Protein 3HA4 (pdb70)

InterPro domains:
  IPR040571 Mitochondrial membrane-anchored protein [PF18529] (44-195)

Structure (mmCIF, N/CA/C/O backbone):
data_3HA4
#
_entry.id   3HA4
#
_cell.length_a   92.524
_cell.length_b   100.389
_cell.length_c   140.651
_cell.angle_alpha   90.00
_cell.angle_beta   90.00
_cell.angle_gamma   90.00
#
_symmetry.space_group_name_H-M   'P 21 21 21'
#
loop_
_entity.id
_entity.type
_entity.pdbx_description
1 polymer MIX1
2 non-polymer 'CARBONATE ION'
3 water water
#
loop_
_atom_site.group_PDB
_atom_site.id
_atom_site.type_symbol
_atom_site.label_atom_id
_atom_site.label_alt_id
_atom_site.label_comp_id
_atom_site.label_asym_id
_atom_site.label_entity_id
_atom_site.label_seq_id
_atom_site.pdbx_PDB_ins_code
_atom_site.Cartn_x
_atom_site.Cartn_y
_atom_site.Cartn_z
_atom_site.occupancy
_atom_site.B_iso_or_equiv
_atom_site.auth_seq_id
_atom_site.auth_comp_id
_atom_site.auth_asym_id
_atom_site.auth_atom_id
_atom_site.pdbx_PDB_model_num
ATOM 1 N N . GLU A 1 17 ? 77.266 -21.154 14.737 1.00 94.23 58 GLU A N 1
ATOM 2 C CA . GLU A 1 17 ? 76.599 -21.833 13.650 1.00 94.23 58 GLU A CA 1
ATOM 3 C C . GLU A 1 17 ? 75.768 -20.843 12.899 1.00 94.23 58 GLU A C 1
ATOM 4 O O . GLU A 1 17 ? 76.164 -20.289 11.868 1.00 94.23 58 GLU A O 1
ATOM 10 N N . GLU A 1 18 ? 74.569 -20.676 13.436 1.00 118.85 59 GLU A N 1
ATOM 11 C CA . GLU A 1 18 ? 73.623 -19.642 13.100 1.00 96.87 59 GLU A CA 1
ATOM 12 C C . GLU A 1 18 ? 73.175 -19.242 14.464 1.00 102.66 59 GLU A C 1
ATOM 13 O O . GLU A 1 18 ? 72.447 -18.305 14.658 1.00 85.33 59 GLU A O 1
ATOM 19 N N . LEU A 1 19 ? 73.624 -20.018 15.416 1.00 99.91 60 LEU A N 1
ATOM 20 C CA . LEU A 1 19 ? 73.546 -19.687 16.791 1.00 101.80 60 LEU A CA 1
ATOM 21 C C . LEU A 1 19 ? 74.534 -18.549 16.997 1.00 108.16 60 LEU A C 1
ATOM 22 O O . LEU A 1 19 ? 74.571 -17.964 18.049 1.00 96.49 60 LEU A O 1
ATOM 27 N N . GLU A 1 20 ? 75.336 -18.235 15.986 1.00 106.08 61 GLU A N 1
ATOM 28 C CA . GLU A 1 20 ? 76.168 -17.045 16.065 1.00 89.52 61 GLU A CA 1
ATOM 29 C C . GLU A 1 20 ? 75.378 -15.839 15.703 1.00 60.38 61 GLU A C 1
ATOM 30 O O . GLU A 1 20 ? 75.299 -14.939 16.476 1.00 53.99 61 GLU A O 1
ATOM 36 N N . ALA A 1 21 ? 74.802 -15.832 14.513 1.00 62.03 62 ALA A N 1
ATOM 37 C CA . ALA A 1 21 ? 74.079 -14.689 14.054 1.00 61.98 62 ALA A CA 1
ATOM 38 C C . ALA A 1 21 ? 73.060 -14.279 15.062 1.00 55.91 62 ALA A C 1
ATOM 39 O O . ALA A 1 21 ? 72.673 -13.164 15.110 1.00 58.71 62 ALA A O 1
ATOM 41 N N . GLN A 1 22 ? 72.629 -15.206 15.879 1.00 46.02 63 GLN A N 1
ATOM 42 C CA . GLN A 1 22 ? 71.583 -14.939 16.829 1.00 50.37 63 GLN A CA 1
ATOM 43 C C . GLN A 1 22 ? 72.090 -14.294 18.068 1.00 46.56 63 GLN A C 1
ATOM 44 O O . GLN A 1 22 ? 71.400 -13.546 18.683 1.00 40.35 63 GLN A O 1
ATOM 50 N N A ARG A 1 23 ? 73.307 -14.622 18.440 0.50 56.13 64 ARG A N 1
ATOM 51 N N B ARG A 1 23 ? 73.309 -14.630 18.409 0.50 56.13 64 ARG A N 1
ATOM 52 C CA A ARG A 1 23 ? 73.934 -14.041 19.591 0.50 62.59 64 ARG A CA 1
ATOM 53 C CA B ARG A 1 23 ? 73.932 -14.065 19.553 0.50 62.61 64 ARG A CA 1
ATOM 54 C C A ARG A 1 23 ? 74.313 -12.635 19.252 0.50 42.35 64 ARG A C 1
ATOM 55 C C B ARG A 1 23 ? 74.269 -12.647 19.234 0.50 42.33 64 ARG A C 1
ATOM 56 O O A ARG A 1 23 ? 74.261 -11.788 20.081 0.50 43.31 64 ARG A O 1
ATOM 57 O O B ARG A 1 23 ? 74.131 -11.813 20.055 0.50 43.20 64 ARG A O 1
ATOM 72 N N . GLN A 1 24 ? 74.673 -12.387 18.010 1.00 55.78 65 GLN A N 1
ATOM 73 C CA . GLN A 1 24 ? 74.994 -11.038 17.600 1.00 53.72 65 GLN A CA 1
ATOM 74 C C . GLN A 1 24 ? 73.849 -10.085 17.579 1.00 44.98 65 GLN A C 1
ATOM 75 O O . GLN A 1 24 ? 73.983 -9.009 18.046 1.00 41.41 65 GLN A O 1
ATOM 81 N N . ARG A 1 25 ? 72.721 -10.488 17.030 1.00 31.19 66 ARG A N 1
ATOM 82 C CA . ARG A 1 25 ? 71.564 -9.633 16.938 1.00 31.54 66 ARG A CA 1
ATOM 83 C C . ARG A 1 25 ? 70.920 -9.458 18.272 1.00 31.85 66 ARG A C 1
ATOM 84 O O . ARG A 1 25 ? 70.295 -8.490 18.573 1.00 29.97 66 ARG A O 1
ATOM 92 N N . HIS A 1 26 ? 71.087 -10.435 19.092 1.00 28.33 67 HIS A N 1
ATOM 93 C CA . HIS A 1 26 ? 70.516 -10.364 20.369 1.00 31.49 67 HIS A CA 1
ATOM 94 C C . HIS A 1 26 ? 71.309 -9.396 21.218 1.00 31.91 67 HIS A C 1
ATOM 95 O O . HIS A 1 26 ? 70.784 -8.702 22.033 1.00 31.34 67 HIS A O 1
ATOM 102 N N . ASN A 1 27 ? 72.594 -9.326 20.997 1.00 32.71 68 ASN A N 1
ATOM 103 C CA . ASN A 1 27 ? 73.414 -8.407 21.728 1.00 32.84 68 ASN A CA 1
ATOM 104 C C . ASN A 1 27 ? 73.319 -6.998 21.217 1.00 32.63 68 ASN A C 1
ATOM 105 O O . ASN A 1 27 ? 73.735 -6.115 21.880 1.00 38.03 68 ASN A O 1
ATOM 110 N N . ASP A 1 28 ? 72.737 -6.796 20.052 1.00 29.64 69 ASP A N 1
ATOM 111 C CA . ASP A 1 28 ? 72.614 -5.487 19.429 1.00 28.22 69 ASP A CA 1
ATOM 112 C C . ASP A 1 28 ? 71.914 -4.520 20.381 1.00 38.58 69 ASP A C 1
ATOM 113 O O . ASP A 1 28 ? 70.798 -4.767 20.829 1.00 35.26 69 ASP A O 1
ATOM 118 N N . PRO A 1 29 ? 72.566 -3.417 20.660 1.00 39.86 70 PRO A N 1
ATOM 119 C CA . PRO A 1 29 ? 72.081 -2.393 21.552 1.00 37.82 70 PRO A CA 1
ATOM 120 C C . PRO A 1 29 ? 70.838 -1.742 21.022 1.00 38.55 70 PRO A C 1
ATOM 121 O O . PRO A 1 29 ? 70.086 -1.191 21.750 1.00 29.56 70 PRO A O 1
ATOM 125 N N . ARG A 1 30 ? 70.673 -1.793 19.725 1.00 39.26 71 ARG A N 1
ATOM 126 C CA . ARG A 1 30 ? 69.556 -1.201 19.046 1.00 42.03 71 ARG A CA 1
ATOM 127 C C . ARG A 1 30 ? 68.359 -2.077 18.950 1.00 34.86 71 ARG A C 1
ATOM 128 O O . ARG A 1 30 ? 67.389 -1.673 18.418 1.00 34.81 71 ARG A O 1
ATOM 136 N N . ARG A 1 31 ? 68.427 -3.273 19.481 1.00 24.04 72 ARG A N 1
ATOM 137 C CA . ARG A 1 31 ? 67.318 -4.175 19.349 1.00 25.45 72 ARG A CA 1
ATOM 138 C C . ARG A 1 31 ? 66.131 -3.811 20.226 1.00 23.77 72 ARG A C 1
ATOM 139 O O . ARG A 1 31 ? 66.261 -3.704 21.410 1.00 24.62 72 ARG A O 1
ATOM 147 N N . PRO A 1 32 ? 64.961 -3.656 19.625 1.00 24.17 73 PRO A N 1
ATOM 148 C CA . PRO A 1 32 ? 63.749 -3.365 20.394 1.00 23.51 73 PRO A CA 1
ATOM 149 C C . PRO A 1 32 ? 63.423 -4.591 21.212 1.00 24.72 73 PRO A C 1
ATOM 150 O O . PRO A 1 32 ? 63.451 -5.695 20.677 1.00 26.54 73 PRO A O 1
ATOM 154 N N . PRO A 1 33 ? 63.138 -4.421 22.502 1.00 24.25 74 PRO A N 1
ATOM 155 C CA . PRO A 1 33 ? 62.710 -5.643 23.189 1.00 24.16 74 PRO A CA 1
ATOM 156 C C . PRO A 1 33 ? 61.395 -6.134 22.576 1.00 24.08 74 PRO A C 1
ATOM 157 O O . PRO A 1 33 ? 60.560 -5.319 22.173 1.00 23.50 74 PRO A O 1
ATOM 161 N N . TRP A 1 34 ? 61.223 -7.451 22.513 1.00 26.44 75 TRP A N 1
ATOM 162 C CA . TRP A 1 34 ? 60.044 -8.061 21.902 1.00 25.86 75 TRP A CA 1
ATOM 163 C C . TRP A 1 34 ? 58.699 -7.597 22.514 1.00 24.53 75 TRP A C 1
ATOM 164 O O . TRP A 1 34 ? 57.742 -7.339 21.782 1.00 25.63 75 TRP A O 1
ATOM 175 N N . PRO A 1 35 ? 58.610 -7.455 23.809 1.00 25.86 76 PRO A N 1
ATOM 176 C CA . PRO A 1 35 ? 57.339 -7.079 24.353 1.00 26.61 76 PRO A CA 1
ATOM 177 C C . PRO A 1 35 ? 56.922 -5.688 24.041 1.00 25.29 76 PRO A C 1
ATOM 178 O O . PRO A 1 35 ? 55.779 -5.478 23.922 1.00 28.39 76 PRO A O 1
ATOM 182 N N . LEU A 1 36 ? 57.827 -4.753 23.886 1.00 40.21 77 LEU A N 1
ATOM 183 C CA . LEU A 1 36 ? 57.437 -3.418 23.498 1.00 31.84 77 LEU A CA 1
ATOM 184 C C . LEU A 1 36 ? 57.083 -3.337 22.023 1.00 32.72 77 LEU A C 1
ATOM 185 O O . LEU A 1 36 ? 56.243 -2.587 21.630 1.00 28.86 77 LEU A O 1
ATOM 190 N N . LEU A 1 37 ? 57.751 -4.154 21.234 1.00 25.28 78 LEU A N 1
ATOM 191 C CA . LEU A 1 37 ? 57.496 -4.329 19.829 1.00 25.22 78 LEU A CA 1
ATOM 192 C C . LEU A 1 37 ? 56.155 -4.955 19.575 1.00 26.09 78 LEU A C 1
ATOM 193 O O . LEU A 1 37 ? 55.438 -4.553 18.712 1.00 29.44 78 LEU A O 1
ATOM 198 N N . HIS A 1 38 ? 55.811 -5.944 20.360 1.00 26.24 79 HIS A N 1
ATOM 199 C CA . HIS A 1 38 ? 54.518 -6.532 20.274 1.00 27.10 79 HIS A CA 1
ATOM 200 C C . HIS A 1 38 ? 53.466 -5.524 20.662 1.00 26.66 79 HIS A C 1
ATOM 201 O O . HIS A 1 38 ? 52.464 -5.417 20.043 1.00 25.55 79 HIS A O 1
ATOM 208 N N . GLN A 1 39 ? 53.728 -4.773 21.696 1.00 26.10 80 GLN A N 1
ATOM 209 C CA . GLN A 1 39 ? 52.845 -3.706 22.148 1.00 26.47 80 GLN A CA 1
ATOM 210 C C . GLN A 1 39 ? 52.652 -2.595 21.098 1.00 30.31 80 GLN A C 1
ATOM 211 O O . GLN A 1 39 ? 51.552 -2.058 20.941 1.00 27.65 80 GLN A O 1
ATOM 217 N N . ARG A 1 40 ? 53.681 -2.297 20.342 1.00 27.53 81 ARG A N 1
ATOM 218 C CA . ARG A 1 40 ? 53.602 -1.293 19.324 1.00 29.19 81 ARG A CA 1
ATOM 219 C C . ARG A 1 40 ? 52.803 -1.747 18.141 1.00 31.04 81 ARG A C 1
ATOM 220 O O . ARG A 1 40 ? 52.113 -1.000 17.515 1.00 35.50 81 ARG A O 1
ATOM 228 N N . VAL A 1 41 ? 52.909 -3.013 17.850 1.00 33.00 82 VAL A N 1
ATOM 229 C CA . VAL A 1 41 ? 52.235 -3.600 16.724 1.00 26.04 82 VAL A CA 1
ATOM 230 C C . VAL A 1 41 ? 50.764 -3.774 17.005 1.00 33.02 82 VAL A C 1
ATOM 231 O O . VAL A 1 41 ? 49.953 -3.707 16.133 1.00 26.67 82 VAL A O 1
ATOM 235 N N . VAL A 1 42 ? 50.439 -3.970 18.260 1.00 31.34 83 VAL A N 1
ATOM 236 C CA . VAL A 1 42 ? 49.081 -4.170 18.666 1.00 31.03 83 VAL A CA 1
ATOM 237 C C . VAL A 1 42 ? 48.244 -2.910 18.691 1.00 29.77 83 VAL A C 1
ATOM 238 O O . VAL A 1 42 ? 47.056 -2.986 18.663 1.00 38.78 83 VAL A O 1
ATOM 242 N N . LEU A 1 43 ? 48.896 -1.779 18.735 1.00 37.86 84 LEU A N 1
ATOM 243 C CA . LEU A 1 43 ? 48.279 -0.490 18.723 1.00 40.21 84 LEU A CA 1
ATOM 244 C C . LEU A 1 43 ? 47.766 -0.191 17.348 1.00 46.70 84 LEU A C 1
ATOM 245 O O . LEU A 1 43 ? 46.901 0.602 17.176 1.00 47.08 84 LEU A O 1
ATOM 250 N N . LEU A 1 44 ? 48.318 -0.840 16.355 1.00 41.90 85 LEU A N 1
ATOM 251 C CA . LEU A 1 44 ? 48.012 -0.502 14.999 1.00 48.72 85 LEU A CA 1
ATOM 252 C C . LEU A 1 44 ? 46.597 -0.786 14.588 1.00 48.67 85 LEU A C 1
ATOM 253 O O . LEU A 1 44 ? 46.011 -0.008 13.907 1.00 55.76 85 LEU A O 1
ATOM 258 N N . ARG A 1 45 ? 46.054 -1.912 14.981 1.00 52.58 86 ARG A N 1
ATOM 259 C CA . ARG A 1 45 ? 44.731 -2.276 14.546 1.00 57.92 86 ARG A CA 1
ATOM 260 C C . ARG A 1 45 ? 43.659 -1.393 15.108 1.00 62.71 86 ARG A C 1
ATOM 261 O O . ARG A 1 45 ? 42.549 -1.403 14.651 1.00 60.99 86 ARG A O 1
ATOM 269 N N . GLU A 1 46 ? 43.995 -0.625 16.116 1.00 65.71 87 GLU A N 1
ATOM 270 C CA . GLU A 1 46 ? 43.042 0.269 16.710 1.00 64.23 87 GLU A CA 1
ATOM 271 C C . GLU A 1 46 ? 43.268 1.681 16.253 1.00 81.62 87 GLU A C 1
ATOM 272 O O . GLU A 1 46 ? 42.647 2.594 16.745 1.00 71.70 87 GLU A O 1
ATOM 278 N N . GLY A 1 47 ? 44.171 1.849 15.305 1.00 60.14 88 GLY A N 1
ATOM 279 C CA . GLY A 1 47 ? 44.522 3.139 14.777 1.00 76.64 88 GLY A CA 1
ATOM 280 C C . GLY A 1 47 ? 45.112 4.052 15.811 1.00 62.67 88 GLY A C 1
ATOM 281 O O . GLY A 1 47 ? 44.819 5.215 15.825 1.00 88.25 88 GLY A O 1
ATOM 282 N N . LYS A 1 48 ? 45.951 3.536 16.676 1.00 54.81 89 LYS A N 1
ATOM 283 C CA . LYS A 1 48 ? 46.517 4.338 17.731 1.00 57.73 89 LYS A CA 1
ATOM 284 C C . LYS A 1 48 ? 48.026 4.236 17.752 1.00 71.64 89 LYS A C 1
ATOM 285 O O . LYS A 1 48 ? 48.682 4.742 18.653 1.00 51.23 89 LYS A O 1
ATOM 291 N N . GLY A 1 49 ? 48.568 3.587 16.739 1.00 42.92 90 GLY A N 1
ATOM 292 C CA . GLY A 1 49 ? 49.970 3.314 16.707 1.00 26.92 90 GLY A CA 1
ATOM 293 C C . GLY A 1 49 ? 50.714 4.194 15.778 1.00 27.83 90 GLY A C 1
ATOM 294 O O . GLY A 1 49 ? 50.295 5.255 15.476 1.00 34.44 90 GLY A O 1
ATOM 295 N N . ALA A 1 50 ? 51.862 3.724 15.354 1.00 27.15 91 ALA A N 1
ATOM 296 C CA . ALA A 1 50 ? 52.653 4.399 14.372 1.00 26.66 91 ALA A CA 1
ATOM 297 C C . ALA A 1 50 ? 52.712 3.587 13.105 1.00 26.46 91 ALA A C 1
ATOM 298 O O . ALA A 1 50 ? 53.595 2.838 12.903 1.00 26.71 91 ALA A O 1
ATOM 300 N N . PRO A 1 51 ? 51.732 3.768 12.251 1.00 41.90 92 PRO A N 1
ATOM 301 C CA . PRO A 1 51 ? 51.621 3.031 11.019 1.00 44.31 92 PRO A CA 1
ATOM 302 C C . PRO A 1 51 ? 52.683 3.388 10.020 1.00 40.40 92 PRO A C 1
ATOM 303 O O . PRO A 1 51 ? 53.024 2.626 9.176 1.00 30.91 92 PRO A O 1
ATOM 307 N N . GLU A 1 52 ? 53.188 4.583 10.127 1.00 33.03 93 GLU A N 1
ATOM 308 C CA . GLU A 1 52 ? 54.350 4.987 9.344 1.00 33.19 93 GLU A CA 1
ATOM 309 C C . GLU A 1 52 ? 55.584 4.133 9.667 1.00 36.66 93 GLU A C 1
ATOM 310 O O . GLU A 1 52 ? 56.578 4.162 8.945 1.00 38.15 93 GLU A O 1
ATOM 316 N N . ASP A 1 53 ? 55.518 3.381 10.758 1.00 29.73 94 ASP A N 1
ATOM 317 C CA . ASP A 1 53 ? 56.652 2.584 11.208 1.00 26.68 94 ASP A CA 1
ATOM 318 C C . ASP A 1 53 ? 56.463 1.070 11.016 1.00 42.61 94 ASP A C 1
ATOM 319 O O . ASP A 1 53 ? 57.278 0.293 11.504 1.00 33.58 94 ASP A O 1
ATOM 324 N N . ILE A 1 54 ? 55.425 0.675 10.310 1.00 35.19 95 ILE A N 1
ATOM 325 C CA . ILE A 1 54 ? 55.097 -0.708 10.075 1.00 35.14 95 ILE A CA 1
ATOM 326 C C . ILE A 1 54 ? 56.199 -1.496 9.402 1.00 36.44 95 ILE A C 1
ATOM 327 O O . ILE A 1 54 ? 56.598 -2.510 9.870 1.00 25.31 95 ILE A O 1
ATOM 332 N N . ALA A 1 55 ? 56.686 -0.996 8.297 1.00 27.17 96 ALA A N 1
ATOM 333 C CA . ALA A 1 55 ? 57.777 -1.600 7.549 1.00 27.46 96 ALA A CA 1
ATOM 334 C C . ALA A 1 55 ? 58.975 -1.836 8.458 1.00 27.90 96 ALA A C 1
ATOM 335 O O . ALA A 1 55 ? 59.560 -2.914 8.468 1.00 34.58 96 ALA A O 1
ATOM 337 N N . LEU A 1 56 ? 59.328 -0.810 9.222 1.00 32.07 97 LEU A N 1
ATOM 338 C CA . LEU A 1 56 ? 60.476 -0.864 10.121 1.00 37.60 97 LEU A CA 1
ATOM 339 C C . LEU A 1 56 ? 60.215 -1.858 11.248 1.00 37.25 97 LEU A C 1
ATOM 340 O O . LEU A 1 56 ? 61.094 -2.642 11.627 1.00 30.92 97 LEU A O 1
ATOM 345 N N . MET A 1 57 ? 58.994 -1.825 11.774 1.00 25.99 98 MET A N 1
ATOM 346 C CA . MET A 1 57 ? 58.613 -2.728 12.836 1.00 25.18 98 MET A CA 1
ATOM 347 C C . MET A 1 57 ? 58.609 -4.172 12.327 1.00 29.83 98 MET A C 1
ATOM 348 O O . MET A 1 57 ? 59.032 -5.069 13.043 1.00 25.10 98 MET A O 1
ATOM 353 N N . TRP A 1 58 ? 58.155 -4.376 11.089 1.00 24.95 99 TRP A N 1
ATOM 354 C CA . TRP A 1 58 ? 58.144 -5.689 10.468 1.00 26.16 99 TRP A CA 1
ATOM 355 C C . TRP A 1 58 ? 59.574 -6.160 10.253 1.00 26.70 99 TRP A C 1
ATOM 356 O O . TRP A 1 58 ? 59.929 -7.300 10.577 1.00 29.03 99 TRP A O 1
ATOM 367 N N . GLU A 1 59 ? 60.386 -5.259 9.713 1.00 25.27 100 GLU A N 1
ATOM 368 C CA . GLU A 1 59 ? 61.813 -5.490 9.500 1.00 25.66 100 GLU A CA 1
ATOM 369 C C . GLU A 1 59 ? 62.526 -5.833 10.792 1.00 25.68 100 GLU A C 1
ATOM 370 O O . GLU A 1 59 ? 63.386 -6.706 10.825 1.00 29.04 100 GLU A O 1
ATOM 376 N N . GLN A 1 60 ? 62.152 -5.156 11.871 1.00 26.26 101 GLN A N 1
ATOM 377 C CA . GLN A 1 60 ? 62.709 -5.499 13.171 1.00 26.14 101 GLN A CA 1
ATOM 378 C C . GLN A 1 60 ? 62.341 -6.909 13.603 1.00 25.82 101 GLN A C 1
ATOM 379 O O . GLN A 1 60 ? 63.155 -7.585 14.238 1.00 25.28 101 GLN A O 1
ATOM 385 N N . THR A 1 61 ? 61.132 -7.372 13.272 1.00 27.19 102 THR A N 1
ATOM 386 C CA . THR A 1 61 ? 60.749 -8.690 13.748 1.00 29.15 102 THR A CA 1
ATOM 387 C C . THR A 1 61 ? 61.391 -9.807 12.917 1.00 25.16 102 THR A C 1
ATOM 388 O O . THR A 1 61 ? 61.843 -10.790 13.476 1.00 25.09 102 THR A O 1
ATOM 392 N N . LYS A 1 62 ? 61.469 -9.636 11.601 1.00 25.32 103 LYS A N 1
ATOM 393 C CA . LYS A 1 62 ? 62.164 -10.612 10.766 1.00 25.50 103 LYS A CA 1
ATOM 394 C C . LYS A 1 62 ? 63.612 -10.751 11.207 1.00 25.35 103 LYS A C 1
ATOM 395 O O . LYS A 1 62 ? 64.188 -11.838 11.182 1.00 29.92 103 LYS A O 1
ATOM 401 N N . HIS A 1 63 ? 64.200 -9.628 11.598 1.00 26.04 104 HIS A N 1
ATOM 402 C CA . HIS A 1 63 ? 65.628 -9.573 11.870 1.00 26.06 104 HIS A CA 1
ATOM 403 C C . HIS A 1 63 ? 65.966 -10.082 13.271 1.00 26.30 104 HIS A C 1
ATOM 404 O O . HIS A 1 63 ? 66.855 -10.932 13.446 1.00 26.66 104 HIS A O 1
ATOM 411 N N . TYR A 1 64 ? 65.253 -9.554 14.261 1.00 26.18 105 TYR A N 1
ATOM 412 C CA . TYR A 1 64 ? 65.509 -9.880 15.660 1.00 25.99 105 TYR A CA 1
ATOM 413 C C . TYR A 1 64 ? 64.729 -11.095 16.163 1.00 29.38 105 TYR A C 1
ATOM 414 O O . TYR A 1 64 ? 65.164 -11.772 17.098 1.00 26.03 105 TYR A O 1
ATOM 423 N N . TYR A 1 65 ? 63.580 -11.367 15.545 1.00 26.35 106 TYR A N 1
ATOM 424 C CA . TYR A 1 65 ? 62.704 -12.434 16.015 1.00 25.33 106 TYR A CA 1
ATOM 425 C C . TYR A 1 65 ? 62.096 -13.265 14.870 1.00 24.82 106 TYR A C 1
ATOM 426 O O . TYR A 1 65 ? 60.883 -13.404 14.779 1.00 25.30 106 TYR A O 1
ATOM 435 N N . PRO A 1 66 ? 62.952 -13.843 14.016 1.00 25.63 107 PRO A N 1
ATOM 436 C CA . PRO A 1 66 ? 62.498 -14.602 12.839 1.00 25.71 107 PRO A CA 1
ATOM 437 C C . PRO A 1 66 ? 61.732 -15.872 13.221 1.00 26.83 107 PRO A C 1
ATOM 438 O O . PRO A 1 66 ? 61.083 -16.469 12.356 1.00 25.86 107 PRO A O 1
ATOM 442 N N . ALA A 1 67 ? 61.827 -16.281 14.482 1.00 25.12 108 ALA A N 1
ATOM 443 C CA . ALA A 1 67 ? 61.136 -17.479 14.959 1.00 25.22 108 ALA A CA 1
ATOM 444 C C . ALA A 1 67 ? 59.797 -17.201 15.622 1.00 25.18 108 ALA A C 1
ATOM 445 O O . ALA A 1 67 ? 59.076 -18.140 15.954 1.00 40.51 108 ALA A O 1
ATOM 447 N N . ASP A 1 68 ? 59.457 -15.929 15.812 1.00 38.91 109 ASP A N 1
ATOM 448 C CA . ASP A 1 68 ? 58.196 -15.571 16.464 1.00 28.59 109 ASP A CA 1
ATOM 449 C C . ASP A 1 68 ? 56.976 -15.701 15.544 1.00 25.50 109 ASP A C 1
ATOM 450 O O . ASP A 1 68 ? 57.047 -15.396 14.344 1.00 24.26 109 ASP A O 1
ATOM 455 N N . TRP A 1 69 ? 55.852 -16.127 16.116 1.00 25.40 110 TRP A N 1
ATOM 456 C CA . TRP A 1 69 ? 54.601 -16.260 15.347 1.00 24.59 110 TRP A CA 1
ATOM 457 C C . TRP A 1 69 ? 53.573 -15.222 15.797 1.00 25.04 110 TRP A C 1
ATOM 458 O O . TRP A 1 69 ? 52.675 -14.860 15.038 1.00 25.01 110 TRP A O 1
ATOM 469 N N . LEU A 1 70 ? 53.707 -14.756 17.036 1.00 25.47 111 LEU A N 1
ATOM 470 C CA . LEU A 1 70 ? 52.719 -13.865 17.636 1.00 25.89 111 LEU A CA 1
ATOM 471 C C . LEU A 1 70 ? 52.610 -12.542 16.887 1.00 25.00 111 LEU A C 1
ATOM 472 O O . LEU A 1 70 ? 51.520 -12.101 16.517 1.00 26.08 111 LEU A O 1
ATOM 477 N N . ILE A 1 71 ? 53.748 -11.908 16.652 1.00 32.09 112 ILE A N 1
ATOM 478 C CA . ILE A 1 71 ? 53.738 -10.646 15.944 1.00 29.34 112 ILE A CA 1
ATOM 479 C C . ILE A 1 71 ? 53.241 -10.818 14.504 1.00 24.31 112 ILE A C 1
ATOM 480 O O . ILE A 1 71 ? 52.401 -10.043 14.047 1.00 24.51 112 ILE A O 1
ATOM 485 N N . PRO A 1 72 ? 53.736 -11.848 13.790 1.00 29.65 113 PRO A N 1
ATOM 486 C CA . PRO A 1 72 ? 53.201 -12.121 12.444 1.00 30.66 113 PRO A CA 1
ATOM 487 C C . PRO A 1 72 ? 51.695 -12.380 12.429 1.00 28.80 113 PRO A C 1
ATOM 488 O O . PRO A 1 72 ? 51.010 -11.969 11.491 1.00 28.26 113 PRO A O 1
ATOM 492 N N . LEU A 1 73 ? 51.190 -13.050 13.458 1.00 24.59 114 LEU A N 1
ATOM 493 C CA . LEU A 1 73 ? 49.757 -13.236 13.608 1.00 25.26 114 LEU A CA 1
ATOM 494 C C . LEU A 1 73 ? 49.049 -11.873 13.699 1.00 31.23 114 LEU A C 1
ATOM 495 O O . LEU A 1 73 ? 48.060 -11.619 13.011 1.00 25.49 114 LEU A O 1
ATOM 500 N N . GLU A 1 74 ? 49.577 -10.990 14.539 1.00 28.26 115 GLU A N 1
ATOM 501 C CA . GLU A 1 74 ? 49.006 -9.655 14.716 1.00 25.25 115 GLU A CA 1
ATOM 502 C C . GLU A 1 74 ? 49.079 -8.824 13.424 1.00 25.58 115 GLU A C 1
ATOM 503 O O . GLU A 1 74 ? 48.098 -8.189 13.022 1.00 27.87 115 GLU A O 1
ATOM 509 N N . LEU A 1 75 ? 50.236 -8.843 12.769 1.00 25.13 116 LEU A N 1
ATOM 510 C CA . LEU A 1 75 ? 50.382 -8.216 11.463 1.00 25.05 116 LEU A CA 1
ATOM 511 C C . LEU A 1 75 ? 49.397 -8.765 10.423 1.00 25.86 116 LEU A C 1
ATOM 512 O O . LEU A 1 75 ? 48.885 -8.013 9.585 1.00 25.71 116 LEU A O 1
ATOM 517 N N . THR A 1 76 ? 49.135 -10.073 10.469 1.00 25.42 117 THR A N 1
ATOM 518 C CA . THR A 1 76 ? 48.160 -10.667 9.565 1.00 25.33 117 THR A CA 1
ATOM 519 C C . THR A 1 76 ? 46.796 -10.004 9.742 1.00 26.43 117 THR A C 1
ATOM 520 O O . THR A 1 76 ? 46.133 -9.679 8.760 1.00 26.33 117 THR A O 1
ATOM 524 N N . GLN A 1 77 ? 46.380 -9.806 10.993 1.00 26.26 118 GLN A N 1
ATOM 525 C CA . GLN A 1 77 ? 45.143 -9.059 11.265 1.00 27.06 118 GLN A CA 1
ATOM 526 C C . GLN A 1 77 ? 45.221 -7.627 10.717 1.00 39.55 118 GLN A C 1
ATOM 527 O O . GLN A 1 77 ? 44.236 -7.116 10.184 1.00 35.99 118 GLN A O 1
ATOM 533 N N . VAL A 1 78 ? 46.382 -6.980 10.848 1.00 25.84 119 VAL A N 1
ATOM 534 C CA . VAL A 1 78 ? 46.572 -5.671 10.214 1.00 26.22 119 VAL A CA 1
ATOM 535 C C . VAL A 1 78 ? 46.371 -5.753 8.695 1.00 26.71 119 VAL A C 1
ATOM 536 O O . VAL A 1 78 ? 45.615 -4.975 8.130 1.00 27.69 119 VAL A O 1
ATOM 540 N N . LEU A 1 79 ? 47.021 -6.709 8.037 1.00 27.78 120 LEU A N 1
ATOM 541 C CA . LEU A 1 79 ? 46.830 -6.888 6.594 1.00 33.81 120 LEU A CA 1
ATOM 542 C C . LEU A 1 79 ? 45.392 -7.302 6.232 1.00 44.61 120 LEU A C 1
ATOM 543 O O . LEU A 1 79 ? 44.826 -6.826 5.249 1.00 42.99 120 LEU A O 1
ATOM 548 N N . LYS A 1 80 ? 44.808 -8.188 7.029 1.00 35.83 121 LYS A N 1
ATOM 549 C CA . LYS A 1 80 ? 43.417 -8.610 6.856 1.00 38.13 121 LYS A CA 1
ATOM 550 C C . LYS A 1 80 ? 42.410 -7.452 6.901 1.00 54.16 121 LYS A C 1
ATOM 551 O O . LYS A 1 80 ? 41.652 -7.221 5.956 1.00 52.03 121 LYS A O 1
ATOM 557 N N . TYR A 1 81 ? 42.410 -6.722 8.006 1.00 41.12 122 TYR A N 1
ATOM 558 C CA . TYR A 1 81 ? 41.326 -5.785 8.280 1.00 66.14 122 TYR A CA 1
ATOM 559 C C . TYR A 1 81 ? 41.573 -4.329 7.897 1.00 67.96 122 TYR A C 1
ATOM 560 O O . TYR A 1 81 ? 40.644 -3.531 7.905 1.00 72.97 122 TYR A O 1
ATOM 569 N N . SER A 1 82 ? 42.808 -3.977 7.561 1.00 32.92 123 SER A N 1
ATOM 570 C CA . SER A 1 82 ? 43.069 -2.621 7.102 1.00 42.76 123 SER A CA 1
ATOM 571 C C . SER A 1 82 ? 42.601 -2.517 5.660 1.00 50.21 123 SER A C 1
ATOM 572 O O . SER A 1 82 ? 42.479 -3.525 4.966 1.00 52.57 123 SER A O 1
ATOM 575 N N . SER A 1 83 ? 42.340 -1.292 5.222 1.00 32.23 124 SER A N 1
ATOM 576 C CA . SER A 1 83 ? 41.867 -1.027 3.875 1.00 40.89 124 SER A CA 1
ATOM 577 C C . SER A 1 83 ? 43.054 -0.939 2.931 1.00 44.59 124 SER A C 1
ATOM 578 O O . SER A 1 83 ? 44.172 -0.621 3.353 1.00 34.65 124 SER A O 1
ATOM 581 N N . GLY A 1 84 ? 42.808 -1.193 1.651 1.00 39.73 125 GLY A N 1
ATOM 582 C CA . GLY A 1 84 ? 43.843 -1.051 0.639 1.00 32.77 125 GLY A CA 1
ATOM 583 C C . GLY A 1 84 ? 44.561 0.288 0.661 1.00 38.08 125 GLY A C 1
ATOM 584 O O . GLY A 1 84 ? 45.791 0.347 0.584 1.00 43.96 125 GLY A O 1
ATOM 585 N N . LYS A 1 85 ? 43.800 1.373 0.762 1.00 42.10 126 LYS A N 1
ATOM 586 C CA . LYS A 1 85 ? 44.398 2.712 0.749 1.00 52.85 126 LYS A CA 1
ATOM 587 C C . LYS A 1 85 ? 45.319 2.937 1.940 1.00 32.60 126 LYS A C 1
ATOM 588 O O . LYS A 1 85 ? 46.425 3.452 1.796 1.00 31.70 126 LYS A O 1
ATOM 594 N N . TYR A 1 86 ? 44.829 2.558 3.115 1.00 36.48 127 TYR A N 1
ATOM 595 C CA . TYR A 1 86 ? 45.580 2.677 4.351 1.00 41.70 127 TYR A CA 1
ATOM 596 C C . TYR A 1 86 ? 46.908 1.954 4.216 1.00 34.11 127 TYR A C 1
ATOM 597 O O . TYR A 1 86 ? 47.960 2.543 4.466 1.00 29.77 127 TYR A O 1
ATOM 606 N N . LEU A 1 87 ? 46.856 0.689 3.792 1.00 45.79 128 LEU A N 1
ATOM 607 C CA . LEU A 1 87 ? 48.070 -0.113 3.620 1.00 39.86 128 LEU A CA 1
ATOM 608 C C . LEU A 1 87 ? 49.028 0.504 2.607 1.00 36.31 128 LEU A C 1
ATOM 609 O O . LEU A 1 87 ? 50.224 0.642 2.878 1.00 41.07 128 LEU A O 1
ATOM 614 N N . GLN A 1 88 ? 48.507 0.884 1.444 1.00 42.92 129 GLN A N 1
ATOM 615 C CA . GLN A 1 88 ? 49.328 1.552 0.430 1.00 51.79 129 GLN A CA 1
ATOM 616 C C . GLN A 1 88 ? 49.905 2.908 0.875 1.00 39.70 129 GLN A C 1
ATOM 617 O O . GLN A 1 88 ? 50.949 3.328 0.379 1.00 37.64 129 GLN A O 1
ATOM 623 N N . THR A 1 89 ? 49.295 3.580 1.828 1.00 36.55 130 THR A N 1
ATOM 624 C CA . THR A 1 89 ? 49.834 4.808 2.376 1.00 44.53 130 THR A CA 1
ATOM 625 C C . THR A 1 89 ? 51.117 4.583 3.149 1.00 38.95 130 THR A C 1
ATOM 626 O O . THR A 1 89 ? 52.046 5.326 3.047 1.00 33.18 130 THR A O 1
ATOM 630 N N . TYR A 1 90 ? 51.133 3.538 3.946 1.00 34.43 131 TYR A N 1
ATOM 631 C CA . TYR A 1 90 ? 52.174 3.302 4.902 1.00 29.94 131 TYR A CA 1
ATOM 632 C C . TYR A 1 90 ? 53.156 2.222 4.539 1.00 29.41 131 TYR A C 1
ATOM 633 O O . TYR A 1 90 ? 54.201 2.157 5.101 1.00 40.40 131 TYR A O 1
ATOM 642 N N . VAL A 1 91 ? 52.818 1.364 3.601 1.00 33.72 132 VAL A N 1
ATOM 643 C CA . VAL A 1 91 ? 53.716 0.316 3.158 1.00 29.01 132 VAL A CA 1
ATOM 644 C C . VAL A 1 91 ? 53.994 0.406 1.669 1.00 30.00 132 VAL A C 1
ATOM 645 O O . VAL A 1 91 ? 53.111 0.390 0.870 1.00 30.03 132 VAL A O 1
ATOM 649 N N . ALA A 1 92 ? 55.259 0.479 1.325 1.00 29.47 133 ALA A N 1
ATOM 650 C CA . ALA A 1 92 ? 55.702 0.553 -0.042 1.00 41.10 133 ALA A CA 1
ATOM 651 C C . ALA A 1 92 ? 55.158 -0.545 -0.940 1.00 56.09 133 ALA A C 1
ATOM 652 O O . ALA A 1 92 ? 54.582 -0.268 -1.971 1.00 53.18 133 ALA A O 1
ATOM 654 N N . ASP A 1 93 ? 55.367 -1.793 -0.551 1.00 54.78 134 ASP A N 1
ATOM 655 C CA . ASP A 1 93 ? 54.751 -2.939 -1.187 1.00 52.06 134 ASP A CA 1
ATOM 656 C C . ASP A 1 93 ? 54.104 -3.728 -0.098 1.00 60.11 134 ASP A C 1
ATOM 657 O O . ASP A 1 93 ? 54.752 -4.223 0.773 1.00 41.59 134 ASP A O 1
ATOM 662 N N . PRO A 1 94 ? 52.801 -3.815 -0.160 1.00 43.75 135 PRO A N 1
ATOM 663 C CA . PRO A 1 94 ? 52.030 -4.526 0.819 1.00 33.77 135 PRO A CA 1
ATOM 664 C C . PRO A 1 94 ? 51.967 -5.966 0.493 1.00 33.63 135 PRO A C 1
ATOM 665 O O . PRO A 1 94 ? 51.999 -6.731 1.395 1.00 36.91 135 PRO A O 1
ATOM 669 N N . ASP A 1 95 ? 51.878 -6.332 -0.767 1.00 43.30 136 ASP A N 1
ATOM 670 C CA . ASP A 1 95 ? 51.800 -7.723 -1.110 1.00 39.18 136 ASP A CA 1
ATOM 671 C C . ASP A 1 95 ? 53.114 -8.376 -0.903 1.00 33.01 136 ASP A C 1
ATOM 672 O O . ASP A 1 95 ? 53.193 -9.530 -0.691 1.00 35.03 136 ASP A O 1
ATOM 677 N N . GLU A 1 96 ? 54.180 -7.635 -0.893 1.00 33.14 137 GLU A N 1
ATOM 678 C CA . GLU A 1 96 ? 55.447 -8.236 -0.580 1.00 41.29 137 GLU A CA 1
ATOM 679 C C . GLU A 1 96 ? 55.611 -8.491 0.890 1.00 36.26 137 GLU A C 1
ATOM 680 O O . GLU A 1 96 ? 56.217 -9.436 1.270 1.00 41.20 137 GLU A O 1
ATOM 686 N N . MET A 1 97 ? 55.052 -7.630 1.710 1.00 33.53 138 MET A N 1
ATOM 687 C CA . MET A 1 97 ? 55.049 -7.797 3.142 1.00 40.15 138 MET A CA 1
ATOM 688 C C . MET A 1 97 ? 54.239 -8.994 3.547 1.00 30.62 138 MET A C 1
ATOM 689 O O . MET A 1 97 ? 54.590 -9.682 4.427 1.00 27.64 138 MET A O 1
ATOM 694 N N . ARG A 1 98 ? 53.139 -9.196 2.868 1.00 26.42 139 ARG A N 1
ATOM 695 C CA . ARG A 1 98 ? 52.254 -10.299 3.030 1.00 26.55 139 ARG A CA 1
ATOM 696 C C . ARG A 1 98 ? 52.972 -11.602 2.843 1.00 37.67 139 ARG A C 1
ATOM 697 O O . ARG A 1 98 ? 52.809 -12.533 3.588 1.00 26.02 139 ARG A O 1
ATOM 705 N N . LYS A 1 99 ? 53.792 -11.635 1.818 1.00 41.35 140 LYS A N 1
ATOM 706 C CA . LYS A 1 99 ? 54.555 -12.782 1.453 1.00 34.31 140 LYS A CA 1
ATOM 707 C C . LYS A 1 99 ? 55.627 -13.090 2.428 1.00 32.08 140 LYS A C 1
ATOM 708 O O . LYS A 1 99 ? 55.959 -14.213 2.602 1.00 33.50 140 LYS A O 1
ATOM 714 N N . GLU A 1 100 ? 56.169 -12.069 3.062 1.00 32.04 141 GLU A N 1
ATOM 715 C CA . GLU A 1 100 ? 57.191 -12.257 4.081 1.00 29.47 141 GLU A CA 1
ATOM 716 C C . GLU A 1 100 ? 56.608 -12.725 5.400 1.00 25.63 141 GLU A C 1
ATOM 717 O O . GLU A 1 100 ? 57.163 -13.609 6.041 1.00 25.24 141 GLU A O 1
ATOM 723 N N . VAL A 1 101 ? 55.490 -12.134 5.805 1.00 28.52 142 VAL A N 1
ATOM 724 C CA . VAL A 1 101 ? 54.801 -12.585 7.010 1.00 26.48 142 VAL A CA 1
ATOM 725 C C . VAL A 1 101 ? 54.382 -14.045 6.839 1.00 29.57 142 VAL A C 1
ATOM 726 O O . VAL A 1 101 ? 54.560 -14.868 7.747 1.00 25.13 142 VAL A O 1
ATOM 730 N N . LEU A 1 102 ? 53.844 -14.358 5.663 1.00 24.76 143 LEU A N 1
ATOM 731 C CA . LEU A 1 102 ? 53.492 -15.727 5.317 1.00 24.45 143 LEU A CA 1
ATOM 732 C C . LEU A 1 102 ? 54.727 -16.635 5.464 1.00 25.24 143 LEU A C 1
ATOM 733 O O . LEU A 1 102 ? 54.706 -17.614 6.210 1.00 24.95 143 LEU A O 1
ATOM 738 N N . MET A 1 103 ? 55.814 -16.275 4.788 1.00 25.57 144 MET A N 1
ATOM 739 C CA . MET A 1 103 ? 57.065 -17.017 4.900 1.00 25.83 144 MET A CA 1
ATOM 740 C C . MET A 1 103 ? 57.536 -17.262 6.347 1.00 32.57 144 MET A C 1
ATOM 741 O O . MET A 1 103 ? 57.938 -18.382 6.696 1.00 29.66 144 MET A O 1
ATOM 746 N N . GLN A 1 104 ? 57.497 -16.234 7.194 1.00 29.42 145 GLN A N 1
ATOM 747 C CA . GLN A 1 104 ? 57.944 -16.442 8.573 1.00 35.14 145 GLN A CA 1
ATOM 748 C C . GLN A 1 104 ? 57.033 -17.394 9.362 1.00 25.38 145 GLN A C 1
ATOM 749 O O . GLN A 1 104 ? 57.519 -18.224 10.130 1.00 24.23 145 GLN A O 1
ATOM 755 N N . LEU A 1 105 ? 55.720 -17.260 9.172 1.00 27.90 146 LEU A N 1
ATOM 756 C CA . LEU A 1 105 ? 54.760 -18.149 9.825 1.00 27.20 146 LEU A CA 1
ATOM 757 C C . LEU A 1 105 ? 54.991 -19.578 9.357 1.00 27.58 146 LEU A C 1
ATOM 758 O O . LEU A 1 105 ? 54.948 -20.506 10.156 1.00 34.98 146 LEU A O 1
ATOM 763 N N . LEU A 1 106 ? 55.269 -19.741 8.067 1.00 24.93 147 LEU A N 1
ATOM 764 C CA . LEU A 1 106 ? 55.533 -21.062 7.512 1.00 25.20 147 LEU A CA 1
ATOM 765 C C . LEU A 1 106 ? 56.810 -21.667 8.092 1.00 26.07 147 LEU A C 1
ATOM 766 O O . LEU A 1 106 ? 56.850 -22.876 8.361 1.00 27.78 147 LEU A O 1
ATOM 771 N N . ASN A 1 107 ? 57.842 -20.838 8.290 1.00 25.36 148 ASN A N 1
ATOM 772 C CA . ASN A 1 107 ? 59.088 -21.298 8.916 1.00 25.77 148 ASN A CA 1
ATOM 773 C C . ASN A 1 107 ? 58.820 -21.799 10.324 1.00 25.94 148 ASN A C 1
ATOM 774 O O . ASN A 1 107 ? 59.383 -22.802 10.741 1.00 30.83 148 ASN A O 1
ATOM 779 N N . VAL A 1 108 ? 57.964 -21.105 11.064 1.00 24.80 149 VAL A N 1
ATOM 780 C CA . VAL A 1 108 ? 57.660 -21.523 12.434 1.00 25.46 149 VAL A CA 1
ATOM 781 C C . VAL A 1 108 ? 56.867 -22.832 12.453 1.00 30.09 149 VAL A C 1
ATOM 782 O O . VAL A 1 108 ? 57.140 -23.733 13.242 1.00 39.28 149 VAL A O 1
ATOM 786 N N . LYS A 1 109 ? 55.885 -22.920 11.567 1.00 29.44 150 LYS A N 1
ATOM 787 C CA . LYS A 1 109 ? 55.000 -24.066 11.495 1.00 37.28 150 LYS A CA 1
ATOM 788 C C . LYS A 1 109 ? 55.770 -25.347 11.163 1.00 38.31 150 LYS A C 1
ATOM 789 O O . LYS A 1 109 ? 55.467 -26.410 11.689 1.00 28.94 150 LYS A O 1
ATOM 795 N N . TYR A 1 110 ? 56.771 -25.234 10.299 1.00 28.05 151 TYR A N 1
ATOM 796 C CA . TYR A 1 110 ? 57.516 -26.404 9.856 1.00 28.96 151 TYR A CA 1
ATOM 797 C C . TYR A 1 110 ? 58.848 -26.525 10.576 1.00 29.42 151 TYR A C 1
ATOM 798 O O . TYR A 1 110 ? 59.709 -27.313 10.190 1.00 34.99 151 TYR A O 1
ATOM 807 N N . GLY A 1 111 ? 59.046 -25.758 11.616 1.00 29.74 152 GLY A N 1
ATOM 808 C CA . GLY A 1 111 ? 60.223 -25.886 12.426 1.00 36.54 152 GLY A CA 1
ATOM 809 C C . GLY A 1 111 ? 61.521 -25.541 11.765 1.00 33.22 152 GLY A C 1
ATOM 810 O O . GLY A 1 111 ? 62.539 -25.986 12.171 1.00 43.17 152 GLY A O 1
ATOM 811 N N . ARG A 1 112 ? 61.461 -24.730 10.743 1.00 37.86 153 ARG A N 1
ATOM 812 C CA . ARG A 1 112 ? 62.615 -24.220 10.055 1.00 42.47 153 ARG A CA 1
ATOM 813 C C . ARG A 1 112 ? 63.361 -23.239 10.922 1.00 42.11 153 ARG A C 1
ATOM 814 O O . ARG A 1 112 ? 64.484 -22.884 10.692 1.00 38.74 153 ARG A O 1
ATOM 822 N N . VAL A 1 113 ? 62.694 -22.800 11.948 1.00 34.94 154 VAL A N 1
ATOM 823 C CA . VAL A 1 113 ? 63.213 -21.818 12.817 1.00 40.29 154 VAL A CA 1
ATOM 824 C C . VAL A 1 113 ? 62.655 -22.185 14.168 1.00 53.88 154 VAL A C 1
ATOM 825 O O . VAL A 1 113 ? 61.633 -22.797 14.244 1.00 56.95 154 VAL A O 1
ATOM 829 N N . SER A 1 114 ? 63.320 -21.859 15.248 1.00 39.07 155 SER A N 1
ATOM 830 C CA . SER A 1 114 ? 62.793 -22.275 16.522 1.00 54.14 155 SER A CA 1
ATOM 831 C C . SER A 1 114 ? 63.023 -21.325 17.670 1.00 44.88 155 SER A C 1
ATOM 832 O O . SER A 1 114 ? 63.786 -20.402 17.577 1.00 62.75 155 SER A O 1
ATOM 835 N N . ASP A 1 115 ? 62.344 -21.591 18.765 1.00 60.34 156 ASP A N 1
ATOM 836 C CA . ASP A 1 115 ? 62.342 -20.721 19.895 1.00 60.68 156 ASP A CA 1
ATOM 837 C C . ASP A 1 115 ? 61.463 -19.522 19.774 1.00 61.40 156 ASP A C 1
ATOM 838 O O . ASP A 1 115 ? 61.880 -18.435 20.082 1.00 64.50 156 ASP A O 1
ATOM 843 N N . PRO A 1 116 ? 60.245 -19.723 19.307 1.00 81.75 157 PRO A N 1
ATOM 844 C CA . PRO A 1 116 ? 59.326 -18.617 19.082 1.00 75.32 157 PRO A CA 1
ATOM 845 C C . PRO A 1 116 ? 58.960 -17.880 20.330 1.00 80.12 157 PRO A C 1
ATOM 846 O O . PRO A 1 116 ? 58.692 -18.453 21.351 1.00 75.25 157 PRO A O 1
ATOM 850 N N . ASN A 1 117 ? 58.947 -16.572 20.198 1.00 62.85 158 ASN A N 1
ATOM 851 C CA . ASN A 1 117 ? 58.713 -15.654 21.283 1.00 64.15 158 ASN A CA 1
ATOM 852 C C . ASN A 1 117 ? 57.354 -15.801 21.872 1.00 72.56 158 ASN A C 1
ATOM 853 O O . ASN A 1 117 ? 57.174 -15.597 23.038 1.00 77.76 158 ASN A O 1
ATOM 858 N N . GLY A 1 118 ? 56.388 -16.126 21.039 1.00 70.15 159 GLY A N 1
ATOM 859 C CA . GLY A 1 118 ? 55.012 -16.220 21.463 1.00 70.55 159 GLY A CA 1
ATOM 860 C C . GLY A 1 118 ? 54.816 -17.416 22.352 1.00 83.41 159 GLY A C 1
ATOM 861 O O . GLY A 1 118 ? 53.752 -17.651 22.884 1.00 86.02 159 GLY A O 1
ATOM 862 N N . GLY A 1 119 ? 55.848 -18.227 22.445 1.00 97.00 160 GLY A N 1
ATOM 863 C CA . GLY A 1 119 ? 55.750 -19.477 23.131 1.00 95.69 160 GLY A CA 1
ATOM 864 C C . GLY A 1 119 ? 55.743 -20.663 22.215 1.00 90.20 160 GLY A C 1
ATOM 865 O O . GLY A 1 119 ? 55.809 -20.558 21.021 1.00 66.44 160 GLY A O 1
ATOM 866 N N . ARG A 1 120 ? 55.651 -21.823 22.842 1.00 125.56 161 ARG A N 1
ATOM 867 C CA . ARG A 1 120 ? 55.860 -23.082 22.179 1.00 131.65 161 ARG A CA 1
ATOM 868 C C . ARG A 1 120 ? 54.743 -23.414 21.256 1.00 123.16 161 ARG A C 1
ATOM 869 O O . ARG A 1 120 ? 53.590 -23.267 21.607 1.00 105.22 161 ARG A O 1
ATOM 877 N N . VAL A 1 121 ? 55.122 -23.882 20.078 1.00 86.53 162 VAL A N 1
ATOM 878 C CA . VAL A 1 121 ? 54.196 -24.347 19.098 1.00 56.97 162 VAL A CA 1
ATOM 879 C C . VAL A 1 121 ? 53.726 -25.722 19.490 1.00 73.08 162 VAL A C 1
ATOM 880 O O . VAL A 1 121 ? 53.980 -26.713 18.861 1.00 68.29 162 VAL A O 1
ATOM 884 N N . ASN A 1 122 ? 53.008 -25.733 20.577 1.00 48.87 163 ASN A N 1
ATOM 885 C CA . ASN A 1 122 ? 52.223 -26.847 20.900 1.00 59.37 163 ASN A CA 1
ATOM 886 C C . ASN A 1 122 ? 51.348 -26.900 19.702 1.00 59.72 163 ASN A C 1
ATOM 887 O O . ASN A 1 122 ? 51.668 -26.357 18.689 1.00 58.98 163 ASN A O 1
ATOM 892 N N . LYS A 1 123 ? 50.237 -27.574 19.809 1.00 61.33 164 LYS A N 1
ATOM 893 C CA . LYS A 1 123 ? 49.538 -28.024 18.647 1.00 62.57 164 LYS A CA 1
ATOM 894 C C . LYS A 1 123 ? 48.423 -27.095 18.285 1.00 53.84 164 LYS A C 1
ATOM 895 O O . LYS A 1 123 ? 48.039 -26.994 17.169 1.00 51.83 164 LYS A O 1
ATOM 901 N N . ASP A 1 124 ? 47.924 -26.405 19.273 1.00 36.85 165 ASP A N 1
ATOM 902 C CA . ASP A 1 124 ? 46.935 -25.392 19.092 1.00 55.88 165 ASP A CA 1
ATOM 903 C C . ASP A 1 124 ? 47.535 -24.219 18.397 1.00 37.52 165 ASP A C 1
ATOM 904 O O . ASP A 1 124 ? 46.897 -23.574 17.636 1.00 39.86 165 ASP A O 1
ATOM 909 N N . VAL A 1 125 ? 48.778 -23.934 18.714 1.00 54.70 166 VAL A N 1
ATOM 910 C CA . VAL A 1 125 ? 49.466 -22.818 18.160 1.00 42.83 166 VAL A CA 1
ATOM 911 C C . VAL A 1 125 ? 49.738 -23.077 16.721 1.00 46.64 166 VAL A C 1
ATOM 912 O O . VAL A 1 125 ? 49.715 -22.179 15.946 1.00 44.96 166 VAL A O 1
ATOM 916 N N . GLU A 1 126 ? 49.978 -24.319 16.357 1.00 45.20 167 GLU A N 1
ATOM 917 C CA . GLU A 1 126 ? 50.279 -24.616 14.993 1.00 33.22 167 GLU A CA 1
ATOM 918 C C . GLU A 1 126 ? 49.063 -24.532 14.173 1.00 50.07 167 GLU A C 1
ATOM 919 O O . GLU A 1 126 ? 49.145 -24.421 12.995 1.00 61.00 167 GLU A O 1
ATOM 925 N N . GLU A 1 127 ? 47.916 -24.609 14.807 1.00 29.68 168 GLU A N 1
ATOM 926 C CA . GLU A 1 127 ? 46.658 -24.527 14.116 1.00 37.85 168 GLU A CA 1
ATOM 927 C C . GLU A 1 127 ? 46.249 -23.103 13.868 1.00 32.39 168 GLU A C 1
ATOM 928 O O . GLU A 1 127 ? 45.736 -22.798 12.854 1.00 41.57 168 GLU A O 1
ATOM 934 N N . ILE A 1 128 ? 46.462 -22.237 14.831 1.00 41.86 169 ILE A N 1
ATOM 935 C CA . ILE A 1 128 ? 46.199 -20.829 14.701 1.00 39.80 169 ILE A CA 1
ATOM 936 C C . ILE A 1 128 ? 47.075 -20.181 13.643 1.00 42.14 169 ILE A C 1
ATOM 937 O O . ILE A 1 128 ? 46.668 -19.252 13.009 1.00 27.10 169 ILE A O 1
ATOM 942 N N . ILE A 1 129 ? 48.262 -20.727 13.467 1.00 27.65 170 ILE A N 1
ATOM 943 C CA . ILE A 1 129 ? 49.204 -20.362 12.459 1.00 26.97 170 ILE A CA 1
ATOM 944 C C . ILE A 1 129 ? 48.784 -20.859 11.113 1.00 27.84 170 ILE A C 1
ATOM 945 O O . ILE A 1 129 ? 49.000 -20.226 10.137 1.00 27.90 170 ILE A O 1
ATOM 950 N N . SER A 1 130 ? 48.164 -22.007 11.058 1.00 28.67 171 SER A N 1
ATOM 951 C CA . SER A 1 130 ? 47.648 -22.496 9.822 1.00 29.04 171 SER A CA 1
ATOM 952 C C . SER A 1 130 ? 46.492 -21.668 9.335 1.00 29.15 171 SER A C 1
ATOM 953 O O . SER A 1 130 ? 46.322 -21.479 8.179 1.00 29.02 171 SER A O 1
ATOM 956 N N . MET A 1 131 ? 45.700 -21.179 10.257 1.00 29.30 172 MET A N 1
ATOM 957 C CA . MET A 1 131 ? 44.607 -20.321 9.964 1.00 30.95 172 MET A CA 1
ATOM 958 C C . MET A 1 131 ? 45.100 -18.998 9.470 1.00 28.01 172 MET A C 1
ATOM 959 O O . MET A 1 131 ? 44.581 -18.492 8.549 1.00 32.42 172 MET A O 1
ATOM 964 N N . ALA A 1 132 ? 46.135 -18.462 10.078 1.00 27.66 173 ALA A N 1
ATOM 965 C CA . ALA A 1 132 ? 46.711 -17.210 9.604 1.00 33.41 173 ALA A CA 1
ATOM 966 C C . ALA A 1 132 ? 47.361 -17.408 8.237 1.00 27.12 173 ALA A C 1
ATOM 967 O O . ALA A 1 132 ? 47.292 -16.530 7.370 1.00 26.96 173 ALA A O 1
ATOM 969 N N . VAL A 1 133 ? 47.990 -18.566 8.055 1.00 27.41 174 VAL A N 1
ATOM 970 C CA . VAL A 1 133 ? 48.618 -18.906 6.789 1.00 27.62 174 VAL A CA 1
ATOM 971 C C . VAL A 1 133 ? 47.593 -18.898 5.654 1.00 38.48 174 VAL A C 1
ATOM 972 O O . VAL A 1 133 ? 47.827 -18.292 4.602 1.00 30.33 174 VAL A O 1
ATOM 976 N N . ASP A 1 134 ? 46.455 -19.554 5.886 1.00 29.07 175 ASP A N 1
ATOM 977 C CA . ASP A 1 134 ? 45.322 -19.533 4.951 1.00 34.64 175 ASP A CA 1
ATOM 978 C C . ASP A 1 134 ? 44.919 -18.109 4.634 1.00 29.55 175 ASP A C 1
ATOM 979 O O . ASP A 1 134 ? 44.748 -17.746 3.466 1.00 36.62 175 ASP A O 1
ATOM 984 N N . ASP A 1 135 ? 44.726 -17.318 5.686 1.00 31.39 176 ASP A N 1
ATOM 985 C CA . ASP A 1 135 ? 44.333 -15.930 5.521 1.00 32.76 176 ASP A CA 1
ATOM 986 C C . ASP A 1 135 ? 45.301 -15.240 4.572 1.00 30.88 176 ASP A C 1
ATOM 987 O O . ASP A 1 135 ? 44.888 -14.608 3.597 1.00 31.84 176 ASP A O 1
ATOM 992 N N . LEU A 1 136 ? 46.594 -15.396 4.838 1.00 27.84 177 LEU A N 1
ATOM 993 C CA . LEU A 1 136 ? 47.597 -14.764 3.999 1.00 29.79 177 LEU A CA 1
ATOM 994 C C . LEU A 1 136 ? 47.501 -15.299 2.584 1.00 30.16 177 LEU A C 1
ATOM 995 O O . LEU A 1 136 ? 47.378 -14.531 1.634 1.00 30.69 177 LEU A O 1
ATOM 1000 N N . GLU A 1 137 ? 47.554 -16.595 2.433 1.00 29.68 178 GLU A N 1
ATOM 1001 C CA . GLU A 1 137 ? 47.412 -17.204 1.137 1.00 43.89 178 GLU A CA 1
ATOM 1002 C C . GLU A 1 137 ? 46.188 -16.708 0.361 1.00 41.05 178 GLU A C 1
ATOM 1003 O O . GLU A 1 137 ? 46.251 -16.515 -0.820 1.00 45.87 178 GLU A O 1
ATOM 1009 N N . ASN A 1 138 ? 45.090 -16.477 1.059 1.00 29.85 179 ASN A N 1
ATOM 1010 C CA . ASN A 1 138 ? 43.849 -16.047 0.411 1.00 38.71 179 ASN A CA 1
ATOM 1011 C C . ASN A 1 138 ? 43.810 -14.558 0.064 1.00 40.03 179 ASN A C 1
ATOM 1012 O O . ASN A 1 138 ? 42.867 -14.068 -0.555 1.00 54.49 179 ASN A O 1
ATOM 1017 N N . MET A 1 139 ? 44.868 -13.860 0.439 1.00 51.97 180 MET A N 1
ATOM 1018 C CA . MET A 1 139 ? 44.906 -12.416 0.377 1.00 55.16 180 MET A CA 1
ATOM 1019 C C . MET A 1 139 ? 45.688 -11.973 -0.850 1.00 51.73 180 MET A C 1
ATOM 1020 O O . MET A 1 139 ? 46.727 -12.557 -1.175 1.00 38.70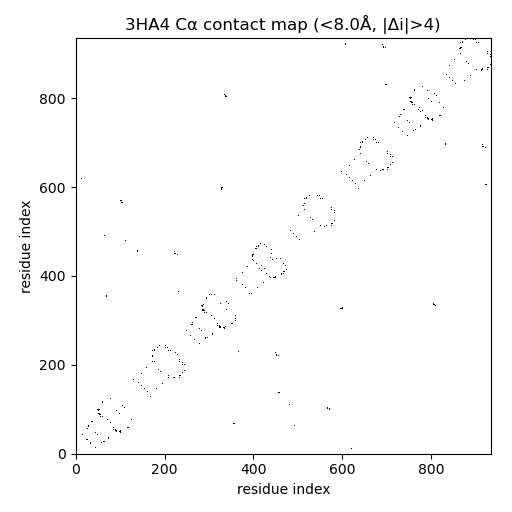 180 MET A O 1
ATOM 1025 N N . ASP A 1 140 ? 45.172 -10.959 -1.542 1.00 43.74 181 ASP A N 1
ATOM 1026 C CA . ASP A 1 140 ? 45.946 -10.222 -2.546 1.00 64.53 181 ASP A CA 1
ATOM 1027 C C . ASP A 1 140 ? 45.821 -8.717 -2.282 1.00 62.69 181 ASP A C 1
ATOM 1028 O O . ASP A 1 140 ? 44.721 -8.158 -2.274 1.00 64.74 181 ASP A O 1
ATOM 1033 N N . LEU A 1 141 ? 46.965 -8.081 -2.050 1.00 56.79 182 LEU A N 1
ATOM 1034 C CA . LEU A 1 141 ? 47.016 -6.703 -1.592 1.00 48.04 182 LEU A CA 1
ATOM 1035 C C . LEU A 1 141 ? 47.618 -5.790 -2.655 1.00 68.49 182 LEU A C 1
ATOM 1036 O O . LEU A 1 141 ? 47.976 -4.641 -2.378 1.00 54.14 182 LEU A O 1
ATOM 1041 N N . ASN A 1 142 ? 47.745 -6.308 -3.872 1.00 68.99 183 ASN A N 1
ATOM 1042 C CA . ASN A 1 142 ? 48.123 -5.467 -4.995 1.00 77.53 183 ASN A CA 1
ATOM 1043 C C . ASN A 1 142 ? 46.954 -4.546 -5.333 1.00 96.85 183 ASN A C 1
ATOM 1044 O O . ASN A 1 142 ? 45.790 -4.924 -5.170 1.00 87.85 183 ASN A O 1
ATOM 1049 N N . PRO A 1 143 ? 47.261 -3.324 -5.789 1.00 76.24 184 PRO A N 1
ATOM 1050 C CA . PRO A 1 143 ? 46.237 -2.309 -6.063 1.00 87.64 184 PRO A CA 1
ATOM 1051 C C . PRO A 1 143 ? 45.026 -2.878 -6.807 1.00 99.28 184 PRO A C 1
ATOM 1052 O O . PRO A 1 143 ? 45.081 -3.046 -8.027 1.00 102.01 184 PRO A O 1
ATOM 1056 N N . GLN B 1 24 ? 92.575 21.038 43.768 1.00 88.99 65 GLN B N 1
ATOM 1057 C CA . GLN B 1 24 ? 91.293 20.660 43.198 1.00 88.54 65 GLN B CA 1
ATOM 1058 C C . GLN B 1 24 ? 90.210 21.667 43.554 1.00 90.99 65 GLN B C 1
ATOM 1059 O O . GLN B 1 24 ? 89.482 22.125 42.697 1.00 88.44 65 GLN B O 1
ATOM 1065 N N . ARG B 1 25 ? 90.102 22.024 44.824 1.00 127.10 66 ARG B N 1
ATOM 1066 C CA . ARG B 1 25 ? 89.172 23.077 45.202 1.00 121.54 66 ARG B CA 1
ATOM 1067 C C . ARG B 1 25 ? 89.846 24.413 44.899 1.00 116.84 66 ARG B C 1
ATOM 1068 O O . ARG B 1 25 ? 89.203 25.427 44.692 1.00 107.47 66 ARG B O 1
ATOM 1076 N N . HIS B 1 26 ? 91.165 24.369 44.852 1.00 123.83 67 HIS B N 1
ATOM 1077 C CA . HIS B 1 26 ? 91.994 25.538 44.719 1.00 109.55 67 HIS B CA 1
ATOM 1078 C C . HIS B 1 26 ? 92.177 25.942 43.300 1.00 101.48 67 HIS B C 1
ATOM 1079 O O . HIS B 1 26 ? 92.829 26.909 43.031 1.00 100.37 67 HIS B O 1
ATOM 1086 N N . ASN B 1 27 ? 91.599 25.190 42.383 1.00 122.90 68 ASN B N 1
ATOM 1087 C CA . ASN B 1 27 ? 91.749 25.463 40.958 1.00 97.23 68 ASN B CA 1
ATOM 1088 C C . ASN B 1 27 ? 90.420 25.903 40.374 1.00 105.60 68 ASN B C 1
ATOM 1089 O O . ASN B 1 27 ? 90.329 26.360 39.256 1.00 83.88 68 ASN B O 1
ATOM 1094 N N . ASP B 1 28 ? 89.395 25.774 41.187 1.00 93.49 69 ASP B N 1
ATOM 1095 C CA . ASP B 1 28 ? 88.085 26.268 40.892 1.00 93.95 69 ASP B CA 1
ATOM 1096 C C . ASP B 1 28 ? 88.189 27.714 40.450 1.00 87.48 69 ASP B C 1
ATOM 1097 O O . ASP B 1 28 ? 88.829 28.497 41.131 1.00 87.00 69 ASP B O 1
ATOM 1102 N N . PRO B 1 29 ? 87.603 28.069 39.300 1.00 120.54 70 PRO B N 1
ATOM 1103 C CA . PRO B 1 29 ? 87.601 29.455 38.812 1.00 108.54 70 PRO B CA 1
ATOM 1104 C C . PRO B 1 29 ? 86.686 30.347 39.635 1.00 81.75 70 PRO B C 1
ATOM 1105 O O . PRO B 1 29 ? 86.768 31.572 39.565 1.00 80.55 70 PRO B O 1
ATOM 1109 N N . ARG B 1 30 ? 85.813 29.724 40.411 1.00 113.24 71 ARG B N 1
ATOM 1110 C CA . ARG B 1 30 ? 84.829 30.465 41.179 1.00 114.52 71 ARG B CA 1
ATOM 1111 C C . ARG B 1 30 ? 85.181 30.574 42.662 1.00 113.54 71 ARG B C 1
ATOM 1112 O O . ARG B 1 30 ? 84.364 31.017 43.474 1.00 94.64 71 ARG B O 1
ATOM 1120 N N . ARG B 1 31 ? 86.399 30.163 43.004 1.00 68.69 72 ARG B N 1
ATOM 1121 C CA . ARG B 1 31 ? 86.939 30.361 44.341 1.00 61.96 72 ARG B CA 1
ATOM 1122 C C . ARG B 1 31 ? 87.416 31.802 44.474 1.00 54.58 72 ARG B C 1
ATOM 1123 O O . ARG B 1 31 ? 88.296 32.229 43.718 1.00 56.77 72 ARG B O 1
ATOM 1131 N N . PRO B 1 32 ? 86.850 32.553 45.439 1.00 49.57 73 PRO B N 1
ATOM 1132 C CA . PRO B 1 32 ? 87.207 33.959 45.649 1.00 42.63 73 PRO B CA 1
ATOM 1133 C C . PRO B 1 32 ? 88.554 34.015 46.337 1.00 43.51 73 PRO B C 1
ATOM 1134 O O . PRO B 1 32 ? 88.718 33.345 47.359 1.00 41.85 73 PRO B O 1
ATOM 1138 N N . PRO B 1 33 ? 89.507 34.787 45.791 1.00 34.35 74 PRO B N 1
ATOM 1139 C CA . PRO B 1 33 ? 90.840 34.810 46.411 1.00 33.43 74 PRO B CA 1
ATOM 1140 C C . PRO B 1 33 ? 90.712 35.267 47.859 1.00 32.89 74 PRO B C 1
ATOM 1141 O O . PRO B 1 33 ? 89.922 36.180 48.173 1.00 32.52 74 PRO B O 1
ATOM 1145 N N . TRP B 1 34 ? 91.463 34.604 48.733 1.00 35.33 75 TRP B N 1
ATOM 1146 C CA . TRP B 1 34 ? 91.342 34.795 50.177 1.00 35.19 75 TRP B CA 1
ATOM 1147 C C . TRP B 1 34 ? 91.410 36.263 50.638 1.00 34.79 75 TRP B C 1
ATOM 1148 O O . TRP B 1 34 ? 90.654 36.665 51.517 1.00 33.37 75 TRP B O 1
ATOM 1159 N N . PRO B 1 35 ? 92.315 37.066 50.051 1.00 33.56 76 PRO B N 1
ATOM 1160 C CA . PRO B 1 35 ? 92.403 38.468 50.480 1.00 33.31 76 PRO B CA 1
ATOM 1161 C C . PRO B 1 35 ? 91.109 39.215 50.205 1.00 32.00 76 PRO B C 1
ATOM 1162 O O . PRO B 1 35 ? 90.655 40.017 51.021 1.00 31.05 76 PRO B O 1
ATOM 1166 N N . LEU B 1 36 ? 90.519 38.939 49.052 1.00 36.76 77 LEU B N 1
ATOM 1167 C CA . LEU B 1 36 ? 89.254 39.547 48.674 1.00 34.74 77 LEU B CA 1
ATOM 1168 C C . LEU B 1 36 ? 88.111 39.058 49.570 1.00 36.27 77 LEU B C 1
ATOM 1169 O O . LEU B 1 36 ? 87.234 39.835 49.950 1.00 31.34 77 LEU B O 1
ATOM 1174 N N . LEU B 1 37 ? 88.124 37.771 49.912 1.00 32.21 78 LEU B N 1
ATOM 1175 C CA . LEU B 1 37 ? 87.103 37.223 50.794 1.00 33.39 78 LEU B CA 1
ATOM 1176 C C . LEU B 1 37 ? 87.275 37.793 52.205 1.00 33.26 78 LEU B C 1
ATOM 1177 O O . LEU B 1 37 ? 86.306 38.117 52.889 1.00 30.51 78 LEU B O 1
ATOM 1182 N N . HIS B 1 38 ? 88.524 37.921 52.630 1.00 30.74 79 HIS B N 1
ATOM 1183 C CA . HIS B 1 38 ? 88.813 38.486 53.935 1.00 31.55 79 HIS B CA 1
ATOM 1184 C C . HIS B 1 38 ? 88.330 39.922 53.994 1.00 30.23 79 HIS B C 1
ATOM 1185 O O . HIS B 1 38 ? 87.801 40.366 55.012 1.00 30.29 79 HIS B O 1
ATOM 1192 N N . GLN B 1 39 ? 88.528 40.640 52.892 1.00 34.56 80 GLN B N 1
ATOM 1193 C CA . GLN B 1 39 ? 88.172 42.046 52.813 1.00 39.94 80 GLN B CA 1
ATOM 1194 C C . GLN B 1 39 ? 86.669 42.202 52.979 1.00 37.56 80 GLN B C 1
ATOM 1195 O O . GLN B 1 39 ? 86.198 43.085 53.706 1.00 29.12 80 GLN B O 1
ATOM 1201 N N . ARG B 1 40 ? 85.926 41.336 52.295 1.00 41.33 81 ARG B N 1
ATOM 1202 C CA . ARG B 1 40 ? 84.473 41.369 52.346 1.00 44.15 81 ARG B CA 1
ATOM 1203 C C . ARG B 1 40 ? 84.002 41.128 53.770 1.00 34.14 81 ARG B C 1
ATOM 1204 O O . ARG B 1 40 ? 83.097 41.805 54.259 1.00 43.38 81 ARG B O 1
ATOM 1212 N N . VAL B 1 41 ? 84.631 40.165 54.433 1.00 32.16 82 VAL B N 1
ATOM 1213 C CA . VAL B 1 41 ? 84.241 39.790 55.784 1.00 35.68 82 VAL B CA 1
ATOM 1214 C C . VAL B 1 41 ? 84.469 40.951 56.741 1.00 29.67 82 VAL B C 1
ATOM 1215 O O . VAL B 1 41 ? 83.669 41.172 57.651 1.00 29.54 82 VAL B O 1
ATOM 1219 N N . VAL B 1 42 ? 85.531 41.686 56.505 1.00 35.18 83 VAL B N 1
ATOM 1220 C CA . VAL B 1 42 ? 85.915 42.783 57.347 1.00 38.43 83 VAL B CA 1
ATOM 1221 C C . VAL B 1 42 ? 84.918 43.905 57.272 1.00 32.48 83 VAL B C 1
ATOM 1222 O O . VAL B 1 42 ? 84.859 44.753 58.122 1.00 28.21 83 VAL B O 1
ATOM 1226 N N . LEU B 1 43 ? 84.125 43.888 56.233 1.00 34.80 84 LEU B N 1
ATOM 1227 C CA . LEU B 1 43 ? 83.188 44.930 55.980 1.00 33.36 84 LEU B CA 1
ATOM 1228 C C . LEU B 1 43 ? 81.979 44.783 56.831 1.00 34.10 84 LEU B C 1
ATOM 1229 O O . LEU B 1 43 ? 81.419 45.735 57.226 1.00 45.67 84 LEU B O 1
ATOM 1234 N N . LEU B 1 44 ? 81.624 43.557 57.121 1.00 28.53 85 LEU B N 1
ATOM 1235 C CA . LEU B 1 44 ? 80.439 43.178 57.854 1.00 30.64 85 LEU B CA 1
ATOM 1236 C C . LEU B 1 44 ? 80.168 43.819 59.198 1.00 43.67 85 LEU B C 1
ATOM 1237 O O . LEU B 1 44 ? 79.060 44.131 59.496 1.00 41.31 85 LEU B O 1
ATOM 1242 N N . ARG B 1 45 ? 81.166 43.957 60.040 1.00 49.19 86 ARG B N 1
ATOM 1243 C CA . ARG B 1 45 ? 80.992 44.601 61.327 1.00 41.91 86 ARG B CA 1
ATOM 1244 C C . ARG B 1 45 ? 80.658 46.057 61.220 1.00 47.76 86 ARG B C 1
ATOM 1245 O O . ARG B 1 45 ? 80.065 46.609 62.106 1.00 49.17 86 ARG B O 1
ATOM 1253 N N . GLU B 1 46 ? 81.060 46.684 60.138 1.00 35.04 87 GLU B N 1
ATOM 1254 C CA . GLU B 1 46 ? 80.679 48.039 59.871 1.00 47.07 87 GLU B CA 1
ATOM 1255 C C . GLU B 1 46 ? 79.309 47.985 59.278 1.00 43.87 87 GLU B C 1
ATOM 1256 O O . GLU B 1 46 ? 78.709 48.969 58.954 1.00 52.52 87 GLU B O 1
ATOM 1262 N N . GLY B 1 47 ? 78.810 46.788 59.136 1.00 54.72 88 GLY B N 1
ATOM 1263 C CA . GLY B 1 47 ? 77.506 46.610 58.604 1.00 63.54 88 GLY B CA 1
ATOM 1264 C C . GLY B 1 47 ? 77.541 47.232 57.268 1.00 81.36 88 GLY B C 1
ATOM 1265 O O . GLY B 1 47 ? 76.661 47.963 56.901 1.00 84.47 88 GLY B O 1
ATOM 1266 N N . LYS B 1 48 ? 78.603 47.013 56.539 1.00 57.20 89 LYS B N 1
ATOM 1267 C CA . LYS B 1 48 ? 78.621 47.646 55.269 1.00 55.26 89 LYS B CA 1
ATOM 1268 C C . LYS B 1 48 ? 79.306 47.008 54.130 1.00 58.61 89 LYS B C 1
ATOM 1269 O O . LYS B 1 48 ? 80.113 47.648 53.529 1.00 77.24 89 LYS B O 1
ATOM 1275 N N . GLY B 1 49 ? 78.964 45.803 53.752 1.00 63.36 90 GLY B N 1
ATOM 1276 C CA . GLY B 1 49 ? 79.338 45.362 52.431 1.00 60.41 90 GLY B CA 1
ATOM 1277 C C . GLY B 1 49 ? 78.229 44.746 51.601 1.00 64.48 90 GLY B C 1
ATOM 1278 O O . GLY B 1 49 ? 77.616 45.388 50.782 1.00 74.96 90 GLY B O 1
ATOM 1279 N N . ALA B 1 50 ? 78.042 43.452 51.805 1.00 82.31 91 ALA B N 1
ATOM 1280 C CA . ALA B 1 50 ? 76.985 42.646 51.265 1.00 67.16 91 ALA B CA 1
ATOM 1281 C C . ALA B 1 50 ? 76.613 41.758 52.394 1.00 63.72 91 ALA B C 1
ATOM 1282 O O . ALA B 1 50 ? 76.891 40.603 52.378 1.00 61.65 91 ALA B O 1
ATOM 1284 N N . PRO B 1 51 ? 75.954 42.319 53.373 1.00 74.28 92 PRO B N 1
ATOM 1285 C CA . PRO B 1 51 ? 75.727 41.676 54.646 1.00 64.93 92 PRO B CA 1
ATOM 1286 C C . PRO B 1 51 ? 74.901 40.462 54.464 1.00 70.35 92 PRO B C 1
ATOM 1287 O O . PRO B 1 51 ? 74.861 39.615 55.300 1.00 66.98 92 PRO B O 1
ATOM 1291 N N . GLU B 1 52 ? 74.190 40.435 53.365 1.00 63.90 93 GLU B N 1
ATOM 1292 C CA . GLU B 1 52 ? 73.235 39.412 53.048 1.00 72.14 93 GLU B CA 1
ATOM 1293 C C . GLU B 1 52 ? 73.973 38.204 52.599 1.00 65.09 93 GLU B C 1
ATOM 1294 O O . GLU B 1 52 ? 73.410 37.162 52.395 1.00 60.46 93 GLU B O 1
ATOM 1300 N N . ASP B 1 53 ? 75.267 38.354 52.440 1.00 50.27 94 ASP B N 1
ATOM 1301 C CA . ASP B 1 53 ? 76.047 37.237 51.931 1.00 59.37 94 ASP B CA 1
ATOM 1302 C C . ASP B 1 53 ? 76.838 36.528 53.019 1.00 40.93 94 ASP B C 1
ATOM 1303 O O . ASP B 1 53 ? 77.670 35.668 52.716 1.00 45.50 94 ASP B O 1
ATOM 1308 N N . ILE B 1 54 ? 76.582 36.891 54.276 1.00 46.89 95 ILE B N 1
ATOM 1309 C CA . ILE B 1 54 ? 77.237 36.244 55.411 1.00 44.03 95 ILE B CA 1
ATOM 1310 C C . ILE B 1 54 ? 77.345 34.744 55.181 1.00 46.61 95 ILE B C 1
ATOM 1311 O O . ILE B 1 54 ? 78.440 34.180 55.237 1.00 63.29 95 ILE B O 1
ATOM 1316 N N . ALA B 1 55 ? 76.208 34.109 54.903 1.00 40.64 96 ALA B N 1
ATOM 1317 C CA . ALA B 1 55 ? 76.151 32.660 54.707 1.00 40.89 96 ALA B CA 1
ATOM 1318 C C . ALA B 1 55 ? 77.056 32.174 53.579 1.00 41.23 96 ALA B C 1
ATOM 1319 O O . ALA B 1 55 ? 77.799 31.200 53.748 1.00 52.90 96 ALA B O 1
ATOM 1321 N N . LEU B 1 56 ? 76.997 32.849 52.432 1.00 33.30 97 LEU B N 1
ATOM 1322 C CA . LEU B 1 56 ? 77.873 32.509 51.306 1.00 38.99 97 LEU B CA 1
ATOM 1323 C C . LEU B 1 56 ? 79.360 32.650 51.671 1.00 53.11 97 LEU B C 1
ATOM 1324 O O . LEU B 1 56 ? 80.166 31.742 51.414 1.00 39.29 97 LEU B O 1
ATOM 1329 N N . MET B 1 57 ? 79.712 33.790 52.268 1.00 54.61 98 MET B N 1
ATOM 1330 C CA . MET B 1 57 ? 81.098 34.082 52.618 1.00 51.00 98 MET B CA 1
ATOM 1331 C C . MET B 1 57 ? 81.642 33.001 53.530 1.00 47.65 98 MET B C 1
ATOM 1332 O O . MET B 1 57 ? 82.736 32.490 53.309 1.00 45.83 98 MET B O 1
ATOM 1337 N N . TRP B 1 58 ? 80.857 32.631 54.518 1.00 28.09 99 TRP B N 1
ATOM 1338 C CA . TRP B 1 58 ? 81.195 31.562 55.412 1.00 39.58 99 TRP B CA 1
ATOM 1339 C C . TRP B 1 58 ? 81.304 30.224 54.726 1.00 42.35 99 TRP B C 1
ATOM 1340 O O . TRP B 1 58 ? 82.175 29.471 55.017 1.00 54.21 99 TRP B O 1
ATOM 1351 N N . GLU B 1 59 ? 80.415 29.926 53.805 1.00 39.30 100 GLU B N 1
ATOM 1352 C CA . GLU B 1 59 ? 80.499 28.683 53.083 1.00 45.28 100 GLU B CA 1
ATOM 1353 C C . GLU B 1 59 ? 81.734 28.618 52.266 1.00 53.58 100 GLU B C 1
ATOM 1354 O O . GLU B 1 59 ? 82.357 27.604 52.192 1.00 45.18 100 GLU B O 1
ATOM 1360 N N . GLN B 1 60 ? 82.075 29.722 51.640 1.00 42.20 101 GLN B N 1
ATOM 1361 C CA . GLN B 1 60 ? 83.252 29.802 50.815 1.00 40.76 101 GLN B CA 1
ATOM 1362 C C . GLN B 1 60 ? 84.504 29.554 51.606 1.00 48.80 101 GLN B C 1
ATOM 1363 O O . GLN B 1 60 ? 85.422 28.982 51.104 1.00 39.29 101 GLN B O 1
ATOM 1369 N N . THR B 1 61 ? 84.553 30.068 52.820 1.00 44.43 102 THR B N 1
ATOM 1370 C CA . THR B 1 61 ? 85.652 29.841 53.733 1.00 43.43 102 THR B CA 1
ATOM 1371 C C . THR B 1 61 ? 85.773 28.438 54.275 1.00 33.57 102 THR B C 1
ATOM 1372 O O . THR B 1 61 ? 86.846 27.975 54.474 1.00 32.86 102 THR B O 1
ATOM 1376 N N . LYS B 1 62 ? 84.669 27.770 54.536 1.00 36.19 103 LYS B N 1
ATOM 1377 C CA . LYS B 1 62 ? 84.759 26.373 54.946 1.00 36.71 103 LYS B CA 1
ATOM 1378 C C . LYS B 1 62 ? 85.230 25.579 53.741 1.00 38.35 103 LYS B C 1
ATOM 1379 O O . LYS B 1 62 ? 86.163 24.785 53.828 1.00 42.86 103 LYS B O 1
ATOM 1385 N N . HIS B 1 63 ? 84.600 25.833 52.601 1.00 37.85 104 HIS B N 1
ATOM 1386 C CA . HIS B 1 63 ? 84.907 25.078 51.402 1.00 52.44 104 HIS B CA 1
ATOM 1387 C C . HIS B 1 63 ? 86.318 25.351 50.892 1.00 42.85 104 HIS B C 1
ATOM 1388 O O . HIS B 1 63 ? 87.100 24.425 50.669 1.00 43.52 104 HIS B O 1
ATOM 1395 N N . TYR B 1 64 ? 86.650 26.623 50.712 1.00 43.55 105 TYR B N 1
ATOM 1396 C CA . TYR B 1 64 ? 87.899 26.967 50.044 1.00 51.16 105 TYR B CA 1
ATOM 1397 C C . TYR B 1 64 ? 89.073 27.188 50.984 1.00 42.35 105 TYR B C 1
ATOM 1398 O O . TYR B 1 64 ? 90.217 27.088 50.561 1.00 33.03 105 TYR B O 1
ATOM 1407 N N . TYR B 1 65 ? 88.790 27.483 52.247 1.00 42.77 106 TYR B N 1
ATOM 1408 C CA . TYR B 1 65 ? 89.844 27.821 53.198 1.00 54.11 106 TYR B CA 1
ATOM 1409 C C . TYR B 1 65 ? 89.569 27.252 54.586 1.00 36.22 106 TYR B C 1
ATOM 1410 O O . TYR B 1 65 ? 89.425 27.995 55.554 1.00 35.49 106 TYR B O 1
ATOM 1419 N N . PRO B 1 66 ? 89.506 25.925 54.681 1.00 33.75 107 PRO B N 1
ATOM 1420 C CA . PRO B 1 66 ? 89.170 25.217 55.922 1.00 46.14 107 PRO B CA 1
ATOM 1421 C C . PRO B 1 66 ? 90.225 25.420 57.007 1.00 30.27 107 PRO B C 1
ATOM 1422 O O . PRO B 1 66 ? 89.923 25.284 58.191 1.00 29.24 107 PRO B O 1
ATOM 1426 N N . ALA B 1 67 ? 91.451 25.734 56.605 1.00 28.79 108 ALA B N 1
ATOM 1427 C CA . ALA B 1 67 ? 92.552 25.859 57.560 1.00 32.36 108 ALA B CA 1
ATOM 1428 C C . ALA B 1 67 ? 92.719 27.270 58.106 1.00 33.40 108 ALA B C 1
ATOM 1429 O O . ALA B 1 67 ? 93.496 27.489 59.036 1.00 29.36 108 ALA B O 1
ATOM 1431 N N . ASP B 1 68 ? 92.017 28.240 57.586 1.00 31.96 109 ASP B N 1
ATOM 1432 C CA . ASP B 1 68 ? 92.180 29.585 58.057 1.00 30.32 109 ASP B CA 1
ATOM 1433 C C . ASP B 1 68 ? 91.647 29.836 59.440 1.00 33.38 109 ASP B C 1
ATOM 1434 O O . ASP B 1 68 ? 90.630 29.324 59.787 1.00 36.27 109 ASP B O 1
ATOM 1439 N N . TRP B 1 69 ? 92.332 30.656 60.218 1.00 26.29 110 TRP B N 1
ATOM 1440 C CA . TRP B 1 69 ? 91.814 31.107 61.488 1.00 26.01 110 TRP B CA 1
ATOM 1441 C C . TRP B 1 69 ? 91.370 32.544 61.512 1.00 25.13 110 TRP B C 1
ATOM 1442 O O . TRP B 1 69 ? 90.670 32.932 62.369 1.00 25.06 110 TRP B O 1
ATOM 1453 N N . LEU B 1 70 ? 91.860 33.339 60.592 1.00 34.85 111 LEU B N 1
ATOM 1454 C CA . LEU B 1 70 ? 91.575 34.755 60.500 1.00 25.77 111 LEU B CA 1
ATOM 1455 C C . LEU B 1 70 ? 90.179 35.175 60.128 1.00 28.60 111 LEU B C 1
ATOM 1456 O O . LEU B 1 70 ? 89.644 36.056 60.707 1.00 24.47 111 LEU B O 1
ATOM 1461 N N . ILE B 1 71 ? 89.604 34.555 59.125 1.00 30.30 112 ILE B N 1
ATOM 1462 C CA . ILE B 1 71 ? 88.226 34.822 58.811 1.00 32.90 112 ILE B CA 1
ATOM 1463 C C . ILE B 1 71 ? 87.286 34.300 59.875 1.00 34.94 112 ILE B C 1
ATOM 1464 O O . ILE B 1 71 ? 86.393 34.982 60.257 1.00 33.32 112 ILE B O 1
ATOM 1469 N N . PRO B 1 72 ? 87.523 33.076 60.336 1.00 26.28 113 PRO B N 1
ATOM 1470 C CA . PRO B 1 72 ? 86.705 32.482 61.397 1.00 26.55 113 PRO B CA 1
ATOM 1471 C C . PRO B 1 72 ? 86.723 33.352 62.648 1.00 26.12 113 PRO B C 1
ATOM 1472 O O . PRO B 1 72 ? 85.688 33.536 63.289 1.00 26.47 113 PRO B O 1
ATOM 1476 N N . LEU B 1 73 ? 87.895 33.881 62.985 1.00 31.36 114 LEU B N 1
ATOM 1477 C CA . LEU B 1 73 ? 88.036 34.758 64.140 1.00 28.49 114 LEU B CA 1
ATOM 1478 C C . LEU B 1 73 ? 87.268 36.054 63.915 1.00 29.41 114 LEU B C 1
ATOM 1479 O O . LEU B 1 73 ? 86.546 36.522 64.796 1.00 32.55 114 LEU B O 1
ATOM 1484 N N . GLU B 1 74 ? 87.426 36.628 62.726 1.00 30.75 115 GLU B N 1
ATOM 1485 C CA . GLU B 1 74 ? 86.717 37.850 62.367 1.00 34.90 115 GLU B CA 1
ATOM 1486 C C . GLU B 1 74 ? 85.212 37.619 62.422 1.00 41.08 115 GLU B C 1
ATOM 1487 O O . GLU B 1 74 ? 84.451 38.507 62.806 1.00 33.09 115 GLU B O 1
ATOM 1493 N N . LEU B 1 75 ? 84.792 36.418 62.039 1.00 34.14 116 LEU B N 1
ATOM 1494 C CA . LEU B 1 75 ? 83.382 36.052 62.076 1.00 33.91 116 LEU B CA 1
ATOM 1495 C C . LEU B 1 75 ? 82.887 35.998 63.517 1.00 33.90 116 LEU B C 1
ATOM 1496 O O . LEU B 1 75 ? 81.766 36.410 63.815 1.00 36.27 116 LEU B O 1
ATOM 1501 N N . THR B 1 76 ? 83.733 35.490 64.407 1.00 26.52 117 THR B N 1
ATOM 1502 C CA . THR B 1 76 ? 83.397 35.412 65.822 1.00 26.51 117 THR B CA 1
ATOM 1503 C C . THR B 1 76 ? 82.947 36.775 66.333 1.00 28.88 117 THR B C 1
ATOM 1504 O O . THR B 1 76 ? 81.960 36.882 67.061 1.00 30.14 117 THR B O 1
ATOM 1508 N N . GLN B 1 77 ? 83.677 37.815 65.944 1.00 29.95 118 GLN B N 1
ATOM 1509 C CA . GLN B 1 77 ? 83.330 39.189 66.332 1.00 24.97 118 GLN B CA 1
ATOM 1510 C C . GLN B 1 77 ? 81.957 39.572 65.783 1.00 34.36 118 GLN B C 1
ATOM 1511 O O . GLN B 1 77 ? 81.132 40.163 66.489 1.00 26.90 118 GLN B O 1
ATOM 1517 N N . VAL B 1 78 ? 81.717 39.235 64.519 1.00 25.58 119 VAL B N 1
ATOM 1518 C CA . VAL B 1 78 ? 80.414 39.485 63.925 1.00 34.46 119 VAL B CA 1
ATOM 1519 C C . VAL B 1 78 ? 79.277 38.875 64.755 1.00 32.59 119 VAL B C 1
ATOM 1520 O O . VAL B 1 78 ? 78.339 39.575 65.112 1.00 40.36 119 VAL B O 1
ATOM 1524 N N . LEU B 1 79 ? 79.372 37.586 65.077 1.00 26.62 120 LEU B N 1
ATOM 1525 C CA . LEU B 1 79 ? 78.349 36.911 65.887 1.00 31.95 120 LEU B CA 1
ATOM 1526 C C . LEU B 1 79 ? 78.321 37.478 67.298 1.00 31.95 120 LEU B C 1
ATOM 1527 O O . LEU B 1 79 ? 77.287 37.513 67.957 1.00 44.50 120 LEU B O 1
ATOM 1532 N N . LYS B 1 80 ? 79.481 37.906 67.764 1.00 34.07 121 LYS B N 1
ATOM 1533 C CA . LYS B 1 80 ? 79.624 38.405 69.118 1.00 37.30 121 LYS B CA 1
ATOM 1534 C C . LYS B 1 80 ? 79.016 39.807 69.278 1.00 48.18 121 LYS B C 1
ATOM 1535 O O . LYS B 1 80 ? 78.453 40.132 70.321 1.00 49.81 121 LYS B O 1
ATOM 1541 N N . TYR B 1 81 ? 79.110 40.638 68.247 1.00 43.66 122 TYR B N 1
ATOM 1542 C CA . TYR B 1 81 ? 78.698 42.031 68.412 1.00 56.83 122 TYR B CA 1
ATOM 1543 C C . TYR B 1 81 ? 77.490 42.434 67.575 1.00 55.29 122 TYR B C 1
ATOM 1544 O O . TYR B 1 81 ? 76.913 43.490 67.792 1.00 62.21 122 TYR B O 1
ATOM 1553 N N . SER B 1 82 ? 77.095 41.574 66.642 1.00 66.83 123 SER B N 1
ATOM 1554 C CA . SER B 1 82 ? 75.914 41.829 65.823 1.00 66.12 123 SER B CA 1
ATOM 1555 C C . SER B 1 82 ? 74.624 41.809 66.632 1.00 70.97 123 SER B C 1
ATOM 1556 O O . SER B 1 82 ? 74.589 41.338 67.769 1.00 66.40 123 SER B O 1
ATOM 1559 N N . SER B 1 83 ? 73.566 42.330 66.024 1.00 55.93 124 SER B N 1
ATOM 1560 C CA . SER B 1 83 ? 72.261 42.382 66.657 1.00 63.12 124 SER B CA 1
ATOM 1561 C C . SER B 1 83 ? 71.535 41.077 66.405 1.00 61.33 124 SER B C 1
ATOM 1562 O O . SER B 1 83 ? 71.778 40.407 65.395 1.00 53.32 124 SER B O 1
ATOM 1565 N N . GLY B 1 84 ? 70.638 40.721 67.320 1.00 83.28 125 GLY B N 1
ATOM 1566 C CA . GLY B 1 84 ? 69.820 39.533 67.154 1.00 75.27 125 GLY B CA 1
ATOM 1567 C C . GLY B 1 84 ? 69.042 39.604 65.854 1.00 99.90 125 GLY B C 1
ATOM 1568 O O . GLY B 1 84 ? 68.839 38.585 65.185 1.00 71.75 125 GLY B O 1
ATOM 1569 N N . LYS B 1 85 ? 68.620 40.818 65.500 1.00 72.65 126 LYS B N 1
ATOM 1570 C CA . LYS B 1 85 ? 67.889 41.072 64.262 1.00 83.12 126 LYS B CA 1
ATOM 1571 C C . LYS B 1 85 ? 68.702 40.645 63.047 1.00 87.42 126 LYS B C 1
ATOM 1572 O O . LYS B 1 85 ? 68.315 39.741 62.301 1.00 69.33 126 LYS B O 1
ATOM 1578 N N . TYR B 1 86 ? 69.829 41.321 62.864 1.00 79.33 127 TYR B N 1
ATOM 1579 C CA . TYR B 1 86 ? 70.768 41.048 61.787 1.00 64.87 127 TYR B CA 1
ATOM 1580 C C . TYR B 1 86 ? 70.949 39.552 61.547 1.00 67.05 127 TYR B C 1
ATOM 1581 O O . TYR B 1 86 ? 70.752 39.054 60.434 1.00 58.07 127 TYR B O 1
ATOM 1590 N N . LEU B 1 87 ? 71.320 38.835 62.601 1.00 64.67 128 LEU B N 1
ATOM 1591 C CA . LEU B 1 87 ? 71.660 37.428 62.470 1.00 59.90 128 LEU B CA 1
ATOM 1592 C C . LEU B 1 87 ? 70.461 36.591 62.042 1.00 70.91 128 LEU B C 1
ATOM 1593 O O . LEU B 1 87 ? 70.524 35.865 61.046 1.00 64.69 128 LEU B O 1
ATOM 1598 N N . GLN B 1 88 ? 69.371 36.694 62.796 1.00 79.84 129 GLN B N 1
ATOM 1599 C CA . GLN B 1 88 ? 68.153 35.960 62.472 1.00 90.34 129 GLN B CA 1
ATOM 1600 C C . GLN B 1 88 ? 67.729 36.252 61.034 1.00 83.56 129 GLN B C 1
ATOM 1601 O O . GLN B 1 88 ? 67.284 35.363 60.311 1.00 73.49 129 GLN B O 1
ATOM 1607 N N . THR B 1 89 ? 67.896 37.502 60.620 1.00 76.04 130 THR B N 1
ATOM 1608 C CA . THR B 1 89 ? 67.551 37.924 59.267 1.00 78.16 130 THR B CA 1
ATOM 1609 C C . THR B 1 89 ? 68.362 37.254 58.151 1.00 82.01 130 THR B C 1
ATOM 1610 O O . THR B 1 89 ? 67.789 36.597 57.283 1.00 87.38 130 THR B O 1
ATOM 1614 N N . TYR B 1 90 ? 69.677 37.449 58.169 1.00 83.42 131 TYR B N 1
ATOM 1615 C CA . TYR B 1 90 ? 70.530 36.996 57.080 1.00 70.31 131 TYR B CA 1
ATOM 1616 C C . TYR B 1 90 ? 71.259 35.691 57.201 1.00 60.64 131 TYR B C 1
ATOM 1617 O O . TYR B 1 90 ? 71.948 35.319 56.285 1.00 72.76 131 TYR B O 1
ATOM 1626 N N . VAL B 1 91 ? 71.131 34.995 58.316 1.00 74.77 132 VAL B N 1
ATOM 1627 C CA . VAL B 1 91 ? 71.628 33.628 58.368 1.00 80.69 132 VAL B CA 1
ATOM 1628 C C . VAL B 1 91 ? 70.560 32.691 58.890 1.00 88.43 132 VAL B C 1
ATOM 1629 O O . VAL B 1 91 ? 69.919 32.968 59.876 1.00 76.72 132 VAL B O 1
ATOM 1633 N N . ALA B 1 92 ? 70.344 31.584 58.208 1.00 88.77 133 ALA B N 1
ATOM 1634 C CA . ALA B 1 92 ? 69.224 30.751 58.559 1.00 99.71 133 ALA B CA 1
ATOM 1635 C C . ALA B 1 92 ? 69.306 30.182 59.939 1.00 107.41 133 ALA B C 1
ATOM 1636 O O . ALA B 1 92 ? 68.365 30.299 60.695 1.00 92.47 133 ALA B O 1
ATOM 1638 N N . ASP B 1 93 ? 70.446 29.610 60.292 1.00 90.38 134 ASP B N 1
ATOM 1639 C CA . ASP B 1 93 ? 70.632 29.100 61.629 1.00 60.54 134 ASP B CA 1
ATOM 1640 C C . ASP B 1 93 ? 71.867 29.732 62.166 1.00 62.48 134 ASP B C 1
ATOM 1641 O O . ASP B 1 93 ? 72.948 29.380 61.790 1.00 47.07 134 ASP B O 1
ATOM 1646 N N . PRO B 1 94 ? 71.674 30.672 63.065 1.00 67.99 135 PRO B N 1
ATOM 1647 C CA . PRO B 1 94 ? 72.747 31.360 63.732 1.00 63.89 135 PRO B CA 1
ATOM 1648 C C . PRO B 1 94 ? 73.559 30.508 64.639 1.00 58.96 135 PRO B C 1
ATOM 1649 O O . PRO B 1 94 ? 74.737 30.643 64.606 1.00 57.76 135 PRO B O 1
ATOM 1653 N N . ASP B 1 95 ? 72.942 29.645 65.413 1.00 48.66 136 ASP B N 1
ATOM 1654 C CA . ASP B 1 95 ? 73.662 28.805 66.365 1.00 54.08 136 ASP B CA 1
ATOM 1655 C C . ASP B 1 95 ? 74.484 27.721 65.687 1.00 38.72 136 ASP B C 1
ATOM 1656 O O . ASP B 1 95 ? 75.525 27.315 66.199 1.00 38.15 136 ASP B O 1
ATOM 1661 N N . GLU B 1 96 ? 74.016 27.257 64.537 1.00 40.52 137 GLU B N 1
ATOM 1662 C CA . GLU B 1 96 ? 74.767 26.274 63.773 1.00 57.19 137 GLU B CA 1
ATOM 1663 C C . GLU B 1 96 ? 76.035 26.907 63.198 1.00 46.94 137 GLU B C 1
ATOM 1664 O O . GLU B 1 96 ? 77.112 26.309 63.232 1.00 52.72 137 GLU B O 1
ATOM 1670 N N . MET B 1 97 ? 75.905 28.121 62.675 1.00 53.02 138 MET B N 1
ATOM 1671 C CA . MET B 1 97 ? 77.062 28.847 62.171 1.00 55.81 138 MET B CA 1
ATOM 1672 C C . MET B 1 97 ? 78.113 29.021 63.280 1.00 38.02 138 MET B C 1
ATOM 1673 O O . MET B 1 97 ? 79.282 28.672 63.102 1.00 35.16 138 MET B O 1
ATOM 1678 N N . ARG B 1 98 ? 77.685 29.548 64.424 1.00 37.04 139 ARG B N 1
ATOM 1679 C CA . ARG B 1 98 ? 78.533 29.592 65.608 1.00 27.87 139 ARG B CA 1
ATOM 1680 C C . ARG B 1 98 ? 79.255 28.255 65.817 1.00 50.75 139 ARG B C 1
ATOM 1681 O O . ARG B 1 98 ? 80.468 28.220 66.031 1.00 44.53 139 ARG B O 1
ATOM 1689 N N . LYS B 1 99 ? 78.515 27.153 65.733 1.00 45.69 140 LYS B N 1
ATOM 1690 C CA . LYS B 1 99 ? 79.106 25.837 65.956 1.00 39.83 140 LYS B CA 1
ATOM 1691 C C . LYS B 1 99 ? 80.147 25.485 64.893 1.00 29.20 140 LYS B C 1
ATOM 1692 O O . LYS B 1 99 ? 81.190 24.925 65.208 1.00 28.56 140 LYS B O 1
ATOM 1698 N N . GLU B 1 100 ? 79.866 25.821 63.639 1.00 29.79 141 GLU B N 1
ATOM 1699 C CA . GLU B 1 100 ? 80.811 25.546 62.559 1.00 49.18 141 GLU B CA 1
ATOM 1700 C C . GLU B 1 100 ? 82.092 26.391 62.669 1.00 34.12 141 GLU B C 1
ATOM 1701 O O . GLU B 1 100 ? 83.183 25.893 62.437 1.00 28.27 141 GLU B O 1
ATOM 1707 N N . VAL B 1 101 ? 81.947 27.666 63.019 1.00 34.86 142 VAL B N 1
ATOM 1708 C CA . VAL B 1 101 ? 83.093 28.558 63.173 1.00 32.66 142 VAL B CA 1
ATOM 1709 C C . VAL B 1 101 ? 83.966 28.048 64.319 1.00 34.08 142 VAL B C 1
ATOM 1710 O O . VAL B 1 101 ? 85.206 28.034 64.226 1.00 26.09 142 VAL B O 1
ATOM 1714 N N . LEU B 1 102 ? 83.298 27.603 65.381 1.00 29.31 143 LEU B N 1
ATOM 1715 C CA . LEU B 1 102 ? 83.950 26.963 66.516 1.00 26.74 143 LEU B CA 1
ATOM 1716 C C . LEU B 1 102 ? 84.774 25.760 66.070 1.00 30.87 143 LEU B C 1
ATOM 1717 O O . LEU B 1 102 ? 85.934 25.602 66.468 1.00 36.08 143 LEU B O 1
ATOM 1722 N N . MET B 1 103 ? 84.172 24.925 65.229 1.00 31.88 144 MET B N 1
ATOM 1723 C CA . MET B 1 103 ? 84.811 23.692 64.757 1.00 41.29 144 MET B CA 1
ATOM 1724 C C . MET B 1 103 ? 86.059 23.945 63.902 1.00 39.95 144 MET B C 1
ATOM 1725 O O . MET B 1 103 ? 87.081 23.279 64.080 1.00 38.12 144 MET B O 1
ATOM 1730 N N . GLN B 1 104 ? 85.981 24.898 62.974 1.00 27.55 145 GLN B N 1
ATOM 1731 C CA . GLN B 1 104 ? 87.168 25.280 62.206 1.00 30.37 145 GLN B CA 1
ATOM 1732 C C . GLN B 1 104 ? 88.324 25.805 63.086 1.00 33.83 145 GLN B C 1
ATOM 1733 O O . GLN B 1 104 ? 89.481 25.420 62.900 1.00 31.07 145 GLN B O 1
ATOM 1739 N N . LEU B 1 105 ? 88.014 26.677 64.041 1.00 26.63 146 LEU B N 1
ATOM 1740 C CA . LEU B 1 105 ? 89.045 27.184 64.941 1.00 26.53 146 LEU B CA 1
ATOM 1741 C C . LEU B 1 105 ? 89.691 26.061 65.753 1.00 27.55 146 LEU B C 1
ATOM 1742 O O . LEU B 1 105 ? 90.912 26.052 65.932 1.00 27.36 146 LEU B O 1
ATOM 1747 N N . LEU B 1 106 ? 88.892 25.117 66.241 1.00 28.53 147 LEU B N 1
ATOM 1748 C CA . LEU B 1 106 ? 89.471 23.972 66.946 1.00 29.19 147 LEU B CA 1
ATOM 1749 C C . LEU B 1 106 ? 90.324 23.107 65.999 1.00 27.62 147 LEU B C 1
ATOM 1750 O O . LEU B 1 106 ? 91.408 22.643 66.367 1.00 29.76 147 LEU B O 1
ATOM 1755 N N . ASN B 1 107 ? 89.848 22.910 64.774 1.00 27.88 148 ASN B N 1
ATOM 1756 C CA . ASN B 1 107 ? 90.660 22.245 63.765 1.00 28.76 148 ASN B CA 1
ATOM 1757 C C . ASN B 1 107 ? 92.030 22.889 63.642 1.00 31.38 148 ASN B C 1
ATOM 1758 O O . ASN B 1 107 ? 93.051 22.191 63.609 1.00 31.63 148 ASN B O 1
ATOM 1763 N N . VAL B 1 108 ? 92.047 24.221 63.563 1.00 27.84 149 VAL B N 1
ATOM 1764 C CA . VAL B 1 108 ? 93.295 24.963 63.416 1.00 27.67 149 VAL B CA 1
ATOM 1765 C C . VAL B 1 108 ? 94.165 24.845 64.669 1.00 28.31 149 VAL B C 1
ATOM 1766 O O . VAL B 1 108 ? 95.353 24.546 64.569 1.00 30.60 149 VAL B O 1
ATOM 1770 N N . LYS B 1 109 ? 93.567 25.064 65.840 1.00 28.98 150 LYS B N 1
ATOM 1771 C CA . LYS B 1 109 ? 94.302 25.042 67.105 1.00 30.08 150 LYS B CA 1
ATOM 1772 C C . LYS B 1 109 ? 94.962 23.693 67.408 1.00 45.66 150 LYS B C 1
ATOM 1773 O O . LYS B 1 109 ? 96.109 23.648 67.852 1.00 32.28 150 LYS B O 1
ATOM 1779 N N . TYR B 1 110 ? 94.235 22.601 67.186 1.00 41.01 151 TYR B N 1
ATOM 1780 C CA . TYR B 1 110 ? 94.790 21.268 67.415 1.00 42.42 151 TYR B CA 1
ATOM 1781 C C . TYR B 1 110 ? 95.337 20.646 66.132 1.00 49.19 151 TYR B C 1
ATOM 1782 O O . TYR B 1 110 ? 95.440 19.432 66.011 1.00 56.20 151 TYR B O 1
ATOM 1791 N N . GLY B 1 111 ? 95.685 21.499 65.174 1.00 42.51 152 GLY B N 1
ATOM 1792 C CA . GLY B 1 111 ? 96.432 21.078 64.002 1.00 34.95 152 GLY B CA 1
ATOM 1793 C C . GLY B 1 111 ? 95.836 19.985 63.128 1.00 40.33 152 GLY B C 1
ATOM 1794 O O . GLY B 1 111 ? 96.578 19.213 62.533 1.00 45.49 152 GLY B O 1
ATOM 1795 N N . ARG B 1 112 ? 94.518 19.940 63.031 1.00 50.02 153 ARG B N 1
ATOM 1796 C CA . ARG B 1 112 ? 93.812 18.980 62.218 1.00 48.60 153 ARG B CA 1
ATOM 1797 C C . ARG B 1 112 ? 93.698 19.486 60.825 1.00 45.96 153 ARG B C 1
ATOM 1798 O O . ARG B 1 112 ? 93.249 18.799 59.973 1.00 57.36 153 ARG B O 1
ATOM 1806 N N . VAL B 1 113 ? 94.108 20.712 60.607 1.00 45.29 154 VAL B N 1
ATOM 1807 C CA . VAL B 1 113 ? 94.228 21.284 59.285 1.00 32.07 154 VAL B CA 1
ATOM 1808 C C . VAL B 1 113 ? 95.553 22.028 59.172 1.00 44.02 154 VAL B C 1
ATOM 1809 O O . VAL B 1 113 ? 96.111 22.463 60.137 1.00 41.74 154 VAL B O 1
ATOM 1813 N N . SER B 1 114 ? 96.042 22.184 57.966 1.00 41.80 155 SER B N 1
ATOM 1814 C CA . SER B 1 114 ? 97.379 22.701 57.753 1.00 52.68 155 SER B CA 1
ATOM 1815 C C . SER B 1 114 ? 97.438 23.995 56.966 1.00 45.53 155 SER B C 1
ATOM 1816 O O . SER B 1 114 ? 96.581 24.276 56.181 1.00 61.37 155 SER B O 1
ATOM 1819 N N . ASP B 1 115 ? 98.498 24.754 57.147 1.00 61.36 156 ASP B N 1
ATOM 1820 C CA . ASP B 1 115 ? 98.748 25.950 56.345 1.00 55.68 156 ASP B CA 1
ATOM 1821 C C . ASP B 1 115 ? 97.745 27.079 56.335 1.00 53.14 156 ASP B C 1
ATOM 1822 O O . ASP B 1 115 ? 97.238 27.426 55.297 1.00 49.88 156 ASP B O 1
ATOM 1827 N N . PRO B 1 116 ? 97.470 27.636 57.504 1.00 63.57 157 PRO B N 1
ATOM 1828 C CA . PRO B 1 116 ? 96.405 28.627 57.687 1.00 52.17 157 PRO B CA 1
ATOM 1829 C C . PRO B 1 116 ? 96.694 29.864 56.847 1.00 50.70 157 PRO B C 1
ATOM 1830 O O . PRO B 1 116 ? 97.835 30.341 56.857 1.00 55.10 157 PRO B O 1
ATOM 1834 N N . ASN B 1 117 ? 95.694 30.379 56.135 1.00 41.67 158 ASN B N 1
ATOM 1835 C CA . ASN B 1 117 ? 95.923 31.557 55.296 1.00 48.69 158 ASN B CA 1
ATOM 1836 C C . ASN B 1 117 ? 96.423 32.762 56.086 1.00 43.42 158 ASN B C 1
ATOM 1837 O O . ASN B 1 117 ? 97.279 33.500 55.610 1.00 38.26 158 ASN B O 1
ATOM 1842 N N . GLY B 1 118 ? 95.897 32.933 57.298 1.00 46.91 159 GLY B N 1
ATOM 1843 C CA . G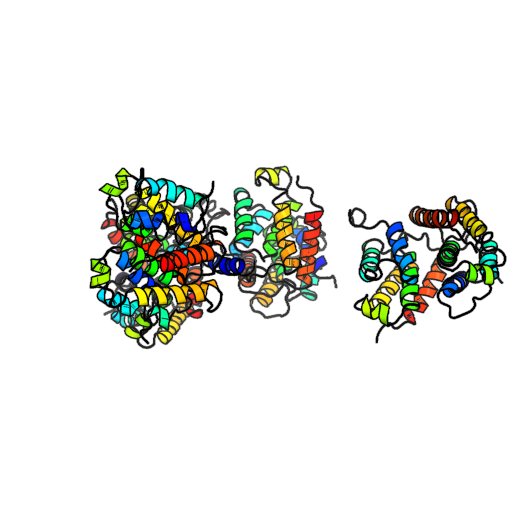LY B 1 118 ? 96.280 34.029 58.174 1.00 26.84 159 GLY B CA 1
ATOM 1844 C C . GLY B 1 118 ? 97.643 33.870 58.830 1.00 43.31 159 GLY B C 1
ATOM 1845 O O . GLY B 1 118 ? 97.976 34.581 59.782 1.00 34.23 159 GLY B O 1
ATOM 1846 N N . GLY B 1 119 ? 98.438 32.931 58.328 1.00 42.60 160 GLY B N 1
ATOM 1847 C CA . GLY B 1 119 ? 99.805 32.781 58.796 1.00 54.94 160 GLY B CA 1
ATOM 1848 C C . GLY B 1 119 ? 99.945 31.769 59.910 1.00 52.20 160 GLY B C 1
ATOM 1849 O O . GLY B 1 119 ? 98.962 31.408 60.569 1.00 36.90 160 GLY B O 1
ATOM 1850 N N . ARG B 1 120 ? 101.164 31.385 60.198 1.00 56.50 161 ARG B N 1
ATOM 1851 C CA . ARG B 1 120 ? 101.426 30.293 61.108 1.00 72.29 161 ARG B CA 1
ATOM 1852 C C . ARG B 1 120 ? 100.876 30.551 62.483 1.00 48.87 161 ARG B C 1
ATOM 1853 O O . ARG B 1 120 ? 100.780 31.658 62.912 1.00 42.15 161 ARG B O 1
ATOM 1861 N N . VAL B 1 121 ? 100.465 29.496 63.149 1.00 45.89 162 VAL B N 1
ATOM 1862 C CA . VAL B 1 121 ? 99.935 29.636 64.461 1.00 45.14 162 VAL B CA 1
ATOM 1863 C C . VAL B 1 121 ? 101.083 29.498 65.414 1.00 48.80 162 VAL B C 1
ATOM 1864 O O . VAL B 1 121 ? 101.583 28.433 65.645 1.00 56.20 162 VAL B O 1
ATOM 1868 N N . ASN B 1 122 ? 101.501 30.609 65.959 1.00 39.54 163 ASN B N 1
ATOM 1869 C CA . ASN B 1 122 ? 102.503 30.617 66.952 1.00 36.48 163 ASN B CA 1
ATOM 1870 C C . ASN B 1 122 ? 101.785 30.571 68.259 1.00 45.90 163 ASN B C 1
ATOM 1871 O O . ASN B 1 122 ? 100.627 30.291 68.309 1.00 44.74 163 ASN B O 1
ATOM 1876 N N . LYS B 1 123 ? 102.494 30.803 69.328 1.00 31.84 164 LYS B N 1
ATOM 1877 C CA . LYS B 1 123 ? 101.893 30.783 70.602 1.00 42.72 164 LYS B CA 1
ATOM 1878 C C . LYS B 1 123 ? 100.830 31.824 70.708 1.00 34.50 164 LYS B C 1
ATOM 1879 O O . LYS B 1 123 ? 99.805 31.553 71.224 1.00 46.75 164 LYS B O 1
ATOM 1885 N N . ASP B 1 124 ? 101.078 33.021 70.230 1.00 27.11 165 ASP B N 1
ATOM 1886 C CA . ASP B 1 124 ? 100.120 34.106 70.291 1.00 28.63 165 ASP B CA 1
ATOM 1887 C C . ASP B 1 124 ? 98.876 33.846 69.487 1.00 26.05 165 ASP B C 1
ATOM 1888 O O . ASP B 1 124 ? 97.848 34.212 69.886 1.00 25.32 165 ASP B O 1
ATOM 1893 N N . VAL B 1 125 ? 99.002 33.263 68.323 1.00 25.80 166 VAL B N 1
ATOM 1894 C CA . VAL B 1 125 ? 97.876 32.916 67.480 1.00 25.30 166 VAL B CA 1
ATOM 1895 C C . VAL B 1 125 ? 97.038 31.839 68.138 1.00 26.19 166 VAL B C 1
ATOM 1896 O O . VAL B 1 125 ? 95.810 31.939 68.170 1.00 25.11 166 VAL B O 1
ATOM 1900 N N . GLU B 1 126 ? 97.696 30.828 68.695 1.00 27.03 167 GLU B N 1
ATOM 1901 C CA . GLU B 1 126 ? 96.964 29.796 69.413 1.00 33.97 167 GLU B CA 1
ATOM 1902 C C . GLU B 1 126 ? 96.173 30.412 70.562 1.00 29.60 167 GLU B C 1
ATOM 1903 O O . GLU B 1 126 ? 95.041 29.997 70.842 1.00 27.49 167 GLU B O 1
ATOM 1909 N N . GLU B 1 127 ? 96.764 31.411 71.212 1.00 27.01 168 GLU B N 1
ATOM 1910 C CA . GLU B 1 127 ? 96.088 32.113 72.308 1.00 27.40 168 GLU B CA 1
ATOM 1911 C C . GLU B 1 127 ? 94.863 32.877 71.821 1.00 26.57 168 GLU B C 1
ATOM 1912 O O . GLU B 1 127 ? 93.810 32.840 72.462 1.00 25.12 168 GLU B O 1
ATOM 1918 N N . ILE B 1 128 ? 94.995 33.565 70.689 1.00 24.69 169 ILE B N 1
ATOM 1919 C CA . ILE B 1 128 ? 93.885 34.364 70.179 1.00 24.19 169 ILE B CA 1
ATOM 1920 C C . ILE B 1 128 ? 92.755 33.464 69.639 1.00 24.07 169 ILE B C 1
ATOM 1921 O O . ILE B 1 128 ? 91.580 33.794 69.762 1.00 23.48 169 ILE B O 1
ATOM 1926 N N . ILE B 1 129 ? 93.117 32.315 69.075 1.00 25.03 170 ILE B N 1
ATOM 1927 C CA . ILE B 1 129 ? 92.138 31.286 68.752 1.00 24.30 170 ILE B CA 1
ATOM 1928 C C . ILE B 1 129 ? 91.434 30.754 70.024 1.00 25.47 170 ILE B C 1
ATOM 1929 O O . ILE B 1 129 ? 90.218 30.595 70.047 1.00 25.45 170 ILE B O 1
ATOM 1934 N N . SER B 1 130 ? 92.188 30.512 71.088 1.00 26.95 171 SER B N 1
ATOM 1935 C CA . SER B 1 130 ? 91.590 30.021 72.329 1.00 28.59 171 SER B CA 1
ATOM 1936 C C . SER B 1 130 ? 90.536 30.974 72.868 1.00 30.94 171 SER B C 1
ATOM 1937 O O . SER B 1 130 ? 89.489 30.543 73.361 1.00 31.63 171 SER B O 1
ATOM 1940 N N . MET B 1 131 ? 90.809 32.272 72.771 1.00 32.04 172 MET B N 1
ATOM 1941 C CA . MET B 1 131 ? 89.870 33.271 73.278 1.00 30.78 172 MET B CA 1
ATOM 1942 C C . MET B 1 131 ? 88.612 33.298 72.432 1.00 26.10 172 MET B C 1
ATOM 1943 O O . MET B 1 131 ? 87.503 33.374 72.953 1.00 32.33 172 MET B O 1
ATOM 1948 N N . ALA B 1 132 ? 88.783 33.212 71.122 1.00 24.37 173 ALA B N 1
ATOM 1949 C CA . ALA B 1 132 ? 87.634 33.189 70.234 1.00 25.97 173 ALA B CA 1
ATOM 1950 C C . ALA B 1 132 ? 86.810 31.945 70.533 1.00 31.35 173 ALA B C 1
ATOM 1951 O O . ALA B 1 132 ? 85.569 32.003 70.585 1.00 29.27 173 ALA B O 1
ATOM 1953 N N . VAL B 1 133 ? 87.516 30.828 70.732 1.00 26.51 174 VAL B N 1
ATOM 1954 C CA . VAL B 1 133 ? 86.883 29.573 71.094 1.00 25.96 174 VAL B CA 1
ATOM 1955 C C . VAL B 1 133 ? 86.029 29.774 72.332 1.00 24.88 174 VAL B C 1
ATOM 1956 O O . VAL B 1 133 ? 84.833 29.518 72.282 1.00 25.37 174 VAL B O 1
ATOM 1960 N N . ASP B 1 134 ? 86.610 30.280 73.420 1.00 26.73 175 ASP B N 1
ATOM 1961 C CA . ASP B 1 134 ? 85.790 30.582 74.597 1.00 28.27 175 ASP B CA 1
ATOM 1962 C C . ASP B 1 134 ? 84.578 31.442 74.245 1.00 46.13 175 ASP B C 1
ATOM 1963 O O . ASP B 1 134 ? 83.459 31.148 74.677 1.00 47.01 175 ASP B O 1
ATOM 1968 N N . ASP B 1 135 ? 84.780 32.515 73.509 1.00 27.11 176 ASP B N 1
ATOM 1969 C CA . ASP B 1 135 ? 83.720 33.434 73.197 1.00 26.18 176 ASP B CA 1
ATOM 1970 C C . ASP B 1 135 ? 82.580 32.728 72.496 1.00 35.92 176 ASP B C 1
ATOM 1971 O O . ASP B 1 135 ? 81.460 33.037 72.724 1.00 37.27 176 ASP B O 1
ATOM 1976 N N . LEU B 1 136 ? 82.886 31.781 71.634 1.00 25.82 177 LEU B N 1
ATOM 1977 C CA . LEU B 1 136 ? 81.893 31.085 70.856 1.00 25.41 177 LEU B CA 1
ATOM 1978 C C . LEU B 1 136 ? 81.223 30.020 71.665 1.00 43.04 177 LEU B C 1
ATOM 1979 O O . LEU B 1 136 ? 80.112 29.647 71.445 1.00 30.30 177 LEU B O 1
ATOM 1984 N N . GLU B 1 137 ? 81.955 29.515 72.610 1.00 38.58 178 GLU B N 1
ATOM 1985 C CA . GLU B 1 137 ? 81.529 28.410 73.388 1.00 49.34 178 GLU B CA 1
ATOM 1986 C C . GLU B 1 137 ? 80.639 28.952 74.484 1.00 41.73 178 GLU B C 1
ATOM 1987 O O . GLU B 1 137 ? 79.761 28.291 74.906 1.00 44.12 178 GLU B O 1
ATOM 1993 N N . ASN B 1 138 ? 80.842 30.205 74.855 1.00 46.01 179 ASN B N 1
ATOM 1994 C CA . ASN B 1 138 ? 79.989 30.915 75.788 1.00 40.01 179 ASN B CA 1
ATOM 1995 C C . ASN B 1 138 ? 78.820 31.598 75.123 1.00 40.47 179 ASN B C 1
ATOM 1996 O O . ASN B 1 138 ? 78.039 32.211 75.754 1.00 45.87 179 ASN B O 1
ATOM 2001 N N . MET B 1 139 ? 78.696 31.417 73.833 1.00 36.16 180 MET B N 1
ATOM 2002 C CA . MET B 1 139 ? 77.688 32.072 73.050 1.00 41.65 180 MET B CA 1
ATOM 2003 C C . MET B 1 139 ? 76.530 31.189 72.724 1.00 51.52 180 MET B C 1
ATOM 2004 O O . MET B 1 139 ? 76.675 30.060 72.379 1.00 51.59 180 MET B O 1
ATOM 2009 N N . ASP B 1 140 ? 75.350 31.743 72.805 1.00 61.91 181 ASP B N 1
ATOM 2010 C CA . ASP B 1 140 ? 74.194 31.064 72.287 1.00 50.52 181 ASP B CA 1
ATOM 2011 C C . ASP B 1 140 ? 73.449 31.992 71.385 1.00 55.26 181 ASP B C 1
ATOM 2012 O O . ASP B 1 140 ? 72.923 32.995 71.802 1.00 54.11 181 ASP B O 1
ATOM 2017 N N . LEU B 1 141 ? 73.399 31.620 70.131 1.00 69.55 182 LEU B N 1
ATOM 2018 C CA . LEU B 1 141 ? 72.777 32.426 69.131 1.00 60.02 182 LEU B CA 1
ATOM 2019 C C . LEU B 1 141 ? 71.402 31.894 68.741 1.00 87.27 182 LEU B C 1
ATOM 2020 O O . LEU B 1 141 ? 70.887 32.182 67.677 1.00 72.57 182 LEU B O 1
ATOM 2025 N N . ASN B 1 142 ? 70.810 31.114 69.626 1.00 77.77 183 ASN B N 1
ATOM 2026 C CA . ASN B 1 142 ? 69.464 30.616 69.445 1.00 78.39 183 ASN B CA 1
ATOM 2027 C C . ASN B 1 142 ? 68.484 31.565 70.065 1.00 81.60 183 ASN B C 1
ATOM 2028 O O . ASN B 1 142 ? 68.839 32.343 70.922 1.00 80.46 183 ASN B O 1
ATOM 2033 N N . PRO B 1 143 ? 67.238 31.491 69.630 1.00 110.80 184 PRO B N 1
ATOM 2034 C CA . PRO B 1 143 ? 66.169 32.302 70.208 1.00 97.52 184 PRO B CA 1
ATOM 2035 C C . PRO B 1 143 ? 65.582 31.695 71.461 1.00 77.75 184 PRO B C 1
ATOM 2036 O O . PRO B 1 143 ? 65.529 32.395 72.456 1.00 101.06 184 PRO B O 1
ATOM 2040 N N . ARG C 1 30 ? 58.370 37.004 4.374 1.00 71.78 71 ARG C N 1
ATOM 2041 C CA . ARG C 1 30 ? 57.311 36.817 3.404 1.00 70.44 71 ARG C CA 1
ATOM 2042 C C . ARG C 1 30 ? 56.365 35.746 3.869 1.00 62.29 71 ARG C C 1
ATOM 2043 O O . ARG C 1 30 ? 55.908 34.915 3.110 1.00 59.73 71 ARG C O 1
ATOM 2051 N N . ARG C 1 31 ? 56.056 35.789 5.141 1.00 45.96 72 ARG C N 1
ATOM 2052 C CA . ARG C 1 31 ? 55.154 34.833 5.675 1.00 47.42 72 ARG C CA 1
ATOM 2053 C C . ARG C 1 31 ? 53.788 35.403 5.743 1.00 48.43 72 ARG C C 1
ATOM 2054 O O . ARG C 1 31 ? 53.590 36.494 6.216 1.00 51.39 72 ARG C O 1
ATOM 2062 N N . PRO C 1 32 ? 52.847 34.627 5.262 1.00 40.16 73 PRO C N 1
ATOM 2063 C CA . PRO C 1 32 ? 51.482 35.045 5.124 1.00 26.68 73 PRO C CA 1
ATOM 2064 C C . PRO C 1 32 ? 50.844 35.084 6.458 1.00 38.61 73 PRO C C 1
ATOM 2065 O O . PRO C 1 32 ? 51.199 34.310 7.262 1.00 37.72 73 PRO C O 1
ATOM 2069 N N . PRO C 1 33 ? 49.898 35.963 6.682 1.00 31.09 74 PRO C N 1
ATOM 2070 C CA . PRO C 1 33 ? 49.148 35.942 7.903 1.00 32.30 74 PRO C CA 1
ATOM 2071 C C . PRO C 1 33 ? 48.266 34.754 7.926 1.00 43.79 74 PRO C C 1
ATOM 2072 O O . PRO C 1 33 ? 47.626 34.454 6.989 1.00 44.74 74 PRO C O 1
ATOM 2076 N N . TRP C 1 34 ? 48.268 34.075 9.031 1.00 26.77 75 TRP C N 1
ATOM 2077 C CA . TRP C 1 34 ? 47.510 32.849 9.203 1.00 28.13 75 TRP C CA 1
ATOM 2078 C C . TRP C 1 34 ? 46.046 33.013 8.807 1.00 31.49 75 TRP C C 1
ATOM 2079 O O . TRP C 1 34 ? 45.527 32.209 8.042 1.00 34.13 75 TRP C O 1
ATOM 2090 N N . PRO C 1 35 ? 45.377 34.057 9.325 1.00 39.12 76 PRO C N 1
ATOM 2091 C CA . PRO C 1 35 ? 43.956 34.242 8.996 1.00 43.60 76 PRO C CA 1
ATOM 2092 C C . PRO C 1 35 ? 43.712 34.408 7.491 1.00 51.56 76 PRO C C 1
ATOM 2093 O O . PRO C 1 35 ? 42.709 33.908 6.977 1.00 46.52 76 PRO C O 1
ATOM 2097 N N . LEU C 1 36 ? 44.614 35.094 6.797 1.00 32.87 77 LEU C N 1
ATOM 2098 C CA . LEU C 1 36 ? 44.542 35.172 5.342 1.00 36.83 77 LEU C CA 1
ATOM 2099 C C . LEU C 1 36 ? 44.774 33.813 4.697 1.00 35.94 77 LEU C C 1
ATOM 2100 O O . LEU C 1 36 ? 44.019 33.406 3.820 1.00 32.58 77 LEU C O 1
ATOM 2105 N N . LEU C 1 37 ? 45.841 33.136 5.117 1.00 28.90 78 LEU C N 1
ATOM 2106 C CA . LEU C 1 37 ? 46.154 31.794 4.642 1.00 28.40 78 LEU C CA 1
ATOM 2107 C C . LEU C 1 37 ? 44.940 30.888 4.799 1.00 38.10 78 LEU C C 1
ATOM 2108 O O . LEU C 1 37 ? 44.571 30.171 3.868 1.00 31.51 78 LEU C O 1
ATOM 2113 N N . HIS C 1 38 ? 44.303 30.947 5.966 1.00 26.22 79 HIS C N 1
ATOM 2114 C CA . HIS C 1 38 ? 43.096 30.167 6.200 1.00 26.61 79 HIS C CA 1
ATOM 2115 C C . HIS C 1 38 ? 41.964 30.531 5.254 1.00 38.80 79 HIS C C 1
ATOM 2116 O O . HIS C 1 38 ? 41.287 29.651 4.720 1.00 47.92 79 HIS C O 1
ATOM 2123 N N . GLN C 1 39 ? 41.739 31.826 5.058 1.00 27.69 80 GLN C N 1
ATOM 2124 C CA A GLN C 1 39 ? 40.706 32.268 4.134 0.50 28.45 80 GLN C CA 1
ATOM 2125 C CA B GLN C 1 39 ? 40.708 32.274 4.127 0.50 28.46 80 GLN C CA 1
ATOM 2126 C C . GLN C 1 39 ? 41.014 31.733 2.735 1.00 29.00 80 GLN C C 1
ATOM 2127 O O . GLN C 1 39 ? 40.114 31.516 1.926 1.00 31.06 80 GLN C O 1
ATOM 2138 N N . ARG C 1 40 ? 42.292 31.497 2.465 1.00 29.19 81 ARG C N 1
ATOM 2139 C CA . ARG C 1 40 ? 42.686 30.999 1.159 1.00 37.65 81 ARG C CA 1
ATOM 2140 C C . ARG C 1 40 ? 42.356 29.534 0.941 1.00 51.91 81 ARG C C 1
ATOM 2141 O O . ARG C 1 40 ? 41.977 29.153 -0.164 1.00 45.47 81 ARG C O 1
ATOM 2149 N N . VAL C 1 41 ? 42.511 28.713 1.979 1.00 33.23 82 VAL C N 1
ATOM 2150 C CA . VAL C 1 41 ? 42.168 27.308 1.848 1.00 30.79 82 VAL C CA 1
ATOM 2151 C C . VAL C 1 41 ? 40.647 27.195 1.707 1.00 36.89 82 VAL C C 1
ATOM 2152 O O . VAL C 1 41 ? 40.148 26.476 0.841 1.00 38.42 82 VAL C O 1
ATOM 2156 N N . VAL C 1 42 ? 39.935 28.015 2.446 1.00 30.18 83 VAL C N 1
ATOM 2157 C CA . VAL C 1 42 ? 38.512 28.105 2.331 1.00 35.44 83 VAL C CA 1
ATOM 2158 C C . VAL C 1 42 ? 38.069 28.535 0.940 1.00 36.82 83 VAL C C 1
ATOM 2159 O O . VAL C 1 42 ? 37.071 28.101 0.469 1.00 50.19 83 VAL C O 1
ATOM 2163 N N . LEU C 1 43 ? 38.798 29.410 0.292 1.00 31.71 84 LEU C N 1
ATOM 2164 C CA . LEU C 1 43 ? 38.443 29.826 -1.038 1.00 42.97 84 LEU C CA 1
ATOM 2165 C C . LEU C 1 43 ? 38.594 28.736 -2.067 1.00 52.85 84 LEU C C 1
ATOM 2166 O O . LEU C 1 43 ? 37.958 28.758 -3.094 1.00 61.50 84 LEU C O 1
ATOM 2171 N N . LEU C 1 44 ? 39.528 27.844 -1.808 1.00 52.94 85 LEU C N 1
ATOM 2172 C CA . LEU C 1 44 ? 39.718 26.655 -2.588 1.00 49.69 85 LEU C CA 1
ATOM 2173 C C . LEU C 1 44 ? 38.508 25.805 -2.429 1.00 58.69 85 LEU C C 1
ATOM 2174 O O . LEU C 1 44 ? 37.978 25.249 -3.356 1.00 47.82 85 LEU C O 1
ATOM 2179 N N . ARG C 1 45 ? 38.087 25.728 -1.189 1.00 57.37 86 ARG C N 1
ATOM 2180 C CA . ARG C 1 45 ? 37.114 24.773 -0.756 1.00 75.69 86 ARG C CA 1
ATOM 2181 C C . ARG C 1 45 ? 35.875 25.065 -1.482 1.00 69.55 86 ARG C C 1
ATOM 2182 O O . ARG C 1 45 ? 35.225 24.194 -1.972 1.00 81.72 86 ARG C O 1
ATOM 2190 N N . GLU C 1 46 ? 35.583 26.348 -1.511 1.00 72.99 87 GLU C N 1
ATOM 2191 C CA . GLU C 1 46 ? 34.464 26.941 -2.177 1.00 60.92 87 GLU C CA 1
ATOM 2192 C C . GLU C 1 46 ? 34.550 26.858 -3.638 1.00 93.40 87 GLU C C 1
ATOM 2193 O O . GLU C 1 46 ? 33.561 26.716 -4.276 1.00 109.57 87 GLU C O 1
ATOM 2199 N N . GLY C 1 47 ? 35.736 26.982 -4.185 1.00 106.49 88 GLY C N 1
ATOM 2200 C CA . GLY C 1 47 ? 35.909 27.083 -5.622 1.00 88.60 88 GLY C CA 1
ATOM 2201 C C . GLY C 1 47 ? 35.889 28.531 -6.041 1.00 95.09 88 GLY C C 1
ATOM 2202 O O . GLY C 1 47 ? 36.028 28.872 -7.200 1.00 87.27 88 GLY C O 1
ATOM 2203 N N . LYS C 1 48 ? 35.694 29.389 -5.057 1.00 112.95 89 LYS C N 1
ATOM 2204 C CA . LYS C 1 48 ? 35.902 30.799 -5.200 1.00 99.85 89 LYS C CA 1
ATOM 2205 C C . LYS C 1 48 ? 37.386 30.970 -5.208 1.00 99.22 89 LYS C C 1
ATOM 2206 O O . LYS C 1 48 ? 38.068 30.190 -4.580 1.00 114.65 89 LYS C O 1
ATOM 2212 N N . GLY C 1 49 ? 37.910 31.960 -5.903 1.00 68.66 90 GLY C N 1
ATOM 2213 C CA . GLY C 1 49 ? 39.340 32.143 -5.927 1.00 66.02 90 GLY C CA 1
ATOM 2214 C C . GLY C 1 49 ? 40.125 31.371 -6.973 1.00 92.98 90 GLY C C 1
ATOM 2215 O O . GLY C 1 49 ? 39.563 30.712 -7.829 1.00 67.91 90 GLY C O 1
ATOM 2216 N N . ALA C 1 50 ? 41.449 31.481 -6.886 1.00 71.45 91 ALA C N 1
ATOM 2217 C CA . ALA C 1 50 ? 42.376 30.894 -7.824 1.00 62.85 91 ALA C CA 1
ATOM 2218 C C . ALA C 1 50 ? 42.704 29.500 -7.392 1.00 69.53 91 ALA C C 1
ATOM 2219 O O . ALA C 1 50 ? 43.085 29.285 -6.269 1.00 55.38 91 ALA C O 1
ATOM 2221 N N . PRO C 1 51 ? 42.543 28.560 -8.314 1.00 66.41 92 PRO C N 1
ATOM 2222 C CA . PRO C 1 51 ? 42.808 27.157 -8.074 1.00 51.21 92 PRO C CA 1
ATOM 2223 C C . PRO C 1 51 ? 44.258 26.885 -7.886 1.00 57.02 92 PRO C C 1
ATOM 2224 O O . PRO C 1 51 ? 44.606 26.043 -7.114 1.00 57.50 92 PRO C O 1
ATOM 2228 N N . GLU C 1 52 ? 45.106 27.647 -8.523 1.00 58.60 93 GLU C N 1
ATOM 2229 C CA . GLU C 1 52 ? 46.522 27.409 -8.451 1.00 59.66 93 GLU C CA 1
ATOM 2230 C C . GLU C 1 52 ? 47.022 27.654 -7.064 1.00 44.98 93 GLU C C 1
ATOM 2231 O O . GLU C 1 52 ? 48.134 27.337 -6.733 1.00 60.66 93 GLU C O 1
ATOM 2237 N N . ASP C 1 53 ? 46.209 28.297 -6.270 1.00 48.35 94 ASP C N 1
ATOM 2238 C CA . ASP C 1 53 ? 46.601 28.645 -4.941 1.00 56.70 94 ASP C CA 1
ATOM 2239 C C . ASP C 1 53 ? 46.643 27.436 -4.027 1.00 59.39 94 ASP C C 1
ATOM 2240 O O . ASP C 1 53 ? 47.097 27.497 -2.917 1.00 39.48 94 ASP C O 1
ATOM 2245 N N . ILE C 1 54 ? 46.154 26.319 -4.499 1.00 63.08 95 ILE C N 1
ATOM 2246 C CA . ILE C 1 54 ? 46.280 25.115 -3.710 1.00 55.99 95 ILE C CA 1
ATOM 2247 C C . ILE C 1 54 ? 47.733 24.743 -3.460 1.00 61.19 95 ILE C C 1
ATOM 2248 O O . ILE C 1 54 ? 48.057 24.270 -2.401 1.00 46.43 95 ILE C O 1
ATOM 2253 N N . ALA C 1 55 ? 48.599 24.895 -4.437 1.00 31.96 96 ALA C N 1
ATOM 2254 C CA . ALA C 1 55 ? 49.993 24.642 -4.173 1.00 47.33 96 ALA C CA 1
ATOM 2255 C C . ALA C 1 55 ? 50.736 25.632 -3.299 1.00 57.22 96 ALA C C 1
ATOM 2256 O O . ALA C 1 55 ? 51.416 25.254 -2.389 1.00 50.59 96 ALA C O 1
ATOM 2258 N N . LEU C 1 56 ? 50.583 26.911 -3.586 1.00 46.73 97 LEU C N 1
ATOM 2259 C CA . LEU C 1 56 ? 51.313 27.948 -2.899 1.00 45.44 97 LEU C CA 1
ATOM 2260 C C . LEU C 1 56 ? 50.868 27.980 -1.491 1.00 46.89 97 LEU C C 1
ATOM 2261 O O . LEU C 1 56 ? 51.607 28.226 -0.589 1.00 38.30 97 LEU C O 1
ATOM 2266 N N . MET C 1 57 ? 49.593 27.778 -1.341 1.00 34.04 98 MET C N 1
ATOM 2267 C CA . MET C 1 57 ? 48.964 27.807 -0.038 1.00 41.08 98 MET C CA 1
ATOM 2268 C C . MET C 1 57 ? 49.452 26.667 0.870 1.00 39.14 98 MET C C 1
ATOM 2269 O O . MET C 1 57 ? 49.727 26.885 2.047 1.00 36.25 98 MET C O 1
ATOM 2274 N N . TRP C 1 58 ? 49.576 25.459 0.331 1.00 40.62 99 TRP C N 1
ATOM 2275 C CA . TRP C 1 58 ? 50.047 24.349 1.149 1.00 37.00 99 TRP C CA 1
ATOM 2276 C C . TRP C 1 58 ? 51.533 24.478 1.460 1.00 38.31 99 TRP C C 1
ATOM 2277 O O . TRP C 1 58 ? 51.986 24.115 2.545 1.00 42.73 99 TRP C O 1
ATOM 2288 N N . GLU C 1 59 ? 52.297 24.962 0.521 1.00 39.73 100 GLU C N 1
ATOM 2289 C CA . GLU C 1 59 ? 53.703 25.160 0.730 1.00 44.41 100 GLU C CA 1
ATOM 2290 C C . GLU C 1 59 ? 54.014 26.190 1.754 1.00 36.98 100 GLU C C 1
ATOM 2291 O O . GLU C 1 59 ? 54.931 26.051 2.472 1.00 49.52 100 GLU C O 1
ATOM 2297 N N . GLN C 1 60 ? 53.276 27.266 1.772 1.00 38.39 101 GLN C N 1
ATOM 2298 C CA . GLN C 1 60 ? 53.433 28.276 2.781 1.00 39.31 101 GLN C CA 1
ATOM 2299 C C . GLN C 1 60 ? 53.083 27.768 4.142 1.00 36.63 101 GLN C C 1
ATOM 2300 O O . GLN C 1 60 ? 53.688 28.168 5.070 1.00 48.43 101 GLN C O 1
ATOM 2306 N N . THR C 1 61 ? 52.064 26.941 4.256 1.00 31.17 102 THR C N 1
ATOM 2307 C CA . THR C 1 61 ? 51.666 26.336 5.508 1.00 39.27 102 THR C CA 1
ATOM 2308 C C . THR C 1 61 ? 52.681 25.413 6.123 1.00 37.53 102 THR C C 1
ATOM 2309 O O . THR C 1 61 ? 52.880 25.419 7.281 1.00 30.88 102 THR C O 1
ATOM 2313 N N . LYS C 1 62 ? 53.299 24.583 5.328 1.00 35.84 103 LYS C N 1
ATOM 2314 C CA . LYS C 1 62 ? 54.259 23.687 5.860 1.00 37.98 103 LYS C CA 1
ATOM 2315 C C . LYS C 1 62 ? 55.418 24.434 6.408 1.00 30.87 103 LYS C C 1
ATOM 2316 O O . LYS C 1 62 ? 55.930 24.112 7.430 1.00 46.61 103 LYS C O 1
ATOM 2322 N N . HIS C 1 63 ? 55.868 25.421 5.677 1.00 38.79 104 HIS C N 1
ATOM 2323 C CA . HIS C 1 63 ? 56.945 26.263 6.098 1.00 38.89 104 HIS C CA 1
ATOM 2324 C C . HIS C 1 63 ? 56.691 27.193 7.277 1.00 43.89 104 HIS C C 1
ATOM 2325 O O . HIS C 1 63 ? 57.491 27.285 8.173 1.00 50.83 104 HIS C O 1
ATOM 2332 N N . TYR C 1 64 ? 55.564 27.868 7.281 1.00 38.88 105 TYR C N 1
ATOM 2333 C CA . TYR C 1 64 ? 55.343 28.883 8.257 1.00 38.01 105 TYR C CA 1
ATOM 2334 C C . TYR C 1 64 ? 54.453 28.439 9.356 1.00 34.80 105 TYR C C 1
ATOM 2335 O O . TYR C 1 64 ? 54.477 29.007 10.401 1.00 42.69 105 TYR C O 1
ATOM 2344 N N . TYR C 1 65 ? 53.654 27.425 9.107 1.00 32.08 106 TYR C N 1
ATOM 2345 C CA . TYR C 1 65 ? 52.692 26.942 10.101 1.00 32.62 106 TYR C CA 1
ATOM 2346 C C . TYR C 1 65 ? 52.677 25.436 10.275 1.00 32.38 106 TYR C C 1
ATOM 2347 O O . TYR C 1 65 ? 51.618 24.830 10.178 1.00 33.25 106 TYR C O 1
ATOM 2356 N N . PRO C 1 66 ? 53.846 24.844 10.583 1.00 30.30 107 PRO C N 1
ATOM 2357 C CA . PRO C 1 66 ? 54.087 23.390 10.621 1.00 30.18 107 PRO C CA 1
ATOM 2358 C C . PRO C 1 66 ? 53.361 22.702 11.767 1.00 30.09 107 PRO C C 1
ATOM 2359 O O . PRO C 1 66 ? 53.212 21.478 11.746 1.00 30.24 107 PRO C O 1
ATOM 2363 N N . ALA C 1 67 ? 52.938 23.475 12.763 1.00 29.93 108 ALA C N 1
ATOM 2364 C CA . ALA C 1 67 ? 52.239 22.923 13.923 1.00 30.52 108 ALA C CA 1
ATOM 2365 C C . ALA C 1 67 ? 50.751 23.251 13.919 1.00 30.11 108 ALA C C 1
ATOM 2366 O O . ALA C 1 67 ? 50.050 22.980 14.895 1.00 33.13 108 ALA C O 1
ATOM 2368 N N . ASP C 1 68 ? 50.267 23.840 12.830 1.00 35.29 109 ASP C N 1
ATOM 2369 C CA . ASP C 1 68 ? 48.852 24.173 12.740 1.00 34.59 109 ASP C CA 1
ATOM 2370 C C . ASP C 1 68 ? 48.064 22.961 12.281 1.00 29.78 109 ASP C C 1
ATOM 2371 O O . ASP C 1 68 ? 48.526 22.203 11.437 1.00 29.73 109 ASP C O 1
ATOM 2376 N N . TRP C 1 69 ? 46.870 22.797 12.836 1.00 29.58 110 TRP C N 1
ATOM 2377 C CA . TRP C 1 69 ? 45.980 21.713 12.449 1.00 28.80 110 TRP C CA 1
ATOM 2378 C C . TRP C 1 69 ? 44.769 22.212 11.649 1.00 29.63 110 TRP C C 1
ATOM 2379 O O . TRP C 1 69 ? 44.199 21.462 10.854 1.00 33.70 110 TRP C O 1
ATOM 2390 N N . LEU C 1 70 ? 44.381 23.470 11.859 1.00 29.17 111 LEU C N 1
ATOM 2391 C CA . LEU C 1 70 ? 43.164 24.004 11.246 1.00 29.47 111 LEU C CA 1
ATOM 2392 C C . LEU C 1 70 ? 43.242 24.020 9.715 1.00 29.40 111 LEU C C 1
ATOM 2393 O O . LEU C 1 70 ? 42.358 23.516 9.022 1.00 33.68 111 LEU C O 1
ATOM 2398 N N . ILE C 1 71 ? 44.313 24.599 9.189 1.00 31.11 112 ILE C N 1
ATOM 2399 C CA . ILE C 1 71 ? 44.522 24.618 7.753 1.00 30.00 112 ILE C CA 1
ATOM 2400 C C . ILE C 1 71 ? 44.615 23.192 7.163 1.00 28.88 112 ILE C C 1
ATOM 2401 O O . ILE C 1 71 ? 43.904 22.865 6.211 1.00 29.32 112 ILE C O 1
ATOM 2406 N N . PRO C 1 72 ? 45.359 22.307 7.776 1.00 35.22 113 PRO C N 1
ATOM 2407 C CA . PRO C 1 72 ? 45.436 20.954 7.273 1.00 28.48 113 PRO C CA 1
ATOM 2408 C C . PRO C 1 72 ? 44.090 20.297 7.253 1.00 31.23 113 PRO C C 1
ATOM 2409 O O . PRO C 1 72 ? 43.792 19.549 6.392 1.00 27.93 113 PRO C O 1
ATOM 2413 N N . LEU C 1 73 ? 43.288 20.572 8.243 1.00 32.89 114 LEU C N 1
ATOM 2414 C CA . LEU C 1 73 ? 41.950 20.072 8.318 1.00 50.90 114 LEU C CA 1
ATOM 2415 C C . LEU C 1 73 ? 41.091 20.548 7.189 1.00 36.79 114 LEU C C 1
ATOM 2416 O O . LEU C 1 73 ? 40.301 19.812 6.712 1.00 41.35 114 LEU C O 1
ATOM 2421 N N A GLU C 1 74 ? 41.236 21.796 6.804 0.50 28.83 115 GLU C N 1
ATOM 2422 N N B GLU C 1 74 ? 41.336 21.796 6.804 0.50 28.82 115 GLU C N 1
ATOM 2423 C CA A GLU C 1 74 ? 40.444 22.353 5.745 0.50 29.09 115 GLU C CA 1
ATOM 2424 C CA B GLU C 1 74 ? 40.544 22.353 5.745 0.50 29.06 115 GLU C CA 1
ATOM 2425 C C A GLU C 1 74 ? 40.856 21.772 4.414 0.50 28.73 115 GLU C C 1
ATOM 2426 C C B GLU C 1 74 ? 40.956 21.772 4.414 0.50 28.71 115 GLU C C 1
ATOM 2427 O O A GLU C 1 74 ? 40.046 21.490 3.603 0.50 28.91 115 GLU C O 1
ATOM 2428 O O B GLU C 1 74 ? 40.146 21.490 3.603 0.50 28.90 115 GLU C O 1
ATOM 2439 N N . LEU C 1 75 ? 42.142 21.607 4.222 1.00 32.39 116 LEU C N 1
ATOM 2440 C CA . LEU C 1 75 ? 42.729 21.061 3.057 1.00 35.41 116 LEU C CA 1
ATOM 2441 C C . LEU C 1 75 ? 42.320 19.650 2.898 1.00 38.26 116 LEU C C 1
ATOM 2442 O O . LEU C 1 75 ? 42.229 19.176 1.818 1.00 35.19 116 LEU C O 1
ATOM 2447 N N . THR C 1 76 ? 42.130 18.962 3.995 1.00 28.12 117 THR C N 1
ATOM 2448 C CA . THR C 1 76 ? 41.668 17.604 3.967 1.00 32.48 117 THR C CA 1
ATOM 2449 C C . THR C 1 76 ? 40.299 17.543 3.332 1.00 31.91 117 THR C C 1
ATOM 2450 O O . THR C 1 76 ? 40.005 16.633 2.621 1.00 38.04 117 THR C O 1
ATOM 2454 N N . GLN C 1 77 ? 39.463 18.519 3.611 1.00 28.29 118 GLN C N 1
ATOM 2455 C CA . GLN C 1 77 ? 38.149 18.613 2.989 1.00 32.36 118 GLN C CA 1
ATOM 2456 C C . GLN C 1 77 ? 38.265 18.938 1.502 1.00 38.13 118 GLN C C 1
ATOM 2457 O O . GLN C 1 77 ? 37.507 18.427 0.676 1.00 37.77 118 GLN C O 1
ATOM 2463 N N . VAL C 1 78 ? 39.217 19.795 1.160 1.00 28.78 119 VAL C N 1
ATOM 2464 C CA . VAL C 1 78 ? 39.423 20.117 -0.233 1.00 29.00 119 VAL C CA 1
ATOM 2465 C C . VAL C 1 78 ? 39.792 18.837 -0.972 1.00 34.77 119 VAL C C 1
ATOM 2466 O O . VAL C 1 78 ? 39.145 18.466 -1.947 1.00 36.33 119 VAL C O 1
ATOM 2470 N N . LEU C 1 79 ? 40.832 18.163 -0.495 1.00 35.32 120 LEU C N 1
ATOM 2471 C CA . LEU C 1 79 ? 41.280 16.925 -1.123 1.00 38.59 120 LEU C CA 1
ATOM 2472 C C . LEU C 1 79 ? 40.152 15.905 -1.191 1.00 45.61 120 LEU C C 1
ATOM 2473 O O . LEU C 1 79 ? 39.879 15.343 -2.250 1.00 48.63 120 LEU C O 1
ATOM 2478 N N . LYS C 1 80 ? 39.482 15.700 -0.060 1.00 33.54 121 LYS C N 1
ATOM 2479 C CA . LYS C 1 80 ? 38.402 14.722 0.051 1.00 37.51 121 LYS C CA 1
ATOM 2480 C C . LYS C 1 80 ? 37.306 14.843 -1.005 1.00 47.96 121 LYS C C 1
ATOM 2481 O O . LYS C 1 80 ? 36.776 13.835 -1.459 1.00 48.59 121 LYS C O 1
ATOM 2487 N N . TYR C 1 81 ? 36.952 16.066 -1.386 1.00 52.31 122 TYR C N 1
ATOM 2488 C CA . TYR C 1 81 ? 35.844 16.264 -2.319 1.00 41.45 122 TYR C CA 1
ATOM 2489 C C . TYR C 1 81 ? 36.272 16.786 -3.691 1.00 58.21 122 TYR C C 1
ATOM 2490 O O . TYR C 1 81 ? 35.448 17.301 -4.443 1.00 46.93 122 TYR C O 1
ATOM 2499 N N . SER C 1 82 ? 37.553 16.642 -4.019 1.00 43.24 123 SER C N 1
ATOM 2500 C CA . SER C 1 82 ? 38.052 17.092 -5.312 1.00 59.18 123 SER C CA 1
ATOM 2501 C C . SER C 1 82 ? 38.236 15.914 -6.249 1.00 81.87 123 SER C C 1
ATOM 2502 O O . SER C 1 82 ? 38.509 14.793 -5.813 1.00 83.19 123 SER C O 1
ATOM 2505 N N . SER C 1 83 ? 38.082 16.177 -7.542 1.00 72.22 124 SER C N 1
ATOM 2506 C CA . SER C 1 83 ? 38.245 15.142 -8.555 1.00 94.77 124 SER C CA 1
ATOM 2507 C C . SER C 1 83 ? 39.699 15.060 -9.013 1.00 93.35 124 SER C C 1
ATOM 2508 O O . SER C 1 83 ? 40.382 16.079 -9.107 1.00 84.56 124 SER C O 1
ATOM 2511 N N . GLY C 1 84 ? 40.174 13.847 -9.283 1.00 109.28 125 GLY C N 1
ATOM 2512 C CA . GLY C 1 84 ? 41.498 13.675 -9.857 1.00 101.17 125 GLY C CA 1
ATOM 2513 C C . GLY C 1 84 ? 41.614 14.604 -11.049 1.00 94.52 125 GLY C C 1
ATOM 2514 O O . GLY C 1 84 ? 42.698 15.078 -11.399 1.00 85.97 125 GLY C O 1
ATOM 2515 N N . LYS C 1 85 ? 40.468 14.865 -11.671 1.00 101.77 126 LYS C N 1
ATOM 2516 C CA . LYS C 1 85 ? 40.383 15.832 -12.750 1.00 103.20 126 LYS C CA 1
ATOM 2517 C C . LYS C 1 85 ? 40.928 17.149 -12.224 1.00 92.68 126 LYS C C 1
ATOM 2518 O O . LYS C 1 85 ? 41.996 17.604 -12.634 1.00 82.92 126 LYS C O 1
ATOM 2524 N N . TYR C 1 86 ? 40.218 17.740 -11.291 1.00 84.79 127 TYR C N 1
ATOM 2525 C CA . TYR C 1 86 ? 40.642 18.987 -10.757 1.00 65.00 127 TYR C CA 1
ATOM 2526 C C . TYR C 1 86 ? 41.971 18.789 -10.090 1.00 71.07 127 TYR C C 1
ATOM 2527 O O . TYR C 1 86 ? 42.865 19.581 -10.210 1.00 56.57 127 TYR C O 1
ATOM 2536 N N . LEU C 1 87 ? 42.115 17.697 -9.386 1.00 75.64 128 LEU C N 1
ATOM 2537 C CA . LEU C 1 87 ? 43.274 17.561 -8.549 1.00 74.49 128 LEU C CA 1
ATOM 2538 C C . LEU C 1 87 ? 44.597 17.521 -9.266 1.00 70.94 128 LEU C C 1
ATOM 2539 O O . LEU C 1 87 ? 45.530 18.129 -8.819 1.00 65.37 128 LEU C O 1
ATOM 2544 N N . GLN C 1 88 ? 44.660 16.839 -10.383 1.00 80.54 129 GLN C N 1
ATOM 2545 C CA . GLN C 1 88 ? 45.916 16.680 -11.076 1.00 87.84 129 GLN C CA 1
ATOM 2546 C C . GLN C 1 88 ? 46.248 17.816 -12.041 1.00 57.95 129 GLN C C 1
ATOM 2547 O O . GLN C 1 88 ? 47.364 17.986 -12.455 1.00 67.62 129 GLN C O 1
ATOM 2553 N N . THR C 1 89 ? 45.266 18.617 -12.371 1.00 83.22 130 THR C N 1
ATOM 2554 C CA . THR C 1 89 ? 45.518 19.818 -13.096 1.00 59.60 130 THR C CA 1
ATOM 2555 C C . THR C 1 89 ? 46.381 20.690 -12.211 1.00 74.85 130 THR C C 1
ATOM 2556 O O . THR C 1 89 ? 47.420 21.146 -12.631 1.00 70.25 130 THR C O 1
ATOM 2560 N N . TYR C 1 90 ? 45.962 20.916 -10.973 1.00 62.94 131 TYR C N 1
ATOM 2561 C CA . TYR C 1 90 ? 46.624 21.936 -10.164 1.00 69.23 131 TYR C CA 1
ATOM 2562 C C . TYR C 1 90 ? 47.650 21.425 -9.142 1.00 64.20 131 TYR C C 1
ATOM 2563 O O . TYR C 1 90 ? 48.493 22.193 -8.684 1.00 71.67 131 TYR C O 1
ATOM 2572 N N . VAL C 1 91 ? 47.595 20.145 -8.786 1.00 61.50 132 VAL C N 1
ATOM 2573 C CA . VAL C 1 91 ? 48.619 19.580 -7.902 1.00 79.03 132 VAL C CA 1
ATOM 2574 C C . VAL C 1 91 ? 49.494 18.573 -8.637 1.00 58.19 132 VAL C C 1
ATOM 2575 O O . VAL C 1 91 ? 48.989 17.579 -9.152 1.00 76.30 132 VAL C O 1
ATOM 2579 N N . ALA C 1 92 ? 50.802 18.817 -8.675 1.00 58.27 133 ALA C N 1
ATOM 2580 C CA . ALA C 1 92 ? 51.704 17.955 -9.446 1.00 69.56 133 ALA C CA 1
ATOM 2581 C C . ALA C 1 92 ? 51.658 16.507 -8.976 1.00 92.25 133 ALA C C 1
ATOM 2582 O O . ALA C 1 92 ? 51.598 15.587 -9.794 1.00 91.67 133 ALA C O 1
ATOM 2584 N N . ASP C 1 93 ? 51.695 16.315 -7.659 1.00 59.21 134 ASP C N 1
ATOM 2585 C CA . ASP C 1 93 ? 51.583 14.984 -7.060 1.00 62.75 134 ASP C CA 1
ATOM 2586 C C . ASP C 1 93 ? 50.533 14.990 -5.951 1.00 45.62 134 ASP C C 1
ATOM 2587 O O . ASP C 1 93 ? 50.855 15.099 -4.765 1.00 33.25 134 ASP C O 1
ATOM 2592 N N . PRO C 1 94 ? 49.263 14.880 -6.341 1.00 44.58 135 PRO C N 1
ATOM 2593 C CA . PRO C 1 94 ? 48.179 14.954 -5.369 1.00 33.37 135 PRO C CA 1
ATOM 2594 C C . PRO C 1 94 ? 48.396 13.987 -4.204 1.00 54.28 135 PRO C C 1
ATOM 2595 O O . PRO C 1 94 ? 48.305 14.384 -3.038 1.00 38.37 135 PRO C O 1
ATOM 2599 N N . ASP C 1 95 ? 48.698 12.732 -4.505 1.00 33.92 136 ASP C N 1
ATOM 2600 C CA . ASP C 1 95 ? 48.779 11.751 -3.434 1.00 47.16 136 ASP C CA 1
ATOM 2601 C C . ASP C 1 95 ? 49.896 12.063 -2.440 1.00 34.79 136 ASP C C 1
ATOM 2602 O O . ASP C 1 95 ? 49.741 11.873 -1.232 1.00 36.44 136 ASP C O 1
ATOM 2607 N N . GLU C 1 96 ? 51.014 12.557 -2.949 1.00 38.11 137 GLU C N 1
ATOM 2608 C CA . GLU C 1 96 ? 52.092 12.998 -2.082 1.00 42.47 137 GLU C CA 1
ATOM 2609 C C . GLU C 1 96 ? 51.653 14.166 -1.185 1.00 48.30 137 GLU C C 1
ATOM 2610 O O . GLU C 1 96 ? 52.053 14.243 -0.017 1.00 40.52 137 GLU C O 1
ATOM 2616 N N . MET C 1 97 ? 50.840 15.074 -1.727 1.00 47.20 138 MET C N 1
ATOM 2617 C CA . MET C 1 97 ? 50.335 16.198 -0.941 1.00 52.56 138 MET C CA 1
ATOM 2618 C C . MET C 1 97 ? 49.473 15.663 0.197 1.00 50.01 138 MET C C 1
ATOM 2619 O O . MET C 1 97 ? 49.652 16.003 1.369 1.00 36.42 138 MET C O 1
ATOM 2624 N N . ARG C 1 98 ? 48.543 14.801 -0.171 1.00 29.70 139 ARG C N 1
ATOM 2625 C CA . ARG C 1 98 ? 47.713 14.114 0.789 1.00 29.30 139 ARG C CA 1
ATOM 2626 C C . ARG C 1 98 ? 48.527 13.510 1.945 1.00 29.01 139 ARG C C 1
ATOM 2627 O O . ARG C 1 98 ? 48.104 13.553 3.103 1.00 31.13 139 ARG C O 1
ATOM 2635 N N . LYS C 1 99 ? 49.684 12.977 1.652 1.00 34.08 140 LYS C N 1
ATOM 2636 C CA . LYS C 1 99 ? 50.464 12.346 2.673 1.00 35.40 140 LYS C CA 1
ATOM 2637 C C . LYS C 1 99 ? 51.212 13.334 3.527 1.00 29.06 140 LYS C C 1
ATOM 2638 O O . LYS C 1 99 ? 51.418 13.090 4.679 1.00 34.95 140 LYS C O 1
ATOM 2644 N N . GLU C 1 100 ? 51.604 14.458 2.957 1.00 35.03 141 GLU C N 1
ATOM 2645 C CA . GLU C 1 100 ? 52.192 15.545 3.727 1.00 34.97 141 GLU C CA 1
ATOM 2646 C C . GLU C 1 100 ? 51.181 16.064 4.751 1.00 36.26 141 GLU C C 1
ATOM 2647 O O . GLU C 1 100 ? 51.527 16.315 5.908 1.00 30.30 141 GLU C O 1
ATOM 2653 N N . VAL C 1 101 ? 49.929 16.215 4.322 1.00 27.40 142 VAL C N 1
ATOM 2654 C CA . VAL C 1 101 ? 48.876 16.690 5.211 1.00 26.52 142 VAL C CA 1
ATOM 2655 C C . VAL C 1 101 ? 48.742 15.742 6.399 1.00 26.59 142 VAL C C 1
ATOM 2656 O O . VAL C 1 101 ? 48.766 16.162 7.556 1.00 26.66 142 VAL C O 1
ATOM 2660 N N . LEU C 1 102 ? 48.626 14.456 6.094 1.00 32.43 143 LEU C N 1
ATOM 2661 C CA . LEU C 1 102 ? 48.588 13.404 7.102 1.00 29.29 143 LEU C CA 1
ATOM 2662 C C . LEU C 1 102 ? 49.740 13.555 8.102 1.00 35.42 143 LEU C C 1
ATOM 2663 O O . LEU C 1 102 ? 49.536 13.604 9.325 1.00 26.19 143 LEU C O 1
ATOM 2668 N N . MET C 1 103 ? 50.949 13.619 7.614 1.00 41.13 144 MET C N 1
ATOM 2669 C CA . MET C 1 103 ? 52.102 13.784 8.458 1.00 39.23 144 MET C CA 1
ATOM 2670 C C . MET C 1 103 ? 52.029 14.971 9.350 1.00 38.15 144 MET C C 1
ATOM 2671 O O . MET C 1 103 ? 52.292 14.871 10.488 1.00 45.12 144 MET C O 1
ATOM 2676 N N . GLN C 1 104 ? 51.683 16.129 8.840 1.00 29.35 145 GLN C N 1
ATOM 2677 C CA . GLN C 1 104 ? 51.646 17.317 9.657 1.00 35.84 145 GLN C CA 1
ATOM 2678 C C . GLN C 1 104 ? 50.655 17.170 10.773 1.00 29.91 145 GLN C C 1
ATOM 2679 O O . GLN C 1 104 ? 50.881 17.630 11.829 1.00 37.71 145 GLN C O 1
ATOM 2685 N N . LEU C 1 105 ? 49.526 16.565 10.492 1.00 33.06 146 LEU C N 1
ATOM 2686 C CA . LEU C 1 105 ? 48.491 16.316 11.453 1.00 43.13 146 LEU C CA 1
ATOM 2687 C C . LEU C 1 105 ? 48.897 15.343 12.499 1.00 39.01 146 LEU C C 1
ATOM 2688 O O . LEU C 1 105 ? 48.531 15.462 13.617 1.00 37.08 146 LEU C O 1
ATOM 2693 N N . LEU C 1 106 ? 49.616 14.325 12.098 1.00 41.94 147 LEU C N 1
ATOM 2694 C CA . LEU C 1 106 ? 50.191 13.393 13.018 1.00 37.68 147 LEU C CA 1
ATOM 2695 C C . LEU C 1 106 ? 51.244 14.039 13.884 1.00 41.41 147 LEU C C 1
ATOM 2696 O O . LEU C 1 106 ? 51.348 13.733 15.026 1.00 42.58 147 LEU C O 1
ATOM 2701 N N . ASN C 1 107 ? 52.041 14.924 13.329 1.00 33.43 148 ASN C N 1
ATOM 2702 C CA . ASN C 1 107 ? 53.034 15.600 14.120 1.00 37.00 148 ASN C CA 1
ATOM 2703 C C . ASN C 1 107 ? 52.363 16.432 15.172 1.00 46.85 148 ASN C C 1
ATOM 2704 O O . ASN C 1 107 ? 52.843 16.551 16.253 1.00 44.56 148 ASN C O 1
ATOM 2709 N N . VAL C 1 108 ? 51.278 17.075 14.800 1.00 36.78 149 VAL C N 1
ATOM 2710 C CA . VAL C 1 108 ? 50.454 17.840 15.699 1.00 31.66 149 VAL C CA 1
ATOM 2711 C C . VAL C 1 108 ? 49.726 17.028 16.757 1.00 29.12 149 VAL C C 1
ATOM 2712 O O . VAL C 1 108 ? 49.682 17.392 17.884 1.00 34.24 149 VAL C O 1
ATOM 2716 N N . LYS C 1 109 ? 49.174 15.903 16.380 1.00 26.37 150 LYS C N 1
ATOM 2717 C CA . LYS C 1 109 ? 48.513 15.041 17.341 1.00 30.05 150 LYS C CA 1
ATOM 2718 C C . LYS C 1 109 ? 49.441 14.609 18.487 1.00 40.49 150 LYS C C 1
ATOM 2719 O O . LYS C 1 109 ? 49.028 14.534 19.647 1.00 41.80 150 LYS C O 1
ATOM 2725 N N . TYR C 1 110 ? 50.698 14.345 18.163 1.00 28.63 151 TYR C N 1
ATOM 2726 C CA . TYR C 1 110 ? 51.593 13.724 19.122 1.00 29.79 151 TYR C CA 1
ATOM 2727 C C . TYR C 1 110 ? 52.686 14.646 19.617 1.00 38.51 151 TYR C C 1
ATOM 2728 O O . TYR C 1 110 ? 53.725 14.182 20.082 1.00 45.62 151 TYR C O 1
ATOM 2737 N N . GLY C 1 111 ? 52.449 15.951 19.528 1.00 33.18 152 GLY C N 1
ATOM 2738 C CA . GLY C 1 111 ? 53.433 16.926 19.959 1.00 31.04 152 GLY C CA 1
ATOM 2739 C C . GLY C 1 111 ? 54.814 16.783 19.333 1.00 44.46 152 GLY C C 1
ATOM 2740 O O . GLY C 1 111 ? 55.809 17.176 19.938 1.00 44.21 152 GLY C O 1
ATOM 2741 N N . ARG C 1 112 ? 54.867 16.223 18.129 1.00 31.81 153 ARG C N 1
ATOM 2742 C CA . ARG C 1 112 ? 56.130 16.034 17.427 1.00 45.38 153 ARG C CA 1
ATOM 2743 C C . ARG C 1 112 ? 56.716 17.369 16.978 1.00 51.87 153 ARG C C 1
ATOM 2744 O O . ARG C 1 112 ? 57.919 17.601 17.095 1.00 42.26 153 ARG C O 1
ATOM 2752 N N . VAL C 1 113 ? 55.857 18.243 16.464 1.00 52.51 154 VAL C N 1
ATOM 2753 C CA . VAL C 1 113 ? 56.287 19.556 15.998 1.00 44.03 154 VAL C CA 1
ATOM 2754 C C . VAL C 1 113 ? 56.142 20.605 17.096 1.00 45.90 154 VAL C C 1
ATOM 2755 O O . VAL C 1 113 ? 55.207 20.556 17.895 1.00 56.16 154 VAL C O 1
ATOM 2759 N N . SER C 1 114 ? 57.074 21.552 17.130 1.00 43.23 155 SER C N 1
ATOM 2760 C CA . SER C 1 114 ? 57.053 22.612 18.130 1.00 57.96 155 SER C CA 1
ATOM 2761 C C . SER C 1 114 ? 56.898 23.983 17.479 1.00 73.86 155 SER C C 1
ATOM 2762 O O . SER C 1 114 ? 57.877 24.707 17.294 1.00 66.34 155 SER C O 1
ATOM 2765 N N . ASP C 1 115 ? 55.663 24.333 17.134 1.00 70.94 156 ASP C N 1
ATOM 2766 C CA . ASP C 1 115 ? 55.379 25.617 16.505 1.00 94.69 156 ASP C CA 1
ATOM 2767 C C . ASP C 1 115 ? 54.435 26.453 17.362 1.00 67.77 156 ASP C C 1
ATOM 2768 O O . ASP C 1 115 ? 53.599 25.915 18.088 1.00 84.46 156 ASP C O 1
ATOM 2773 N N . PRO C 1 116 ? 54.574 27.772 17.274 1.00 69.92 157 PRO C N 1
ATOM 2774 C CA . PRO C 1 116 ? 53.731 28.689 18.046 1.00 64.00 157 PRO C CA 1
ATOM 2775 C C . PRO C 1 116 ? 52.656 29.337 17.180 1.00 65.48 157 PRO C C 1
ATOM 2776 O O . PRO C 1 116 ? 51.899 30.179 17.665 1.00 51.05 157 PRO C O 1
ATOM 2780 N N . ASN C 1 117 ? 52.595 28.945 15.912 1.00 57.26 158 ASN C N 1
ATOM 2781 C CA . ASN C 1 117 ? 51.615 29.490 14.993 1.00 55.36 158 ASN C CA 1
ATOM 2782 C C . ASN C 1 117 ? 50.533 28.503 14.624 1.00 42.74 158 ASN C C 1
ATOM 2783 O O . ASN C 1 117 ? 50.825 27.410 14.230 1.00 45.49 158 ASN C O 1
ATOM 2788 N N . GLY C 1 118 ? 49.285 28.901 14.745 1.00 59.56 159 GLY C N 1
ATOM 2789 C CA . GLY C 1 118 ? 48.188 28.018 14.457 1.00 38.01 159 GLY C CA 1
ATOM 2790 C C . GLY C 1 118 ? 47.282 27.844 15.633 1.00 46.93 159 GLY C C 1
ATOM 2791 O O . GLY C 1 118 ? 47.470 28.506 16.604 1.00 72.55 159 GLY C O 1
ATOM 2792 N N . GLY C 1 119 ? 46.326 26.934 15.555 1.00 71.50 160 GLY C N 1
ATOM 2793 C CA . GLY C 1 119 ? 45.188 26.895 16.458 1.00 64.46 160 GLY C CA 1
ATOM 2794 C C . GLY C 1 119 ? 45.222 26.369 17.890 1.00 73.45 160 GLY C C 1
ATOM 2795 O O . GLY C 1 119 ? 44.279 26.581 18.663 1.00 44.96 160 GLY C O 1
ATOM 2796 N N . ARG C 1 120 ? 46.288 25.663 18.223 1.00 38.61 161 ARG C N 1
ATOM 2797 C CA . ARG C 1 120 ? 46.462 25.061 19.535 1.00 41.39 161 ARG C CA 1
ATOM 2798 C C . ARG C 1 120 ? 45.597 23.862 19.762 1.00 26.62 161 ARG C C 1
ATOM 2799 O O . ARG C 1 120 ? 44.475 23.833 19.399 1.00 40.26 161 ARG C O 1
ATOM 2807 N N . VAL C 1 121 ? 46.152 22.849 20.378 1.00 62.18 162 VAL C N 1
ATOM 2808 C CA . VAL C 1 121 ? 45.461 21.587 20.478 1.00 49.96 162 VAL C CA 1
ATOM 2809 C C . VAL C 1 121 ? 45.027 21.304 21.870 1.00 49.87 162 VAL C C 1
ATOM 2810 O O . VAL C 1 121 ? 45.506 21.906 22.782 1.00 63.43 162 VAL C O 1
ATOM 2814 N N . ASN C 1 122 ? 44.084 20.398 21.998 1.00 47.52 163 ASN C N 1
ATOM 2815 C CA . ASN C 1 122 ? 43.622 19.888 23.260 1.00 50.77 163 ASN C CA 1
ATOM 2816 C C . ASN C 1 122 ? 42.999 18.558 22.977 1.00 55.70 163 ASN C C 1
ATOM 2817 O O . ASN C 1 122 ? 43.205 18.001 21.948 1.00 51.99 163 ASN C O 1
ATOM 2822 N N . LYS C 1 123 ? 42.245 18.032 23.900 1.00 40.08 164 LYS C N 1
ATOM 2823 C CA . LYS C 1 123 ? 41.620 16.747 23.694 1.00 51.10 164 LYS C CA 1
ATOM 2824 C C . LYS C 1 123 ? 40.498 16.716 22.664 1.00 55.20 164 LYS C C 1
ATOM 2825 O O . LYS C 1 123 ? 40.291 15.709 22.024 1.00 54.55 164 LYS C O 1
ATOM 2831 N N . ASP C 1 124 ? 39.733 17.801 22.574 1.00 58.00 165 ASP C N 1
ATOM 2832 C CA . ASP C 1 124 ? 38.686 17.956 21.566 1.00 42.85 165 ASP C CA 1
ATOM 2833 C C . ASP C 1 124 ? 39.263 18.111 20.169 1.00 37.08 165 ASP C C 1
ATOM 2834 O O . ASP C 1 124 ? 38.768 17.512 19.212 1.00 36.10 165 ASP C O 1
ATOM 2839 N N . VAL C 1 125 ? 40.306 18.927 20.061 1.00 35.53 166 VAL C N 1
ATOM 2840 C CA . VAL C 1 125 ? 40.963 19.156 18.789 1.00 38.24 166 VAL C CA 1
ATOM 2841 C C . VAL C 1 125 ? 41.601 17.855 18.309 1.00 45.19 166 VAL C C 1
ATOM 2842 O O . VAL C 1 125 ? 41.555 17.531 17.128 1.00 45.16 166 VAL C O 1
ATOM 2846 N N . GLU C 1 126 ? 42.155 17.091 19.244 1.00 35.00 167 GLU C N 1
ATOM 2847 C CA . GLU C 1 126 ? 42.801 15.827 18.912 1.00 44.08 167 GLU C CA 1
ATOM 2848 C C . GLU C 1 126 ? 41.843 14.836 18.261 1.00 34.57 167 GLU C C 1
ATOM 2849 O O . GLU C 1 126 ? 42.210 14.128 17.319 1.00 43.90 167 GLU C O 1
ATOM 2855 N N . GLU C 1 127 ? 40.618 14.781 18.762 1.00 35.34 168 GLU C N 1
ATOM 2856 C CA . GLU C 1 127 ? 39.637 13.865 18.206 1.00 26.52 168 GLU C CA 1
ATOM 2857 C C . GLU C 1 127 ? 39.308 14.193 16.730 1.00 30.11 168 GLU C C 1
ATOM 2858 O O . GLU C 1 127 ? 39.213 13.287 15.892 1.00 31.25 168 GLU C O 1
ATOM 2864 N N . ILE C 1 128 ? 39.154 15.475 16.396 1.00 29.43 169 ILE C N 1
ATOM 2865 C CA . ILE C 1 128 ? 38.855 15.824 15.001 1.00 34.01 169 ILE C CA 1
ATOM 2866 C C . ILE C 1 128 ? 40.088 15.718 14.097 1.00 24.86 169 ILE C C 1
ATOM 2867 O O . ILE C 1 128 ? 39.978 15.466 12.901 1.00 26.91 169 ILE C O 1
ATOM 2872 N N . ILE C 1 129 ? 41.262 15.876 14.686 1.00 26.91 170 ILE C N 1
ATOM 2873 C CA . ILE C 1 129 ? 42.497 15.547 13.989 1.00 30.11 170 ILE C CA 1
ATOM 2874 C C . ILE C 1 129 ? 42.516 14.060 13.604 1.00 34.15 170 ILE C C 1
ATOM 2875 O O . ILE C 1 129 ? 42.831 13.715 12.469 1.00 35.74 170 ILE C O 1
ATOM 2880 N N . SER C 1 130 ? 42.161 13.188 14.545 1.00 30.40 171 SER C N 1
ATOM 2881 C CA . SER C 1 130 ? 42.077 11.751 14.273 1.00 29.62 171 SER C CA 1
ATOM 2882 C C . SER C 1 130 ? 41.124 11.470 13.124 1.00 36.85 171 SER C C 1
ATOM 2883 O O . SER C 1 130 ? 41.475 10.762 12.176 1.00 38.90 171 SER C O 1
ATOM 2886 N N . MET C 1 131 ? 39.920 12.034 13.216 1.00 35.77 172 MET C N 1
ATOM 2887 C CA . MET C 1 131 ? 38.919 11.909 12.164 1.00 39.25 172 MET C CA 1
ATOM 2888 C C . MET C 1 131 ? 39.484 12.268 10.796 1.00 34.32 172 MET C C 1
ATOM 2889 O O . MET C 1 131 ? 39.286 11.543 9.812 1.00 34.54 172 MET C O 1
ATOM 2894 N N . ALA C 1 132 ? 40.178 13.400 10.742 1.00 31.28 173 ALA C N 1
ATOM 2895 C CA . ALA C 1 132 ? 40.791 13.865 9.510 1.00 32.52 173 ALA C CA 1
ATOM 2896 C C . ALA C 1 132 ? 41.888 12.908 9.060 1.00 27.12 173 ALA C C 1
ATOM 2897 O O . ALA C 1 132 ? 42.067 12.671 7.869 1.00 36.41 173 ALA C O 1
ATOM 2899 N N . VAL C 1 133 ? 42.630 12.369 10.020 1.00 30.53 174 VAL C N 1
ATOM 2900 C CA . VAL C 1 133 ? 43.722 11.451 9.710 1.00 32.17 174 VAL C CA 1
ATOM 2901 C C . VAL C 1 133 ? 43.133 10.202 9.065 1.00 48.77 174 VAL C C 1
ATOM 2902 O O . VAL C 1 133 ? 43.655 9.680 8.075 1.00 32.42 174 VAL C O 1
ATOM 2906 N N . ASP C 1 134 ? 42.023 9.742 9.630 1.00 30.10 175 ASP C N 1
ATOM 2907 C CA . ASP C 1 134 ? 41.311 8.600 9.086 1.00 32.64 175 ASP C CA 1
ATOM 2908 C C . ASP C 1 134 ? 40.865 8.877 7.657 1.00 40.10 175 ASP C C 1
ATOM 2909 O O . ASP C 1 134 ? 41.144 8.082 6.756 1.00 44.55 175 ASP C O 1
ATOM 2914 N N . ASP C 1 135 ? 40.175 10.000 7.450 1.00 39.44 176 ASP C N 1
ATOM 2915 C CA . ASP C 1 135 ? 39.795 10.427 6.102 1.00 46.17 176 ASP C CA 1
ATOM 2916 C C . ASP C 1 135 ? 40.968 10.323 5.130 1.00 44.63 176 ASP C C 1
ATOM 2917 O O . ASP C 1 135 ? 40.828 9.831 4.010 1.00 63.92 176 ASP C O 1
ATOM 2922 N N . LEU C 1 136 ? 42.128 10.794 5.563 1.00 27.40 177 LEU C N 1
ATOM 2923 C CA . LEU C 1 136 ? 43.273 10.890 4.677 1.00 28.16 177 LEU C CA 1
ATOM 2924 C C . LEU C 1 136 ? 43.827 9.508 4.357 1.00 39.96 177 LEU C C 1
ATOM 2925 O O . LEU C 1 136 ? 44.010 9.155 3.191 1.00 39.91 177 LEU C O 1
ATOM 2930 N N . GLU C 1 137 ? 44.050 8.714 5.385 1.00 28.78 178 GLU C N 1
ATOM 2931 C CA . GLU C 1 137 ? 44.603 7.385 5.255 1.00 42.81 178 GLU C CA 1
ATOM 2932 C C . GLU C 1 137 ? 43.864 6.569 4.254 1.00 50.54 178 GLU C C 1
ATOM 2933 O O . GLU C 1 137 ? 44.342 5.566 3.810 1.00 51.13 178 GLU C O 1
ATOM 2939 N N . ASN C 1 138 ? 42.683 7.023 3.910 1.00 39.77 179 ASN C N 1
ATOM 2940 C CA . ASN C 1 138 ? 41.773 6.238 3.147 1.00 46.61 179 ASN C CA 1
ATOM 2941 C C . ASN C 1 138 ? 41.298 6.900 1.858 1.00 47.85 179 ASN C C 1
ATOM 2942 O O . ASN C 1 138 ? 40.285 6.546 1.365 1.00 65.10 179 ASN C O 1
ATOM 2947 N N . MET C 1 139 ? 42.041 7.864 1.345 1.00 50.16 180 MET C N 1
ATOM 2948 C CA . MET C 1 139 ? 42.008 8.280 -0.036 1.00 61.08 180 MET C CA 1
ATOM 2949 C C . MET C 1 139 ? 43.320 7.687 -0.485 1.00 66.60 180 MET C C 1
ATOM 2950 O O . MET C 1 139 ? 43.974 7.102 0.313 1.00 66.88 180 MET C O 1
ATOM 2955 N N . ASP C 1 140 ? 43.811 7.866 -1.686 1.00 74.27 181 ASP C N 1
ATOM 2956 C CA . ASP C 1 140 ? 43.111 7.941 -2.920 1.00 79.50 181 ASP C CA 1
ATOM 2957 C C . ASP C 1 140 ? 43.945 8.737 -3.891 1.00 80.29 181 ASP C C 1
ATOM 2958 O O . ASP C 1 140 ? 45.130 8.628 -3.878 1.00 81.21 181 ASP C O 1
ATOM 2963 N N . LEU C 1 141 ? 43.312 9.550 -4.717 1.00 75.92 182 LEU C N 1
ATOM 2964 C CA . LEU C 1 141 ? 43.992 10.553 -5.548 1.00 70.47 182 LEU C CA 1
ATOM 2965 C C . LEU C 1 141 ? 44.971 10.069 -6.624 1.00 74.62 182 LEU C C 1
ATOM 2966 O O . LEU C 1 141 ? 46.121 10.475 -6.654 1.00 73.24 182 LEU C O 1
ATOM 2971 N N . ASN C 1 142 ? 44.497 9.233 -7.539 1.00 88.06 183 ASN C N 1
ATOM 2972 C CA . ASN C 1 142 ? 45.340 8.791 -8.620 1.00 93.13 183 ASN C CA 1
ATOM 2973 C C . ASN C 1 142 ? 46.499 8.054 -8.015 1.00 99.64 183 ASN C C 1
ATOM 2974 O O . ASN C 1 142 ? 47.331 8.657 -7.373 1.00 96.41 183 ASN C O 1
ATOM 2979 N N . ARG D 1 30 ? 103.364 43.060 82.995 1.00 63.01 71 ARG D N 1
ATOM 2980 C CA . ARG D 1 30 ? 103.185 44.365 82.352 1.00 84.20 71 ARG D CA 1
ATOM 2981 C C . ARG D 1 30 ? 102.779 44.277 80.868 1.00 106.28 71 ARG D C 1
ATOM 2982 O O . ARG D 1 30 ? 101.870 44.980 80.426 1.00 88.82 71 ARG D O 1
ATOM 2990 N N . ARG D 1 31 ? 103.457 43.429 80.099 1.00 64.73 72 ARG D N 1
ATOM 2991 C CA . ARG D 1 31 ? 103.055 43.184 78.719 1.00 65.92 72 ARG D CA 1
ATOM 2992 C C . ARG D 1 31 ? 101.601 42.734 78.678 1.00 55.55 72 ARG D C 1
ATOM 2993 O O . ARG D 1 31 ? 101.222 41.781 79.359 1.00 55.72 72 ARG D O 1
ATOM 3001 N N . PRO D 1 32 ? 100.774 43.414 77.879 1.00 45.01 73 PRO D N 1
ATOM 3002 C CA . PRO D 1 32 ? 99.379 42.970 77.822 1.00 46.94 73 PRO D CA 1
ATOM 3003 C C . PRO D 1 32 ? 99.244 41.698 76.983 1.00 51.21 73 PRO D C 1
ATOM 3004 O O . PRO D 1 32 ? 99.897 41.579 75.946 1.00 33.61 73 PRO D O 1
ATOM 3008 N N . PRO D 1 33 ? 98.422 40.740 77.440 1.00 38.91 74 PRO D N 1
ATOM 3009 C CA . PRO D 1 33 ? 98.209 39.544 76.630 1.00 36.85 74 PRO D CA 1
ATOM 3010 C C . PRO D 1 33 ? 97.650 39.951 75.277 1.00 39.67 74 PRO D C 1
ATOM 3011 O O . PRO D 1 33 ? 96.628 40.641 75.205 1.00 32.69 74 PRO D O 1
ATOM 3015 N N . TRP D 1 34 ? 98.202 39.448 74.197 1.00 33.55 75 TRP D N 1
ATOM 3016 C CA . TRP D 1 34 ? 97.897 39.923 72.870 1.00 31.38 75 TRP D CA 1
ATOM 3017 C C . TRP D 1 34 ? 96.434 39.803 72.518 1.00 30.86 75 TRP D C 1
ATOM 3018 O O . TRP D 1 34 ? 95.877 40.638 71.866 1.00 30.57 75 TRP D O 1
ATOM 3029 N N . PRO D 1 35 ? 95.815 38.733 72.934 1.00 44.56 76 PRO D N 1
ATOM 3030 C CA . PRO D 1 35 ? 94.414 38.517 72.657 1.00 40.38 76 PRO D CA 1
ATOM 3031 C C . PRO D 1 35 ? 93.582 39.577 73.311 1.00 38.32 76 PRO D C 1
ATOM 3032 O O . PRO D 1 35 ? 92.613 40.032 72.788 1.00 37.39 76 PRO D O 1
ATOM 3036 N N . LEU D 1 36 ? 93.960 39.911 74.513 1.00 42.46 77 LEU D N 1
ATOM 3037 C CA . LEU D 1 36 ? 93.328 40.959 75.245 1.00 52.85 77 LEU D CA 1
ATOM 3038 C C . LEU D 1 36 ? 93.529 42.352 74.705 1.00 44.61 77 LEU D C 1
ATOM 3039 O O . LEU D 1 36 ? 92.643 43.156 74.768 1.00 38.32 77 LEU D O 1
ATOM 3044 N N . LEU D 1 37 ? 94.723 42.642 74.234 1.00 32.55 78 LEU D N 1
ATOM 3045 C CA . LEU D 1 37 ? 95.002 43.874 73.559 1.00 34.31 78 LEU D CA 1
ATOM 3046 C C . LEU D 1 37 ? 94.216 43.957 72.260 1.00 33.96 78 LEU D C 1
ATOM 3047 O O . LEU D 1 37 ? 93.726 44.977 71.912 1.00 32.70 78 LEU D O 1
ATOM 3052 N N . HIS D 1 38 ? 94.108 42.859 71.549 1.00 29.31 79 HIS D N 1
ATOM 3053 C CA . HIS D 1 38 ? 93.319 42.834 70.353 1.00 28.66 79 HIS D CA 1
ATOM 3054 C C . HIS D 1 38 ? 91.876 43.079 70.659 1.00 31.29 79 HIS D C 1
ATOM 3055 O O . HIS D 1 38 ? 91.227 43.840 70.010 1.00 41.35 79 HIS D O 1
ATOM 3062 N N . GLN D 1 39 ? 91.389 42.456 71.696 1.00 29.52 80 GLN D N 1
ATOM 3063 C CA . GLN D 1 39 ? 90.005 42.639 72.089 1.00 35.11 80 GLN D CA 1
ATOM 3064 C C . GLN D 1 39 ? 89.670 44.085 72.464 1.00 32.45 80 GLN D C 1
ATOM 3065 O O . GLN D 1 39 ? 88.587 44.588 72.124 1.00 46.46 80 GLN D O 1
ATOM 3071 N N . ARG D 1 40 ? 90.594 44.751 73.158 1.00 45.35 81 ARG D N 1
ATOM 3072 C CA . ARG D 1 40 ? 90.393 46.150 73.538 1.00 37.98 81 ARG D CA 1
ATOM 3073 C C . ARG D 1 40 ? 90.292 47.037 72.295 1.00 31.18 81 ARG D C 1
ATOM 3074 O O . ARG D 1 40 ? 89.455 47.944 72.232 1.00 35.49 81 ARG D O 1
ATOM 3082 N N . VAL D 1 41 ? 91.130 46.759 71.302 1.00 28.43 82 VAL D N 1
ATOM 3083 C CA . VAL D 1 41 ? 91.078 47.499 70.053 1.00 27.65 82 VAL D CA 1
ATOM 3084 C C . VAL D 1 41 ? 89.772 47.203 69.331 1.00 27.86 82 VAL D C 1
ATOM 3085 O O . VAL D 1 41 ? 89.129 48.116 68.828 1.00 27.69 82 VAL D O 1
ATOM 3089 N N . VAL D 1 42 ? 89.372 45.933 69.293 1.00 28.34 83 VAL D N 1
ATOM 3090 C CA . VAL D 1 42 ? 88.087 45.564 68.691 1.00 30.11 83 VAL D CA 1
ATOM 3091 C C . VAL D 1 42 ? 86.942 46.298 69.359 1.00 29.22 83 VAL D C 1
ATOM 3092 O O . VAL D 1 42 ? 86.036 46.798 68.691 1.00 40.10 83 VAL D O 1
ATOM 3096 N N . LEU D 1 43 ? 86.982 46.340 70.687 1.00 50.31 84 LEU D N 1
ATOM 3097 C CA . LEU D 1 43 ? 85.959 47.022 71.470 1.00 42.49 84 LEU D CA 1
ATOM 3098 C C . LEU D 1 43 ? 85.786 48.498 71.099 1.00 55.27 84 LEU D C 1
ATOM 3099 O O . LEU D 1 43 ? 84.743 49.085 71.390 1.00 37.48 84 LEU D O 1
ATOM 3104 N N . LEU D 1 44 ? 86.796 49.093 70.458 1.00 39.66 85 LEU D N 1
ATOM 3105 C CA . LEU D 1 44 ? 86.747 50.523 70.137 1.00 35.16 85 LEU D CA 1
ATOM 3106 C C . LEU D 1 44 ? 85.571 50.901 69.244 1.00 49.56 85 LEU D C 1
ATOM 3107 O O . LEU D 1 44 ? 85.026 51.998 69.364 1.00 53.00 85 LEU D O 1
ATOM 3112 N N . ARG D 1 45 ? 85.198 50.021 68.344 1.00 73.65 86 ARG D N 1
ATOM 3113 C CA . ARG D 1 45 ? 84.081 50.239 67.466 1.00 66.47 86 ARG D CA 1
ATOM 3114 C C . ARG D 1 45 ? 82.782 49.722 68.039 1.00 62.57 86 ARG D C 1
ATOM 3115 O O . ARG D 1 45 ? 81.723 50.123 67.622 1.00 65.44 86 ARG D O 1
ATOM 3123 N N . GLU D 1 46 ? 82.883 48.832 69.008 1.00 55.39 87 GLU D N 1
ATOM 3124 C CA . GLU D 1 46 ? 81.736 48.108 69.538 1.00 70.57 87 GLU D CA 1
ATOM 3125 C C . GLU D 1 46 ? 81.361 48.627 70.915 1.00 68.88 87 GLU D C 1
ATOM 3126 O O . GLU D 1 46 ? 80.422 48.130 71.536 1.00 77.75 87 GLU D O 1
ATOM 3132 N N . GLY D 1 47 ? 82.105 49.625 71.387 1.00 74.90 88 GLY D N 1
ATOM 3133 C CA . GLY D 1 47 ? 81.831 50.261 72.664 1.00 58.92 88 GLY D CA 1
ATOM 3134 C C . GLY D 1 47 ? 80.489 50.961 72.633 1.00 86.96 88 GLY D C 1
ATOM 3135 O O . GLY D 1 47 ? 79.740 50.824 71.666 1.00 97.17 88 GLY D O 1
ATOM 3136 N N . LYS D 1 48 ? 80.180 51.713 73.686 1.00 122.12 89 LYS D N 1
ATOM 3137 C CA . LYS D 1 48 ? 78.886 52.395 73.780 1.00 143.53 89 LYS D CA 1
ATOM 3138 C C . LYS D 1 48 ? 79.029 53.917 73.872 1.00 136.50 89 LYS D C 1
ATOM 3139 O O . LYS D 1 48 ? 78.168 54.666 73.395 1.00 107.51 89 LYS D O 1
ATOM 3145 N N . GLY D 1 49 ? 80.120 54.367 74.485 1.00 73.64 90 GLY D N 1
ATOM 3146 C CA . GLY D 1 49 ? 80.387 55.788 74.607 1.00 85.98 90 GLY D CA 1
ATOM 3147 C C . GLY D 1 49 ? 81.819 56.157 74.270 1.00 97.14 90 GLY D C 1
ATOM 3148 O O . GLY D 1 49 ? 82.298 55.902 73.162 1.00 101.55 90 GLY D O 1
ATOM 3149 N N . ALA D 1 50 ? 82.492 56.723 75.260 1.00 82.96 91 ALA D N 1
ATOM 3150 C CA . ALA D 1 50 ? 83.892 57.066 75.173 1.00 81.44 91 ALA D CA 1
ATOM 3151 C C . ALA D 1 50 ? 84.791 55.849 75.228 1.00 77.60 91 ALA D C 1
ATOM 3152 O O . ALA D 1 50 ? 84.580 54.946 76.012 1.00 66.97 91 ALA D O 1
ATOM 3154 N N . PRO D 1 51 ? 85.790 55.857 74.367 1.00 65.60 92 PRO D N 1
ATOM 3155 C CA . PRO D 1 51 ? 86.792 54.831 74.275 1.00 63.59 92 PRO D CA 1
ATOM 3156 C C . PRO D 1 51 ? 87.804 54.901 75.369 1.00 64.19 92 PRO D C 1
ATOM 3157 O O . PRO D 1 51 ? 88.115 55.956 75.841 1.00 64.75 92 PRO D O 1
ATOM 3161 N N . GLU D 1 52 ? 88.364 53.766 75.710 1.00 66.08 93 GLU D N 1
ATOM 3162 C CA . GLU D 1 52 ? 89.454 53.705 76.636 1.00 70.54 93 GLU D CA 1
ATOM 3163 C C . GLU D 1 52 ? 90.673 54.245 75.924 1.00 69.18 93 GLU D C 1
ATOM 3164 O O . GLU D 1 52 ? 90.651 54.437 74.748 1.00 76.60 93 GLU D O 1
ATOM 3170 N N . ASP D 1 53 ? 91.725 54.568 76.623 1.00 65.49 94 ASP D N 1
ATOM 3171 C CA . ASP D 1 53 ? 92.756 55.316 75.974 1.00 65.78 94 ASP D CA 1
ATOM 3172 C C . ASP D 1 53 ? 93.192 54.515 74.776 1.00 66.22 94 ASP D C 1
ATOM 3173 O O . ASP D 1 53 ? 93.731 53.454 74.908 1.00 66.86 94 ASP D O 1
ATOM 3178 N N . ILE D 1 54 ? 92.998 55.089 73.602 1.00 55.27 95 ILE D N 1
ATOM 3179 C CA . ILE D 1 54 ? 93.466 54.569 72.329 1.00 45.65 95 ILE D CA 1
ATOM 3180 C C . ILE D 1 54 ? 94.957 54.616 72.190 1.00 39.98 95 ILE D C 1
ATOM 3181 O O . ILE D 1 54 ? 95.541 53.752 71.639 1.00 39.21 95 ILE D O 1
ATOM 3186 N N . ALA D 1 55 ? 95.549 55.684 72.667 1.00 38.27 96 ALA D N 1
ATOM 3187 C CA . ALA D 1 55 ? 96.959 55.897 72.573 1.00 48.32 96 ALA D CA 1
ATOM 3188 C C . ALA D 1 55 ? 97.702 54.887 73.352 1.00 44.09 96 ALA D C 1
ATOM 3189 O O . ALA D 1 55 ? 98.782 54.512 72.973 1.00 41.67 96 ALA D O 1
ATOM 3191 N N . LEU D 1 56 ? 97.147 54.508 74.490 1.00 49.04 97 LEU D N 1
ATOM 3192 C CA . LEU D 1 56 ? 97.771 53.478 75.308 1.00 44.42 97 LEU D CA 1
ATOM 3193 C C . LEU D 1 56 ? 97.849 52.190 74.503 1.00 35.61 97 LEU D C 1
ATOM 3194 O O . LEU D 1 56 ? 98.910 51.572 74.412 1.00 41.41 97 LEU D O 1
ATOM 3199 N N . MET D 1 57 ? 96.723 51.793 73.913 1.00 23.64 98 MET D N 1
ATOM 3200 C CA . MET D 1 57 ? 96.659 50.524 73.210 1.00 23.01 98 MET D CA 1
ATOM 3201 C C . MET D 1 57 ? 97.683 50.511 72.095 1.00 20.27 98 MET D C 1
ATOM 3202 O O . MET D 1 57 ? 98.396 49.540 71.906 1.00 24.90 98 MET D O 1
ATOM 3207 N N . TRP D 1 58 ? 97.752 51.611 71.364 1.00 25.78 99 TRP D N 1
ATOM 3208 C CA . TRP D 1 58 ? 98.583 51.674 70.188 1.00 24.45 99 TRP D CA 1
ATOM 3209 C C . TRP D 1 58 ? 100.030 51.684 70.630 1.00 29.56 99 TRP D C 1
ATOM 3210 O O . TRP D 1 58 ? 100.882 50.995 70.065 1.00 39.27 99 TRP D O 1
ATOM 3221 N N . GLU D 1 59 ? 100.320 52.474 71.629 1.00 37.37 100 GLU D N 1
ATOM 3222 C CA . GLU D 1 59 ? 101.602 52.536 72.250 1.00 29.42 100 GLU D CA 1
ATOM 3223 C C . GLU D 1 59 ? 102.055 51.165 72.745 1.00 48.82 100 GLU D C 1
ATOM 3224 O O . GLU D 1 59 ? 103.167 50.790 72.547 1.00 39.72 100 GLU D O 1
ATOM 3230 N N . GLN D 1 60 ? 101.166 50.416 73.371 1.00 26.98 101 GLN D N 1
ATOM 3231 C CA . GLN D 1 60 ? 101.449 49.062 73.810 1.00 33.20 101 GLN D CA 1
ATOM 3232 C C . GLN D 1 60 ? 101.693 48.102 72.681 1.00 44.19 101 GLN D C 1
ATOM 3233 O O . GLN D 1 60 ? 102.453 47.203 72.834 1.00 41.73 101 GLN D O 1
ATOM 3239 N N . THR D 1 61 ? 101.046 48.294 71.543 1.00 28.69 102 THR D N 1
ATOM 3240 C CA . THR D 1 61 ? 101.296 47.427 70.429 1.00 39.98 102 THR D CA 1
ATOM 3241 C C . THR D 1 61 ? 102.610 47.743 69.756 1.00 28.30 102 THR D C 1
ATOM 3242 O O . THR D 1 61 ? 103.302 46.883 69.356 1.00 31.64 102 THR D O 1
ATOM 3246 N N . LYS D 1 62 ? 102.971 48.991 69.693 1.00 37.63 103 LYS D N 1
ATOM 3247 C CA . LYS D 1 62 ? 104.250 49.358 69.161 1.00 37.49 103 LYS D CA 1
ATOM 3248 C C . LYS D 1 62 ? 105.397 48.807 69.991 1.00 38.80 103 LYS D C 1
ATOM 3249 O O . LYS D 1 62 ? 106.388 48.449 69.480 1.00 36.43 103 LYS D O 1
ATOM 3255 N N . HIS D 1 63 ? 105.245 48.798 71.291 1.00 30.16 104 HIS D N 1
ATOM 3256 C CA . HIS D 1 63 ? 106.287 48.410 72.192 1.00 38.41 104 HIS D CA 1
ATOM 3257 C C . HIS D 1 63 ? 106.380 46.920 72.239 1.00 40.01 104 HIS D C 1
ATOM 3258 O O . HIS D 1 63 ? 107.361 46.353 71.878 1.00 37.16 104 HIS D O 1
ATOM 3265 N N . TYR D 1 64 ? 105.302 46.306 72.653 1.00 33.07 105 TYR D N 1
ATOM 3266 C CA . TYR D 1 64 ? 105.219 44.895 72.845 1.00 31.36 105 TYR D CA 1
ATOM 3267 C C . TYR D 1 64 ? 104.972 44.066 71.618 1.00 29.24 105 TYR D C 1
ATOM 3268 O O . TYR D 1 64 ? 105.315 42.935 71.613 1.00 37.56 105 TYR D O 1
ATOM 3277 N N . TYR D 1 65 ? 104.366 44.615 70.587 1.00 30.30 106 TYR D N 1
ATOM 3278 C CA . TYR D 1 65 ? 104.086 43.846 69.372 1.00 23.64 106 TYR D CA 1
ATOM 3279 C C . TYR D 1 65 ? 104.519 44.548 68.083 1.00 33.75 106 TYR D C 1
ATOM 3280 O O . TYR D 1 65 ? 103.732 44.666 67.144 1.00 27.05 106 TYR D O 1
ATOM 3289 N N . PRO D 1 66 ? 105.793 44.968 68.018 1.00 49.70 107 PRO D N 1
ATOM 3290 C CA . PRO D 1 66 ? 106.336 45.775 66.918 1.00 33.19 107 PRO D CA 1
ATOM 3291 C C . PRO D 1 66 ? 106.170 45.099 65.568 1.00 21.61 107 PRO D C 1
ATOM 3292 O O . PRO D 1 66 ? 106.206 45.755 64.534 1.00 33.37 107 PRO D O 1
ATOM 3296 N N . ALA D 1 67 ? 106.021 43.783 65.576 1.00 22.14 108 ALA D N 1
ATOM 3297 C CA . ALA D 1 67 ? 105.991 43.045 64.322 1.00 26.71 108 ALA D CA 1
ATOM 3298 C C . ALA D 1 67 ? 104.600 42.537 63.968 1.00 27.82 108 ALA D C 1
ATOM 3299 O O . ALA D 1 67 ? 104.419 41.933 62.914 1.00 26.67 108 ALA D O 1
ATOM 3301 N N . ASP D 1 68 ? 103.624 42.801 64.835 1.00 18.62 109 ASP D N 1
ATOM 3302 C CA . ASP D 1 68 ? 102.254 42.374 64.583 1.00 26.93 109 ASP D CA 1
ATOM 3303 C C . ASP D 1 68 ? 101.642 43.161 63.440 1.00 19.72 109 ASP D C 1
ATOM 3304 O O . ASP D 1 68 ? 101.874 44.364 63.325 1.00 22.13 109 ASP D O 1
ATOM 3309 N N . TRP D 1 69 ? 100.854 42.483 62.609 1.00 18.65 110 TRP D N 1
ATOM 3310 C CA . TRP D 1 69 ? 100.053 43.134 61.567 1.00 20.36 110 TRP D CA 1
ATOM 3311 C C . TRP D 1 69 ? 98.571 43.176 61.937 1.00 27.40 110 TRP D C 1
ATOM 3312 O O . TRP D 1 69 ? 97.826 44.023 61.441 1.00 37.28 110 TRP D O 1
ATOM 3323 N N . LEU D 1 70 ? 98.146 42.264 62.807 1.00 18.79 111 LEU D N 1
ATOM 3324 C CA . LEU D 1 70 ? 96.721 42.111 63.119 1.00 23.81 111 LEU D CA 1
ATOM 3325 C C . LEU D 1 70 ? 96.093 43.289 63.880 1.00 23.37 111 LEU D C 1
ATOM 3326 O O . LEU D 1 70 ? 95.039 43.791 63.507 1.00 19.77 111 LEU D O 1
ATOM 3331 N N . ILE D 1 71 ? 96.724 43.722 64.960 1.00 24.04 112 ILE D N 1
ATOM 3332 C CA . ILE D 1 71 ? 96.181 44.849 65.697 1.00 19.39 112 ILE D CA 1
ATOM 3333 C C . ILE D 1 71 ? 96.197 46.133 64.855 1.00 27.75 112 ILE D C 1
ATOM 3334 O O . ILE D 1 71 ? 95.212 46.880 64.850 1.00 27.96 112 ILE D O 1
ATOM 3339 N N . PRO D 1 72 ? 97.313 46.380 64.139 1.00 19.80 113 PRO D N 1
ATOM 3340 C CA . PRO D 1 72 ? 97.367 47.416 63.102 1.00 20.47 113 PRO D CA 1
ATOM 3341 C C . PRO D 1 72 ? 96.202 47.371 62.105 1.00 23.39 113 PRO D C 1
ATOM 3342 O O . PRO D 1 72 ? 95.585 48.416 61.857 1.00 20.77 113 PRO D O 1
ATOM 3346 N N . LEU D 1 73 ? 95.907 46.206 61.536 1.00 18.75 114 LEU D N 1
ATOM 3347 C CA . LEU D 1 73 ? 94.741 46.098 60.655 1.00 26.35 114 LEU D CA 1
ATOM 3348 C C . LEU D 1 73 ? 93.421 46.547 61.312 1.00 26.56 114 LEU D C 1
ATOM 3349 O O . LEU D 1 73 ? 92.633 47.257 60.674 1.00 31.25 114 LEU D O 1
ATOM 3354 N N . GLU D 1 74 ? 93.195 46.158 62.572 1.00 18.65 115 GLU D N 1
ATOM 3355 C CA . GLU D 1 74 ? 91.974 46.521 63.293 1.00 22.38 115 GLU D CA 1
ATOM 3356 C C . GLU D 1 74 ? 91.931 48.013 63.536 1.00 25.74 115 GLU D C 1
ATOM 3357 O O . GLU D 1 74 ? 90.877 48.640 63.440 1.00 27.04 115 GLU D O 1
ATOM 3363 N N . LEU D 1 75 ? 93.083 48.562 63.904 1.00 21.13 116 LEU D N 1
ATOM 3364 C CA . LEU D 1 75 ? 93.186 49.968 64.213 1.00 22.21 116 LEU D CA 1
ATOM 3365 C C . LEU D 1 75 ? 92.901 50.745 62.940 1.00 31.32 116 LEU D C 1
ATOM 3366 O O . LEU D 1 75 ? 92.344 51.843 62.984 1.00 24.46 116 LEU D O 1
ATOM 3371 N N . THR D 1 76 ? 93.283 50.157 61.806 1.00 26.08 117 THR D N 1
ATOM 3372 C CA . THR D 1 76 ? 93.033 50.773 60.514 1.00 25.98 117 THR D CA 1
ATOM 3373 C C . THR D 1 76 ? 91.525 50.910 60.293 1.00 23.90 117 THR D C 1
ATOM 3374 O O . THR D 1 76 ? 91.067 51.956 59.861 1.00 30.14 117 THR D O 1
ATOM 3378 N N . GLN D 1 77 ? 90.760 49.874 60.635 1.00 19.67 118 GLN D N 1
ATOM 3379 C CA . GLN D 1 77 ? 89.301 49.948 60.549 1.00 28.21 118 GLN D CA 1
ATOM 3380 C C . GLN D 1 77 ? 88.785 51.063 61.443 1.00 38.32 118 GLN D C 1
ATOM 3381 O O . GLN D 1 77 ? 87.921 51.844 61.034 1.00 34.44 118 GLN D O 1
ATOM 3387 N N . VAL D 1 78 ? 89.307 51.131 62.666 1.00 24.63 119 VAL D N 1
ATOM 3388 C CA . VAL D 1 78 ? 88.903 52.175 63.594 1.00 21.29 119 VAL D CA 1
ATOM 3389 C C . VAL D 1 78 ? 89.119 53.546 62.961 1.00 28.04 119 VAL D C 1
ATOM 3390 O O . VAL D 1 78 ? 88.233 54.404 62.992 1.00 23.91 119 VAL D O 1
ATOM 3394 N N . LEU D 1 79 ? 90.293 53.739 62.373 1.00 32.87 120 LEU D N 1
ATOM 3395 C CA . LEU D 1 79 ? 90.633 55.005 61.750 1.00 26.67 120 LEU D CA 1
ATOM 3396 C C . LEU D 1 79 ? 89.771 55.242 60.517 1.00 40.65 120 LEU D C 1
ATOM 3397 O O . LEU D 1 79 ? 89.323 56.355 60.264 1.00 36.57 120 LEU D O 1
ATOM 3402 N N . LYS D 1 80 ? 89.538 54.181 59.756 1.00 25.07 121 LYS D N 1
ATOM 3403 C CA . LYS D 1 80 ? 88.806 54.279 58.509 1.00 24.20 121 LYS D CA 1
ATOM 3404 C C . LYS D 1 80 ? 87.359 54.770 58.706 1.00 35.71 121 LYS D C 1
ATOM 3405 O O . LYS D 1 80 ? 86.838 55.535 57.895 1.00 26.85 121 LYS D O 1
ATOM 3411 N N . TYR D 1 81 ? 86.726 54.340 59.792 1.00 26.13 122 TYR D N 1
ATOM 3412 C CA . TYR D 1 81 ? 85.287 54.515 59.957 1.00 33.09 122 TYR D CA 1
ATOM 3413 C C . TYR D 1 81 ? 84.866 55.432 61.107 1.00 33.86 122 TYR D C 1
ATOM 3414 O O . TYR D 1 81 ? 83.686 55.735 61.257 1.00 50.82 122 TYR D O 1
ATOM 3423 N N . SER D 1 82 ? 85.817 55.886 61.908 1.00 40.73 123 SER D N 1
ATOM 3424 C CA . SER D 1 82 ? 85.512 56.909 62.901 1.00 34.60 123 SER D CA 1
ATOM 3425 C C . SER D 1 82 ? 85.509 58.280 62.227 1.00 35.33 123 SER D C 1
ATOM 3426 O O . SER D 1 82 ? 86.215 58.499 61.241 1.00 40.04 123 SER D O 1
ATOM 3429 N N . SER D 1 83 ? 84.699 59.194 62.746 1.00 30.98 124 SER D N 1
ATOM 3430 C CA . SER D 1 83 ? 84.657 60.551 62.209 1.00 35.56 124 SER D CA 1
ATOM 3431 C C . SER D 1 83 ? 85.914 61.323 62.595 1.00 30.91 124 SER D C 1
ATOM 3432 O O . SER D 1 83 ? 86.572 61.012 63.587 1.00 40.93 124 SER D O 1
ATOM 3435 N N . GLY D 1 84 ? 86.249 62.337 61.813 1.00 41.80 125 GLY D N 1
ATOM 3436 C CA . GLY D 1 84 ? 87.326 63.225 62.196 1.00 38.69 125 GLY D CA 1
ATOM 3437 C C . GLY D 1 84 ? 87.140 63.756 63.608 1.00 43.93 125 GLY D C 1
ATOM 3438 O O . GLY D 1 84 ? 88.064 63.697 64.424 1.00 53.01 125 GLY D O 1
ATOM 3439 N N . LYS D 1 85 ? 85.947 64.274 63.905 1.00 55.25 126 LYS D N 1
ATOM 3440 C CA . LYS D 1 85 ? 85.692 64.862 65.218 1.00 54.35 126 LYS D CA 1
ATOM 3441 C C . LYS D 1 85 ? 85.930 63.865 66.345 1.00 48.51 126 LYS D C 1
ATOM 3442 O O . LYS D 1 85 ? 86.640 64.168 67.311 1.00 38.65 126 LYS D O 1
ATOM 3448 N N . TYR D 1 86 ? 85.332 62.682 66.214 1.00 50.96 127 TYR D N 1
ATOM 3449 C CA . TYR D 1 86 ? 85.513 61.613 67.189 1.00 45.03 127 TYR D CA 1
ATOM 3450 C C . TYR D 1 86 ? 86.996 61.312 67.416 1.00 53.09 127 TYR D C 1
ATOM 3451 O O . TYR D 1 86 ? 87.468 61.302 68.552 1.00 50.88 127 TYR D O 1
ATOM 3460 N N . LEU D 1 87 ? 87.718 61.079 66.323 1.00 39.04 128 LEU D N 1
ATOM 3461 C CA . LEU D 1 87 ? 89.139 60.746 66.358 1.00 34.09 128 LEU D CA 1
ATOM 3462 C C . LEU D 1 87 ? 89.974 61.825 67.032 1.00 43.55 128 LEU D C 1
ATOM 3463 O O . LEU D 1 87 ? 90.850 61.526 67.852 1.00 41.08 128 LEU D O 1
ATOM 3468 N N . GLN D 1 88 ? 89.710 63.076 66.658 1.00 41.21 129 GLN D N 1
ATOM 3469 C CA . GLN D 1 88 ? 90.463 64.225 67.160 1.00 33.61 129 GLN D CA 1
ATOM 3470 C C . GLN D 1 88 ? 90.127 64.486 68.636 1.00 43.53 129 GLN D C 1
ATOM 3471 O O . GLN D 1 88 ? 90.941 65.020 69.383 1.00 37.56 129 GLN D O 1
ATOM 3477 N N . THR D 1 89 ? 88.930 64.085 69.048 1.00 21.79 130 THR D N 1
ATOM 3478 C CA . THR D 1 89 ? 88.524 64.200 70.437 1.00 32.51 130 THR D CA 1
ATOM 3479 C C . THR D 1 89 ? 89.293 63.226 71.336 1.00 30.75 130 THR D C 1
ATOM 3480 O O . THR D 1 89 ? 89.551 63.516 72.493 1.00 43.24 130 THR D O 1
ATOM 3484 N N . TYR D 1 90 ? 89.659 62.071 70.805 1.00 42.44 131 TYR D N 1
ATOM 3485 C CA . TYR D 1 90 ? 90.232 61.026 71.648 1.00 39.26 131 TYR D CA 1
ATOM 3486 C C . TYR D 1 90 ? 91.646 60.635 71.252 1.00 37.38 131 TYR D C 1
ATOM 3487 O O . TYR D 1 90 ? 92.260 59.776 71.883 1.00 38.69 131 TYR D O 1
ATOM 3496 N N . VAL D 1 91 ? 92.157 61.255 70.198 1.00 26.21 132 VAL D N 1
ATOM 3497 C CA . VAL D 1 91 ? 93.556 61.081 69.856 1.00 37.11 132 VAL D CA 1
ATOM 3498 C C . VAL D 1 91 ? 94.199 62.443 69.577 1.00 33.88 132 VAL D C 1
ATOM 3499 O O . VAL D 1 91 ? 93.846 63.125 68.611 1.00 30.56 132 VAL D O 1
ATOM 3503 N N . ALA D 1 92 ? 95.133 62.831 70.440 1.00 40.48 133 ALA D N 1
ATOM 3504 C CA . ALA D 1 92 ? 95.824 64.106 70.306 1.00 30.33 133 ALA D CA 1
ATOM 3505 C C . ALA D 1 92 ? 96.171 64.395 68.850 1.00 24.71 133 ALA D C 1
ATOM 3506 O O . ALA D 1 92 ? 95.826 65.448 68.323 1.00 32.52 133 ALA D O 1
ATOM 3508 N N . ASP D 1 93 ? 96.838 63.452 68.198 1.00 41.88 134 ASP D N 1
ATOM 3509 C CA . ASP D 1 93 ? 97.289 63.655 66.828 1.00 32.24 134 ASP D CA 1
ATOM 3510 C C . ASP D 1 93 ? 96.909 62.454 65.962 1.00 38.89 134 ASP D C 1
ATOM 3511 O O . ASP D 1 93 ? 97.713 61.553 65.718 1.00 29.49 134 ASP D O 1
ATOM 3516 N N . PRO D 1 94 ? 95.666 62.441 65.486 1.00 32.21 135 PRO D N 1
ATOM 3517 C CA . PRO D 1 94 ? 95.188 61.285 64.731 1.00 28.78 135 PRO D CA 1
ATOM 3518 C C . PRO D 1 94 ? 96.071 60.950 63.534 1.00 28.32 135 PRO D C 1
ATOM 3519 O O . PRO D 1 94 ? 96.288 59.779 63.209 1.00 32.65 135 PRO D O 1
ATOM 3523 N N . ASP D 1 95 ? 96.570 61.973 62.865 1.00 36.60 136 ASP D N 1
ATOM 3524 C CA . ASP D 1 95 ? 97.260 61.736 61.615 1.00 36.43 136 ASP D CA 1
ATOM 3525 C C . ASP D 1 95 ? 98.642 61.123 61.842 1.00 33.22 136 ASP D C 1
ATOM 3526 O O . ASP D 1 95 ? 99.136 60.372 61.010 1.00 30.37 136 ASP D O 1
ATOM 3531 N N A GLU D 1 96 ? 99.253 61.447 62.974 0.50 21.81 137 GLU D N 1
ATOM 3532 N N B GLU D 1 96 ? 99.221 61.395 62.966 0.50 21.70 137 GLU D N 1
ATOM 3533 C CA A GLU D 1 96 ? 100.521 60.861 63.344 0.50 23.89 137 GLU D CA 1
ATOM 3534 C CA B GLU D 1 96 ? 100.471 60.843 63.313 0.50 23.64 137 GLU D CA 1
ATOM 3535 C C A GLU D 1 96 ? 100.336 59.373 63.674 0.50 33.75 137 GLU D C 1
ATOM 3536 C C B GLU D 1 96 ? 100.323 59.398 63.693 0.50 33.78 137 GLU D C 1
ATOM 3537 O O A GLU D 1 96 ? 101.146 58.522 63.298 0.50 26.11 137 GLU D O 1
ATOM 3538 O O B GLU D 1 96 ? 101.132 58.607 63.370 0.50 26.30 137 GLU D O 1
ATOM 3549 N N . MET D 1 97 ? 99.262 59.066 64.385 1.00 29.98 138 MET D N 1
ATOM 3550 C CA . MET D 1 97 ? 98.937 57.684 64.679 1.00 33.94 138 MET D CA 1
ATOM 3551 C C . MET D 1 97 ? 98.774 56.906 63.375 1.00 24.35 138 MET D C 1
ATOM 3552 O O . MET D 1 97 ? 99.312 55.813 63.211 1.00 28.23 138 MET D O 1
ATOM 3557 N N . ARG D 1 98 ? 98.041 57.495 62.445 1.00 26.53 139 ARG D N 1
ATOM 3558 C CA . ARG D 1 98 ? 97.815 56.889 61.163 1.00 22.48 139 ARG D CA 1
ATOM 3559 C C . ARG D 1 98 ? 99.150 56.593 60.456 1.00 29.38 139 ARG D C 1
ATOM 3560 O O . ARG D 1 98 ? 99.356 55.514 59.903 1.00 32.28 139 ARG D O 1
ATOM 3568 N N . LYS D 1 99 ? 100.072 57.540 60.495 1.00 25.40 140 LYS D N 1
ATOM 3569 C CA . LYS D 1 99 ? 101.368 57.334 59.863 1.00 26.62 140 LYS D CA 1
ATOM 3570 C C . LYS D 1 99 ? 102.200 56.282 60.584 1.00 30.12 140 LYS D C 1
ATOM 3571 O O . LYS D 1 99 ? 102.932 55.541 59.950 1.00 25.13 140 LYS D O 1
ATOM 3577 N N . GLU D 1 100 ? 102.091 56.223 61.906 1.00 27.71 141 GLU D N 1
ATOM 3578 C CA . GLU D 1 100 ? 102.823 55.240 62.681 1.00 25.19 141 GLU D CA 1
ATOM 3579 C C . GLU D 1 100 ? 102.324 53.822 62.392 1.00 20.75 141 GLU D C 1
ATOM 3580 O O . GLU D 1 100 ? 103.114 52.894 62.238 1.00 20.21 141 GLU D O 1
ATOM 3586 N N . VAL D 1 101 ? 101.005 53.677 62.311 1.00 22.69 142 VAL D N 1
ATOM 3587 C CA . VAL D 1 101 ? 100.383 52.408 62.012 1.00 19.29 142 VAL D CA 1
ATOM 3588 C C . VAL D 1 101 ? 100.816 51.972 60.621 1.00 19.32 142 VAL D C 1
ATOM 3589 O O . VAL D 1 101 ? 101.194 50.820 60.407 1.00 22.12 142 VAL D O 1
ATOM 3593 N N . LEU D 1 102 ? 100.777 52.916 59.686 1.00 23.42 143 LEU D N 1
ATOM 3594 C CA . LEU D 1 102 ? 101.232 52.685 58.321 1.00 24.11 143 LEU D CA 1
ATOM 3595 C C . LEU D 1 102 ? 102.669 52.152 58.291 1.00 25.60 143 LEU D C 1
ATOM 3596 O O . LEU D 1 102 ? 102.976 51.148 57.639 1.00 26.46 143 LEU D O 1
ATOM 3601 N N . MET D 1 103 ? 103.531 52.849 59.015 1.00 24.43 144 MET D N 1
ATOM 3602 C CA . MET D 1 103 ? 104.936 52.517 59.143 1.00 28.47 144 MET D CA 1
ATOM 3603 C C . MET D 1 103 ? 105.146 51.086 59.643 1.00 27.58 144 MET D C 1
ATOM 3604 O O . MET D 1 103 ? 105.982 50.362 59.110 1.00 27.28 144 MET D O 1
ATOM 3609 N N . GLN D 1 104 ? 104.406 50.680 60.671 1.00 22.90 145 GLN D N 1
ATOM 3610 C CA . GLN D 1 104 ? 104.621 49.365 61.237 1.00 21.86 145 GLN D CA 1
ATOM 3611 C C . GLN D 1 104 ? 104.294 48.325 60.181 1.00 21.65 145 GLN D C 1
ATOM 3612 O O . GLN D 1 104 ? 105.060 47.395 59.966 1.00 20.73 145 GLN D O 1
ATOM 3618 N N . LEU D 1 105 ? 103.170 48.524 59.495 1.00 22.51 146 LEU D N 1
ATOM 3619 C CA . LEU D 1 105 ? 102.731 47.655 58.421 1.00 20.46 146 LEU D CA 1
ATOM 3620 C C . LEU D 1 105 ? 103.696 47.566 57.235 1.00 21.51 146 LEU D C 1
ATOM 3621 O O . LEU D 1 105 ? 103.884 46.498 56.653 1.00 26.20 146 LEU D O 1
ATOM 3626 N N . LEU D 1 106 ? 104.286 48.688 56.870 1.00 27.65 147 LEU D N 1
ATOM 3627 C CA . LEU D 1 106 ? 105.320 48.702 55.848 1.00 42.37 147 LEU D CA 1
ATOM 3628 C C . LEU D 1 106 ? 106.488 47.848 56.309 1.00 33.42 147 LEU D C 1
ATOM 3629 O O . LEU D 1 106 ? 107.044 47.068 55.540 1.00 31.55 147 LEU D O 1
ATOM 3634 N N . ASN D 1 107 ? 106.848 48.015 57.578 1.00 26.98 148 ASN D N 1
ATOM 3635 C CA . ASN D 1 107 ? 107.915 47.234 58.198 1.00 31.25 148 ASN D CA 1
ATOM 3636 C C . ASN D 1 107 ? 107.632 45.739 58.239 1.00 38.83 148 ASN D C 1
ATOM 3637 O O . ASN D 1 107 ? 108.525 44.922 57.989 1.00 27.42 148 ASN D O 1
ATOM 3642 N N . VAL D 1 108 ? 106.392 45.389 58.573 1.00 29.52 149 VAL D N 1
ATOM 3643 C CA . VAL D 1 108 ? 106.012 43.992 58.717 1.00 20.37 149 VAL D CA 1
ATOM 3644 C C . VAL D 1 108 ? 105.860 43.319 57.353 1.00 29.21 149 VAL D C 1
ATOM 3645 O O . VAL D 1 108 ? 106.190 42.150 57.194 1.00 36.16 149 VAL D O 1
ATOM 3649 N N . LYS D 1 109 ? 105.404 44.072 56.361 1.00 24.12 150 LYS D N 1
ATOM 3650 C CA . LYS D 1 109 ? 105.290 43.544 55.014 1.00 24.16 150 LYS D CA 1
ATOM 3651 C C . LYS D 1 109 ? 106.638 43.047 54.464 1.00 25.28 150 LYS D C 1
ATOM 3652 O O . LYS D 1 109 ? 106.686 42.133 53.655 1.00 32.58 150 LYS D O 1
ATOM 3658 N N . TYR D 1 110 ? 107.729 43.663 54.894 1.00 21.78 151 TYR D N 1
ATOM 3659 C CA . TYR D 1 110 ? 109.039 43.347 54.333 1.00 23.37 151 TYR D CA 1
ATOM 3660 C C . TYR D 1 110 ? 109.977 42.655 55.321 1.00 31.93 151 TYR D C 1
ATOM 3661 O O . TYR D 1 110 ? 111.184 42.614 55.118 1.00 32.81 151 TYR D O 1
ATOM 3670 N N . GLY D 1 111 ? 109.409 42.108 56.384 1.00 24.05 152 GLY D N 1
ATOM 3671 C CA . GLY D 1 111 ? 110.185 41.373 57.360 1.00 24.84 152 GLY D CA 1
ATOM 3672 C C . GLY D 1 111 ? 111.273 42.183 58.030 1.00 29.04 152 GLY D C 1
ATOM 3673 O O . GLY D 1 111 ? 112.319 41.637 58.401 1.00 34.61 152 GLY D O 1
ATOM 3674 N N . ARG D 1 112 ? 111.037 43.484 58.194 1.00 27.87 153 ARG D N 1
ATOM 3675 C CA . ARG D 1 112 ? 112.035 44.353 58.811 1.00 27.40 153 ARG D CA 1
ATOM 3676 C C . ARG D 1 112 ? 112.183 44.115 60.313 1.00 35.88 153 ARG D C 1
ATOM 3677 O O . ARG D 1 112 ? 113.275 44.267 60.867 1.00 37.16 153 ARG D O 1
ATOM 3685 N N . VAL D 1 113 ? 111.096 43.749 60.979 1.00 30.58 154 VAL D N 1
ATOM 3686 C CA . VAL D 1 113 ? 111.171 43.574 62.421 1.00 32.20 154 VAL D CA 1
ATOM 3687 C C . VAL D 1 113 ? 111.042 42.106 62.816 1.00 46.68 154 VAL D C 1
ATOM 3688 O O . VAL D 1 113 ? 110.000 41.492 62.623 1.00 66.11 154 VAL D O 1
ATOM 3692 N N . SER D 1 114 ? 112.134 41.546 63.330 1.00 34.73 155 SER D N 1
ATOM 3693 C CA . SER D 1 114 ? 112.173 40.141 63.733 1.00 67.98 155 SER D CA 1
ATOM 3694 C C . SER D 1 114 ? 111.796 40.026 65.203 1.00 71.13 155 SER D C 1
ATOM 3695 O O . SER D 1 114 ? 112.607 40.291 66.090 1.00 70.76 155 SER D O 1
ATOM 3698 N N . ASP D 1 115 ? 110.551 39.636 65.445 1.00 45.94 156 ASP D N 1
ATOM 3699 C CA . ASP D 1 115 ? 109.982 39.636 66.782 1.00 60.28 156 ASP D CA 1
ATOM 3700 C C . ASP D 1 115 ? 108.900 38.568 66.803 1.00 45.28 156 ASP D C 1
ATOM 3701 O O . ASP D 1 115 ? 108.118 38.456 65.864 1.00 39.31 156 ASP D O 1
ATOM 3706 N N . PRO D 1 116 ? 108.865 37.766 67.872 1.00 70.13 157 PRO D N 1
ATOM 3707 C CA . PRO D 1 116 ? 108.091 36.518 67.918 1.00 66.74 157 PRO D CA 1
ATOM 3708 C C . PRO D 1 116 ? 106.596 36.736 68.138 1.00 38.23 157 PRO D C 1
ATOM 3709 O O . PRO D 1 116 ? 105.800 35.833 67.876 1.00 51.78 157 PRO D O 1
ATOM 3713 N N . ASN D 1 117 ? 106.227 37.922 68.605 1.00 54.80 158 ASN D N 1
ATOM 3714 C CA . ASN D 1 117 ? 104.849 38.191 69.007 1.00 57.91 158 ASN D CA 1
ATOM 3715 C C . ASN D 1 117 ? 103.913 38.621 67.882 1.00 46.20 158 ASN D C 1
ATOM 3716 O O . ASN D 1 117 ? 104.354 39.058 66.818 1.00 42.35 158 ASN D O 1
ATOM 3721 N N . GLY D 1 118 ? 102.615 38.472 68.125 1.00 44.60 159 GLY D N 1
ATOM 3722 C CA . GLY D 1 118 ? 101.612 38.754 67.112 1.00 53.77 159 GLY D CA 1
ATOM 3723 C C . GLY D 1 118 ? 101.647 37.766 65.954 1.00 41.63 159 GLY D C 1
ATOM 3724 O O . GLY D 1 118 ? 102.441 36.825 65.950 1.00 32.39 159 GLY D O 1
ATOM 3725 N N . GLY D 1 119 ? 100.790 37.985 64.961 1.00 44.03 160 GLY D N 1
ATOM 3726 C CA . GLY D 1 119 ? 100.658 37.047 63.859 1.00 47.29 160 GLY D CA 1
ATOM 3727 C C . GLY D 1 119 ? 101.922 36.931 63.027 1.00 59.07 160 GLY D C 1
ATOM 3728 O O . GLY D 1 119 ? 102.897 37.660 63.234 1.00 44.22 160 GLY D O 1
ATOM 3729 N N . ARG D 1 120 ? 101.912 36.003 62.081 1.00 35.37 161 ARG D N 1
ATOM 3730 C CA . ARG D 1 120 ? 103.026 35.846 61.158 1.00 27.58 161 ARG D CA 1
ATOM 3731 C C . ARG D 1 120 ? 102.520 36.182 59.778 1.00 32.10 161 ARG D C 1
ATOM 3732 O O . ARG D 1 120 ? 101.319 36.377 59.599 1.00 40.82 161 ARG D O 1
ATOM 3740 N N . VAL D 1 121 ? 103.408 36.253 58.793 1.00 44.36 162 VAL D N 1
ATOM 3741 C CA . VAL D 1 121 ? 102.946 36.607 57.459 1.00 34.29 162 VAL D CA 1
ATOM 3742 C C . VAL D 1 121 ? 103.416 35.636 56.397 1.00 42.25 162 VAL D C 1
ATOM 3743 O O . VAL D 1 121 ? 104.451 35.006 56.535 1.00 56.33 162 VAL D O 1
ATOM 3747 N N . ASN D 1 122 ? 102.607 35.523 55.352 1.00 29.51 163 ASN D N 1
ATOM 3748 C CA . ASN D 1 122 ? 102.877 34.731 54.172 1.00 38.91 163 ASN D CA 1
ATOM 3749 C C . ASN D 1 122 ? 102.270 35.546 53.038 1.00 37.75 163 ASN D C 1
ATOM 3750 O O . ASN D 1 122 ? 101.759 36.638 53.280 1.00 40.48 163 ASN D O 1
ATOM 3755 N N . LYS D 1 123 ? 102.280 35.020 51.817 1.00 29.89 164 LYS D N 1
ATOM 3756 C CA . LYS D 1 123 ? 101.715 35.749 50.676 1.00 48.13 164 LYS D CA 1
ATOM 3757 C C . LYS D 1 123 ? 100.317 36.342 50.917 1.00 39.64 164 LYS D C 1
ATOM 3758 O O . LYS D 1 123 ? 100.079 37.516 50.615 1.00 40.13 164 LYS D O 1
ATOM 3764 N N . ASP D 1 124 ? 99.407 35.548 51.471 1.00 41.88 165 ASP D N 1
ATOM 3765 C CA . ASP D 1 124 ? 98.051 36.026 51.754 1.00 36.39 165 ASP D CA 1
ATOM 3766 C C . ASP D 1 124 ? 98.004 37.216 52.719 1.00 36.83 165 ASP D C 1
ATOM 3767 O O . ASP D 1 124 ? 97.396 38.249 52.425 1.00 28.26 165 ASP D O 1
ATOM 3772 N N . VAL D 1 125 ? 98.644 37.062 53.871 1.00 24.77 166 VAL D N 1
ATOM 3773 C CA . VAL D 1 125 ? 98.717 38.136 54.845 1.00 24.76 166 VAL D CA 1
ATOM 3774 C C . VAL D 1 125 ? 99.345 39.383 54.221 1.00 27.27 166 VAL D C 1
ATOM 3775 O O . VAL D 1 125 ? 98.953 40.522 54.514 1.00 29.77 166 VAL D O 1
ATOM 3779 N N . GLU D 1 126 ? 100.297 39.166 53.328 1.00 24.63 167 GLU D N 1
ATOM 3780 C CA . GLU D 1 126 ? 100.977 40.291 52.728 1.00 28.48 167 GLU D CA 1
ATOM 3781 C C . GLU D 1 126 ? 99.999 41.080 51.874 1.00 34.33 167 GLU D C 1
ATOM 3782 O O . GLU D 1 126 ? 100.047 42.317 51.820 1.00 37.14 167 GLU D O 1
ATOM 3788 N N . GLU D 1 127 ? 99.101 40.362 51.219 1.00 37.54 168 GLU D N 1
ATOM 3789 C CA . GLU D 1 127 ? 98.096 40.998 50.382 1.00 33.24 168 GLU D CA 1
ATOM 3790 C C . GLU D 1 127 ? 97.145 41.861 51.231 1.00 34.01 168 GLU D C 1
ATOM 3791 O O . GLU D 1 127 ? 96.838 42.998 50.868 1.00 32.51 168 GLU D O 1
ATOM 3797 N N . ILE D 1 128 ? 96.692 41.345 52.370 1.00 27.67 169 ILE D N 1
ATOM 3798 C CA . ILE D 1 128 ? 95.792 42.148 53.189 1.00 26.50 169 ILE D CA 1
ATOM 3799 C C . ILE D 1 128 ? 96.518 43.288 53.906 1.00 38.04 169 ILE D C 1
ATOM 3800 O O . ILE D 1 128 ? 95.931 44.358 54.142 1.00 26.58 169 ILE D O 1
ATOM 3805 N N . ILE D 1 129 ? 97.798 43.079 54.216 1.00 23.67 170 ILE D N 1
ATOM 3806 C CA . ILE D 1 129 ? 98.610 44.173 54.734 1.00 24.12 170 ILE D CA 1
ATOM 3807 C C . ILE D 1 129 ? 98.673 45.322 53.716 1.00 24.64 170 ILE D C 1
ATOM 3808 O O . ILE D 1 129 ? 98.484 46.485 54.057 1.00 25.51 170 ILE D O 1
ATOM 3813 N N . SER D 1 130 ? 98.937 44.979 52.462 1.00 26.07 171 SER D N 1
ATOM 3814 C CA . SER D 1 130 ? 99.002 45.962 51.395 1.00 25.61 171 SER D CA 1
ATOM 3815 C C . SER D 1 130 ? 97.681 46.722 51.282 1.00 24.61 171 SER D C 1
ATOM 3816 O O . SER D 1 130 ? 97.681 47.939 51.134 1.00 30.21 171 SER D O 1
ATOM 3819 N N . MET D 1 131 ? 96.558 46.008 51.366 1.00 40.72 172 MET D N 1
ATOM 3820 C CA . MET D 1 131 ? 95.248 46.660 51.311 1.00 33.33 172 MET D CA 1
ATOM 3821 C C . MET D 1 131 ? 95.130 47.755 52.375 1.00 29.87 172 MET D C 1
ATOM 3822 O O . MET D 1 131 ? 94.672 48.868 52.098 1.00 40.03 172 MET D O 1
ATOM 3827 N N . ALA D 1 132 ? 95.571 47.441 53.585 1.00 24.58 173 ALA D N 1
ATOM 3828 C CA . ALA D 1 132 ? 95.463 48.386 54.686 1.00 25.03 173 ALA D CA 1
ATOM 3829 C C . ALA D 1 132 ? 96.426 49.540 54.453 1.00 25.51 173 ALA D C 1
ATOM 3830 O O . ALA D 1 132 ? 96.110 50.688 54.745 1.00 27.73 173 ALA D O 1
ATOM 3832 N N . VAL D 1 133 ? 97.589 49.225 53.894 1.00 24.65 174 VAL D N 1
ATOM 3833 C CA . VAL D 1 133 ? 98.582 50.233 53.584 1.00 24.83 174 VAL D CA 1
ATOM 3834 C C . VAL D 1 133 ? 97.986 51.249 52.631 1.00 25.64 174 VAL D C 1
ATOM 3835 O O . VAL D 1 133 ? 98.083 52.470 52.859 1.00 25.85 174 VAL D O 1
ATOM 3839 N N . ASP D 1 134 ? 97.362 50.736 51.573 1.00 25.49 175 ASP D N 1
ATOM 3840 C CA . ASP D 1 134 ? 96.675 51.581 50.602 1.00 40.90 175 ASP D CA 1
ATOM 3841 C C . ASP D 1 134 ? 95.650 52.451 51.325 1.00 48.33 175 ASP D C 1
ATOM 3842 O O . ASP D 1 134 ? 95.665 53.679 51.205 1.00 55.08 175 ASP D O 1
ATOM 3847 N N . ASP D 1 135 ? 94.770 51.806 52.088 1.00 37.90 176 ASP D N 1
ATOM 3848 C CA . ASP D 1 135 ? 93.771 52.517 52.874 1.00 34.98 176 ASP D CA 1
ATOM 3849 C C . ASP D 1 135 ? 94.377 53.674 53.640 1.00 43.98 176 ASP D C 1
ATOM 3850 O O . ASP D 1 135 ? 93.859 54.789 53.610 1.00 51.80 176 ASP D O 1
ATOM 3855 N N . LEU D 1 136 ? 95.462 53.395 54.355 1.00 26.69 177 LEU D N 1
ATOM 3856 C CA . LEU D 1 136 ? 96.048 54.382 55.244 1.00 27.11 177 LEU D CA 1
ATOM 3857 C C . LEU D 1 136 ? 96.710 55.549 54.514 1.00 27.61 177 LEU D C 1
ATOM 3858 O O . LEU D 1 136 ? 96.644 56.683 54.974 1.00 33.21 177 LEU D O 1
ATOM 3863 N N . GLU D 1 137 ? 97.358 55.267 53.387 1.00 27.74 178 GLU D N 1
ATOM 3864 C CA . GLU D 1 137 ? 98.116 56.290 52.678 1.00 33.65 178 GLU D CA 1
ATOM 3865 C C . GLU D 1 137 ? 97.206 57.397 52.156 1.00 48.16 178 GLU D C 1
ATOM 3866 O O . GLU D 1 137 ? 97.616 58.560 52.084 1.00 34.66 178 GLU D O 1
ATOM 3872 N N . ASN D 1 138 ? 95.980 57.022 51.873 1.00 38.11 179 ASN D N 1
ATOM 3873 C CA . ASN D 1 138 ? 95.014 57.869 51.269 1.00 56.96 179 ASN D CA 1
ATOM 3874 C C . ASN D 1 138 ? 93.831 58.060 52.170 1.00 72.99 179 ASN D C 1
A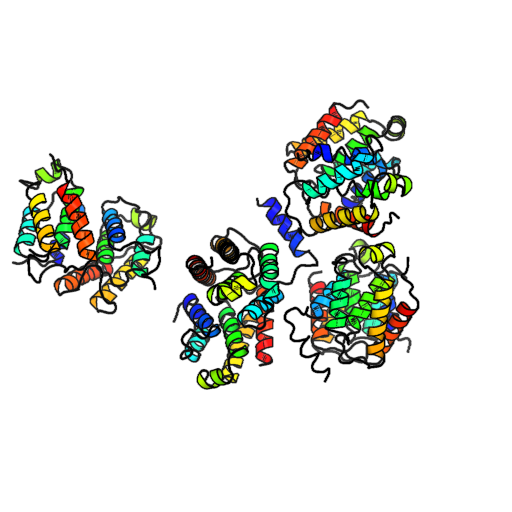TOM 3875 O O . ASN D 1 138 ? 92.717 58.182 51.717 1.00 76.75 179 ASN D O 1
ATOM 3880 N N . MET D 1 139 ? 94.083 58.090 53.463 1.00 59.20 180 MET D N 1
ATOM 3881 C CA . MET D 1 139 ? 93.049 58.312 54.436 1.00 60.39 180 MET D CA 1
ATOM 3882 C C . MET D 1 139 ? 93.023 59.784 54.736 1.00 61.89 180 MET D C 1
ATOM 3883 O O . MET D 1 139 ? 94.008 60.357 55.036 1.00 54.49 180 MET D O 1
ATOM 3888 N N . ASP D 1 140 ? 91.872 60.403 54.682 1.00 54.88 181 ASP D N 1
ATOM 3889 C CA . ASP D 1 140 ? 91.793 61.774 55.095 1.00 59.09 181 ASP D CA 1
ATOM 3890 C C . ASP D 1 140 ? 91.095 61.867 56.415 1.00 51.75 181 ASP D C 1
ATOM 3891 O O . ASP D 1 140 ? 89.929 61.605 56.508 1.00 70.73 181 ASP D O 1
ATOM 3896 N N . LEU D 1 141 ? 91.823 62.239 57.441 1.00 56.21 182 LEU D N 1
ATOM 3897 C CA . LEU D 1 141 ? 91.274 62.273 58.779 1.00 65.05 182 LEU D CA 1
ATOM 3898 C C . LEU D 1 141 ? 90.696 63.614 59.211 1.00 76.09 182 LEU D C 1
ATOM 3899 O O . LEU D 1 141 ? 90.065 63.711 60.244 1.00 77.89 182 LEU D O 1
ATOM 3904 N N . ASN D 1 142 ? 90.894 64.653 58.428 1.00 70.19 183 ASN D N 1
ATOM 3905 C CA . ASN D 1 142 ? 90.463 65.966 58.834 1.00 59.45 183 ASN D CA 1
ATOM 3906 C C . ASN D 1 142 ? 88.972 65.844 59.092 1.00 81.49 183 ASN D C 1
ATOM 3907 O O . ASN D 1 142 ? 88.278 65.184 58.344 1.00 82.88 183 ASN D O 1
ATOM 3909 N N . PRO D 1 143 ? 88.465 66.412 60.176 1.00 98.80 184 PRO D N 1
ATOM 3910 C CA . PRO D 1 143 ? 89.157 67.327 61.081 1.00 89.46 184 PRO D CA 1
ATOM 3911 C C . PRO D 1 143 ? 90.549 66.941 61.548 1.00 115.78 184 PRO D C 1
ATOM 3912 O O . PRO D 1 143 ? 91.203 67.727 62.236 1.00 83.78 184 PRO D O 1
ATOM 3916 N N . PRO E 1 29 ? 33.043 -33.432 22.553 1.00 112.25 70 PRO E N 1
ATOM 3917 C CA . PRO E 1 29 ? 33.032 -32.090 23.146 1.00 116.49 70 PRO E CA 1
ATOM 3918 C C . PRO E 1 29 ? 32.434 -31.013 22.233 1.00 95.40 70 PRO E C 1
ATOM 3919 O O . PRO E 1 29 ? 32.565 -31.065 21.007 1.00 75.60 70 PRO E O 1
ATOM 3923 N N . ARG E 1 30 ? 31.763 -30.047 22.853 1.00 81.06 71 ARG E N 1
ATOM 3924 C CA . ARG E 1 30 ? 31.301 -28.846 22.168 1.00 79.03 71 ARG E CA 1
ATOM 3925 C C . ARG E 1 30 ? 32.313 -27.742 22.448 1.00 64.99 71 ARG E C 1
ATOM 3926 O O . ARG E 1 30 ? 31.960 -26.572 22.586 1.00 68.85 71 ARG E O 1
ATOM 3934 N N . ARG E 1 31 ? 33.574 -28.141 22.559 1.00 90.11 72 ARG E N 1
ATOM 3935 C CA . ARG E 1 31 ? 34.670 -27.216 22.811 1.00 90.16 72 ARG E CA 1
ATOM 3936 C C . ARG E 1 31 ? 35.083 -26.533 21.512 1.00 85.25 72 ARG E C 1
ATOM 3937 O O . ARG E 1 31 ? 35.654 -27.168 20.622 1.00 74.76 72 ARG E O 1
ATOM 3945 N N . PRO E 1 32 ? 34.811 -25.228 21.403 1.00 76.92 73 PRO E N 1
ATOM 3946 C CA . PRO E 1 32 ? 35.135 -24.518 20.161 1.00 73.27 73 PRO E CA 1
ATOM 3947 C C . PRO E 1 32 ? 36.636 -24.579 19.906 1.00 73.35 73 PRO E C 1
ATOM 3948 O O . PRO E 1 32 ? 37.413 -24.302 20.820 1.00 72.37 73 PRO E O 1
ATOM 3952 N N . PRO E 1 33 ? 37.046 -24.947 18.686 1.00 83.53 74 PRO E N 1
ATOM 3953 C CA . PRO E 1 33 ? 38.481 -24.962 18.401 1.00 72.15 74 PRO E CA 1
ATOM 3954 C C . PRO E 1 33 ? 39.088 -23.583 18.670 1.00 74.13 74 PRO E C 1
ATOM 3955 O O . PRO E 1 33 ? 38.507 -22.558 18.295 1.00 49.43 74 PRO E O 1
ATOM 3959 N N . TRP E 1 34 ? 40.241 -23.574 19.308 1.00 59.91 75 TRP E N 1
ATOM 3960 C CA . TRP E 1 34 ? 40.931 -22.381 19.738 1.00 50.72 75 TRP E CA 1
ATOM 3961 C C . TRP E 1 34 ? 41.118 -21.328 18.672 1.00 51.03 75 TRP E C 1
ATOM 3962 O O . TRP E 1 34 ? 40.865 -20.164 18.894 1.00 46.96 75 TRP E O 1
ATOM 3973 N N . PRO E 1 35 ? 41.566 -21.758 17.498 1.00 68.35 76 PRO E N 1
ATOM 3974 C CA . PRO E 1 35 ? 41.757 -20.848 16.365 1.00 56.22 76 PRO E CA 1
ATOM 3975 C C . PRO E 1 35 ? 40.442 -20.186 15.968 1.00 64.10 76 PRO E C 1
ATOM 3976 O O . PRO E 1 35 ? 40.418 -18.995 15.658 1.00 62.56 76 PRO E O 1
ATOM 3980 N N . LEU E 1 36 ? 39.362 -20.960 15.983 1.00 86.24 77 LEU E N 1
ATOM 3981 C CA . LEU E 1 36 ? 38.041 -20.437 15.658 1.00 61.49 77 LEU E CA 1
ATOM 3982 C C . LEU E 1 36 ? 37.564 -19.485 16.749 1.00 60.42 77 LEU E C 1
ATOM 3983 O O . LEU E 1 36 ? 37.033 -18.413 16.462 1.00 51.72 77 LEU E O 1
ATOM 3988 N N . LEU E 1 37 ? 37.760 -19.886 18.000 1.00 48.44 78 LEU E N 1
ATOM 3989 C CA . LEU E 1 37 ? 37.382 -19.055 19.137 1.00 47.45 78 LEU E CA 1
ATOM 3990 C C . LEU E 1 37 ? 38.158 -17.743 19.116 1.00 46.10 78 LEU E C 1
ATOM 3991 O O . LEU E 1 37 ? 37.588 -16.670 19.310 1.00 45.20 78 LEU E O 1
ATOM 3996 N N . HIS E 1 38 ? 39.462 -17.840 18.876 1.00 49.24 79 HIS E N 1
ATOM 3997 C CA . HIS E 1 38 ? 40.313 -16.660 18.793 1.00 47.05 79 HIS E CA 1
ATOM 3998 C C . HIS E 1 38 ? 39.879 -15.777 17.628 1.00 45.93 79 HIS E C 1
ATOM 3999 O O . HIS E 1 38 ? 39.819 -14.553 17.751 1.00 44.47 79 HIS E O 1
ATOM 4006 N N . GLN E 1 39 ? 39.574 -16.408 16.499 1.00 54.69 80 GLN E N 1
ATOM 4007 C CA . GLN E 1 39 ? 39.110 -15.691 15.324 1.00 60.33 80 GLN E CA 1
ATOM 4008 C C . GLN E 1 39 ? 37.798 -14.993 15.609 1.00 64.23 80 GLN E C 1
ATOM 4009 O O . GLN E 1 39 ? 37.578 -13.866 15.166 1.00 46.19 80 GLN E O 1
ATOM 4015 N N . ARG E 1 40 ? 36.918 -15.666 16.343 1.00 59.79 81 ARG E N 1
ATOM 4016 C CA . ARG E 1 40 ? 35.622 -15.078 16.651 1.00 61.24 81 ARG E CA 1
ATOM 4017 C C . ARG E 1 40 ? 35.811 -13.817 17.482 1.00 55.64 81 ARG E C 1
ATOM 4018 O O . ARG E 1 40 ? 35.180 -12.787 17.220 1.00 45.40 81 ARG E O 1
ATOM 4026 N N . VAL E 1 41 ? 36.702 -13.892 18.466 1.00 51.50 82 VAL E N 1
ATOM 4027 C CA . VAL E 1 41 ? 37.006 -12.727 19.294 1.00 45.37 82 VAL E CA 1
ATOM 4028 C C . VAL E 1 41 ? 37.586 -11.575 18.461 1.00 42.35 82 VAL E C 1
ATOM 4029 O O . VAL E 1 41 ? 37.202 -10.411 18.634 1.00 45.65 82 VAL E O 1
ATOM 4033 N N . VAL E 1 42 ? 38.505 -11.870 17.558 1.00 62.56 83 VAL E N 1
ATOM 4034 C CA . VAL E 1 42 ? 39.083 -10.850 16.695 1.00 61.85 83 VAL E CA 1
ATOM 4035 C C . VAL E 1 42 ? 38.034 -10.186 15.826 1.00 55.72 83 VAL E C 1
ATOM 4036 O O . VAL E 1 42 ? 37.972 -8.997 15.725 1.00 44.60 83 VAL E O 1
ATOM 4040 N N . LEU E 1 43 ? 37.204 -11.000 15.212 1.00 69.62 84 LEU E N 1
ATOM 4041 C CA . LEU E 1 43 ? 36.113 -10.566 14.383 1.00 60.64 84 LEU E CA 1
ATOM 4042 C C . LEU E 1 43 ? 35.208 -9.628 15.118 1.00 72.00 84 LEU E C 1
ATOM 4043 O O . LEU E 1 43 ? 34.732 -8.654 14.578 1.00 74.46 84 LEU E O 1
ATOM 4048 N N . LEU E 1 44 ? 34.935 -9.947 16.365 1.00 68.59 85 LEU E N 1
ATOM 4049 C CA . LEU E 1 44 ? 33.994 -9.173 17.134 1.00 101.31 85 LEU E CA 1
ATOM 4050 C C . LEU E 1 44 ? 34.572 -7.828 17.476 1.00 79.37 85 LEU E C 1
ATOM 4051 O O . LEU E 1 44 ? 33.872 -6.844 17.532 1.00 90.10 85 LEU E O 1
ATOM 4056 N N . ARG E 1 45 ? 35.870 -7.788 17.682 1.00 77.88 86 ARG E N 1
ATOM 4057 C CA . ARG E 1 45 ? 36.531 -6.527 17.908 1.00 82.22 86 ARG E CA 1
ATOM 4058 C C . ARG E 1 45 ? 36.632 -5.731 16.616 1.00 82.71 86 ARG E C 1
ATOM 4059 O O . ARG E 1 45 ? 36.600 -4.530 16.616 1.00 67.38 86 ARG E O 1
ATOM 4067 N N . GLU E 1 46 ? 36.734 -6.424 15.504 1.00 80.84 87 GLU E N 1
ATOM 4068 C CA . GLU E 1 46 ? 36.845 -5.762 14.237 1.00 77.53 87 GLU E CA 1
ATOM 4069 C C . GLU E 1 46 ? 35.494 -5.424 13.682 1.00 103.90 87 GLU E C 1
ATOM 4070 O O . GLU E 1 46 ? 35.397 -5.016 12.546 1.00 116.00 87 GLU E O 1
ATOM 4076 N N . GLY E 1 47 ? 34.456 -5.581 14.484 1.00 75.28 88 GLY E N 1
ATOM 4077 C CA . GLY E 1 47 ? 33.117 -5.148 14.119 1.00 67.23 88 GLY E CA 1
ATOM 4078 C C . GLY E 1 47 ? 32.418 -6.095 13.166 1.00 89.72 88 GLY E C 1
ATOM 4079 O O . GLY E 1 47 ? 31.364 -5.782 12.612 1.00 101.76 88 GLY E O 1
ATOM 4080 N N . LYS E 1 48 ? 33.021 -7.259 12.962 1.00 69.52 89 LYS E N 1
ATOM 4081 C CA . LYS E 1 48 ? 32.391 -8.318 12.192 1.00 107.27 89 LYS E CA 1
ATOM 4082 C C . LYS E 1 48 ? 31.599 -9.210 13.150 1.00 107.52 89 LYS E C 1
ATOM 4083 O O . LYS E 1 48 ? 31.606 -8.984 14.361 1.00 102.14 89 LYS E O 1
ATOM 4089 N N . GLY E 1 49 ? 30.911 -10.215 12.618 1.00 75.40 90 GLY E N 1
ATOM 4090 C CA . GLY E 1 49 ? 30.159 -11.136 13.454 1.00 96.28 90 GLY E CA 1
ATOM 4091 C C . GLY E 1 49 ? 29.147 -10.430 14.338 1.00 89.92 90 GLY E C 1
ATOM 4092 O O . GLY E 1 49 ? 28.736 -9.310 14.046 1.00 98.40 90 GLY E O 1
ATOM 4093 N N . ALA E 1 50 ? 28.748 -11.080 15.426 1.00 82.25 91 ALA E N 1
ATOM 4094 C CA . ALA E 1 50 ? 27.715 -10.532 16.305 1.00 89.94 91 ALA E CA 1
ATOM 4095 C C . ALA E 1 50 ? 28.276 -10.084 17.649 1.00 70.87 91 ALA E C 1
ATOM 4096 O O . ALA E 1 50 ? 28.856 -10.884 18.384 1.00 78.06 91 ALA E O 1
ATOM 4098 N N . PRO E 1 51 ? 28.083 -8.799 17.985 1.00 85.44 92 PRO E N 1
ATOM 4099 C CA . PRO E 1 51 ? 28.605 -8.281 19.256 1.00 84.59 92 PRO E CA 1
ATOM 4100 C C . PRO E 1 51 ? 28.178 -9.178 20.418 1.00 96.68 92 PRO E C 1
ATOM 4101 O O . PRO E 1 51 ? 29.019 -9.728 21.130 1.00 77.06 92 PRO E O 1
ATOM 4105 N N . GLU E 1 52 ? 26.868 -9.330 20.576 1.00 87.58 93 GLU E N 1
ATOM 4106 C CA . GLU E 1 52 ? 26.276 -10.108 21.662 1.00 65.92 93 GLU E CA 1
ATOM 4107 C C . GLU E 1 52 ? 27.057 -11.375 22.057 1.00 79.93 93 GLU E C 1
ATOM 4108 O O . GLU E 1 52 ? 27.078 -11.753 23.233 1.00 93.89 93 GLU E O 1
ATOM 4114 N N . ASP E 1 53 ? 27.688 -12.024 21.077 1.00 70.76 94 ASP E N 1
ATOM 4115 C CA . ASP E 1 53 ? 28.410 -13.277 21.304 1.00 88.63 94 ASP E CA 1
ATOM 4116 C C . ASP E 1 53 ? 29.495 -13.123 22.364 1.00 77.41 94 ASP E C 1
ATOM 4117 O O . ASP E 1 53 ? 29.991 -14.106 22.916 1.00 93.33 94 ASP E O 1
ATOM 4122 N N . ILE E 1 54 ? 29.851 -11.873 22.633 1.00 70.86 95 ILE E N 1
ATOM 4123 C CA . ILE E 1 54 ? 30.909 -11.512 23.567 1.00 64.89 95 ILE E CA 1
ATOM 4124 C C . ILE E 1 54 ? 30.894 -12.363 24.857 1.00 67.40 95 ILE E C 1
ATOM 4125 O O . ILE E 1 54 ? 31.883 -13.029 25.195 1.00 48.77 95 ILE E O 1
ATOM 4130 N N . ALA E 1 55 ? 29.764 -12.363 25.556 1.00 45.76 96 ALA E N 1
ATOM 4131 C CA . ALA E 1 55 ? 29.634 -13.113 26.797 1.00 61.55 96 ALA E CA 1
ATOM 4132 C C . ALA E 1 55 ? 29.866 -14.599 26.546 1.00 59.08 96 ALA E C 1
ATOM 4133 O O . ALA E 1 55 ? 30.560 -15.280 27.311 1.00 54.79 96 ALA E O 1
ATOM 4135 N N . LEU E 1 56 ? 29.281 -15.090 25.460 1.00 46.74 97 LEU E N 1
ATOM 4136 C CA . LEU E 1 56 ? 29.378 -16.492 25.087 1.00 59.02 97 LEU E CA 1
ATOM 4137 C C . LEU E 1 56 ? 30.841 -16.863 24.852 1.00 62.85 97 LEU E C 1
ATOM 4138 O O . LEU E 1 56 ? 31.334 -17.877 25.354 1.00 59.70 97 LEU E O 1
ATOM 4143 N N . MET E 1 57 ? 31.531 -16.029 24.081 1.00 65.68 98 MET E N 1
ATOM 4144 C CA . MET E 1 57 ? 32.946 -16.228 23.805 1.00 45.54 98 MET E CA 1
ATOM 4145 C C . MET E 1 57 ? 33.778 -16.286 25.091 1.00 52.47 98 MET E C 1
ATOM 4146 O O . MET E 1 57 ? 34.504 -17.262 25.320 1.00 41.16 98 MET E O 1
ATOM 4151 N N . TRP E 1 58 ? 33.668 -15.256 25.930 1.00 33.52 99 TRP E N 1
ATOM 4152 C CA . TRP E 1 58 ? 34.430 -15.221 27.176 1.00 41.67 99 TRP E CA 1
ATOM 4153 C C . TRP E 1 58 ? 34.100 -16.435 28.029 1.00 55.96 99 TRP E C 1
ATOM 4154 O O . TRP E 1 58 ? 34.985 -17.100 28.571 1.00 52.61 99 TRP E O 1
ATOM 4165 N N . GLU E 1 59 ? 32.819 -16.713 28.151 1.00 47.51 100 GLU E N 1
ATOM 4166 C CA . GLU E 1 59 ? 32.321 -17.880 28.828 1.00 53.17 100 GLU E CA 1
ATOM 4167 C C . GLU E 1 59 ? 33.107 -19.080 28.423 1.00 52.37 100 GLU E C 1
ATOM 4168 O O . GLU E 1 59 ? 33.667 -19.762 29.230 1.00 50.37 100 GLU E O 1
ATOM 4174 N N . GLN E 1 60 ? 33.118 -19.333 27.136 1.00 45.97 101 GLN E N 1
ATOM 4175 C CA . GLN E 1 60 ? 33.786 -20.465 26.565 1.00 40.80 101 GLN E CA 1
ATOM 4176 C C . GLN E 1 60 ? 35.286 -20.498 26.747 1.00 62.81 101 GLN E C 1
ATOM 4177 O O . GLN E 1 60 ? 35.852 -21.549 26.803 1.00 64.43 101 GLN E O 1
ATOM 4183 N N . THR E 1 61 ? 35.951 -19.364 26.833 1.00 50.03 102 THR E N 1
ATOM 4184 C CA . THR E 1 61 ? 37.386 -19.399 27.015 1.00 58.06 102 THR E CA 1
ATOM 4185 C C . THR E 1 61 ? 37.782 -19.696 28.470 1.00 65.65 102 THR E C 1
ATOM 4186 O O . THR E 1 61 ? 38.727 -20.409 28.740 1.00 65.96 102 THR E O 1
ATOM 4190 N N . LYS E 1 62 ? 37.000 -19.176 29.390 1.00 46.58 103 LYS E N 1
ATOM 4191 C CA . LYS E 1 62 ? 37.045 -19.550 30.777 1.00 66.09 103 LYS E CA 1
ATOM 4192 C C . LYS E 1 62 ? 36.839 -21.029 30.985 1.00 75.55 103 LYS E C 1
ATOM 4193 O O . LYS E 1 62 ? 37.592 -21.686 31.671 1.00 82.13 103 LYS E O 1
ATOM 4199 N N . HIS E 1 63 ? 35.786 -21.555 30.411 1.00 39.62 104 HIS E N 1
ATOM 4200 C CA . HIS E 1 63 ? 35.482 -22.967 30.597 1.00 69.00 104 HIS E CA 1
ATOM 4201 C C . HIS E 1 63 ? 36.466 -23.923 29.923 1.00 65.14 104 HIS E C 1
ATOM 4202 O O . HIS E 1 63 ? 36.925 -24.882 30.547 1.00 84.27 104 HIS E O 1
ATOM 4209 N N . TYR E 1 64 ? 36.794 -23.667 28.660 1.00 55.95 105 TYR E N 1
ATOM 4210 C CA . TYR E 1 64 ? 37.610 -24.610 27.901 1.00 52.22 105 TYR E CA 1
ATOM 4211 C C . TYR E 1 64 ? 39.078 -24.194 27.758 1.00 63.37 105 TYR E C 1
ATOM 4212 O O . TYR E 1 64 ? 39.914 -24.979 27.311 1.00 46.12 105 TYR E O 1
ATOM 4221 N N . TYR E 1 65 ? 39.405 -22.964 28.124 1.00 63.30 106 TYR E N 1
ATOM 4222 C CA . TYR E 1 65 ? 40.790 -22.530 27.977 1.00 70.48 106 TYR E CA 1
ATOM 4223 C C . TYR E 1 65 ? 41.279 -21.729 29.172 1.00 56.42 106 TYR E C 1
ATOM 4224 O O . TYR E 1 65 ? 41.839 -20.646 29.009 1.00 58.42 106 TYR E O 1
ATOM 4233 N N . PRO E 1 66 ? 41.092 -22.281 30.378 1.00 62.59 107 PRO E N 1
ATOM 4234 C CA . PRO E 1 66 ? 41.434 -21.605 31.637 1.00 62.64 107 PRO E CA 1
ATOM 4235 C C . PRO E 1 66 ? 42.868 -21.069 31.653 1.00 45.24 107 PRO E C 1
ATOM 4236 O O . PRO E 1 66 ? 43.167 -20.166 32.434 1.00 44.76 107 PRO E O 1
ATOM 4240 N N . ALA E 1 67 ? 43.730 -21.606 30.794 1.00 55.75 108 ALA E N 1
ATOM 4241 C CA . ALA E 1 67 ? 45.158 -21.287 30.832 1.00 69.36 108 ALA E CA 1
ATOM 4242 C C . ALA E 1 67 ? 45.663 -20.439 29.658 1.00 51.14 108 ALA E C 1
ATOM 4243 O O . ALA E 1 67 ? 46.855 -20.137 29.573 1.00 51.95 108 ALA E O 1
ATOM 4245 N N . ASP E 1 68 ? 44.772 -20.059 28.747 1.00 72.66 109 ASP E N 1
ATOM 4246 C CA . ASP E 1 68 ? 45.205 -19.291 27.593 1.00 61.05 109 ASP E CA 1
ATOM 4247 C C . ASP E 1 68 ? 45.328 -17.825 27.951 1.00 62.27 109 ASP E C 1
ATOM 4248 O O . ASP E 1 68 ? 44.535 -17.307 28.731 1.00 66.13 109 ASP E O 1
ATOM 4253 N N . TRP E 1 69 ? 46.328 -17.162 27.380 1.00 62.43 110 TRP E N 1
ATOM 4254 C CA . TRP E 1 69 ? 46.500 -15.725 27.573 1.00 41.59 110 TRP E CA 1
ATOM 4255 C C . TRP E 1 69 ? 46.132 -14.989 26.301 1.00 29.19 110 TRP E C 1
ATOM 4256 O O . TRP E 1 69 ? 45.735 -13.830 26.340 1.00 41.64 110 TRP E O 1
ATOM 4267 N N . LEU E 1 70 ? 46.261 -15.679 25.175 1.00 36.63 111 LEU E N 1
ATOM 4268 C CA . LEU E 1 70 ? 46.071 -15.059 23.876 1.00 33.90 111 LEU E CA 1
ATOM 4269 C C . LEU E 1 70 ? 44.715 -14.388 23.785 1.00 37.29 111 LEU E C 1
ATOM 4270 O O . LEU E 1 70 ? 44.605 -13.209 23.427 1.00 33.82 111 LEU E O 1
ATOM 4275 N N . ILE E 1 71 ? 43.675 -15.154 24.100 1.00 47.97 112 ILE E N 1
ATOM 4276 C CA . ILE E 1 71 ? 42.317 -14.642 24.023 1.00 34.16 112 ILE E CA 1
ATOM 4277 C C . ILE E 1 71 ? 42.085 -13.518 25.039 1.00 37.09 112 ILE E C 1
ATOM 4278 O O . ILE E 1 71 ? 41.562 -12.457 24.683 1.00 39.20 112 ILE E O 1
ATOM 4283 N N . PRO E 1 72 ? 42.488 -13.733 26.302 1.00 30.58 113 PRO E N 1
ATOM 4284 C CA . PRO E 1 72 ? 42.372 -12.646 27.275 1.00 30.86 113 PRO E CA 1
ATOM 4285 C C . PRO E 1 72 ? 43.006 -11.332 26.797 1.00 41.10 113 PRO E C 1
ATOM 4286 O O . PRO E 1 72 ? 42.407 -10.270 26.995 1.00 38.60 113 PRO E O 1
ATOM 4290 N N . LEU E 1 73 ? 44.181 -11.400 26.169 1.00 49.17 114 LEU E N 1
ATOM 4291 C CA . LEU E 1 73 ? 44.819 -10.196 25.614 1.00 46.12 114 LEU E CA 1
ATOM 4292 C C . LEU E 1 73 ? 43.957 -9.512 24.554 1.00 40.13 114 LEU E C 1
ATOM 4293 O O . LEU E 1 73 ? 43.831 -8.286 24.557 1.00 40.74 114 LEU E O 1
ATOM 4298 N N . GLU E 1 74 ? 43.361 -10.283 23.648 1.00 37.25 115 GLU E N 1
ATOM 4299 C CA . GLU E 1 74 ? 42.546 -9.651 22.621 1.00 36.54 115 GLU E CA 1
ATOM 4300 C C . GLU E 1 74 ? 41.340 -8.987 23.250 1.00 43.19 115 GLU E C 1
ATOM 4301 O O . GLU E 1 74 ? 40.918 -7.903 22.824 1.00 38.75 115 GLU E O 1
ATOM 4307 N N . LEU E 1 75 ? 40.796 -9.656 24.264 1.00 40.14 116 LEU E N 1
ATOM 4308 C CA . LEU E 1 75 ? 39.608 -9.209 24.974 1.00 37.11 116 LEU E CA 1
ATOM 4309 C C . LEU E 1 75 ? 39.891 -7.899 25.694 1.00 48.45 116 LEU E C 1
ATOM 4310 O O . LEU E 1 75 ? 39.051 -6.991 25.728 1.00 48.46 116 LEU E O 1
ATOM 4315 N N . THR E 1 76 ? 41.088 -7.804 26.261 1.00 43.66 117 THR E N 1
ATOM 4316 C CA . THR E 1 76 ? 41.504 -6.592 26.952 1.00 43.39 117 THR E CA 1
ATOM 4317 C C . THR E 1 76 ? 41.476 -5.405 26.006 1.00 38.21 117 THR E C 1
ATOM 4318 O O . THR E 1 76 ? 41.112 -4.295 26.397 1.00 47.97 117 THR E O 1
ATOM 4322 N N . GLN E 1 77 ? 41.853 -5.642 24.753 1.00 42.90 118 GLN E N 1
ATOM 4323 C CA . GLN E 1 77 ? 41.798 -4.585 23.748 1.00 42.44 118 GLN E CA 1
ATOM 4324 C C . GLN E 1 77 ? 40.354 -4.168 23.468 1.00 47.57 118 GLN E C 1
ATOM 4325 O O . GLN E 1 77 ? 40.063 -2.982 23.300 1.00 58.36 118 GLN E O 1
ATOM 4331 N N . VAL E 1 78 ? 39.452 -5.145 23.416 1.00 32.51 119 VAL E N 1
ATOM 4332 C CA . VAL E 1 78 ? 38.046 -4.833 23.224 1.00 44.25 119 VAL E CA 1
ATOM 4333 C C . VAL E 1 78 ? 37.598 -3.911 24.347 1.00 53.67 119 VAL E C 1
ATOM 4334 O O . VAL E 1 78 ? 37.068 -2.827 24.104 1.00 44.64 119 VAL E O 1
ATOM 4338 N N . LEU E 1 79 ? 37.830 -4.356 25.576 1.00 31.44 120 LEU E N 1
ATOM 4339 C CA . LEU E 1 79 ? 37.481 -3.587 26.754 1.00 43.61 120 LEU E CA 1
ATOM 4340 C C . LEU E 1 79 ? 38.139 -2.221 26.679 1.00 64.69 120 LEU E C 1
ATOM 4341 O O . LEU E 1 79 ? 37.480 -1.192 26.801 1.00 74.36 120 LEU E O 1
ATOM 4346 N N . LYS E 1 80 ? 39.448 -2.227 26.460 1.00 56.84 121 LYS E N 1
ATOM 4347 C CA . LYS E 1 80 ? 40.246 -1.014 26.477 1.00 56.48 121 LYS E CA 1
ATOM 4348 C C . LYS E 1 80 ? 39.696 0.056 25.542 1.00 52.44 121 LYS E C 1
ATOM 4349 O O . LYS E 1 80 ? 39.689 1.239 25.886 1.00 51.01 121 LYS E O 1
ATOM 4355 N N . TYR E 1 81 ? 39.249 -0.327 24.372 1.00 51.03 122 TYR E N 1
ATOM 4356 C CA . TYR E 1 81 ? 38.909 0.665 23.390 1.00 68.48 122 TYR E CA 1
ATOM 4357 C C . TYR E 1 81 ? 37.457 0.727 22.990 1.00 75.17 122 TYR E C 1
ATOM 4358 O O . TYR E 1 81 ? 37.113 1.407 22.045 1.00 78.03 122 TYR E O 1
ATOM 4367 N N . SER E 1 82 ? 36.608 0.004 23.695 1.00 86.36 123 SER E N 1
ATOM 4368 C CA . SER E 1 82 ? 35.188 0.061 23.440 1.00 79.81 123 SER E CA 1
ATOM 4369 C C . SER E 1 82 ? 34.592 1.163 24.271 1.00 72.43 123 SER E C 1
ATOM 4370 O O . SER E 1 82 ? 35.134 1.558 25.268 1.00 71.87 123 SER E O 1
ATOM 4373 N N . SER E 1 83 ? 33.467 1.673 23.832 1.00 72.74 124 SER E N 1
ATOM 4374 C CA . SER E 1 83 ? 32.862 2.790 24.497 1.00 95.49 124 SER E CA 1
ATOM 4375 C C . SER E 1 83 ? 31.932 2.293 25.561 1.00 89.18 124 SER E C 1
ATOM 4376 O O . SER E 1 83 ? 31.342 1.249 25.412 1.00 72.60 124 SER E O 1
ATOM 4379 N N . GLY E 1 84 ? 31.796 3.049 26.636 1.00 70.92 125 GLY E N 1
ATOM 4380 C CA . GLY E 1 84 ? 30.843 2.699 27.664 1.00 81.64 125 GLY E CA 1
ATOM 4381 C C . GLY E 1 84 ? 29.499 2.407 27.042 1.00 76.09 125 GLY E C 1
ATOM 4382 O O . GLY E 1 84 ? 28.825 1.470 27.404 1.00 70.03 125 GLY E O 1
ATOM 4383 N N . LYS E 1 85 ? 29.126 3.229 26.085 1.00 64.45 126 LYS E N 1
ATOM 4384 C CA . LYS E 1 85 ? 27.983 2.975 25.264 1.00 87.27 126 LYS E CA 1
ATOM 4385 C C . LYS E 1 85 ? 27.955 1.529 24.824 1.00 74.34 126 LYS E C 1
ATOM 4386 O O . LYS E 1 85 ? 27.126 0.772 25.253 1.00 74.34 126 LYS E O 1
ATOM 4392 N N . TYR E 1 86 ? 28.876 1.163 23.948 1.00 90.64 127 TYR E N 1
ATOM 4393 C CA . TYR E 1 86 ? 28.918 -0.149 23.332 1.00 80.17 127 TYR E CA 1
ATOM 4394 C C . TYR E 1 86 ? 28.973 -1.220 24.351 1.00 75.90 127 TYR E C 1
ATOM 4395 O O . TYR E 1 86 ? 28.391 -2.267 24.222 1.00 71.61 127 TYR E O 1
ATOM 4404 N N . LEU E 1 87 ? 29.741 -0.943 25.364 1.00 68.09 128 LEU E N 1
ATOM 4405 C CA . LEU E 1 87 ? 30.051 -1.934 26.378 1.00 69.92 128 LEU E CA 1
ATOM 4406 C C . LEU E 1 87 ? 28.791 -2.342 27.128 1.00 81.35 128 LEU E C 1
ATOM 4407 O O . LEU E 1 87 ? 28.530 -3.525 27.328 1.00 76.08 128 LEU E O 1
ATOM 4412 N N . GLN E 1 88 ? 28.000 -1.357 27.524 1.00 88.59 129 GLN E N 1
ATOM 4413 C CA . GLN E 1 88 ? 26.796 -1.626 28.292 1.00 92.81 129 GLN E CA 1
ATOM 4414 C C . GLN E 1 88 ? 25.773 -2.397 27.466 1.00 88.64 129 GLN E C 1
ATOM 4415 O O . GLN E 1 88 ? 25.203 -3.385 27.932 1.00 73.01 129 GLN E O 1
ATOM 4421 N N . THR E 1 89 ? 25.568 -1.946 26.250 1.00 75.16 130 THR E N 1
ATOM 4422 C CA . THR E 1 89 ? 24.650 -2.579 25.354 1.00 61.07 130 THR E CA 1
ATOM 4423 C C . THR E 1 89 ? 24.874 -4.066 25.278 1.00 78.73 130 THR E C 1
ATOM 4424 O O . THR E 1 89 ? 23.953 -4.836 25.462 1.00 68.92 130 THR E O 1
ATOM 4428 N N . TYR E 1 90 ? 26.100 -4.459 24.945 1.00 92.00 131 TYR E N 1
ATOM 4429 C CA . TYR E 1 90 ? 26.431 -5.844 24.671 1.00 76.24 131 TYR E CA 1
ATOM 4430 C C . TYR E 1 90 ? 27.062 -6.658 25.776 1.00 89.97 131 TYR E C 1
ATOM 4431 O O . TYR E 1 90 ? 27.222 -7.842 25.629 1.00 78.68 131 TYR E O 1
ATOM 4440 N N . VAL E 1 91 ? 27.421 -6.051 26.884 1.00 77.57 132 VAL E N 1
ATOM 4441 C CA . VAL E 1 91 ? 27.935 -6.845 27.978 1.00 93.22 132 VAL E CA 1
ATOM 4442 C C . VAL E 1 91 ? 27.217 -6.581 29.287 1.00 92.93 132 VAL E C 1
ATOM 4443 O O . VAL E 1 91 ? 27.233 -5.493 29.807 1.00 92.50 132 VAL E O 1
ATOM 4447 N N . ALA E 1 92 ? 26.614 -7.596 29.853 1.00 76.91 133 ALA E N 1
ATOM 4448 C CA . ALA E 1 92 ? 26.004 -7.384 31.128 1.00 97.93 133 ALA E CA 1
ATOM 4449 C C . ALA E 1 92 ? 27.156 -7.357 32.095 1.00 101.21 133 ALA E C 1
ATOM 4450 O O . ALA E 1 92 ? 27.984 -8.253 32.095 1.00 96.02 133 ALA E O 1
ATOM 4452 N N . ASP E 1 93 ? 27.197 -6.346 32.941 1.00 82.27 134 ASP E N 1
ATOM 4453 C CA . ASP E 1 93 ? 28.312 -6.191 33.859 1.00 88.63 134 ASP E CA 1
ATOM 4454 C C . ASP E 1 93 ? 29.678 -6.141 33.229 1.00 84.28 134 ASP E C 1
ATOM 4455 O O . ASP E 1 93 ? 30.421 -7.100 33.270 1.00 64.35 134 ASP E O 1
ATOM 4460 N N . PRO E 1 94 ? 29.990 -5.050 32.576 1.00 80.70 135 PRO E N 1
ATOM 4461 C CA . PRO E 1 94 ? 31.253 -5.014 31.886 1.00 65.12 135 PRO E CA 1
ATOM 4462 C C . PRO E 1 94 ? 32.369 -5.187 32.867 1.00 78.17 135 PRO E C 1
ATOM 4463 O O . PRO E 1 94 ? 33.235 -5.995 32.670 1.00 78.74 135 PRO E O 1
ATOM 4467 N N . ASP E 1 95 ? 32.302 -4.477 33.965 1.00 76.96 136 ASP E N 1
ATOM 4468 C CA . ASP E 1 95 ? 33.384 -4.466 34.924 1.00 85.63 136 ASP E CA 1
ATOM 4469 C C . ASP E 1 95 ? 33.691 -5.749 35.662 1.00 91.98 136 ASP E C 1
ATOM 4470 O O . ASP E 1 95 ? 34.775 -5.930 36.152 1.00 91.63 136 ASP E O 1
ATOM 4475 N N . GLU E 1 96 ? 32.701 -6.591 35.845 1.00 75.93 137 GLU E N 1
ATOM 4476 C CA . GLU E 1 96 ? 32.960 -7.935 36.307 1.00 79.82 137 GLU E CA 1
ATOM 4477 C C . GLU E 1 96 ? 33.725 -8.723 35.258 1.00 55.46 137 GLU E C 1
ATOM 4478 O O . GLU E 1 96 ? 34.548 -9.538 35.593 1.00 60.59 137 GLU E O 1
ATOM 4484 N N . MET E 1 97 ? 33.435 -8.510 33.986 1.00 76.44 138 MET E N 1
ATOM 4485 C CA . MET E 1 97 ? 34.147 -9.274 32.972 1.00 82.35 138 MET E CA 1
ATOM 4486 C C . MET E 1 97 ? 35.644 -8.968 33.065 1.00 83.63 138 MET E C 1
ATOM 4487 O O . MET E 1 97 ? 36.470 -9.871 33.239 1.00 67.62 138 MET E O 1
ATOM 4492 N N . ARG E 1 98 ? 35.959 -7.685 32.996 1.00 34.73 139 ARG E N 1
ATOM 4493 C CA . ARG E 1 98 ? 37.266 -7.154 33.286 1.00 49.54 139 ARG E CA 1
ATOM 4494 C C . ARG E 1 98 ? 37.982 -7.857 34.422 1.00 65.47 139 ARG E C 1
ATOM 4495 O O . ARG E 1 98 ? 39.097 -8.289 34.277 1.00 65.02 139 ARG E O 1
ATOM 4503 N N . LYS E 1 99 ? 37.341 -7.962 35.566 1.00 65.66 140 LYS E N 1
ATOM 4504 C CA . LYS E 1 99 ? 37.944 -8.604 36.713 1.00 69.69 140 LYS E CA 1
ATOM 4505 C C . LYS E 1 99 ? 38.225 -10.061 36.481 1.00 66.01 140 LYS E C 1
ATOM 4506 O O . LYS E 1 99 ? 39.109 -10.621 37.088 1.00 47.41 140 LYS E O 1
ATOM 4512 N N . GLU E 1 100 ? 37.439 -10.671 35.613 1.00 60.86 141 GLU E N 1
ATOM 4513 C CA . GLU E 1 100 ? 37.562 -12.088 35.334 1.00 58.32 141 GLU E CA 1
ATOM 4514 C C . GLU E 1 100 ? 38.653 -12.319 34.310 1.00 58.12 141 GLU E C 1
ATOM 4515 O O . GLU E 1 100 ? 39.315 -13.310 34.321 1.00 45.82 141 GLU E O 1
ATOM 4521 N N . VAL E 1 101 ? 38.804 -11.380 33.406 1.00 62.52 142 VAL E N 1
ATOM 4522 C CA . VAL E 1 101 ? 39.850 -11.453 32.425 1.00 70.31 142 VAL E CA 1
ATOM 4523 C C . VAL E 1 101 ? 41.147 -11.225 33.152 1.00 60.73 142 VAL E C 1
ATOM 4524 O O . VAL E 1 101 ? 42.088 -11.956 32.983 1.00 42.73 142 VAL E O 1
ATOM 4528 N N . LEU E 1 102 ? 41.152 -10.223 34.008 1.00 63.64 143 LEU E N 1
ATOM 4529 C CA . LEU E 1 102 ? 42.317 -9.880 34.770 1.00 46.04 143 LEU E CA 1
ATOM 4530 C C . LEU E 1 102 ? 42.722 -11.009 35.628 1.00 53.06 143 LEU E C 1
ATOM 4531 O O . LEU E 1 102 ? 43.856 -11.160 35.933 1.00 58.19 143 LEU E O 1
ATOM 4536 N N . MET E 1 103 ? 41.783 -11.834 36.005 1.00 56.41 144 MET E N 1
ATOM 4537 C CA . MET E 1 103 ? 42.085 -12.896 36.916 1.00 46.79 144 MET E CA 1
ATOM 4538 C C . MET E 1 103 ? 42.520 -14.131 36.216 1.00 51.13 144 MET E C 1
ATOM 4539 O O . MET E 1 103 ? 43.226 -14.919 36.776 1.00 62.31 144 MET E O 1
ATOM 4544 N N . GLN E 1 104 ? 42.108 -14.319 34.983 1.00 46.56 145 GLN E N 1
ATOM 4545 C CA . GLN E 1 104 ? 42.632 -15.437 34.259 1.00 47.76 145 GLN E CA 1
ATOM 4546 C C . GLN E 1 104 ? 44.066 -15.101 33.948 1.00 59.59 145 GLN E C 1
ATOM 4547 O O . GLN E 1 104 ? 44.932 -15.919 34.094 1.00 32.86 145 GLN E O 1
ATOM 4553 N N . LEU E 1 105 ? 44.301 -13.877 33.515 1.00 45.60 146 LEU E N 1
ATOM 4554 C CA . LEU E 1 105 ? 45.666 -13.446 33.217 1.00 56.02 146 LEU E CA 1
ATOM 4555 C C . LEU E 1 105 ? 46.593 -13.695 34.407 1.00 57.14 146 LEU E C 1
ATOM 4556 O O . LEU E 1 105 ? 47.649 -14.322 34.268 1.00 53.42 146 LEU E O 1
ATOM 4561 N N . LEU E 1 106 ? 46.178 -13.222 35.577 1.00 69.85 147 LEU E N 1
ATOM 4562 C CA . LEU E 1 106 ? 46.968 -13.373 36.792 1.00 54.42 147 LEU E CA 1
ATOM 4563 C C . LEU E 1 106 ? 47.205 -14.844 37.146 1.00 64.19 147 LEU E C 1
ATOM 4564 O O . LEU E 1 106 ? 48.272 -15.204 37.631 1.00 75.73 147 LEU E O 1
ATOM 4569 N N . ASN E 1 107 ? 46.220 -15.696 36.894 1.00 48.81 148 ASN E N 1
ATOM 4570 C CA . ASN E 1 107 ? 46.399 -17.124 37.124 1.00 61.56 148 ASN E CA 1
ATOM 4571 C C . ASN E 1 107 ? 47.533 -17.663 36.276 1.00 61.11 148 ASN E C 1
ATOM 4572 O O . ASN E 1 107 ? 48.405 -18.376 36.763 1.00 79.04 148 ASN E O 1
ATOM 4577 N N . VAL E 1 108 ? 47.505 -17.315 34.994 1.00 52.59 149 VAL E N 1
ATOM 4578 C CA . VAL E 1 108 ? 48.497 -17.784 34.035 1.00 61.00 149 VAL E CA 1
ATOM 4579 C C . VAL E 1 108 ? 49.917 -17.354 34.396 1.00 62.49 149 VAL E C 1
ATOM 4580 O O . VAL E 1 108 ? 50.854 -18.148 34.320 1.00 60.28 149 VAL E O 1
ATOM 4584 N N . LYS E 1 109 ? 50.066 -16.087 34.773 1.00 78.48 150 LYS E N 1
ATOM 4585 C CA . LYS E 1 109 ? 51.366 -15.523 35.118 1.00 79.87 150 LYS E CA 1
ATOM 4586 C C . LYS E 1 109 ? 51.987 -16.215 36.327 1.00 111.43 150 LYS E C 1
ATOM 4587 O O . LYS E 1 109 ? 53.147 -16.628 36.292 1.00 101.17 150 LYS E O 1
ATOM 4593 N N . TYR E 1 110 ? 51.205 -16.343 37.393 1.00 107.78 151 TYR E N 1
ATOM 4594 C CA . TYR E 1 110 ? 51.717 -16.862 38.654 1.00 94.59 151 TYR E CA 1
ATOM 4595 C C . TYR E 1 110 ? 51.605 -18.385 38.763 1.00 101.04 151 TYR E C 1
ATOM 4596 O O . TYR E 1 110 ? 51.758 -18.958 39.840 1.00 124.18 151 TYR E O 1
ATOM 4605 N N . GLY E 1 111 ? 51.354 -19.033 37.633 1.00 50.98 152 GLY E N 1
ATOM 4606 C CA . GLY E 1 111 ? 51.366 -20.481 37.566 1.00 69.17 152 GLY E CA 1
ATOM 4607 C C . GLY E 1 111 ? 50.245 -21.178 38.316 1.00 94.44 152 GLY E C 1
ATOM 4608 O O . GLY E 1 111 ? 50.347 -22.368 38.618 1.00 81.46 152 GLY E O 1
ATOM 4609 N N . ARG E 1 112 ? 49.148 -20.487 38.550 1.00 102.47 153 ARG E N 1
ATOM 4610 C CA . ARG E 1 112 ? 48.016 -21.116 39.166 1.00 91.17 153 ARG E CA 1
ATOM 4611 C C . ARG E 1 112 ? 47.265 -22.050 38.240 1.00 115.33 153 ARG E C 1
ATOM 4612 O O . ARG E 1 112 ? 46.413 -22.799 38.689 1.00 139.02 153 ARG E O 1
ATOM 4620 N N . VAL E 1 113 ? 47.557 -21.988 36.950 1.00 97.47 154 VAL E N 1
ATOM 4621 C CA . VAL E 1 113 ? 46.894 -22.833 35.960 1.00 111.44 154 VAL E CA 1
ATOM 4622 C C . VAL E 1 113 ? 47.876 -23.405 34.945 1.00 111.68 154 VAL E C 1
ATOM 4623 O O . VAL E 1 113 ? 48.976 -22.901 34.825 1.00 105.61 154 VAL E O 1
ATOM 4627 N N . SER E 1 114 ? 47.490 -24.467 34.233 1.00 109.02 155 SER E N 1
ATOM 4628 C CA . SER E 1 114 ? 48.378 -25.116 33.262 1.00 126.21 155 SER E CA 1
ATOM 4629 C C . SER E 1 114 ? 47.835 -25.545 31.868 1.00 125.56 155 SER E C 1
ATOM 4630 O O . SER E 1 114 ? 46.707 -25.990 31.741 1.00 123.86 155 SER E O 1
ATOM 4633 N N . ASP E 1 115 ? 48.677 -25.423 30.838 1.00 117.23 156 ASP E N 1
ATOM 4634 C CA . ASP 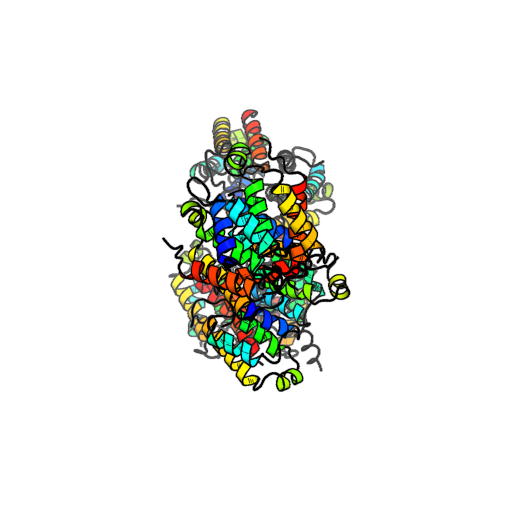E 1 115 ? 48.405 -25.880 29.469 1.00 119.40 156 ASP E CA 1
ATOM 4635 C C . ASP E 1 115 ? 48.423 -27.374 29.511 1.00 123.27 156 ASP E C 1
ATOM 4636 O O . ASP E 1 115 ? 49.350 -27.909 30.116 1.00 125.38 156 ASP E O 1
ATOM 4641 N N . PRO E 1 116 ? 47.476 -28.111 28.872 1.00 124.29 157 PRO E N 1
ATOM 4642 C CA . PRO E 1 116 ? 46.434 -27.612 27.981 1.00 127.24 157 PRO E CA 1
ATOM 4643 C C . PRO E 1 116 ? 46.655 -26.726 26.750 1.00 102.10 157 PRO E C 1
ATOM 4644 O O . PRO E 1 116 ? 47.509 -26.908 25.890 1.00 106.96 157 PRO E O 1
ATOM 4648 N N . ASN E 1 117 ? 45.761 -25.753 26.692 1.00 152.07 158 ASN E N 1
ATOM 4649 C CA . ASN E 1 117 ? 45.632 -24.817 25.601 1.00 159.00 158 ASN E CA 1
ATOM 4650 C C . ASN E 1 117 ? 45.357 -23.476 26.210 1.00 128.41 158 ASN E C 1
ATOM 4651 O O . ASN E 1 117 ? 44.959 -23.393 27.353 1.00 120.62 158 ASN E O 1
ATOM 4656 N N . GLY E 1 118 ? 45.574 -22.428 25.442 1.00 103.22 159 GLY E N 1
ATOM 4657 C CA . GLY E 1 118 ? 46.124 -22.593 24.133 1.00 85.83 159 GLY E CA 1
ATOM 4658 C C . GLY E 1 118 ? 47.596 -22.325 24.020 1.00 103.54 159 GLY E C 1
ATOM 4659 O O . GLY E 1 118 ? 48.280 -23.016 23.329 1.00 140.39 159 GLY E O 1
ATOM 4660 N N . GLY E 1 119 ? 48.098 -21.306 24.672 1.00 129.25 160 GLY E N 1
ATOM 4661 C CA . GLY E 1 119 ? 49.443 -20.856 24.343 1.00 125.58 160 GLY E CA 1
ATOM 4662 C C . GLY E 1 119 ? 50.448 -20.939 25.482 1.00 146.82 160 GLY E C 1
ATOM 4663 O O . GLY E 1 119 ? 50.101 -20.606 26.604 1.00 133.58 160 GLY E O 1
ATOM 4664 N N . ARG E 1 120 ? 51.680 -21.381 25.219 1.00 102.78 161 ARG E N 1
ATOM 4665 C CA . ARG E 1 120 ? 52.641 -21.531 26.317 1.00 102.30 161 ARG E CA 1
ATOM 4666 C C . ARG E 1 120 ? 53.227 -20.222 26.796 1.00 103.56 161 ARG E C 1
ATOM 4667 O O . ARG E 1 120 ? 52.977 -19.198 26.212 1.00 86.89 161 ARG E O 1
ATOM 4675 N N . VAL E 1 121 ? 53.974 -20.283 27.898 1.00 90.92 162 VAL E N 1
ATOM 4676 C CA . VAL E 1 121 ? 54.469 -19.114 28.621 1.00 91.28 162 VAL E CA 1
ATOM 4677 C C . VAL E 1 121 ? 55.984 -19.127 28.818 1.00 88.80 162 VAL E C 1
ATOM 4678 O O . VAL E 1 121 ? 56.544 -20.091 29.342 1.00 99.61 162 VAL E O 1
ATOM 4682 N N . ASN E 1 122 ? 56.632 -18.048 28.382 1.00 51.11 163 ASN E N 1
ATOM 4683 C CA . ASN E 1 122 ? 58.031 -17.776 28.712 1.00 38.03 163 ASN E CA 1
ATOM 4684 C C . ASN E 1 122 ? 58.153 -16.396 29.343 1.00 58.42 163 ASN E C 1
ATOM 4685 O O . ASN E 1 122 ? 57.167 -15.839 29.822 1.00 50.65 163 ASN E O 1
ATOM 4690 N N . LYS E 1 123 ? 59.353 -15.831 29.335 1.00 43.37 164 LYS E N 1
ATOM 4691 C CA . LYS E 1 123 ? 59.537 -14.514 29.930 1.00 48.31 164 LYS E CA 1
ATOM 4692 C C . LYS E 1 123 ? 58.982 -13.407 29.038 1.00 54.14 164 LYS E C 1
ATOM 4693 O O . LYS E 1 123 ? 58.508 -12.381 29.529 1.00 47.22 164 LYS E O 1
ATOM 4699 N N . ASP E 1 124 ? 59.040 -13.621 27.728 1.00 51.34 165 ASP E N 1
ATOM 4700 C CA . ASP E 1 124 ? 58.465 -12.674 26.781 1.00 45.94 165 ASP E CA 1
ATOM 4701 C C . ASP E 1 124 ? 56.955 -12.624 26.933 1.00 43.32 165 ASP E C 1
ATOM 4702 O O . ASP E 1 124 ? 56.366 -11.548 27.059 1.00 33.93 165 ASP E O 1
ATOM 4707 N N . VAL E 1 125 ? 56.326 -13.792 26.905 1.00 39.55 166 VAL E N 1
ATOM 4708 C CA . VAL E 1 125 ? 54.885 -13.852 27.059 1.00 36.06 166 VAL E CA 1
ATOM 4709 C C . VAL E 1 125 ? 54.526 -13.270 28.409 1.00 40.30 166 VAL E C 1
ATOM 4710 O O . VAL E 1 125 ? 53.535 -12.554 28.553 1.00 48.04 166 VAL E O 1
ATOM 4714 N N . GLU E 1 126 ? 55.364 -13.553 29.395 1.00 37.87 167 GLU E N 1
ATOM 4715 C CA . GLU E 1 126 ? 55.094 -13.102 30.744 1.00 38.21 167 GLU E CA 1
ATOM 4716 C C . GLU E 1 126 ? 54.989 -11.597 30.799 1.00 35.26 167 GLU E C 1
ATOM 4717 O O . GLU E 1 126 ? 54.162 -11.064 31.535 1.00 61.14 167 GLU E O 1
ATOM 4723 N N . GLU E 1 127 ? 55.806 -10.900 30.014 1.00 49.58 168 GLU E N 1
ATOM 4724 C CA . GLU E 1 127 ? 55.768 -9.439 30.060 1.00 35.07 168 GLU E CA 1
ATOM 4725 C C . GLU E 1 127 ? 54.604 -8.819 29.274 1.00 56.53 168 GLU E C 1
ATOM 4726 O O . GLU E 1 127 ? 54.037 -7.808 29.711 1.00 39.86 168 GLU E O 1
ATOM 4732 N N . ILE E 1 128 ? 54.229 -9.401 28.131 1.00 39.83 169 ILE E N 1
ATOM 4733 C CA . ILE E 1 128 ? 53.081 -8.837 27.426 1.00 40.55 169 ILE E CA 1
ATOM 4734 C C . ILE E 1 128 ? 51.801 -9.128 28.204 1.00 41.23 169 ILE E C 1
ATOM 4735 O O . ILE E 1 128 ? 50.861 -8.342 28.157 1.00 31.98 169 ILE E O 1
ATOM 4740 N N . ILE E 1 129 ? 51.783 -10.235 28.950 1.00 49.23 170 ILE E N 1
ATOM 4741 C CA . ILE E 1 129 ? 50.672 -10.505 29.864 1.00 32.35 170 ILE E CA 1
ATOM 4742 C C . ILE E 1 129 ? 50.568 -9.414 30.936 1.00 51.55 170 ILE E C 1
ATOM 4743 O O . ILE E 1 129 ? 49.488 -8.874 31.180 1.00 39.22 170 ILE E O 1
ATOM 4748 N N . SER E 1 130 ? 51.691 -9.070 31.558 1.00 40.10 171 SER E N 1
ATOM 4749 C CA . SER E 1 130 ? 51.692 -7.984 32.544 1.00 56.11 171 SER E CA 1
ATOM 4750 C C . SER E 1 130 ? 51.222 -6.646 31.964 1.00 34.17 171 SER E C 1
ATOM 4751 O O . SER E 1 130 ? 50.511 -5.894 32.623 1.00 43.17 171 SER E O 1
ATOM 4754 N N . MET E 1 131 ? 51.625 -6.353 30.733 1.00 34.12 172 MET E N 1
ATOM 4755 C CA . MET E 1 131 ? 51.168 -5.150 30.050 1.00 40.83 172 MET E CA 1
ATOM 4756 C C . MET E 1 131 ? 49.650 -5.137 29.977 1.00 49.20 172 MET E C 1
ATOM 4757 O O . MET E 1 131 ? 49.014 -4.082 30.091 1.00 36.53 172 MET E O 1
ATOM 4762 N N . ALA E 1 132 ? 49.070 -6.314 29.769 1.00 42.39 173 ALA E N 1
ATOM 4763 C CA . ALA E 1 132 ? 47.626 -6.424 29.630 1.00 50.24 173 ALA E CA 1
ATOM 4764 C C . ALA E 1 132 ? 46.968 -6.238 30.992 1.00 51.11 173 ALA E C 1
ATOM 4765 O O . ALA E 1 132 ? 45.959 -5.541 31.110 1.00 37.13 173 ALA E O 1
ATOM 4767 N N . VAL E 1 133 ? 47.557 -6.869 32.008 1.00 50.98 174 VAL E N 1
ATOM 4768 C CA . VAL E 1 133 ? 47.129 -6.721 33.395 1.00 42.12 174 VAL E CA 1
ATOM 4769 C C . VAL E 1 133 ? 47.228 -5.259 33.826 1.00 65.36 174 VAL E C 1
ATOM 4770 O O . VAL E 1 133 ? 46.481 -4.796 34.691 1.00 63.06 174 VAL E O 1
ATOM 4774 N N . ASP E 1 134 ? 48.150 -4.531 33.206 1.00 58.34 175 ASP E N 1
ATOM 4775 C CA . ASP E 1 134 ? 48.326 -3.117 33.494 1.00 55.29 175 ASP E CA 1
ATOM 4776 C C . ASP E 1 134 ? 47.184 -2.316 32.876 1.00 56.11 175 ASP E C 1
ATOM 4777 O O . ASP E 1 134 ? 46.595 -1.451 33.524 1.00 61.87 175 ASP E O 1
ATOM 4782 N N . ASP E 1 135 ? 46.875 -2.618 31.619 1.00 53.28 176 ASP E N 1
ATOM 4783 C CA . ASP E 1 135 ? 45.733 -2.011 30.945 1.00 58.56 176 ASP E CA 1
ATOM 4784 C C . ASP E 1 135 ? 44.440 -2.321 31.714 1.00 53.75 176 ASP E C 1
ATOM 4785 O O . ASP E 1 135 ? 43.591 -1.455 31.893 1.00 50.90 176 ASP E O 1
ATOM 4790 N N . LEU E 1 136 ? 44.303 -3.560 32.180 1.00 61.83 177 LEU E N 1
ATOM 4791 C CA . LEU E 1 136 ? 43.095 -3.985 32.882 1.00 67.70 177 LEU E CA 1
ATOM 4792 C C . LEU E 1 136 ? 42.869 -3.245 34.197 1.00 79.65 177 LEU E C 1
ATOM 4793 O O . LEU E 1 136 ? 41.731 -2.962 34.572 1.00 63.76 177 LEU E O 1
ATOM 4798 N N . GLU E 1 137 ? 43.955 -2.943 34.899 1.00 57.16 178 GLU E N 1
ATOM 4799 C CA . GLU E 1 137 ? 43.860 -2.260 36.180 1.00 70.21 178 GLU E CA 1
ATOM 4800 C C . GLU E 1 137 ? 43.608 -0.756 36.045 1.00 67.62 178 GLU E C 1
ATOM 4801 O O . GLU E 1 137 ? 42.990 -0.145 36.913 1.00 83.53 178 GLU E O 1
ATOM 4807 N N . ASN E 1 138 ? 44.078 -0.165 34.952 1.00 70.32 179 ASN E N 1
ATOM 4808 C CA . ASN E 1 138 ? 43.873 1.256 34.698 1.00 63.06 179 ASN E CA 1
ATOM 4809 C C . ASN E 1 138 ? 42.569 1.526 33.962 1.00 82.42 179 ASN E C 1
ATOM 4810 O O . ASN E 1 138 ? 42.444 2.513 33.237 1.00 82.72 179 ASN E O 1
ATOM 4815 N N . MET E 1 139 ? 41.591 0.650 34.149 1.00 83.88 180 MET E N 1
ATOM 4816 C CA . MET E 1 139 ? 40.377 0.732 33.355 1.00 86.65 180 MET E CA 1
ATOM 4817 C C . MET E 1 139 ? 39.150 1.046 34.210 1.00 71.10 180 MET E C 1
ATOM 4818 O O . MET E 1 139 ? 38.767 0.258 35.074 1.00 78.20 180 MET E O 1
ATOM 4823 N N . GLU F 1 14 ? 55.629 29.297 27.707 1.00 117.81 55 GLU F N 1
ATOM 4824 C CA . GLU F 1 14 ? 54.727 29.560 28.810 1.00 120.46 55 GLU F CA 1
ATOM 4825 C C . GLU F 1 14 ? 53.972 28.319 29.127 1.00 122.81 55 GLU F C 1
ATOM 4826 O O . GLU F 1 14 ? 53.944 27.392 28.355 1.00 122.02 55 GLU F O 1
ATOM 4832 N N . LEU F 1 15 ? 53.338 28.340 30.278 1.00 100.33 56 LEU F N 1
ATOM 4833 C CA . LEU F 1 15 ? 52.867 27.167 30.952 1.00 104.18 56 LEU F CA 1
ATOM 4834 C C . LEU F 1 15 ? 51.848 26.413 30.172 1.00 105.76 56 LEU F C 1
ATOM 4835 O O . LEU F 1 15 ? 51.840 25.204 30.196 1.00 103.12 56 LEU F O 1
ATOM 4840 N N . PRO F 1 16 ? 50.945 27.136 29.535 1.00 89.71 57 PRO F N 1
ATOM 4841 C CA . PRO F 1 16 ? 49.863 26.530 28.782 1.00 92.73 57 PRO F CA 1
ATOM 4842 C C . PRO F 1 16 ? 50.285 25.702 27.602 1.00 90.16 57 PRO F C 1
ATOM 4843 O O . PRO F 1 16 ? 49.805 24.606 27.505 1.00 90.65 57 PRO F O 1
ATOM 4847 N N . GLU F 1 17 ? 51.129 26.136 26.716 1.00 121.26 58 GLU F N 1
ATOM 4848 C CA . GLU F 1 17 ? 51.480 25.128 25.779 1.00 117.36 58 GLU F CA 1
ATOM 4849 C C . GLU F 1 17 ? 52.333 24.125 26.558 1.00 114.21 58 GLU F C 1
ATOM 4850 O O . GLU F 1 17 ? 51.771 23.215 27.149 1.00 114.52 58 GLU F O 1
ATOM 4856 N N . GLU F 1 18 ? 53.643 24.287 26.670 1.00 122.27 59 GLU F N 1
ATOM 4857 C CA . GLU F 1 18 ? 54.333 23.412 27.613 1.00 120.51 59 GLU F CA 1
ATOM 4858 C C . GLU F 1 18 ? 53.525 22.255 28.200 1.00 121.63 59 GLU F C 1
ATOM 4859 O O . GLU F 1 18 ? 53.836 21.116 27.958 1.00 119.85 59 GLU F O 1
ATOM 4865 N N . LEU F 1 19 ? 52.567 22.547 29.053 1.00 86.05 60 LEU F N 1
ATOM 4866 C CA . LEU F 1 19 ? 51.815 21.508 29.715 1.00 87.92 60 LEU F CA 1
ATOM 4867 C C . LEU F 1 19 ? 51.068 20.677 28.736 1.00 88.50 60 LEU F C 1
ATOM 4868 O O . LEU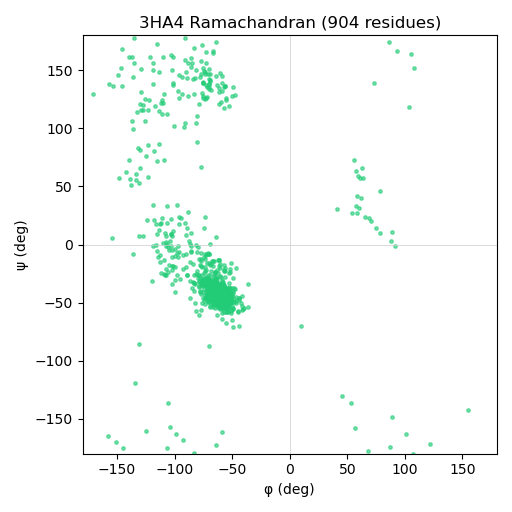 F 1 19 ? 50.894 19.493 28.913 1.00 90.21 60 LEU F O 1
ATOM 4873 N N . GLU F 1 20 ? 50.531 21.324 27.730 1.00 86.01 61 GLU F N 1
ATOM 4874 C CA . GLU F 1 20 ? 49.764 20.622 26.725 1.00 87.06 61 GLU F CA 1
ATOM 4875 C C . GLU F 1 20 ? 50.614 19.682 25.931 1.00 84.32 61 GLU F C 1
ATOM 4876 O O . GLU F 1 20 ? 50.227 18.590 25.643 1.00 85.20 61 GLU F O 1
ATOM 4882 N N . ALA F 1 21 ? 51.785 20.139 25.569 1.00 76.41 62 ALA F N 1
ATOM 4883 C CA . ALA F 1 21 ? 52.630 19.356 24.737 1.00 73.00 62 ALA F CA 1
ATOM 4884 C C . ALA F 1 21 ? 53.093 18.181 25.528 1.00 68.47 62 ALA F C 1
ATOM 4885 O O . ALA F 1 21 ? 53.558 17.228 24.998 1.00 65.39 62 ALA F O 1
ATOM 4887 N N . GLN F 1 22 ? 52.950 18.257 26.822 1.00 57.42 63 GLN F N 1
ATOM 4888 C CA . GLN F 1 22 ? 53.452 17.202 27.634 1.00 62.01 63 GLN F CA 1
ATOM 4889 C C . GLN F 1 22 ? 52.489 16.042 27.586 1.00 58.02 63 GLN F C 1
ATOM 4890 O O . GLN F 1 22 ? 52.860 14.913 27.751 1.00 51.56 63 GLN F O 1
ATOM 4896 N N . ARG F 1 23 ? 51.232 16.321 27.329 1.00 61.72 64 ARG F N 1
ATOM 4897 C CA . ARG F 1 23 ? 50.283 15.240 27.172 1.00 57.68 64 ARG F CA 1
ATOM 4898 C C . ARG F 1 23 ? 50.327 14.713 25.770 1.00 38.08 64 ARG F C 1
ATOM 4899 O O . ARG F 1 23 ? 50.112 13.558 25.570 1.00 38.71 64 ARG F O 1
ATOM 4907 N N . GLN F 1 24 ? 50.600 15.558 24.794 1.00 43.88 65 GLN F N 1
ATOM 4908 C CA . GLN F 1 24 ? 50.701 14.979 23.471 1.00 44.69 65 GLN F CA 1
ATOM 4909 C C . GLN F 1 24 ? 51.821 13.977 23.316 1.00 45.18 65 GLN F C 1
ATOM 4910 O O . GLN F 1 24 ? 51.676 12.961 22.696 1.00 35.36 65 GLN F O 1
ATOM 4916 N N . ARG F 1 25 ? 52.964 14.326 23.848 1.00 43.78 66 ARG F N 1
ATOM 4917 C CA . ARG F 1 25 ? 54.219 13.584 23.761 1.00 42.09 66 ARG F CA 1
ATOM 4918 C C . ARG F 1 25 ? 54.195 12.227 24.473 1.00 41.98 66 ARG F C 1
ATOM 4919 O O . ARG F 1 25 ? 54.705 11.224 23.944 1.00 35.00 66 ARG F O 1
ATOM 4927 N N . HIS F 1 26 ? 53.597 12.188 25.661 1.00 33.99 67 HIS F N 1
ATOM 4928 C CA . HIS F 1 26 ? 53.427 10.923 26.366 1.00 34.84 67 HIS F CA 1
ATOM 4929 C C . HIS F 1 26 ? 52.633 9.902 25.522 1.00 39.88 67 HIS F C 1
ATOM 4930 O O . HIS F 1 26 ? 52.875 8.685 25.605 1.00 32.13 67 HIS F O 1
ATOM 4937 N N . ASN F 1 27 ? 51.702 10.397 24.703 1.00 29.98 68 ASN F N 1
ATOM 4938 C CA . ASN F 1 27 ? 50.842 9.531 23.873 1.00 35.36 68 ASN F CA 1
ATOM 4939 C C . ASN F 1 27 ? 51.459 9.095 22.558 1.00 29.17 68 ASN F C 1
ATOM 4940 O O . ASN F 1 27 ? 50.980 8.165 21.912 1.00 34.93 68 ASN F O 1
ATOM 4945 N N . ASP F 1 28 ? 52.503 9.797 22.152 1.00 27.03 69 ASP F N 1
ATOM 4946 C CA . ASP F 1 28 ? 53.193 9.486 20.919 1.00 25.19 69 ASP F CA 1
ATOM 4947 C C . ASP F 1 28 ? 53.598 7.996 20.887 1.00 27.39 69 ASP F C 1
ATOM 4948 O O . ASP F 1 28 ? 54.339 7.520 21.740 1.00 25.50 69 ASP F O 1
ATOM 4953 N N . PRO F 1 29 ? 53.095 7.251 19.898 1.00 39.78 70 PRO F N 1
ATOM 4954 C CA . PRO F 1 29 ? 53.435 5.825 19.775 1.00 36.05 70 PRO F CA 1
ATOM 4955 C C . PRO F 1 29 ? 54.935 5.598 19.571 1.00 31.91 70 PRO F C 1
ATOM 4956 O O . PRO F 1 29 ? 55.436 4.504 19.814 1.00 39.15 70 PRO F O 1
ATOM 4960 N N . ARG F 1 30 ? 55.649 6.619 19.122 1.00 38.56 71 ARG F N 1
ATOM 4961 C CA . ARG F 1 30 ? 57.086 6.476 18.902 1.00 38.53 71 ARG F CA 1
ATOM 4962 C C . ARG F 1 30 ? 57.945 6.721 20.155 1.00 30.76 71 ARG F C 1
ATOM 4963 O O . ARG F 1 30 ? 59.164 6.528 20.129 1.00 31.57 71 ARG F O 1
ATOM 4971 N N . ARG F 1 31 ? 57.308 7.136 21.246 1.00 24.50 72 ARG F N 1
ATOM 4972 C CA . ARG F 1 31 ? 58.024 7.381 22.495 1.00 24.61 72 ARG F CA 1
ATOM 4973 C C . ARG F 1 31 ? 58.740 6.126 23.028 1.00 25.04 72 ARG F C 1
ATOM 4974 O O . ARG F 1 31 ? 58.108 5.108 23.278 1.00 23.78 72 ARG F O 1
ATOM 4982 N N . PRO F 1 32 ? 60.065 6.209 23.220 1.00 24.27 73 PRO F N 1
ATOM 4983 C CA . PRO F 1 32 ? 60.790 5.123 23.880 1.00 25.07 73 PRO F CA 1
ATOM 4984 C C . PRO F 1 32 ? 60.507 5.182 25.365 1.00 24.94 73 PRO F C 1
ATOM 4985 O O . PRO F 1 32 ? 60.690 6.243 25.973 1.00 26.77 73 PRO F O 1
ATOM 4989 N N . PRO F 1 33 ? 60.051 4.066 25.948 1.00 23.80 74 PRO F N 1
ATOM 4990 C CA . PRO F 1 33 ? 59.797 4.060 27.392 1.00 24.43 74 PRO F CA 1
ATOM 4991 C C . PRO F 1 33 ? 61.068 4.473 28.130 1.00 24.51 74 PRO F C 1
ATOM 4992 O O . PRO F 1 33 ? 62.153 4.004 27.785 1.00 24.10 74 PRO F O 1
ATOM 4996 N N . TRP F 1 34 ? 60.928 5.340 29.128 1.00 24.94 75 TRP F N 1
ATOM 4997 C CA . TRP F 1 34 ? 62.074 5.897 29.849 1.00 25.10 75 TRP F CA 1
ATOM 4998 C C . TRP F 1 34 ? 63.062 4.852 30.424 1.00 24.66 75 TRP F C 1
ATOM 4999 O O . TRP F 1 34 ? 64.274 5.027 30.301 1.00 24.75 75 TRP F O 1
ATOM 5010 N N . PRO F 1 35 ? 62.550 3.767 31.048 1.00 30.17 76 PRO F N 1
ATOM 5011 C CA . PRO F 1 35 ? 63.451 2.733 31.593 1.00 25.54 76 PRO F CA 1
ATOM 5012 C C . PRO F 1 35 ? 64.362 2.097 30.545 1.00 23.76 76 PRO F C 1
ATOM 5013 O O . PRO F 1 35 ? 65.517 1.801 30.837 1.00 28.49 76 PRO F O 1
ATOM 5017 N N . LEU F 1 36 ? 63.843 1.904 29.338 1.00 28.67 77 LEU F N 1
ATOM 5018 C CA . LEU F 1 36 ? 64.631 1.344 28.248 1.00 26.42 77 LEU F CA 1
ATOM 5019 C C . LEU F 1 36 ? 65.645 2.362 27.733 1.00 23.31 77 LEU F C 1
ATOM 5020 O O . LEU F 1 36 ? 66.783 2.022 27.423 1.00 27.09 77 LEU F O 1
ATOM 5025 N N . LEU F 1 37 ? 65.220 3.616 27.646 1.00 26.07 78 LEU F N 1
ATOM 5026 C CA . LEU F 1 37 ? 66.100 4.695 27.220 1.00 33.40 78 LEU F CA 1
ATOM 5027 C C . LEU F 1 37 ? 67.265 4.819 28.204 1.00 27.02 78 LEU F C 1
ATOM 5028 O O . LEU F 1 37 ? 68.420 4.924 27.810 1.00 24.05 78 LEU F O 1
ATOM 5033 N N . HIS F 1 38 ? 66.939 4.768 29.490 1.00 23.63 79 HIS F N 1
ATOM 5034 C CA . HIS F 1 38 ? 67.932 4.777 30.541 1.00 26.19 79 HIS F CA 1
ATOM 5035 C C . HIS F 1 38 ? 68.846 3.577 30.442 1.00 25.32 79 HIS F C 1
ATOM 5036 O O . HIS F 1 38 ? 70.063 3.710 30.566 1.00 25.27 79 HIS F O 1
ATOM 5043 N N . GLN F 1 39 ? 68.252 2.401 30.238 1.00 24.01 80 GLN F N 1
ATOM 5044 C CA . GLN F 1 39 ? 69.025 1.180 30.056 1.00 24.71 80 GLN F CA 1
ATOM 5045 C C . GLN F 1 39 ? 70.016 1.338 28.904 1.00 24.39 80 GLN F C 1
ATOM 5046 O O . GLN F 1 39 ? 71.187 0.981 29.025 1.00 24.83 80 GLN F O 1
ATOM 5052 N N . ARG F 1 40 ? 69.542 1.897 27.794 1.00 27.21 81 ARG F N 1
ATOM 5053 C CA . ARG F 1 40 ? 70.393 2.131 26.626 1.00 25.18 81 ARG F CA 1
ATOM 5054 C C . ARG F 1 40 ? 71.483 3.200 26.839 1.00 24.45 81 ARG F C 1
ATOM 5055 O O . ARG F 1 40 ? 72.561 3.111 26.260 1.00 32.79 81 ARG F O 1
ATOM 5063 N N . VAL F 1 41 ? 71.207 4.208 27.662 1.00 29.05 82 VAL F N 1
ATOM 5064 C CA . VAL F 1 41 ? 72.231 5.202 27.989 1.00 24.55 82 VAL F CA 1
ATOM 5065 C C . VAL F 1 41 ? 73.300 4.585 28.890 1.00 24.53 82 VAL F C 1
ATOM 5066 O O . VAL F 1 41 ? 74.485 4.789 28.683 1.00 24.66 82 VAL F O 1
ATOM 5070 N N . VAL F 1 42 ? 72.865 3.805 29.875 1.00 24.17 83 VAL F N 1
ATOM 5071 C CA . VAL F 1 42 ? 73.789 3.085 30.742 1.00 26.15 83 VAL F CA 1
ATOM 5072 C C . VAL F 1 42 ? 74.675 2.115 29.935 1.00 35.70 83 VAL F C 1
ATOM 5073 O O . VAL F 1 42 ? 75.841 1.921 30.271 1.00 33.16 83 VAL F O 1
ATOM 5077 N N . LEU F 1 43 ? 74.137 1.523 28.865 1.00 35.66 84 LEU F N 1
ATOM 5078 C CA . LEU F 1 43 ? 74.949 0.668 27.992 1.00 24.04 84 LEU F CA 1
ATOM 5079 C C . LEU F 1 43 ? 76.044 1.488 27.302 1.00 27.33 84 LEU F C 1
ATOM 5080 O O . LEU F 1 43 ? 77.176 1.027 27.175 1.00 44.58 84 LEU F O 1
ATOM 5085 N N . LEU F 1 44 ? 75.691 2.691 26.845 1.00 35.77 85 LEU F N 1
ATOM 5086 C CA . LEU F 1 44 ? 76.660 3.631 26.269 1.00 39.23 85 LEU F CA 1
ATOM 5087 C C . LEU F 1 44 ? 77.893 3.695 27.131 1.00 47.75 85 LEU F C 1
ATOM 5088 O O . LEU F 1 44 ? 78.979 3.302 26.706 1.00 49.56 85 LEU F O 1
ATOM 5093 N N . ARG F 1 45 ? 77.713 4.023 28.389 1.00 44.91 86 ARG F N 1
ATOM 5094 C CA . ARG F 1 45 ? 78.815 4.288 29.256 1.00 64.27 86 ARG F CA 1
ATOM 5095 C C . ARG F 1 45 ? 79.744 3.135 29.361 1.00 62.70 86 ARG F C 1
ATOM 5096 O O . ARG F 1 45 ? 80.928 3.304 29.356 1.00 68.46 86 ARG F O 1
ATOM 5104 N N . GLU F 1 46 ? 79.206 1.949 29.437 1.00 61.57 87 GLU F N 1
ATOM 5105 C CA . GLU F 1 46 ? 79.996 0.794 29.721 1.00 60.43 87 GLU F CA 1
ATOM 5106 C C . GLU F 1 46 ? 80.531 0.133 28.498 1.00 45.44 87 GLU F C 1
ATOM 5107 O O . GLU F 1 46 ? 81.058 -0.924 28.599 1.00 70.23 87 GLU F O 1
ATOM 5113 N N . GLY F 1 47 ? 80.374 0.758 27.346 1.00 44.02 88 GLY F N 1
ATOM 5114 C CA . GLY F 1 47 ? 80.883 0.231 26.099 1.00 27.77 88 GLY F CA 1
ATOM 5115 C C . GLY F 1 47 ? 80.038 -0.696 25.255 1.00 51.60 88 GLY F C 1
ATOM 5116 O O . GLY F 1 47 ? 80.548 -1.320 24.364 1.00 55.60 88 GLY F O 1
ATOM 5117 N N . LYS F 1 48 ? 78.763 -0.840 25.568 1.00 50.96 89 LYS F N 1
ATOM 5118 C CA . LYS F 1 48 ? 77.972 -1.861 24.944 1.00 30.58 89 LYS F CA 1
ATOM 5119 C C . LYS F 1 48 ? 76.611 -1.702 24.293 1.00 43.57 89 LYS F C 1
ATOM 5120 O O . LYS F 1 48 ? 76.004 -2.714 24.121 1.00 72.42 89 LYS F O 1
ATOM 5126 N N . GLY F 1 49 ? 75.994 -0.553 24.075 1.00 36.95 90 GLY F N 1
ATOM 5127 C CA . GLY F 1 49 ? 76.502 0.699 23.645 1.00 27.26 90 GLY F CA 1
ATOM 5128 C C . GLY F 1 49 ? 76.159 0.877 22.211 1.00 27.68 90 GLY F C 1
ATOM 5129 O O . GLY F 1 49 ? 76.649 0.181 21.408 1.00 30.72 90 GLY F O 1
ATOM 5130 N N . ALA F 1 50 ? 75.392 1.885 21.900 1.00 26.74 91 ALA F N 1
ATOM 5131 C CA . ALA F 1 50 ? 75.171 2.292 20.543 1.00 27.39 91 ALA F CA 1
ATOM 5132 C C . ALA F 1 50 ? 75.513 3.742 20.395 1.00 28.05 91 ALA F C 1
ATOM 5133 O O . ALA F 1 50 ? 74.649 4.565 20.313 1.00 28.03 91 ALA F O 1
ATOM 5135 N N . PRO F 1 51 ? 76.802 4.034 20.345 1.00 31.77 92 PRO F N 1
ATOM 5136 C CA . PRO F 1 51 ? 77.268 5.426 20.238 1.00 36.73 92 PRO F CA 1
ATOM 5137 C C . PRO F 1 51 ? 76.683 6.144 19.022 1.00 38.08 92 PRO F C 1
ATOM 5138 O O . PRO F 1 51 ? 76.540 7.365 19.069 1.00 30.14 92 PRO F O 1
ATOM 5142 N N . GLU F 1 52 ? 76.356 5.413 17.955 1.00 29.96 93 GLU F N 1
ATOM 5143 C CA . GLU F 1 52 ? 75.768 6.054 16.783 1.00 30.94 93 GLU F CA 1
ATOM 5144 C C . GLU F 1 52 ? 74.451 6.732 17.133 1.00 30.50 93 GLU F C 1
ATOM 5145 O O . GLU F 1 52 ? 73.959 7.563 16.367 1.00 29.97 93 GLU F O 1
ATOM 5151 N N . ASP F 1 53 ? 73.880 6.373 18.282 1.00 34.57 94 ASP F N 1
ATOM 5152 C CA . ASP F 1 53 ? 72.543 6.858 18.647 1.00 43.18 94 ASP F CA 1
ATOM 5153 C C . ASP F 1 53 ? 72.520 7.900 19.772 1.00 34.17 94 ASP F C 1
ATOM 5154 O O . ASP F 1 53 ? 71.446 8.326 20.193 1.00 33.37 94 ASP F O 1
ATOM 5159 N N . ILE F 1 54 ? 73.698 8.287 20.258 1.00 29.40 95 ILE F N 1
ATOM 5160 C CA . ILE F 1 54 ? 73.821 9.283 21.322 1.00 38.47 95 ILE F CA 1
ATOM 5161 C C . ILE F 1 54 ? 72.950 10.529 21.096 1.00 36.72 95 ILE F C 1
ATOM 5162 O O . ILE F 1 54 ? 72.224 10.951 21.990 1.00 35.47 95 ILE F O 1
ATOM 5167 N N . ALA F 1 55 ? 73.015 11.102 19.899 1.00 29.74 96 ALA F N 1
ATOM 5168 C CA . ALA F 1 55 ? 72.240 12.300 19.584 1.00 30.24 96 ALA F CA 1
ATOM 5169 C C . ALA F 1 55 ? 70.764 12.023 19.663 1.00 29.87 96 ALA F C 1
ATOM 5170 O O . ALA F 1 55 ? 69.999 12.840 20.163 1.00 29.48 96 ALA F O 1
ATOM 5172 N N . LEU F 1 56 ? 70.343 10.910 19.113 1.00 37.60 97 LEU F N 1
ATOM 5173 C CA . LEU F 1 56 ? 68.961 10.509 19.094 1.00 35.00 97 LEU F CA 1
ATOM 5174 C C . LEU F 1 56 ? 68.386 10.320 20.470 1.00 41.76 97 LEU F C 1
ATOM 5175 O O . LEU F 1 56 ? 67.304 10.721 20.721 1.00 36.01 97 LEU F O 1
ATOM 5180 N N . MET F 1 57 ? 69.127 9.644 21.325 1.00 33.56 98 MET F N 1
ATOM 5181 C CA . MET F 1 57 ? 68.744 9.361 22.690 1.00 36.02 98 MET F CA 1
ATOM 5182 C C . MET F 1 57 ? 68.678 10.591 23.561 1.00 32.47 98 MET F C 1
ATOM 5183 O O . MET F 1 57 ? 67.839 10.702 24.382 1.00 29.37 98 MET F O 1
ATOM 5188 N N . TRP F 1 58 ? 69.581 11.516 23.362 1.00 27.64 99 TRP F N 1
ATOM 5189 C CA . TRP F 1 58 ? 69.542 12.747 24.087 1.00 28.21 99 TRP F CA 1
ATOM 5190 C C . TRP F 1 58 ? 68.426 13.640 23.596 1.00 28.31 99 TRP F C 1
ATOM 5191 O O . TRP F 1 58 ? 67.816 14.279 24.373 1.00 29.42 99 TRP F O 1
ATOM 5202 N N . GLU F 1 59 ? 68.139 13.613 22.330 1.00 29.36 100 GLU F N 1
ATOM 5203 C CA . GLU F 1 59 ? 67.022 14.298 21.782 1.00 28.92 100 GLU F CA 1
ATOM 5204 C C . GLU F 1 59 ? 65.715 13.758 22.327 1.00 28.35 100 GLU F C 1
ATOM 5205 O O . GLU F 1 59 ? 64.803 14.479 22.570 1.00 28.55 100 GLU F O 1
ATOM 5211 N N . GLN F 1 60 ? 65.659 12.462 22.516 1.00 28.33 101 GLN F N 1
ATOM 5212 C CA . GLN F 1 60 ? 64.515 11.790 23.038 1.00 27.51 101 GLN F CA 1
ATOM 5213 C C . GLN F 1 60 ? 64.335 12.107 24.505 1.00 28.02 101 GLN F C 1
ATOM 5214 O O . GLN F 1 60 ? 63.257 12.119 24.980 1.00 26.65 101 GLN F O 1
ATOM 5220 N N . THR F 1 61 ? 65.422 12.373 25.196 1.00 28.30 102 THR F N 1
ATOM 5221 C CA . THR F 1 61 ? 65.393 12.706 26.595 1.00 28.33 102 THR F CA 1
ATOM 5222 C C . THR F 1 61 ? 64.883 14.123 26.793 1.00 28.19 102 THR F C 1
ATOM 5223 O O . THR F 1 61 ? 64.010 14.331 27.564 1.00 26.48 102 THR F O 1
ATOM 5227 N N . LYS F 1 62 ? 65.411 15.081 26.045 1.00 30.17 103 LYS F N 1
ATOM 5228 C CA . LYS F 1 62 ? 64.915 16.453 26.147 1.00 28.11 103 LYS F CA 1
ATOM 5229 C C . LYS F 1 62 ? 63.461 16.503 25.726 1.00 28.06 103 LYS F C 1
ATOM 5230 O O . LYS F 1 62 ? 62.654 17.199 26.325 1.00 38.81 103 LYS F O 1
ATOM 5236 N N . HIS F 1 63 ? 63.128 15.759 24.680 1.00 34.74 104 HIS F N 1
ATOM 5237 C CA . HIS F 1 63 ? 61.789 15.845 24.122 1.00 30.23 104 HIS F CA 1
ATOM 5238 C C . HIS F 1 63 ? 60.719 15.198 25.002 1.00 34.12 104 HIS F C 1
ATOM 5239 O O . HIS F 1 63 ? 59.662 15.776 25.208 1.00 32.41 104 HIS F O 1
ATOM 5246 N N . TYR F 1 64 ? 60.989 14.001 25.513 1.00 27.29 105 TYR F N 1
ATOM 5247 C CA . TYR F 1 64 ? 60.000 13.280 26.312 1.00 28.16 105 TYR F CA 1
ATOM 5248 C C . TYR F 1 64 ? 60.232 13.405 27.812 1.00 27.99 105 TYR F C 1
ATOM 5249 O O . TYR F 1 64 ? 59.288 13.366 28.596 1.00 25.60 105 TYR F O 1
ATOM 5258 N N . TYR F 1 65 ? 61.485 13.542 28.218 1.00 25.80 106 TYR F N 1
ATOM 5259 C CA . TYR F 1 65 ? 61.792 13.568 29.644 1.00 26.18 106 TYR F CA 1
ATOM 5260 C C . TYR F 1 65 ? 62.549 14.830 30.134 1.00 26.39 106 TYR F C 1
ATOM 5261 O O . TYR F 1 65 ? 63.627 14.737 30.719 1.00 25.97 106 TYR F O 1
ATOM 5270 N N . PRO F 1 66 ? 61.954 16.017 29.923 1.00 35.24 107 PRO F N 1
ATOM 5271 C CA . PRO F 1 66 ? 62.610 17.292 30.255 1.00 38.67 107 PRO F CA 1
ATOM 5272 C C . PRO F 1 66 ? 63.017 17.388 31.721 1.00 27.08 107 PRO F C 1
ATOM 5273 O O . PRO F 1 66 ? 63.904 18.171 32.032 1.00 35.85 107 PRO F O 1
ATOM 5277 N N . ALA F 1 67 ? 62.380 16.609 32.596 1.00 26.26 108 ALA F N 1
ATOM 5278 C CA . ALA F 1 67 ? 62.604 16.717 34.040 1.00 27.22 108 ALA F CA 1
ATOM 5279 C C . ALA F 1 67 ? 63.449 15.611 34.660 1.00 32.79 108 ALA F C 1
ATOM 5280 O O . ALA F 1 67 ? 63.753 15.669 35.849 1.00 36.94 108 ALA F O 1
ATOM 5282 N N . ASP F 1 68 ? 63.830 14.610 33.870 1.00 32.62 109 ASP F N 1
ATOM 5283 C CA . ASP F 1 68 ? 64.702 13.549 34.376 1.00 26.10 109 ASP F CA 1
ATOM 5284 C C . ASP F 1 68 ? 66.097 14.083 34.634 1.00 40.40 109 ASP F C 1
ATOM 5285 O O . ASP F 1 68 ? 66.613 14.876 33.847 1.00 30.20 109 ASP F O 1
ATOM 5290 N N . TRP F 1 69 ? 66.712 13.621 35.720 1.00 33.96 110 TRP F N 1
ATOM 5291 C CA . TRP F 1 69 ? 68.087 13.990 36.056 1.00 31.80 110 TRP F CA 1
ATOM 5292 C C . TRP F 1 69 ? 69.011 12.775 35.939 1.00 34.18 110 TRP F C 1
ATOM 5293 O O . TRP F 1 69 ? 70.243 12.902 35.903 1.00 35.06 110 TRP F O 1
ATOM 5304 N N . LEU F 1 70 ? 68.401 11.596 35.875 1.00 31.39 111 LEU F N 1
ATOM 5305 C CA . LEU F 1 70 ? 69.142 10.346 35.934 1.00 25.56 111 LEU F CA 1
ATOM 5306 C C . LEU F 1 70 ? 69.865 10.030 34.621 1.00 39.70 111 LEU F C 1
ATOM 5307 O O . LEU F 1 70 ? 71.009 9.562 34.624 1.00 37.43 111 LEU F O 1
ATOM 5312 N N . ILE F 1 71 ? 69.202 10.277 33.498 1.00 28.42 112 ILE F N 1
ATOM 5313 C CA . ILE F 1 71 ? 69.875 10.147 32.211 1.00 30.89 112 ILE F CA 1
ATOM 5314 C C . ILE F 1 71 ? 70.918 11.258 32.025 1.00 28.02 112 ILE F C 1
ATOM 5315 O O . ILE F 1 71 ? 72.055 10.979 31.663 1.00 31.11 112 ILE F O 1
ATOM 5320 N N . PRO F 1 72 ? 70.580 12.483 32.329 1.00 26.40 113 PRO F N 1
ATOM 5321 C CA . PRO F 1 72 ? 71.561 13.542 32.300 1.00 26.90 113 PRO F CA 1
ATOM 5322 C C . PRO F 1 72 ? 72.801 13.279 33.134 1.00 33.07 113 PRO F C 1
ATOM 5323 O O . PRO F 1 72 ? 73.852 13.610 32.715 1.00 34.62 113 PRO F O 1
ATOM 5327 N N . LEU F 1 73 ? 72.681 12.665 34.283 1.00 27.16 114 LEU F N 1
ATOM 5328 C CA . LEU F 1 73 ? 73.838 12.325 35.073 1.00 41.00 114 LEU F CA 1
ATOM 5329 C C . LEU F 1 73 ? 74.749 11.308 34.398 1.00 38.57 114 LEU F C 1
ATOM 5330 O O . LEU F 1 73 ? 75.930 11.401 34.477 1.00 40.39 114 LEU F O 1
ATOM 5335 N N . GLU F 1 74 ? 74.159 10.340 33.725 1.00 49.88 115 GLU F N 1
ATOM 5336 C CA . GLU F 1 74 ? 74.872 9.283 33.043 1.00 38.06 115 GLU F CA 1
ATOM 5337 C C . GLU F 1 74 ? 75.567 9.797 31.840 1.00 42.57 115 GLU F C 1
ATOM 5338 O O . GLU F 1 74 ? 76.655 9.434 31.547 1.00 41.51 115 GLU F O 1
ATOM 5344 N N . LEU F 1 75 ? 74.886 10.657 31.134 1.00 36.77 116 LEU F N 1
ATOM 5345 C CA . LEU F 1 75 ? 75.423 11.343 30.008 1.00 35.64 116 LEU F CA 1
ATOM 5346 C C . LEU F 1 75 ? 76.526 12.278 30.415 1.00 40.30 116 LEU F C 1
ATOM 5347 O O . LEU F 1 75 ? 77.417 12.512 29.679 1.00 46.71 116 LEU F O 1
ATOM 5352 N N . THR F 1 76 ? 76.444 12.804 31.612 1.00 28.69 117 THR F N 1
ATOM 5353 C CA . THR F 1 76 ? 77.471 13.631 32.166 1.00 29.01 117 THR F CA 1
ATOM 5354 C C . THR F 1 76 ? 78.725 12.809 32.327 1.00 35.35 117 THR F C 1
ATOM 5355 O O . THR F 1 76 ? 79.792 13.262 32.023 1.00 33.15 117 THR F O 1
ATOM 5359 N N . GLN F 1 77 ? 78.576 11.588 32.816 1.00 36.46 118 GLN F N 1
ATOM 5360 C CA . GLN F 1 77 ? 79.712 10.661 32.904 1.00 37.86 118 GLN F CA 1
ATOM 5361 C C . GLN F 1 77 ? 80.334 10.359 31.539 1.00 38.03 118 GLN F C 1
ATOM 5362 O O . GLN F 1 77 ? 81.554 10.324 31.410 1.00 45.79 118 GLN F O 1
ATOM 5368 N N . VAL F 1 78 ? 79.498 10.168 30.520 1.00 28.42 119 VAL F N 1
ATOM 5369 C CA . VAL F 1 78 ? 79.991 9.945 29.161 1.00 32.32 119 VAL F CA 1
ATOM 5370 C C . VAL F 1 78 ? 80.869 11.089 28.686 1.00 34.25 119 VAL F C 1
ATOM 5371 O O . VAL F 1 78 ? 81.976 10.880 28.194 1.00 40.96 119 VAL F O 1
ATOM 5375 N N . LEU F 1 79 ? 80.360 12.303 28.839 1.00 48.04 120 LEU F N 1
ATOM 5376 C CA . LEU F 1 79 ? 81.065 13.501 28.407 1.00 41.73 120 LEU F CA 1
ATOM 5377 C C . LEU F 1 79 ? 82.370 13.711 29.159 1.00 53.65 120 LEU F C 1
ATOM 5378 O O . LEU F 1 79 ? 83.361 14.163 28.594 1.00 47.74 120 LEU F O 1
ATOM 5383 N N . LYS F 1 80 ? 82.355 13.366 30.438 1.00 50.27 121 LYS F N 1
ATOM 5384 C CA . LYS F 1 80 ? 83.501 13.549 31.312 1.00 44.06 121 LYS F CA 1
ATOM 5385 C C . LYS F 1 80 ? 84.649 12.608 30.957 1.00 54.52 121 LYS F C 1
ATOM 5386 O O . LYS F 1 80 ? 85.785 13.050 30.816 1.00 65.90 121 LYS F O 1
ATOM 5392 N N . TYR F 1 81 ? 84.359 11.319 30.797 1.00 55.70 122 TYR F N 1
ATOM 5393 C CA . TYR F 1 81 ? 85.426 10.334 30.615 1.00 55.37 122 TYR F CA 1
ATOM 5394 C C . TYR F 1 81 ? 85.716 9.875 29.183 1.00 58.38 122 TYR F C 1
ATOM 5395 O O . TYR F 1 81 ? 86.704 9.193 28.948 1.00 81.01 122 TYR F O 1
ATOM 5404 N N . SER F 1 82 ? 84.870 10.239 28.231 1.00 42.16 123 SER F N 1
ATOM 5405 C CA . SER F 1 82 ? 85.153 9.907 26.846 1.00 45.90 123 SER F CA 1
ATOM 5406 C C . SER F 1 82 ? 86.207 10.867 26.316 1.00 64.44 123 SER F C 1
ATOM 5407 O O . SER F 1 82 ? 86.254 12.037 26.715 1.00 48.42 123 SER F O 1
ATOM 5410 N N . SER F 1 83 ? 87.052 10.381 25.415 1.00 39.82 124 SER F N 1
ATOM 5411 C CA . SER F 1 83 ? 88.015 11.252 24.766 1.00 43.89 124 SER F CA 1
ATOM 5412 C C . SER F 1 83 ? 87.270 12.254 23.882 1.00 42.71 124 SER F C 1
ATOM 5413 O O . SER F 1 83 ? 86.079 12.100 23.604 1.00 46.48 124 SER F O 1
ATOM 5416 N N . GLY F 1 84 ? 87.967 13.286 23.443 1.00 43.54 125 GLY F N 1
ATOM 5417 C CA . GLY F 1 84 ? 87.361 14.247 22.548 1.00 39.57 125 GLY F CA 1
ATOM 5418 C C . GLY F 1 84 ? 87.156 13.647 21.172 1.00 48.89 125 GLY F C 1
ATOM 5419 O O . GLY F 1 84 ? 86.211 13.996 20.460 1.00 46.30 125 GLY F O 1
ATOM 5420 N N . LYS F 1 85 ? 88.052 12.740 20.794 1.00 43.49 126 LYS F N 1
ATOM 5421 C CA . LYS F 1 85 ? 87.965 12.086 19.493 1.00 59.47 126 LYS F CA 1
ATOM 5422 C C . LYS F 1 85 ? 86.705 11.220 19.464 1.00 35.55 126 LYS F C 1
ATOM 5423 O O . LYS F 1 85 ? 85.889 11.308 18.544 1.00 37.87 126 LYS F O 1
ATOM 5429 N N . TYR F 1 86 ? 86.536 10.410 20.499 1.00 36.67 127 TYR F N 1
ATOM 5430 C CA . TYR F 1 86 ? 85.298 9.673 20.674 1.00 46.74 127 TYR F CA 1
ATOM 5431 C C . TYR F 1 86 ? 84.090 10.602 20.537 1.00 39.97 127 TYR F C 1
ATOM 5432 O O . TYR F 1 86 ? 83.356 10.551 19.543 1.00 37.71 127 TYR F O 1
ATOM 5441 N N . LEU F 1 87 ? 83.903 11.457 21.540 1.00 58.80 128 LEU F N 1
ATOM 5442 C CA . LEU F 1 87 ? 82.798 12.411 21.559 1.00 48.00 128 LEU F CA 1
ATOM 5443 C C . LEU F 1 87 ? 82.563 13.038 20.201 1.00 37.34 128 LEU F C 1
ATOM 5444 O O . LEU F 1 87 ? 81.422 13.162 19.744 1.00 43.66 128 LEU F O 1
ATOM 5449 N N . GLN F 1 88 ? 83.655 13.432 19.555 1.00 33.76 129 GLN F N 1
ATOM 5450 C CA . GLN F 1 88 ? 83.584 14.168 18.300 1.00 37.94 129 GLN F CA 1
ATOM 5451 C C . GLN F 1 88 ? 83.159 13.285 17.133 1.00 36.26 129 GLN F C 1
ATOM 5452 O O . GLN F 1 88 ? 82.534 13.753 16.174 1.00 34.49 129 GLN F O 1
ATOM 5458 N N . THR F 1 89 ? 83.495 12.002 17.219 1.00 47.20 130 THR F N 1
ATOM 5459 C CA . THR F 1 89 ? 83.121 11.045 16.186 1.00 44.76 130 THR F CA 1
ATOM 5460 C C . THR F 1 89 ? 81.613 10.826 16.124 1.00 47.85 130 THR F C 1
ATOM 5461 O O . THR F 1 89 ? 81.029 10.699 15.040 1.00 35.81 130 THR F O 1
ATOM 5465 N N . TYR F 1 90 ? 80.992 10.765 17.298 1.00 33.65 131 TYR F N 1
ATOM 5466 C CA . TYR F 1 90 ? 79.584 10.394 17.395 1.00 36.38 131 TYR F CA 1
ATOM 5467 C C . TYR F 1 90 ? 78.647 11.568 17.599 1.00 32.67 131 TYR F C 1
ATOM 5468 O O . TYR F 1 90 ? 77.447 11.456 17.359 1.00 48.59 131 TYR F O 1
ATOM 5477 N N . VAL F 1 91 ? 79.187 12.699 18.032 1.00 38.89 132 VAL F N 1
ATOM 5478 C CA . VAL F 1 91 ? 78.355 13.859 18.327 1.00 33.07 132 VAL F CA 1
ATOM 5479 C C . VAL F 1 91 ? 78.799 15.072 17.502 1.00 41.99 132 VAL F C 1
ATOM 5480 O O . VAL F 1 91 ? 79.922 15.569 17.672 1.00 36.45 132 VAL F O 1
ATOM 5484 N N . ALA F 1 92 ? 77.924 15.549 16.617 1.00 33.77 133 ALA F N 1
ATOM 5485 C CA . ALA F 1 92 ? 78.256 16.711 15.780 1.00 47.35 133 ALA F CA 1
ATOM 5486 C C . ALA F 1 92 ? 78.802 17.871 16.608 1.00 60.20 133 ALA F C 1
ATOM 5487 O O . ALA F 1 92 ? 79.902 18.352 16.351 1.00 56.70 133 ALA F O 1
ATOM 5489 N N . ASP F 1 93 ? 78.046 18.314 17.608 1.00 56.75 134 ASP F N 1
ATOM 5490 C CA . ASP F 1 93 ? 78.505 19.429 18.433 1.00 51.90 134 ASP F CA 1
ATOM 5491 C C . ASP F 1 93 ? 78.568 19.088 19.920 1.00 46.74 134 ASP F C 1
ATOM 5492 O O . ASP F 1 93 ? 77.626 19.373 20.671 1.00 34.64 134 ASP F O 1
ATOM 5497 N N . PRO F 1 94 ? 79.694 18.496 20.349 1.00 34.56 135 PRO F N 1
ATOM 5498 C CA . PRO F 1 94 ? 79.857 18.035 21.732 1.00 37.63 135 PRO F CA 1
ATOM 5499 C C . PRO F 1 94 ? 79.626 19.155 22.736 1.00 43.55 135 PRO F C 1
ATOM 5500 O O . PRO F 1 94 ? 79.020 18.946 23.791 1.00 32.97 135 PRO F O 1
ATOM 5504 N N . ASP F 1 95 ? 80.110 20.345 22.420 1.00 61.96 136 ASP F N 1
ATOM 5505 C CA . ASP F 1 95 ? 80.038 21.403 23.403 1.00 41.04 136 ASP F CA 1
ATOM 5506 C C . ASP F 1 95 ? 78.600 21.825 23.635 1.00 40.35 136 ASP F C 1
ATOM 5507 O O . ASP F 1 95 ? 78.161 21.985 24.777 1.00 35.54 136 ASP F O 1
ATOM 5512 N N A GLU F 1 96 ? 77.860 22.012 22.549 0.50 34.47 137 GLU F N 1
ATOM 5513 N N B GLU F 1 96 ? 77.882 22.016 22.534 0.50 34.55 137 GLU F N 1
ATOM 5514 C CA A GLU F 1 96 ? 76.456 22.362 22.674 0.50 35.71 137 GLU F CA 1
ATOM 5515 C CA B GLU F 1 96 ? 76.462 22.325 22.558 0.50 35.89 137 GLU F CA 1
ATOM 5516 C C A GLU F 1 96 ? 75.717 21.292 23.477 0.50 47.21 137 GLU F C 1
ATOM 5517 C C B GLU F 1 96 ? 75.707 21.301 23.411 0.50 47.30 137 GLU F C 1
ATOM 5518 O O A GLU F 1 96 ? 74.906 21.617 24.344 0.50 35.08 137 GLU F O 1
ATOM 5519 O O B GLU F 1 96 ? 74.882 21.668 24.248 0.50 35.19 137 GLU F O 1
ATOM 5530 N N . MET F 1 97 ? 76.015 20.021 23.200 1.00 44.48 138 MET F N 1
ATOM 5531 C CA . MET F 1 97 ? 75.396 18.920 23.938 1.00 36.85 138 MET F CA 1
ATOM 5532 C C . MET F 1 97 ? 75.647 19.070 25.429 1.00 32.04 138 MET F C 1
ATOM 5533 O O . MET F 1 97 ? 74.724 19.005 26.239 1.00 32.32 138 MET F O 1
ATOM 5538 N N . ARG F 1 98 ? 76.909 19.261 25.785 1.00 39.48 139 ARG F N 1
ATOM 5539 C CA . ARG F 1 98 ? 77.290 19.390 27.180 1.00 32.24 139 ARG F CA 1
ATOM 5540 C C . ARG F 1 98 ? 76.538 20.547 27.834 1.00 44.52 139 ARG F C 1
ATOM 5541 O O . ARG F 1 98 ? 76.244 20.517 29.027 1.00 37.29 139 ARG F O 1
ATOM 5549 N N . LYS F 1 99 ? 76.283 21.590 27.078 1.00 34.25 140 LYS F N 1
ATOM 5550 C CA . LYS F 1 99 ? 75.474 22.699 27.524 1.00 52.16 140 LYS F CA 1
ATOM 5551 C C . LYS F 1 99 ? 74.013 22.368 27.752 1.00 50.28 140 LYS F C 1
ATOM 5552 O O . LYS F 1 99 ? 73.427 22.813 28.696 1.00 38.38 140 LYS F O 1
ATOM 5558 N N . GLU F 1 100 ? 73.434 21.586 26.862 1.00 41.85 141 GLU F N 1
ATOM 5559 C CA . GLU F 1 100 ? 72.041 21.172 26.982 1.00 30.87 141 GLU F CA 1
ATOM 5560 C C . GLU F 1 100 ? 71.834 20.275 28.209 1.00 32.89 141 GLU F C 1
ATOM 5561 O O . GLU F 1 100 ? 70.835 20.405 28.918 1.00 31.86 141 GLU F O 1
ATOM 5567 N N . VAL F 1 101 ? 72.787 19.383 28.465 1.00 30.30 142 VAL F N 1
ATOM 5568 C CA . VAL F 1 101 ? 72.705 18.478 29.606 1.00 29.58 142 VAL F CA 1
ATOM 5569 C C . VAL F 1 101 ? 72.793 19.294 30.893 1.00 30.94 142 VAL F C 1
ATOM 5570 O O . VAL F 1 101 ? 72.052 19.050 31.851 1.00 31.30 142 VAL F O 1
ATOM 5574 N N . LEU F 1 102 ? 73.699 20.268 30.895 1.00 30.24 143 LEU F N 1
ATOM 5575 C CA . LEU F 1 102 ? 73.788 21.278 31.949 1.00 30.46 143 LEU F CA 1
ATOM 5576 C C . LEU F 1 102 ? 72.448 22.004 32.158 1.00 30.23 143 LEU F C 1
ATOM 5577 O O . LEU F 1 102 ? 71.936 22.080 33.272 1.00 30.09 143 LEU F O 1
ATOM 5582 N N . MET F 1 103 ? 71.885 22.523 31.073 1.00 37.43 144 MET F N 1
ATOM 5583 C CA . MET F 1 103 ? 70.615 23.243 31.120 1.00 32.98 144 MET F CA 1
ATOM 5584 C C . MET F 1 103 ? 69.474 22.415 31.716 1.00 46.88 144 MET F C 1
ATOM 5585 O O . MET F 1 103 ? 68.680 22.921 32.516 1.00 51.10 144 MET F O 1
ATOM 5590 N N . GLN F 1 104 ? 69.378 21.150 31.311 1.00 43.03 145 GLN F N 1
ATOM 5591 C CA . GLN F 1 104 ? 68.318 20.286 31.814 1.00 31.95 145 GLN F CA 1
ATOM 5592 C C . GLN F 1 104 ? 68.517 20.032 33.299 1.00 33.87 145 GLN F C 1
ATOM 5593 O O . GLN F 1 104 ? 67.563 20.080 34.075 1.00 28.56 145 GLN F O 1
ATOM 5599 N N . LEU F 1 105 ? 69.764 19.772 33.686 1.00 28.50 146 LEU F N 1
ATOM 5600 C CA . LEU F 1 105 ? 70.092 19.515 35.081 1.00 28.52 146 LEU F CA 1
ATOM 5601 C C . LEU F 1 105 ? 69.809 20.740 35.950 1.00 42.34 146 LEU F C 1
ATOM 5602 O O . LEU F 1 105 ? 69.415 20.604 37.111 1.00 40.13 146 LEU F O 1
ATOM 5607 N N . LEU F 1 106 ? 69.994 21.933 35.382 1.00 40.50 147 LEU F N 1
ATOM 5608 C CA . LEU F 1 106 ? 69.769 23.167 36.127 1.00 38.01 147 LEU F CA 1
ATOM 5609 C C . LEU F 1 106 ? 68.285 23.383 36.317 1.00 39.88 147 LEU F C 1
ATOM 5610 O O . LEU F 1 106 ? 67.835 23.709 37.418 1.00 40.38 147 LEU F O 1
ATOM 5615 N N . ASN F 1 107 ? 67.536 23.183 35.233 1.00 30.78 148 ASN F N 1
ATOM 5616 C CA . ASN F 1 107 ? 66.086 23.255 35.277 1.00 34.72 148 ASN F CA 1
ATOM 5617 C C . ASN F 1 107 ? 65.554 22.406 36.419 1.00 41.37 148 ASN F C 1
ATOM 5618 O O . ASN F 1 107 ? 64.679 22.832 37.174 1.00 47.40 148 ASN F O 1
ATOM 5623 N N . VAL F 1 108 ? 66.098 21.204 36.557 1.00 36.02 149 VAL F N 1
ATOM 5624 C CA . VAL F 1 108 ? 65.666 20.344 37.639 1.00 42.23 149 VAL F CA 1
ATOM 5625 C C . VAL F 1 108 ? 66.084 20.938 38.977 1.00 53.75 149 VAL F C 1
ATOM 5626 O O . VAL F 1 108 ? 65.274 21.023 39.901 1.00 52.78 149 VAL F O 1
ATOM 5630 N N . LYS F 1 109 ? 67.336 21.376 39.073 1.00 46.33 150 LYS F N 1
ATOM 5631 C CA . LYS F 1 109 ? 67.849 21.897 40.338 1.00 50.18 150 LYS F CA 1
ATOM 5632 C C . LYS F 1 109 ? 66.983 23.012 40.918 1.00 49.52 150 LYS F C 1
ATOM 5633 O O . LYS F 1 109 ? 66.729 23.045 42.116 1.00 58.07 150 LYS F O 1
ATOM 5639 N N . TYR F 1 110 ? 66.531 23.919 40.061 1.00 51.84 151 TYR F N 1
ATOM 5640 C CA . TYR F 1 110 ? 65.767 25.071 40.508 1.00 49.41 151 TYR F CA 1
ATOM 5641 C C . TYR F 1 110 ? 64.291 24.960 40.169 1.00 41.55 151 TYR F C 1
ATOM 5642 O O . TYR F 1 110 ? 63.644 25.969 39.898 1.00 47.62 151 TYR F O 1
ATOM 5651 N N . GLY F 1 111 ? 63.756 23.744 40.184 1.00 43.46 152 GLY F N 1
ATOM 5652 C CA . GLY F 1 111 ? 62.355 23.534 39.857 1.00 37.67 152 GLY F CA 1
ATOM 5653 C C . GLY F 1 111 ? 61.827 24.349 38.676 1.00 38.64 152 GLY F C 1
ATOM 5654 O O . GLY F 1 111 ? 60.647 24.704 38.633 1.00 46.96 152 GLY F O 1
ATOM 5655 N N . ARG F 1 112 ? 62.691 24.643 37.707 1.00 47.23 153 ARG F N 1
ATOM 5656 C CA . ARG F 1 112 ? 62.276 25.365 36.503 1.00 45.92 153 ARG F CA 1
ATOM 5657 C C . ARG F 1 112 ? 61.423 24.456 35.616 1.00 43.62 153 ARG F C 1
ATOM 5658 O O . ARG F 1 112 ? 60.838 24.887 34.623 1.00 52.40 153 ARG F O 1
ATOM 5666 N N . VAL F 1 113 ? 61.353 23.186 35.991 1.00 41.85 154 VAL F N 1
ATOM 5667 C CA . VAL F 1 113 ? 60.670 22.203 35.181 1.00 42.15 154 VAL F CA 1
ATOM 5668 C C . VAL F 1 113 ? 60.091 21.155 36.125 1.00 47.38 154 VAL F C 1
ATOM 5669 O O . VAL F 1 113 ? 60.654 20.881 37.184 1.00 44.92 154 VAL F O 1
ATOM 5673 N N . SER F 1 114 ? 58.935 20.614 35.769 1.00 58.41 155 SER F N 1
ATOM 5674 C CA . SER F 1 114 ? 58.360 19.502 36.511 1.00 71.57 155 SER F CA 1
ATOM 5675 C C . SER F 1 114 ? 57.642 18.600 35.519 1.00 78.02 155 SER F C 1
ATOM 5676 O O . SER F 1 114 ? 56.942 19.078 34.619 1.00 57.35 155 SER F O 1
ATOM 5679 N N . ASP F 1 115 ? 57.834 17.297 35.682 1.00 70.56 156 ASP F N 1
ATOM 5680 C CA . ASP F 1 115 ? 57.351 16.313 34.719 1.00 74.82 156 ASP F CA 1
ATOM 5681 C C . ASP F 1 115 ? 57.564 14.957 35.380 1.00 73.72 156 ASP F C 1
ATOM 5682 O O . ASP F 1 115 ? 58.657 14.669 35.885 1.00 62.88 156 ASP F O 1
ATOM 5687 N N . PRO F 1 116 ? 56.510 14.131 35.405 1.00 91.32 157 PRO F N 1
ATOM 5688 C CA . PRO F 1 116 ? 56.489 12.884 36.183 1.00 92.61 157 PRO F CA 1
ATOM 5689 C C . PRO F 1 116 ? 57.554 11.855 35.771 1.00 72.79 157 PRO F C 1
ATOM 5690 O O . PRO F 1 116 ? 57.844 10.945 36.543 1.00 57.31 157 PRO F O 1
ATOM 5694 N N . ASN F 1 117 ? 58.119 11.978 34.589 1.00 53.41 158 ASN F N 1
ATOM 5695 C CA . ASN F 1 117 ? 59.019 10.964 34.045 1.00 52.68 158 ASN F CA 1
ATOM 5696 C C . ASN F 1 117 ? 60.474 10.983 34.460 1.00 53.54 158 ASN F C 1
ATOM 5697 O O . ASN F 1 117 ? 61.149 11.964 34.327 1.00 56.69 158 ASN F O 1
ATOM 5702 N N . GLY F 1 118 ? 60.973 9.850 34.886 1.00 54.10 159 GLY F N 1
ATOM 5703 C CA . GLY F 1 118 ? 62.321 9.795 35.333 1.00 55.64 159 GLY F CA 1
ATOM 5704 C C . GLY F 1 118 ? 62.478 9.811 36.814 1.00 54.56 159 GLY F C 1
ATOM 5705 O O . GLY F 1 118 ? 61.576 9.508 37.515 1.00 52.97 159 GLY F O 1
ATOM 5706 N N . GLY F 1 119 ? 63.676 10.110 37.275 1.00 58.87 160 GLY F N 1
ATOM 5707 C CA . GLY F 1 119 ? 63.962 10.207 38.681 1.00 58.47 160 GLY F CA 1
ATOM 5708 C C . GLY F 1 119 ? 63.336 11.414 39.342 1.00 77.29 160 GLY F C 1
ATOM 5709 O O . GLY F 1 119 ? 63.113 12.443 38.708 1.00 67.80 160 GLY F O 1
ATOM 5710 N N . ARG F 1 120 ? 63.049 11.270 40.627 1.00 53.74 161 ARG F N 1
ATOM 5711 C CA . ARG F 1 120 ? 62.436 12.296 41.433 1.00 61.37 161 ARG F CA 1
ATOM 5712 C C . ARG F 1 120 ? 63.486 12.958 42.312 1.00 50.66 161 ARG F C 1
ATOM 5713 O O . ARG F 1 120 ? 64.540 12.431 42.450 1.00 52.88 161 ARG F O 1
ATOM 5721 N N . VAL F 1 121 ? 63.214 14.135 42.864 1.00 63.15 162 VAL F N 1
ATOM 5722 C CA . VAL F 1 121 ? 64.232 14.934 43.554 1.00 57.15 162 VAL F CA 1
ATOM 5723 C C . VAL F 1 121 ? 64.036 15.104 45.031 1.00 73.28 162 VAL F C 1
ATOM 5724 O O . VAL F 1 121 ? 62.932 15.153 45.474 1.00 91.03 162 VAL F O 1
ATOM 5728 N N . ASN F 1 122 ? 65.146 15.206 45.756 1.00 59.20 163 ASN F N 1
ATOM 5729 C CA . ASN F 1 122 ? 65.244 15.504 47.177 1.00 52.00 163 ASN F CA 1
ATOM 5730 C C . ASN F 1 122 ? 66.557 16.213 47.459 1.00 54.38 163 ASN F C 1
ATOM 5731 O O . ASN F 1 122 ? 67.189 16.651 46.560 1.00 56.21 163 ASN F O 1
ATOM 5736 N N . LYS F 1 123 ? 66.936 16.392 48.708 1.00 50.41 164 LYS F N 1
ATOM 5737 C CA . LYS F 1 123 ? 68.159 17.119 49.041 1.00 55.99 164 LYS F CA 1
ATOM 5738 C C . LYS F 1 123 ? 69.410 16.356 48.608 1.00 45.86 164 LYS F C 1
ATOM 5739 O O . LYS F 1 123 ? 70.353 16.950 48.096 1.00 41.14 164 LYS F O 1
ATOM 5745 N N . ASP F 1 124 ? 69.414 15.042 48.821 1.00 45.09 165 ASP F N 1
ATOM 5746 C CA . ASP F 1 124 ? 70.511 14.183 48.385 1.00 38.33 165 ASP F CA 1
ATOM 5747 C C . ASP F 1 124 ? 70.690 14.230 46.871 1.00 39.00 165 ASP F C 1
ATOM 5748 O O . ASP F 1 124 ? 71.801 14.345 46.357 1.00 32.55 165 ASP F O 1
ATOM 5753 N N . VAL F 1 125 ? 69.572 14.102 46.169 1.00 34.97 166 VAL F N 1
ATOM 5754 C CA . VAL F 1 125 ? 69.545 14.143 44.726 1.00 34.91 166 VAL F CA 1
ATOM 5755 C C . VAL F 1 125 ? 70.004 15.508 44.261 1.00 30.25 166 VAL F C 1
ATOM 5756 O O . VAL F 1 125 ? 70.779 15.629 43.313 1.00 40.54 166 VAL F O 1
ATOM 5760 N N . GLU F 1 126 ? 69.524 16.545 44.936 1.00 44.29 167 GLU F N 1
ATOM 5761 C CA . GLU F 1 126 ? 69.861 17.902 44.538 1.00 43.97 167 GLU F CA 1
ATOM 5762 C C . GLU F 1 126 ? 71.361 18.148 44.612 1.00 40.30 167 GLU F C 1
ATOM 5763 O O . GLU F 1 126 ? 71.933 18.809 43.748 1.00 38.23 167 GLU F O 1
ATOM 5769 N N . GLU F 1 127 ? 72.008 17.585 45.621 1.00 36.01 168 GLU F N 1
ATOM 5770 C CA . GLU F 1 127 ? 73.446 17.738 45.725 1.00 36.19 168 GLU F CA 1
ATOM 5771 C C . GLU F 1 127 ? 74.206 17.022 44.609 1.00 46.15 168 GLU F C 1
ATOM 5772 O O . GLU F 1 127 ? 75.124 17.599 44.021 1.00 49.48 168 GLU F O 1
ATOM 5778 N N . ILE F 1 128 ? 73.831 15.783 44.298 1.00 46.07 169 ILE F N 1
ATOM 5779 C CA . ILE F 1 128 ? 74.519 15.068 43.220 1.00 39.76 169 ILE F CA 1
ATOM 5780 C C . ILE F 1 128 ? 74.221 15.696 41.861 1.00 34.91 169 ILE F C 1
ATOM 5781 O O . ILE F 1 128 ? 74.993 15.554 40.917 1.00 38.62 169 ILE F O 1
ATOM 5786 N N . ILE F 1 129 ? 73.105 16.406 41.766 1.00 37.75 170 ILE F N 1
ATOM 5787 C CA . ILE F 1 129 ? 72.840 17.188 40.573 1.00 43.85 170 ILE F CA 1
ATOM 5788 C C . ILE F 1 129 ? 73.845 18.335 40.532 1.00 47.51 170 ILE F C 1
ATOM 5789 O O . ILE F 1 129 ? 74.341 18.704 39.467 1.00 49.41 170 ILE F O 1
ATOM 5794 N N . SER F 1 130 ? 74.159 18.882 41.704 1.00 45.63 171 SER F N 1
ATOM 5795 C CA . SER F 1 130 ? 75.073 20.019 41.797 1.00 44.30 171 SER F CA 1
ATOM 5796 C C . SER F 1 130 ? 76.491 19.579 41.477 1.00 42.59 171 SER F C 1
ATOM 5797 O O . SER F 1 130 ? 77.253 20.318 40.853 1.00 44.04 171 SER F O 1
ATOM 5800 N N . MET F 1 131 ? 76.843 18.371 41.902 1.00 30.23 172 MET F N 1
ATOM 5801 C CA . MET F 1 131 ? 78.143 17.823 41.564 1.00 47.73 172 MET F CA 1
ATOM 5802 C C . MET F 1 131 ? 78.260 17.727 40.049 1.00 47.08 172 MET F C 1
ATOM 5803 O O . MET F 1 131 ? 79.270 18.124 39.463 1.00 49.28 172 MET F O 1
ATOM 5808 N N . ALA F 1 132 ? 77.209 17.231 39.410 1.00 42.81 173 ALA F N 1
ATOM 5809 C CA . ALA F 1 132 ? 77.234 17.079 37.964 1.00 40.49 173 ALA F CA 1
ATOM 5810 C C . ALA F 1 132 ? 77.306 18.442 37.275 1.00 31.44 173 ALA F C 1
ATOM 5811 O O . ALA F 1 132 ? 78.080 18.632 36.339 1.00 36.59 173 ALA F O 1
ATOM 5813 N N . VAL F 1 133 ? 76.498 19.385 37.745 1.00 38.43 174 VAL F N 1
ATOM 5814 C CA . VAL F 1 133 ? 76.468 20.726 37.180 1.00 37.69 174 VAL F CA 1
ATOM 5815 C C . VAL F 1 133 ? 77.867 21.326 37.223 1.00 60.01 174 VAL F C 1
ATOM 5816 O O . VAL F 1 133 ? 78.328 21.963 36.264 1.00 45.87 174 VAL F O 1
ATOM 5820 N N . ASP F 1 134 ? 78.538 21.098 38.345 1.00 37.58 175 ASP F N 1
ATOM 5821 C CA . ASP F 1 134 ? 79.910 21.531 38.530 1.00 52.20 175 ASP F CA 1
ATOM 5822 C C . ASP F 1 134 ? 80.846 20.866 37.520 1.00 61.05 175 ASP F C 1
ATOM 5823 O O . ASP F 1 134 ? 81.617 21.552 36.839 1.00 56.32 175 ASP F O 1
ATOM 5828 N N . ASP F 1 135 ? 80.762 19.561 37.383 1.00 74.87 176 ASP F N 1
ATOM 5829 C CA . ASP F 1 135 ? 81.543 18.872 36.397 1.00 48.94 176 ASP F CA 1
ATOM 5830 C C . ASP F 1 135 ? 81.262 19.404 35.029 1.00 53.04 176 ASP F C 1
ATOM 5831 O O . ASP F 1 135 ? 82.149 19.679 34.301 1.00 62.14 176 ASP F O 1
ATOM 5836 N N . LEU F 1 136 ? 80.022 19.549 34.655 1.00 63.65 177 LEU F N 1
ATOM 5837 C CA . LEU F 1 136 ? 79.738 20.013 33.327 1.00 64.66 177 LEU F CA 1
ATOM 5838 C C . LEU F 1 136 ? 80.357 21.366 33.098 1.00 73.30 177 LEU F C 1
ATOM 5839 O O . LEU F 1 136 ? 80.784 21.685 32.016 1.00 70.10 177 LEU F O 1
ATOM 5844 N N . GLU F 1 137 ? 80.378 22.177 34.134 1.00 56.87 178 GLU F N 1
ATOM 5845 C CA . GLU F 1 137 ? 80.839 23.538 34.026 1.00 48.44 178 GLU F CA 1
ATOM 5846 C C . GLU F 1 137 ? 82.355 23.620 33.948 1.00 60.83 178 GLU F C 1
ATOM 5847 O O . GLU F 1 137 ? 82.878 24.500 33.340 1.00 56.49 178 GLU F O 1
ATOM 5853 N N . ASN F 1 138 ? 83.051 22.684 34.557 1.00 39.85 179 ASN F N 1
ATOM 5854 C CA . ASN F 1 138 ? 84.493 22.607 34.464 1.00 61.95 179 ASN F CA 1
ATOM 5855 C C . ASN F 1 138 ? 84.892 21.734 33.326 1.00 61.43 179 ASN F C 1
ATOM 5856 O O . ASN F 1 138 ? 85.967 21.216 33.287 1.00 64.91 179 ASN F O 1
ATOM 5861 N N . MET F 1 139 ? 83.978 21.509 32.427 1.00 111.70 180 MET F N 1
ATOM 5862 C CA . MET F 1 139 ? 84.238 20.658 31.274 1.00 91.43 180 MET F CA 1
ATOM 5863 C C . MET F 1 139 ? 84.641 21.426 30.042 1.00 105.27 180 MET F C 1
ATOM 5864 O O . MET F 1 139 ? 83.991 22.351 29.629 1.00 71.36 180 MET F O 1
ATOM 5869 N N . ASP F 1 140 ? 85.771 21.047 29.484 1.00 97.14 181 ASP F N 1
ATOM 5870 C CA . ASP F 1 140 ? 86.273 21.723 28.309 1.00 117.13 181 ASP F CA 1
ATOM 5871 C C . ASP F 1 140 ? 85.523 21.556 27.020 1.00 113.40 181 ASP F C 1
ATOM 5872 O O . ASP F 1 140 ? 85.157 22.506 26.381 1.00 96.84 181 ASP F O 1
ATOM 5877 N N . LEU F 1 141 ? 85.302 20.315 26.649 1.00 101.15 182 LEU F N 1
ATOM 5878 C CA . LEU F 1 141 ? 84.661 20.001 25.395 1.00 106.26 182 LEU F CA 1
ATOM 5879 C C . LEU F 1 141 ? 85.279 20.849 24.298 1.00 102.95 182 LEU F C 1
ATOM 5880 O O . LEU F 1 141 ? 86.479 20.891 24.228 1.00 114.69 182 LEU F O 1
ATOM 5885 N N . ASN F 1 142 ? 84.534 21.543 23.457 1.00 79.11 183 ASN F N 1
ATOM 5886 C CA . ASN F 1 142 ? 85.220 22.431 22.518 1.00 89.76 183 ASN F CA 1
ATOM 5887 C C . ASN F 1 142 ? 84.433 22.886 21.300 1.00 86.88 183 ASN F C 1
ATOM 5888 O O . ASN F 1 142 ? 84.080 24.055 21.185 1.00 75.69 183 ASN F O 1
ATOM 5893 N N . PRO G 1 29 ? 22.746 12.957 27.864 1.00 110.66 70 PRO G N 1
ATOM 5894 C CA . PRO G 1 29 ? 21.375 13.347 27.573 1.00 111.10 70 PRO G CA 1
ATOM 5895 C C . PRO G 1 29 ? 21.218 13.621 26.120 1.00 101.76 70 PRO G C 1
ATOM 5896 O O . PRO G 1 29 ? 20.438 14.487 25.772 1.00 89.61 70 PRO G O 1
ATOM 5900 N N . ARG G 1 30 ? 21.961 12.936 25.275 1.00 109.73 71 ARG G N 1
ATOM 5901 C CA . ARG G 1 30 ? 21.884 13.235 23.859 1.00 108.86 71 ARG G CA 1
ATOM 5902 C C . ARG G 1 30 ? 22.527 14.574 23.558 1.00 110.07 71 ARG G C 1
ATOM 5903 O O . ARG G 1 30 ? 22.281 15.179 22.531 1.00 82.11 71 ARG G O 1
ATOM 5911 N N . ARG G 1 31 ? 23.376 15.027 24.457 1.00 96.47 72 ARG G N 1
ATOM 5912 C CA . ARG G 1 31 ? 24.211 16.139 24.133 1.00 100.62 72 ARG G CA 1
ATOM 5913 C C . ARG G 1 31 ? 25.233 15.585 23.178 1.00 90.16 72 ARG G C 1
ATOM 5914 O O . ARG G 1 31 ? 25.894 14.615 23.488 1.00 87.71 72 ARG G O 1
ATOM 5922 N N . PRO G 1 32 ? 25.366 16.194 22.015 1.00 73.15 73 PRO G N 1
ATOM 5923 C CA . PRO G 1 32 ? 26.261 15.673 21.001 1.00 53.86 73 PRO G CA 1
ATOM 5924 C C . PRO G 1 32 ? 27.675 15.939 21.393 1.00 67.64 73 PRO G C 1
ATOM 5925 O O . PRO G 1 32 ? 27.959 16.929 22.024 1.00 53.94 73 PRO G O 1
ATOM 5929 N N . PRO G 1 33 ? 28.567 15.050 21.033 1.00 71.42 74 PRO G N 1
ATOM 5930 C CA . PRO G 1 33 ? 29.947 15.273 21.350 1.00 70.69 74 PRO G CA 1
ATOM 5931 C C . PRO G 1 33 ? 30.451 16.293 20.426 1.00 54.89 74 PRO G C 1
ATOM 5932 O O . PRO G 1 33 ? 30.115 16.332 19.283 1.00 67.95 74 PRO G O 1
ATOM 5936 N N . TRP G 1 34 ? 31.251 17.165 20.953 1.00 53.93 75 TRP G N 1
ATOM 5937 C CA . TRP G 1 34 ? 31.762 18.241 20.120 1.00 51.85 75 TRP G CA 1
ATOM 5938 C C . TRP G 1 34 ? 32.370 17.740 18.799 1.00 63.05 75 TRP G C 1
ATOM 5939 O O . TRP G 1 34 ? 32.116 18.325 17.747 1.00 66.32 75 TRP G O 1
ATOM 5950 N N . PRO G 1 35 ? 33.168 16.656 18.844 1.00 46.13 76 PRO G N 1
ATOM 5951 C CA . PRO G 1 35 ? 33.751 16.192 17.580 1.00 46.60 76 PRO G CA 1
ATOM 5952 C C . PRO G 1 35 ? 32.700 15.817 16.543 1.00 43.87 76 PRO G C 1
ATOM 5953 O O . PRO G 1 35 ? 32.857 16.175 15.371 1.00 40.18 76 PRO G O 1
ATOM 5957 N N . LEU G 1 36 ? 31.646 15.121 16.957 1.00 49.15 77 LEU G N 1
ATOM 5958 C CA . LEU G 1 36 ? 30.606 14.722 16.012 1.00 58.88 77 LEU G CA 1
ATOM 5959 C C . LEU G 1 36 ? 29.830 15.929 15.480 1.00 62.42 77 LEU G C 1
ATOM 5960 O O . LEU G 1 36 ? 29.450 15.967 14.308 1.00 56.47 77 LEU G O 1
ATOM 5965 N N . LEU G 1 37 ? 29.595 16.908 16.348 1.00 46.58 78 LEU G N 1
ATOM 5966 C CA . LEU G 1 37 ? 28.873 18.112 15.965 1.00 48.10 78 LEU G CA 1
ATOM 5967 C C . LEU G 1 37 ? 29.671 18.852 14.893 1.00 45.96 78 LEU G C 1
ATOM 5968 O O . LEU G 1 37 ? 29.125 19.283 13.876 1.00 40.61 78 LEU G O 1
ATOM 5973 N N . HIS G 1 38 ? 30.974 18.972 15.122 1.00 59.02 79 HIS G N 1
ATOM 5974 C CA . HIS G 1 38 ? 31.865 19.655 14.193 1.00 46.36 79 HIS G CA 1
ATOM 5975 C C . HIS G 1 38 ? 31.952 18.935 12.858 1.00 44.99 79 HIS G C 1
ATOM 5976 O O . HIS G 1 38 ? 32.128 19.558 11.821 1.00 49.81 79 HIS G O 1
ATOM 5983 N N . GLN G 1 39 ? 31.834 17.616 12.891 1.00 42.04 80 GLN G N 1
ATOM 5984 C CA . GLN G 1 39 ? 31.894 16.831 11.673 1.00 49.94 80 GLN G CA 1
ATOM 5985 C C . GLN G 1 39 ? 30.642 17.020 10.819 1.00 47.45 80 GLN G C 1
ATOM 5986 O O . GLN G 1 39 ? 30.711 16.971 9.593 1.00 60.52 80 GLN G O 1
ATOM 5992 N N . ARG G 1 40 ? 29.501 17.244 11.465 1.00 46.87 81 ARG G N 1
ATOM 5993 C CA . ARG G 1 40 ? 28.265 17.521 10.740 1.00 51.83 81 ARG G CA 1
ATOM 5994 C C . ARG G 1 40 ? 28.294 18.923 10.157 1.00 42.44 81 ARG G C 1
ATOM 5995 O O . ARG G 1 40 ? 28.051 19.117 8.970 1.00 58.96 81 ARG G O 1
ATOM 6003 N N . VAL G 1 41 ? 28.600 19.902 10.998 1.00 53.97 82 VAL G N 1
ATOM 6004 C CA . VAL G 1 41 ? 28.741 21.281 10.543 1.00 48.24 82 VAL G CA 1
ATOM 6005 C C . VAL G 1 41 ? 29.712 21.411 9.366 1.00 50.81 82 VAL G C 1
ATOM 6006 O O . VAL G 1 41 ? 29.462 22.188 8.440 1.00 57.15 82 VAL G O 1
ATOM 6010 N N . VAL G 1 42 ? 30.767 20.627 9.384 1.00 53.79 83 VAL G N 1
ATOM 6011 C CA . VAL G 1 42 ? 31.727 20.583 8.308 1.00 53.65 83 VAL G CA 1
ATOM 6012 C C . VAL G 1 42 ? 31.101 20.079 7.038 1.00 66.00 83 VAL G C 1
ATOM 6013 O O . VAL G 1 42 ? 31.465 20.479 5.958 1.00 52.99 83 VAL G O 1
ATOM 6017 N N . LEU G 1 43 ? 30.141 19.195 7.177 1.00 79.40 84 LEU G N 1
ATOM 6018 C CA . LEU G 1 43 ? 29.492 18.639 6.021 1.00 84.10 84 LEU G CA 1
ATOM 6019 C C . LEU G 1 43 ? 28.756 19.678 5.209 1.00 105.25 84 LEU G C 1
ATOM 6020 O O . LEU G 1 43 ? 28.756 19.631 4.008 1.00 113.46 84 LEU G O 1
ATOM 6025 N N . LEU G 1 44 ? 28.137 20.631 5.859 1.00 48.99 85 LEU G N 1
ATOM 6026 C CA . LEU G 1 44 ? 27.173 21.454 5.199 1.00 67.18 85 LEU G CA 1
ATOM 6027 C C . LEU G 1 44 ? 27.776 22.181 4.041 1.00 74.34 85 LEU G C 1
ATOM 6028 O O . LEU G 1 44 ? 27.165 22.285 3.003 1.00 87.60 85 LEU G O 1
ATOM 6033 N N . ARG G 1 45 ? 28.989 22.686 4.219 1.00 117.78 86 ARG G N 1
ATOM 6034 C CA . ARG G 1 45 ? 29.642 23.505 3.202 1.00 121.87 86 ARG G CA 1
ATOM 6035 C C . ARG G 1 45 ? 29.663 22.815 1.846 1.00 129.51 86 ARG G C 1
ATOM 6036 O O . ARG G 1 45 ? 29.477 23.437 0.827 1.00 98.78 86 ARG G O 1
ATOM 6044 N N . GLU G 1 46 ? 29.884 21.514 1.857 1.00 73.31 87 GLU G N 1
ATOM 6045 C CA . GLU G 1 46 ? 29.969 20.719 0.654 1.00 61.77 87 GLU G CA 1
ATOM 6046 C C . GLU G 1 46 ? 28.629 20.483 0.038 1.00 91.29 87 GLU G C 1
ATOM 6047 O O . GLU G 1 46 ? 28.529 19.988 -1.056 1.00 82.15 87 GLU G O 1
ATOM 6053 N N . GLY G 1 47 ? 27.591 20.821 0.770 1.00 57.19 88 GLY G N 1
ATOM 6054 C CA . GLY G 1 47 ? 26.255 20.558 0.309 1.00 89.35 88 GLY G CA 1
ATOM 6055 C C . GLY G 1 47 ? 25.803 19.186 0.717 1.00 72.21 88 GLY G C 1
ATOM 6056 O O . GLY G 1 47 ? 24.731 18.758 0.371 1.00 92.44 88 GLY G O 1
ATOM 6057 N N . LYS G 1 48 ? 26.658 18.508 1.452 1.00 90.55 89 LYS G N 1
ATOM 6058 C CA . LYS G 1 48 ? 26.357 17.273 2.138 1.00 90.10 89 LYS G CA 1
ATOM 6059 C C . LYS G 1 48 ? 25.689 17.478 3.493 1.00 84.77 89 LYS G C 1
ATOM 6060 O O . LYS G 1 48 ? 25.609 18.589 3.970 1.00 95.28 89 LYS G O 1
ATOM 6066 N N . GLY G 1 49 ? 25.185 16.404 4.089 1.00 87.23 90 GLY G N 1
ATOM 6067 C CA . GLY G 1 49 ? 24.731 16.401 5.473 1.00 86.39 90 GLY G CA 1
ATOM 6068 C C . GLY G 1 49 ? 23.280 16.789 5.702 1.00 96.52 90 GLY G C 1
ATOM 6069 O O . GLY G 1 49 ? 22.419 16.546 4.857 1.00 93.99 90 GLY G O 1
ATOM 6070 N N . ALA G 1 50 ? 23.012 17.407 6.851 1.00 76.80 91 ALA G N 1
ATOM 6071 C CA . ALA G 1 50 ? 21.640 17.681 7.278 1.00 65.95 91 ALA G CA 1
ATOM 6072 C C . ALA G 1 50 ? 21.299 19.178 7.375 1.00 75.98 91 ALA G C 1
ATOM 6073 O O . ALA G 1 50 ? 21.140 19.715 8.477 1.00 69.64 91 ALA G O 1
ATOM 6075 N N . PRO G 1 51 ? 21.162 19.849 6.217 1.00 70.55 92 PRO G N 1
ATOM 6076 C CA . PRO G 1 51 ? 20.870 21.285 6.199 1.00 79.33 92 PRO G CA 1
ATOM 6077 C C . PRO G 1 51 ? 19.529 21.612 6.862 1.00 83.88 92 PRO G C 1
ATOM 6078 O O . PRO G 1 51 ? 19.256 22.781 7.149 1.00 76.78 92 PRO G O 1
ATOM 6082 N N . GLU G 1 52 ? 18.707 20.592 7.099 1.00 86.92 93 GLU G N 1
ATOM 6083 C CA . GLU G 1 52 ? 17.453 20.790 7.816 1.00 94.67 93 GLU G CA 1
ATOM 6084 C C . GLU G 1 52 ? 17.759 20.914 9.298 1.00 81.56 93 GLU G C 1
ATOM 6085 O O . GLU G 1 52 ? 16.905 21.307 10.093 1.00 85.55 93 GLU G O 1
ATOM 6091 N N . ASP G 1 53 ? 18.987 20.576 9.668 1.00 75.35 94 ASP G N 1
ATOM 6092 C CA . ASP G 1 53 ? 19.379 20.636 11.064 1.00 75.71 94 ASP G CA 1
ATOM 6093 C C . ASP G 1 53 ? 20.248 21.852 11.381 1.00 69.65 94 ASP G C 1
ATOM 6094 O O . ASP G 1 53 ? 20.630 22.060 12.525 1.00 73.14 94 ASP G O 1
ATOM 6099 N N . ILE G 1 54 ? 20.554 22.659 10.372 1.00 64.46 95 ILE G N 1
ATOM 6100 C CA . ILE G 1 54 ? 21.382 23.841 10.591 1.00 69.65 95 ILE G CA 1
ATOM 6101 C C . ILE G 1 54 ? 20.993 24.575 11.875 1.00 77.43 95 ILE G C 1
ATOM 6102 O O . ILE G 1 54 ? 21.844 24.872 12.712 1.00 58.69 95 ILE G O 1
ATOM 6107 N N . ALA G 1 55 ? 19.705 24.860 12.036 1.00 57.91 96 ALA G N 1
ATOM 6108 C CA . ALA G 1 55 ? 19.225 25.480 13.267 1.00 65.19 96 ALA G CA 1
ATOM 6109 C C . ALA G 1 55 ? 19.503 24.594 14.481 1.00 69.82 96 ALA G C 1
ATOM 6110 O O . ALA G 1 55 ? 19.988 25.068 15.509 1.00 69.74 96 ALA G O 1
ATOM 6112 N N . LEU G 1 56 ? 19.178 23.311 14.354 1.00 60.57 97 LEU G N 1
ATOM 6113 C CA . LEU G 1 56 ? 19.376 22.347 15.433 1.00 58.50 97 LEU G CA 1
ATOM 6114 C C . LEU G 1 56 ? 20.817 22.377 15.934 1.00 80.31 97 LEU G C 1
ATOM 6115 O O . LEU G 1 56 ? 21.081 22.598 17.125 1.00 65.98 97 LEU G O 1
ATOM 6120 N N . MET G 1 57 ? 21.742 22.137 15.009 1.00 57.21 98 MET G N 1
ATOM 6121 C CA . MET G 1 57 ? 23.148 22.006 15.332 1.00 54.87 98 MET G CA 1
ATOM 6122 C C . MET G 1 57 ? 23.663 23.263 16.014 1.00 75.65 98 MET G C 1
ATOM 6123 O O . MET G 1 57 ? 24.376 23.187 17.018 1.00 72.00 98 MET G O 1
ATOM 6128 N N . TRP G 1 58 ? 23.282 24.418 15.477 1.00 60.11 99 TRP G N 1
ATOM 6129 C CA . TRP G 1 58 ? 23.718 25.696 16.038 1.00 72.36 99 TRP G CA 1
ATOM 6130 C C . TRP G 1 58 ? 23.129 25.956 17.428 1.00 67.05 99 TRP G C 1
ATOM 6131 O O . TRP G 1 58 ? 23.818 26.497 18.294 1.00 83.06 99 TRP G O 1
ATOM 6142 N N A GLU G 1 59 ? 21.873 25.566 17.649 0.50 47.54 100 GLU G N 1
ATOM 6143 N N B GLU G 1 59 ? 21.920 25.511 17.679 0.50 47.42 100 GLU G N 1
ATOM 6144 C CA A GLU G 1 59 ? 21.293 25.619 18.995 0.50 55.61 100 GLU G CA 1
ATOM 6145 C CA B GLU G 1 59 ? 21.344 25.633 18.996 0.50 55.45 100 GLU G CA 1
ATOM 6146 C C A GLU G 1 59 ? 22.140 24.800 19.955 0.50 69.20 100 GLU G C 1
ATOM 6147 C C B GLU G 1 59 ? 22.110 24.777 19.960 0.50 69.27 100 GLU G C 1
ATOM 6148 O O A GLU G 1 59 ? 22.406 25.218 21.083 0.50 58.85 100 GLU G O 1
ATOM 6149 O O B GLU G 1 59 ? 22.283 25.136 21.097 0.50 59.29 100 GLU G O 1
ATOM 6160 N N . GLN G 1 60 ? 22.555 23.624 19.495 1.00 65.03 101 GLN G N 1
ATOM 6161 C CA . GLN G 1 60 ? 23.356 22.723 20.310 1.00 65.40 101 GLN G CA 1
ATOM 6162 C C . GLN G 1 60 ? 24.685 23.336 20.733 1.00 63.83 101 GLN G C 1
ATOM 6163 O O . GLN G 1 60 ? 25.077 23.224 21.893 1.00 48.96 101 GLN G O 1
ATOM 6169 N N . THR G 1 61 ? 25.384 23.981 19.804 1.00 55.10 102 THR G N 1
ATOM 6170 C CA . THR G 1 61 ? 26.695 24.525 20.149 1.00 59.16 102 THR G CA 1
ATOM 6171 C C . THR G 1 61 ? 26.571 25.764 21.029 1.00 57.16 102 THR G C 1
ATOM 6172 O O . THR G 1 61 ? 27.412 26.000 21.890 1.00 42.76 102 THR G O 1
ATOM 6176 N N . LYS G 1 62 ? 25.510 26.539 20.829 1.00 62.82 103 LYS G N 1
ATOM 6177 C CA . LYS G 1 62 ? 25.243 27.667 21.713 1.00 66.72 103 LYS G CA 1
ATOM 6178 C C . LYS G 1 62 ? 25.039 27.146 23.127 1.00 63.76 103 LYS G C 1
ATOM 6179 O O . LYS G 1 62 ? 25.679 27.613 24.076 1.00 52.15 103 LYS G O 1
ATOM 6185 N N . HIS G 1 63 ? 24.157 26.156 23.246 1.00 65.52 104 HIS G N 1
ATOM 6186 C CA . HIS G 1 63 ? 23.790 25.580 24.532 1.00 60.65 104 HIS G CA 1
ATOM 6187 C C . HIS G 1 63 ? 24.915 24.768 25.189 1.00 52.89 104 HIS G C 1
ATOM 6188 O O . HIS G 1 63 ? 25.268 25.005 26.345 1.00 50.82 104 HIS G O 1
ATOM 6195 N N . TYR G 1 64 ? 25.480 23.820 24.451 1.00 68.20 105 TYR G N 1
ATOM 6196 C CA . TYR G 1 64 ? 26.499 22.928 25.002 1.00 57.35 105 TYR G CA 1
ATOM 6197 C C . TYR G 1 64 ? 27.906 23.508 24.904 1.00 52.80 105 TYR G C 1
ATOM 6198 O O . TYR G 1 64 ? 28.751 23.241 25.762 1.00 44.21 105 TYR G O 1
ATOM 6207 N N . TYR G 1 65 ? 28.160 24.304 23.867 1.00 63.69 106 TYR G N 1
ATOM 6208 C CA . TYR G 1 65 ? 29.516 24.781 23.598 1.00 54.36 106 TYR G CA 1
ATOM 6209 C C . TYR G 1 65 ? 29.586 26.276 23.302 1.00 50.62 106 TYR G C 1
ATOM 6210 O O . TYR G 1 65 ? 30.025 26.693 22.229 1.00 44.57 106 TYR G O 1
ATOM 6219 N N . PRO G 1 66 ? 29.174 27.088 24.273 1.00 44.91 107 PRO G N 1
ATOM 6220 C CA . PRO G 1 66 ? 29.082 28.537 24.110 1.00 45.72 107 PRO G CA 1
ATOM 6221 C C . PRO G 1 66 ? 30.452 29.205 24.100 1.00 36.56 107 PRO G C 1
ATOM 6222 O O . PRO G 1 66 ? 30.533 30.405 23.834 1.00 46.40 107 PRO G O 1
ATOM 6226 N N . ALA G 1 67 ? 31.511 28.453 24.395 1.00 50.17 108 ALA G N 1
ATOM 6227 C CA . ALA G 1 67 ? 32.848 29.045 24.465 1.00 56.73 108 ALA G CA 1
ATOM 6228 C C . ALA G 1 67 ? 33.692 28.666 23.255 1.00 40.59 108 ALA G C 1
ATOM 6229 O O . ALA G 1 67 ? 34.837 29.100 23.106 1.00 53.51 108 ALA G O 1
ATOM 6231 N N . ASP G 1 68 ? 33.113 27.847 22.391 1.00 34.07 109 ASP G N 1
ATOM 6232 C CA . ASP G 1 68 ? 33.801 27.389 21.198 1.00 43.76 109 ASP G CA 1
ATOM 6233 C C . ASP G 1 68 ? 33.984 28.521 20.193 1.00 36.85 109 ASP G C 1
ATOM 6234 O O . ASP G 1 68 ? 33.073 29.310 19.977 1.00 41.64 109 ASP G O 1
ATOM 6239 N N . TRP G 1 69 ? 35.154 28.594 19.567 1.00 36.32 110 TRP G N 1
ATOM 6240 C CA . TRP G 1 69 ? 35.331 29.510 18.448 1.00 41.08 110 TRP G CA 1
ATOM 6241 C C . TRP G 1 69 ? 35.288 28.789 17.103 1.00 43.24 110 TRP G C 1
ATOM 6242 O O . TRP G 1 69 ? 34.790 29.335 16.121 1.00 37.00 110 TRP G O 1
ATOM 6253 N N . LEU G 1 70 ? 35.785 27.552 17.085 1.00 52.56 111 LEU G N 1
ATOM 6254 C CA . LEU G 1 70 ? 35.905 26.754 15.866 1.00 46.85 111 LEU G CA 1
ATOM 6255 C C . LEU G 1 70 ? 34.599 26.608 15.081 1.00 33.61 111 LEU G C 1
ATOM 6256 O O . LEU G 1 70 ? 34.531 26.975 13.909 1.00 45.68 111 LEU G O 1
ATOM 6261 N N . ILE G 1 71 ? 33.563 26.075 15.711 1.00 34.25 112 ILE G N 1
ATOM 6262 C CA . ILE G 1 71 ? 32.286 25.911 15.018 1.00 44.84 112 ILE G CA 1
ATOM 6263 C C . ILE G 1 71 ? 31.635 27.238 14.582 1.00 53.01 112 ILE G C 1
ATOM 6264 O O . ILE G 1 71 ? 31.131 27.330 13.466 1.00 47.62 112 ILE G O 1
ATOM 6269 N N . PRO G 1 72 ? 31.624 28.257 15.463 1.00 57.73 113 PRO G N 1
ATOM 6270 C CA . PRO G 1 72 ? 31.161 29.564 14.982 1.00 60.01 113 PRO G CA 1
ATOM 6271 C C . PRO G 1 72 ? 31.986 30.002 13.777 1.00 42.06 113 PRO G C 1
ATOM 6272 O O . PRO G 1 72 ? 31.410 30.427 12.778 1.00 43.17 113 PRO G O 1
ATOM 6276 N N . LEU G 1 73 ? 33.308 29.885 13.861 1.00 36.06 114 LEU G N 1
ATOM 6277 C CA . LEU G 1 73 ? 34.177 30.186 12.720 1.00 41.81 114 LEU G CA 1
ATOM 6278 C C . LEU G 1 73 ? 33.776 29.440 11.438 1.00 27.65 114 LEU G C 1
ATOM 6279 O O . LEU G 1 73 ? 33.923 29.956 10.337 1.00 33.73 114 LEU G O 1
ATOM 6284 N N . GLU G 1 74 ? 33.255 28.231 11.586 1.00 38.66 115 GLU G N 1
ATOM 6285 C CA . GLU G 1 74 ? 32.855 27.432 10.431 1.00 40.65 115 GLU G CA 1
ATOM 6286 C C . GLU G 1 74 ? 31.531 27.920 9.882 1.00 54.23 115 GLU G C 1
ATOM 6287 O O . GLU G 1 74 ? 31.343 28.008 8.673 1.00 53.23 115 GLU G O 1
ATOM 6293 N N . LEU G 1 75 ? 30.623 28.238 10.796 1.00 41.55 116 LEU G N 1
ATOM 6294 C CA . LEU G 1 75 ? 29.262 28.630 10.467 1.00 41.95 116 LEU G CA 1
ATOM 6295 C C . LEU G 1 75 ? 29.279 29.968 9.751 1.00 36.41 116 LEU G C 1
ATOM 6296 O O . LEU G 1 75 ? 28.480 30.219 8.853 1.00 34.20 116 LEU G O 1
ATOM 6301 N N . THR G 1 76 ? 30.207 30.823 10.169 1.00 59.68 117 THR G N 1
ATOM 6302 C CA . THR G 1 76 ? 30.484 32.078 9.488 1.00 40.37 117 THR G CA 1
ATOM 6303 C C . THR G 1 76 ? 30.725 31.822 7.990 1.00 58.18 117 THR G C 1
ATOM 6304 O O . THR G 1 76 ? 30.238 32.582 7.147 1.00 67.06 117 THR G O 1
ATOM 6308 N N . GLN G 1 77 ? 31.459 30.751 7.666 1.00 53.11 118 GLN G N 1
ATOM 6309 C CA . GLN G 1 77 ? 31.713 30.368 6.266 1.00 64.19 118 GLN G CA 1
ATOM 6310 C C . GLN G 1 77 ? 30.437 29.917 5.568 1.00 46.86 118 GLN G C 1
ATOM 6311 O O . GLN G 1 77 ? 30.224 30.202 4.389 1.00 58.66 118 GLN G O 1
ATOM 6317 N N . VAL G 1 78 ? 29.590 29.205 6.293 1.00 45.26 119 VAL G N 1
ATOM 6318 C CA . VAL G 1 78 ? 28.314 28.789 5.737 1.00 61.05 119 VAL G CA 1
ATOM 6319 C C . VAL G 1 78 ? 27.531 30.017 5.288 1.00 70.09 119 VAL G C 1
ATOM 6320 O O . VAL G 1 78 ? 26.832 29.973 4.282 1.00 70.54 119 VAL G O 1
ATOM 6324 N N . LEU G 1 79 ? 27.560 31.058 6.098 1.00 66.45 120 LEU G N 1
ATOM 6325 C CA . LEU G 1 79 ? 26.955 32.338 5.791 1.00 77.01 120 LEU G CA 1
ATOM 6326 C C . LEU G 1 79 ? 27.575 33.223 4.746 1.00 61.40 120 LEU G C 1
ATOM 6327 O O . LEU G 1 79 ? 26.877 33.885 4.032 1.00 82.99 120 LEU G O 1
ATOM 6332 N N . LYS G 1 80 ? 28.889 33.295 4.729 1.00 79.49 121 LYS G N 1
ATOM 6333 C CA . LYS G 1 80 ? 29.637 34.068 3.754 1.00 67.64 121 LYS G CA 1
ATOM 6334 C C . LYS G 1 80 ? 29.576 33.611 2.318 1.00 65.59 121 LYS G C 1
ATOM 6335 O O . LYS G 1 80 ? 29.616 34.421 1.434 1.00 67.94 121 LYS G O 1
ATOM 6341 N N . TYR G 1 81 ? 29.581 32.310 2.098 1.00 62.61 122 TYR G N 1
ATOM 6342 C CA . TYR G 1 81 ? 29.657 31.746 0.756 1.00 79.39 122 TYR G CA 1
ATOM 6343 C C . TYR G 1 81 ? 28.496 30.933 0.253 1.00 56.11 122 TYR G C 1
ATOM 6344 O O . TYR G 1 81 ? 28.549 30.430 -0.822 1.00 89.86 122 TYR G O 1
ATOM 6353 N N . SER G 1 82 ? 27.463 30.756 1.029 1.00 65.91 123 SER G N 1
ATOM 6354 C CA . SER G 1 82 ? 26.492 29.730 0.718 1.00 79.33 123 SER G CA 1
ATOM 6355 C C . SER G 1 82 ? 25.700 29.867 -0.583 1.00 100.61 123 SER G C 1
ATOM 6356 O O . SER G 1 82 ? 25.488 28.894 -1.298 1.00 107.80 123 SER G O 1
ATOM 6359 N N . SER G 1 83 ? 25.266 31.078 -0.879 1.00 73.59 124 SER G N 1
ATOM 6360 C CA . SER G 1 83 ? 24.388 31.327 -2.003 1.00 78.30 124 SER G CA 1
ATOM 6361 C C . SER G 1 83 ? 23.012 31.651 -1.504 1.00 85.81 124 SER G C 1
ATOM 6362 O O . SER G 1 83 ? 22.615 31.221 -0.449 1.00 86.71 124 SER G O 1
ATOM 6365 N N . GLY G 1 84 ? 22.281 32.431 -2.283 1.00 88.17 125 GLY G N 1
ATOM 6366 C CA . GLY G 1 84 ? 21.018 32.996 -1.848 1.00 94.76 125 GLY G CA 1
ATOM 6367 C C . GLY G 1 84 ? 19.891 32.046 -1.539 1.00 98.37 125 GLY G C 1
ATOM 6368 O O . GLY G 1 84 ? 19.141 32.266 -0.601 1.00 97.64 125 GLY G O 1
ATOM 6369 N N . LYS G 1 85 ? 19.743 31.032 -2.379 1.00 94.61 126 LYS G N 1
ATOM 6370 C CA . LYS G 1 85 ? 18.710 30.038 -2.203 1.00 92.98 126 LYS G CA 1
ATOM 6371 C C . LYS G 1 85 ? 18.908 29.189 -0.971 1.00 106.21 126 LYS G C 1
ATOM 6372 O O . LYS G 1 85 ? 17.971 28.910 -0.227 1.00 100.38 126 LYS G O 1
ATOM 6378 N N . TYR G 1 86 ? 20.147 28.787 -0.758 1.00 113.72 127 TYR G N 1
ATOM 6379 C CA . TYR G 1 86 ? 20.458 27.911 0.336 1.00 105.16 127 TYR G CA 1
ATOM 6380 C C . TYR G 1 86 ? 20.126 28.633 1.604 1.00 103.97 127 TYR G C 1
ATOM 6381 O O . TYR G 1 86 ? 19.451 28.115 2.480 1.00 88.03 127 TYR G O 1
ATOM 6390 N N . LEU G 1 87 ? 20.543 29.876 1.669 1.00 92.95 128 LEU G N 1
ATOM 6391 C CA . LEU G 1 87 ? 20.276 30.646 2.839 1.00 94.13 128 LEU G CA 1
ATOM 6392 C C . LEU G 1 87 ? 18.785 30.860 2.919 1.00 106.38 128 LEU G C 1
ATOM 6393 O O . LEU G 1 87 ? 18.161 30.667 3.945 1.00 104.48 128 LEU G O 1
ATOM 6398 N N . GLN G 1 88 ? 18.196 31.204 1.793 1.00 96.97 129 GLN G N 1
ATOM 6399 C CA . GLN G 1 88 ? 16.777 31.399 1.753 1.00 98.47 129 GLN G CA 1
ATOM 6400 C C . GLN G 1 88 ? 16.12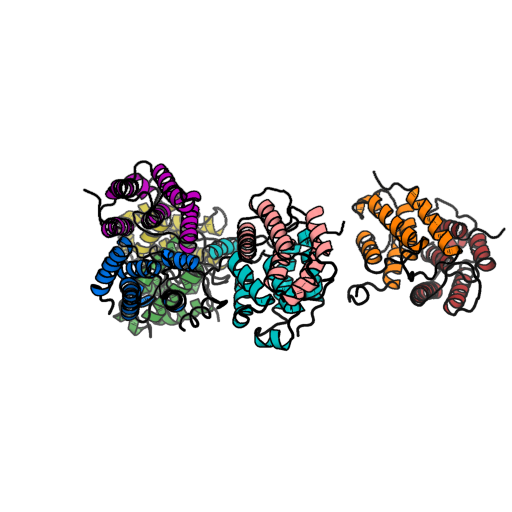2 30.086 2.085 1.00 103.47 129 GLN G C 1
ATOM 6401 O O . GLN G 1 88 ? 15.174 30.033 2.845 1.00 95.95 129 GLN G O 1
ATOM 6407 N N . THR G 1 89 ? 16.642 29.009 1.526 1.00 98.35 130 THR G N 1
ATOM 6408 C CA . THR G 1 89 ? 16.024 27.725 1.746 1.00 96.44 130 THR G CA 1
ATOM 6409 C C . THR G 1 89 ? 16.225 27.191 3.136 1.00 100.38 130 THR G C 1
ATOM 6410 O O . THR G 1 89 ? 15.326 26.621 3.721 1.00 98.32 130 THR G O 1
ATOM 6414 N N . TYR G 1 90 ? 17.431 27.319 3.654 1.00 102.56 131 TYR G N 1
ATOM 6415 C CA . TYR G 1 90 ? 17.744 26.575 4.858 1.00 84.37 131 TYR G CA 1
ATOM 6416 C C . TYR G 1 90 ? 17.893 27.342 6.154 1.00 87.53 131 TYR G C 1
ATOM 6417 O O . TYR G 1 90 ? 17.881 26.743 7.198 1.00 84.80 131 TYR G O 1
ATOM 6426 N N . VAL G 1 91 ? 17.999 28.657 6.098 1.00 80.62 132 VAL G N 1
ATOM 6427 C CA . VAL G 1 91 ? 18.036 29.438 7.320 1.00 82.11 132 VAL G CA 1
ATOM 6428 C C . VAL G 1 91 ? 16.812 30.338 7.509 1.00 82.55 132 VAL G C 1
ATOM 6429 O O . VAL G 1 91 ? 16.631 31.283 6.783 1.00 67.13 132 VAL G O 1
ATOM 6433 N N . ALA G 1 92 ? 16.020 30.066 8.537 1.00 78.27 133 ALA G N 1
ATOM 6434 C CA . ALA G 1 92 ? 14.837 30.862 8.831 1.00 75.50 133 ALA G CA 1
ATOM 6435 C C . ALA G 1 92 ? 15.173 32.341 8.913 1.00 102.92 133 ALA G C 1
ATOM 6436 O O . ALA G 1 92 ? 14.572 33.165 8.225 1.00 95.80 133 ALA G O 1
ATOM 6438 N N . ASP G 1 93 ? 16.184 32.659 9.701 1.00 95.26 134 ASP G N 1
ATOM 6439 C CA . ASP G 1 93 ? 16.553 34.037 9.947 1.00 85.03 134 ASP G CA 1
ATOM 6440 C C . ASP G 1 93 ? 18.032 34.161 9.891 1.00 83.50 134 ASP G C 1
ATOM 6441 O O . ASP G 1 93 ? 18.705 33.742 10.788 1.00 81.17 134 ASP G O 1
ATOM 6446 N N . PRO G 1 94 ? 18.530 34.752 8.832 1.00 66.46 135 PRO G N 1
ATOM 6447 C CA . PRO G 1 94 ? 19.941 34.772 8.574 1.00 75.04 135 PRO G CA 1
ATOM 6448 C C . PRO G 1 94 ? 20.664 35.833 9.302 1.00 89.88 135 PRO G C 1
ATOM 6449 O O . PRO G 1 94 ? 21.803 35.578 9.629 1.00 86.03 135 PRO G O 1
ATOM 6453 N N . ASP G 1 95 ? 20.059 36.989 9.524 1.00 95.87 136 ASP G N 1
ATOM 6454 C CA . ASP G 1 95 ? 20.763 38.063 10.210 1.00 103.32 136 ASP G CA 1
ATOM 6455 C C . ASP G 1 95 ? 20.773 37.838 11.688 1.00 92.95 136 ASP G C 1
ATOM 6456 O O . ASP G 1 95 ? 21.639 38.297 12.375 1.00 79.38 136 ASP G O 1
ATOM 6461 N N . GLU G 1 96 ? 19.785 37.124 12.167 1.00 79.05 137 GLU G N 1
ATOM 6462 C CA . GLU G 1 96 ? 19.708 36.775 13.547 1.00 78.31 137 GLU G CA 1
ATOM 6463 C C . GLU G 1 96 ? 20.843 35.869 13.792 1.00 60.27 137 GLU G C 1
ATOM 6464 O O . GLU G 1 96 ? 21.575 36.031 14.727 1.00 66.52 137 GLU G O 1
ATOM 6470 N N . MET G 1 97 ? 20.983 34.889 12.929 1.00 76.74 138 MET G N 1
ATOM 6471 C CA . MET G 1 97 ? 21.972 33.846 13.129 1.00 78.48 138 MET G CA 1
ATOM 6472 C C . MET G 1 97 ? 23.352 34.469 13.075 1.00 61.95 138 MET G C 1
ATOM 6473 O O . MET G 1 97 ? 24.215 34.175 13.899 1.00 55.47 138 MET G O 1
ATOM 6478 N N . ARG G 1 98 ? 23.547 35.329 12.084 1.00 44.62 139 ARG G N 1
ATOM 6479 C CA . ARG G 1 98 ? 24.779 36.091 11.938 1.00 52.43 139 ARG G CA 1
ATOM 6480 C C . ARG G 1 98 ? 25.148 36.789 13.259 1.00 63.66 139 ARG G C 1
ATOM 6481 O O . ARG G 1 98 ? 26.282 36.694 13.736 1.00 39.28 139 ARG G O 1
ATOM 6489 N N . LYS G 1 99 ? 24.175 37.479 13.849 1.00 74.56 140 LYS G N 1
ATOM 6490 C CA . LYS G 1 99 ? 24.387 38.220 15.090 1.00 71.01 140 LYS G CA 1
ATOM 6491 C C . LYS G 1 99 ? 24.747 37.306 16.273 1.00 62.62 140 LYS G C 1
ATOM 6492 O O . LYS G 1 99 ? 25.590 37.647 17.103 1.00 57.31 140 LYS G O 1
ATOM 6498 N N . GLU G 1 100 ? 24.087 36.168 16.321 1.00 49.41 141 GLU G N 1
ATOM 6499 C CA . GLU G 1 100 ? 24.276 35.198 17.359 1.00 57.76 141 GLU G CA 1
ATOM 6500 C C . GLU G 1 100 ? 25.648 34.606 17.290 1.00 56.08 141 GLU G C 1
ATOM 6501 O O . GLU G 1 100 ? 26.287 34.394 18.288 1.00 47.15 141 GLU G O 1
ATOM 6507 N N . VAL G 1 101 ? 26.079 34.323 16.082 1.00 65.48 142 VAL G N 1
ATOM 6508 C CA . VAL G 1 101 ? 27.343 33.700 15.853 1.00 57.03 142 VAL G CA 1
ATOM 6509 C C . VAL G 1 101 ? 28.400 34.707 16.194 1.00 59.54 142 VAL G C 1
ATOM 6510 O O . VAL G 1 101 ? 29.435 34.373 16.699 1.00 40.96 142 VAL G O 1
ATOM 6514 N N . LEU G 1 102 ? 28.111 35.962 15.914 1.00 53.76 143 LEU G N 1
ATOM 6515 C CA . LEU G 1 102 ? 29.059 37.023 16.096 1.00 46.31 143 LEU G CA 1
ATOM 6516 C C . LEU G 1 102 ? 29.211 37.377 17.549 1.00 57.04 143 LEU G C 1
ATOM 6517 O O . LEU G 1 102 ? 30.283 37.695 18.000 1.00 49.80 143 LEU G O 1
ATOM 6522 N N . MET G 1 103 ? 28.131 37.282 18.291 1.00 40.82 144 MET G N 1
ATOM 6523 C CA . MET G 1 103 ? 28.206 37.448 19.713 1.00 41.65 144 MET G CA 1
ATOM 6524 C C . MET G 1 103 ? 29.066 36.369 20.348 1.00 42.13 144 MET G C 1
ATOM 6525 O O . MET G 1 103 ? 29.939 36.695 21.116 1.00 42.05 144 MET G O 1
ATOM 6530 N N . GLN G 1 104 ? 28.823 35.098 20.023 1.00 45.62 145 GLN G N 1
ATOM 6531 C CA . GLN G 1 104 ? 29.647 34.023 20.571 1.00 41.30 145 GLN G CA 1
ATOM 6532 C C . GLN G 1 104 ? 31.126 34.279 20.299 1.00 47.22 145 GLN G C 1
ATOM 6533 O O . GLN G 1 104 ? 31.977 34.081 21.183 1.00 41.54 145 GLN G O 1
ATOM 6539 N N . LEU G 1 105 ? 31.425 34.744 19.086 1.00 40.70 146 LEU G N 1
ATOM 6540 C CA . LEU G 1 105 ? 32.800 35.082 18.722 1.00 40.33 146 LEU G CA 1
ATOM 6541 C C . LEU G 1 105 ? 33.361 36.266 19.524 1.00 40.65 146 LEU G C 1
ATOM 6542 O O . LEU G 1 105 ? 34.541 36.275 19.888 1.00 40.98 146 LEU G O 1
ATOM 6547 N N . LEU G 1 106 ? 32.524 37.262 19.800 1.00 55.13 147 LEU G N 1
ATOM 6548 C CA . LEU G 1 106 ? 32.948 38.364 20.662 1.00 43.96 147 LEU G CA 1
ATOM 6549 C C . LEU G 1 106 ? 33.177 37.855 22.085 1.00 56.75 147 LEU G C 1
ATOM 6550 O O . LEU G 1 106 ? 34.158 38.230 22.738 1.00 51.10 147 LEU G O 1
ATOM 6555 N N . ASN G 1 107 ? 32.271 36.994 22.551 1.00 43.17 148 ASN G N 1
ATOM 6556 C CA . ASN G 1 107 ? 32.424 36.339 23.845 1.00 45.50 148 ASN G CA 1
ATOM 6557 C C . ASN G 1 107 ? 33.763 35.616 23.982 1.00 60.30 148 ASN G C 1
ATOM 6558 O O . ASN G 1 107 ? 34.454 35.746 24.998 1.00 45.15 148 ASN G O 1
ATOM 6563 N N . VAL G 1 108 ? 34.135 34.867 22.949 1.00 49.83 149 VAL G N 1
ATOM 6564 C CA . VAL G 1 108 ? 35.407 34.166 22.963 1.00 43.10 149 VAL G CA 1
ATOM 6565 C C . VAL G 1 108 ? 36.574 35.140 22.817 1.00 43.32 149 VAL G C 1
ATOM 6566 O O . VAL G 1 108 ? 37.564 35.039 23.548 1.00 52.46 149 VAL G O 1
ATOM 6570 N N . LYS G 1 109 ? 36.448 36.096 21.896 1.00 42.58 150 LYS G N 1
ATOM 6571 C CA . LYS G 1 109 ? 37.522 37.060 21.653 1.00 50.27 150 LYS G CA 1
ATOM 6572 C C . LYS G 1 109 ? 37.904 37.898 22.877 1.00 59.55 150 LYS G C 1
ATOM 6573 O O . LYS G 1 109 ? 39.093 38.090 23.152 1.00 69.83 150 LYS G O 1
ATOM 6579 N N . TYR G 1 110 ? 36.905 38.402 23.599 1.00 50.50 151 TYR G N 1
ATOM 6580 C CA . TYR G 1 110 ? 37.165 39.294 24.735 1.00 75.88 151 TYR G CA 1
ATOM 6581 C C . TYR G 1 110 ? 37.187 38.600 26.106 1.00 58.27 151 TYR G C 1
ATOM 6582 O O . TYR G 1 110 ? 37.093 39.252 27.146 1.00 73.55 151 TYR G O 1
ATOM 6591 N N . GLY G 1 111 ? 37.336 37.280 26.092 1.00 50.49 152 GLY G N 1
ATOM 6592 C CA . GLY G 1 111 ? 37.532 36.511 27.308 1.00 48.91 152 GLY G CA 1
ATOM 6593 C C . GLY G 1 111 ? 36.285 36.317 28.152 1.00 54.12 152 GLY G C 1
ATOM 6594 O O . GLY G 1 111 ? 36.374 35.897 29.302 1.00 54.99 152 GLY G O 1
ATOM 6595 N N . ARG G 1 112 ? 35.128 36.591 27.594 1.00 49.29 153 ARG G N 1
ATOM 6596 C CA . ARG G 1 112 ? 33.898 36.506 28.323 1.00 48.80 153 ARG G CA 1
ATOM 6597 C C . ARG G 1 112 ? 33.547 35.104 28.720 1.00 48.87 153 ARG G C 1
ATOM 6598 O O . ARG G 1 112 ? 32.981 34.891 29.751 1.00 50.06 153 ARG G O 1
ATOM 6606 N N . VAL G 1 113 ? 33.880 34.147 27.878 1.00 64.57 154 VAL G N 1
ATOM 6607 C CA . VAL G 1 113 ? 33.704 32.737 28.173 1.00 58.28 154 VAL G CA 1
ATOM 6608 C C . VAL G 1 113 ? 35.053 32.060 28.081 1.00 62.84 154 VAL G C 1
ATOM 6609 O O . VAL G 1 113 ? 35.968 32.592 27.493 1.00 66.40 154 VAL G O 1
ATOM 6613 N N . SER G 1 114 ? 35.193 30.885 28.662 1.00 59.20 155 SER G N 1
ATOM 6614 C CA . SER G 1 114 ? 36.468 30.227 28.588 1.00 58.90 155 SER G CA 1
ATOM 6615 C C . SER G 1 114 ? 36.379 28.775 28.259 1.00 56.12 155 SER G C 1
ATOM 6616 O O . SER G 1 114 ? 35.323 28.236 28.119 1.00 56.71 155 SER G O 1
ATOM 6619 N N . ASP G 1 115 ? 37.542 28.170 28.142 1.00 88.89 156 ASP G N 1
ATOM 6620 C CA . ASP G 1 115 ? 37.737 26.782 27.746 1.00 84.66 156 ASP G CA 1
ATOM 6621 C C . ASP G 1 115 ? 37.227 26.399 26.358 1.00 77.91 156 ASP G C 1
ATOM 6622 O O . ASP G 1 115 ? 36.452 25.479 26.213 1.00 65.72 156 ASP G O 1
ATOM 6627 N N . PRO G 1 116 ? 37.710 27.096 25.334 1.00 69.12 157 PRO G N 1
ATOM 6628 C CA . PRO G 1 116 ? 37.194 26.871 23.974 1.00 66.07 157 PRO G CA 1
ATOM 6629 C C . PRO G 1 116 ? 37.643 25.531 23.395 1.00 46.55 157 PRO G C 1
ATOM 6630 O O . PRO G 1 116 ? 38.840 25.226 23.367 1.00 47.36 157 PRO G O 1
ATOM 6634 N N . ASN G 1 117 ? 36.677 24.746 22.930 1.00 68.68 158 ASN G N 1
ATOM 6635 C CA . ASN G 1 117 ? 36.952 23.453 22.305 1.00 60.29 158 ASN G CA 1
ATOM 6636 C C . ASN G 1 117 ? 38.004 23.511 21.203 1.00 46.88 158 ASN G C 1
ATOM 6637 O O . ASN G 1 117 ? 38.860 22.631 21.109 1.00 50.30 158 ASN G O 1
ATOM 6642 N N . GLY G 1 118 ? 37.932 24.548 20.371 1.00 58.64 159 GLY G N 1
ATOM 6643 C CA . GLY G 1 118 ? 38.881 24.734 19.290 1.00 51.03 159 GLY G CA 1
ATOM 6644 C C . GLY G 1 118 ? 40.288 24.970 19.806 1.00 52.22 159 GLY G C 1
ATOM 6645 O O . GLY G 1 118 ? 41.204 25.265 19.032 1.00 47.30 159 GLY G O 1
ATOM 6646 N N . GLY G 1 119 ? 40.457 24.841 21.121 1.00 55.34 160 GLY G N 1
ATOM 6647 C CA . GLY G 1 119 ? 41.753 25.013 21.750 1.00 44.97 160 GLY G CA 1
ATOM 6648 C C . GLY G 1 119 ? 42.086 26.460 22.102 1.00 70.84 160 GLY G C 1
ATOM 6649 O O . GLY G 1 119 ? 41.360 27.408 21.753 1.00 59.81 160 GLY G O 1
ATOM 6650 N N . ARG G 1 120 ? 43.201 26.635 22.776 1.00 48.70 161 ARG G N 1
ATOM 6651 C CA . ARG G 1 120 ? 43.635 27.928 23.247 1.00 72.37 161 ARG G CA 1
ATOM 6652 C C . ARG G 1 120 ? 43.606 29.030 22.210 1.00 80.28 161 ARG G C 1
ATOM 6653 O O . ARG G 1 120 ? 44.038 28.859 21.095 1.00 46.87 161 ARG G O 1
ATOM 6661 N N . VAL G 1 121 ? 43.099 30.181 22.615 1.00 49.45 162 VAL G N 1
ATOM 6662 C CA . VAL G 1 121 ? 43.126 31.355 21.772 1.00 48.69 162 VAL G CA 1
ATOM 6663 C C . VAL G 1 121 ? 44.474 32.032 21.844 1.00 51.20 162 VAL G C 1
ATOM 6664 O O . VAL G 1 121 ? 44.777 32.687 22.791 1.00 60.78 162 VAL G O 1
ATOM 6668 N N . ASN G 1 122 ? 45.286 31.877 20.826 1.00 59.08 163 ASN G N 1
ATOM 6669 C CA . ASN G 1 122 ? 46.542 32.547 20.816 1.00 70.02 163 ASN G CA 1
ATOM 6670 C C . ASN G 1 122 ? 46.504 33.800 19.990 1.00 80.25 163 ASN G C 1
ATOM 6671 O O . ASN G 1 122 ? 45.457 34.326 19.676 1.00 68.47 163 ASN G O 1
ATOM 6676 N N . LYS G 1 123 ? 47.681 34.279 19.646 1.00 60.03 164 LYS G N 1
ATOM 6677 C CA . LYS G 1 123 ? 47.804 35.390 18.746 1.00 85.51 164 LYS G CA 1
ATOM 6678 C C . LYS G 1 123 ? 46.976 35.124 17.518 1.00 75.00 164 LYS G C 1
ATOM 6679 O O . LYS G 1 123 ? 46.016 35.804 17.284 1.00 83.27 164 LYS G O 1
ATOM 6685 N N . ASP G 1 124 ? 47.346 34.115 16.753 1.00 84.08 165 ASP G N 1
ATOM 6686 C CA . ASP G 1 124 ? 46.686 33.798 15.511 1.00 63.52 165 ASP G CA 1
ATOM 6687 C C . ASP G 1 124 ? 45.193 33.560 15.630 1.00 55.11 165 ASP G C 1
ATOM 6688 O O . ASP G 1 124 ? 44.444 33.969 14.805 1.00 43.26 165 ASP G O 1
ATOM 6693 N N . VAL G 1 125 ? 44.761 32.854 16.646 1.00 47.27 166 VAL G N 1
ATOM 6694 C CA . VAL G 1 125 ? 43.378 32.457 16.730 1.00 44.41 166 VAL G CA 1
ATOM 6695 C C . VAL G 1 125 ? 42.532 33.628 17.011 1.00 40.91 166 VAL G C 1
ATOM 6696 O O . VAL G 1 125 ? 41.413 33.689 16.624 1.00 44.76 166 VAL G O 1
ATOM 6700 N N . GLU G 1 126 ? 43.103 34.573 17.702 1.00 34.96 167 GLU G N 1
ATOM 6701 C CA . GLU G 1 126 ? 42.441 35.838 17.967 1.00 61.06 167 GLU G CA 1
ATOM 6702 C C . GLU G 1 126 ? 42.218 36.587 16.663 1.00 67.95 167 GLU G C 1
ATOM 6703 O O . GLU G 1 126 ? 41.104 37.059 16.380 1.00 54.88 167 GLU G O 1
ATOM 6709 N N . GLU G 1 127 ? 43.280 36.684 15.866 1.00 37.58 168 GLU G N 1
ATOM 6710 C CA . GLU G 1 127 ? 43.170 37.323 14.557 1.00 44.10 168 GLU G CA 1
ATOM 6711 C C . GLU G 1 127 ? 42.081 36.661 13.716 1.00 38.42 168 GLU G C 1
ATOM 6712 O O . GLU G 1 127 ? 41.225 37.350 13.163 1.00 41.71 168 GLU G O 1
ATOM 6718 N N . ILE G 1 128 ? 42.096 35.328 13.649 1.00 56.73 169 ILE G N 1
ATOM 6719 C CA . ILE G 1 128 ? 41.112 34.593 12.851 1.00 40.42 169 ILE G CA 1
ATOM 6720 C C . ILE G 1 128 ? 39.688 34.837 13.361 1.00 48.90 169 ILE G C 1
ATOM 6721 O O . ILE G 1 128 ? 38.728 34.861 12.588 1.00 45.48 169 ILE G O 1
ATOM 6726 N N . ILE G 1 129 ? 39.568 35.011 14.673 1.00 48.36 170 ILE G N 1
ATOM 6727 C CA . ILE G 1 129 ? 38.302 35.371 15.294 1.00 54.75 170 ILE G CA 1
ATOM 6728 C C . ILE G 1 129 ? 37.926 36.817 14.942 1.00 68.14 170 ILE G C 1
ATOM 6729 O O . ILE G 1 129 ? 36.799 37.099 14.506 1.00 44.56 170 ILE G O 1
ATOM 6734 N N . SER G 1 130 ? 38.885 37.725 15.118 1.00 43.59 171 SER G N 1
ATOM 6735 C CA . SER G 1 130 ? 38.686 39.127 14.774 1.00 53.77 171 SER G CA 1
ATOM 6736 C C . SER G 1 130 ? 38.254 39.257 13.322 1.00 42.69 171 SER G C 1
ATOM 6737 O O . SER G 1 130 ? 37.409 40.076 12.996 1.00 42.74 171 SER G O 1
ATOM 6740 N N . MET G 1 131 ? 38.849 38.444 12.451 1.00 44.63 172 MET G N 1
ATOM 6741 C CA . MET G 1 131 ? 38.552 38.505 11.027 1.00 47.44 172 MET G CA 1
ATOM 6742 C C . MET G 1 131 ? 37.170 37.941 10.708 1.00 44.99 172 MET G C 1
ATOM 6743 O O . MET G 1 131 ? 36.482 38.431 9.813 1.00 46.50 172 MET G O 1
ATOM 6748 N N . ALA G 1 132 ? 36.764 36.911 11.444 1.00 39.68 173 ALA G N 1
ATOM 6749 C CA . ALA G 1 132 ? 35.427 36.361 11.284 1.00 57.53 173 ALA G CA 1
ATOM 6750 C C . ALA G 1 132 ? 34.412 37.389 11.767 1.00 68.89 173 ALA G C 1
ATOM 6751 O O . ALA G 1 132 ? 33.330 37.527 11.194 1.00 59.85 173 ALA G O 1
ATOM 6753 N N . VAL G 1 133 ? 34.780 38.111 12.825 1.00 55.89 174 VAL G N 1
ATOM 6754 C CA . VAL G 1 133 ? 33.931 39.154 13.395 1.00 70.32 174 VAL G CA 1
ATOM 6755 C C . VAL G 1 133 ? 33.615 40.238 12.354 1.00 71.24 174 VAL G C 1
ATOM 6756 O O . VAL G 1 133 ? 32.444 40.523 12.075 1.00 54.92 174 VAL G O 1
ATOM 6760 N N . ASP G 1 134 ? 34.668 40.823 11.780 1.00 61.07 175 ASP G N 1
ATOM 6761 C CA . ASP G 1 134 ? 34.537 41.806 10.701 1.00 44.88 175 ASP G CA 1
ATOM 6762 C C . ASP G 1 134 ? 33.689 41.250 9.571 1.00 51.01 175 ASP G C 1
ATOM 6763 O O . ASP G 1 134 ? 32.743 41.889 9.126 1.00 53.27 175 ASP G O 1
ATOM 6768 N N . ASP G 1 135 ? 34.050 40.053 9.115 1.00 46.22 176 ASP G N 1
ATOM 6769 C CA . ASP G 1 135 ? 33.271 39.306 8.137 1.00 47.73 176 ASP G CA 1
ATOM 6770 C C . ASP G 1 135 ? 31.783 39.322 8.440 1.00 47.04 176 ASP G C 1
ATOM 6771 O O . ASP G 1 135 ? 30.977 39.545 7.546 1.00 59.08 176 ASP G O 1
ATOM 6776 N N . LEU G 1 136 ? 31.419 39.084 9.698 1.00 46.97 177 LEU G N 1
ATOM 6777 C CA . LEU G 1 136 ? 30.009 38.992 10.073 1.00 61.05 177 LEU G CA 1
ATOM 6778 C C . LEU G 1 136 ? 29.343 40.361 10.156 1.00 66.99 177 LEU G C 1
ATOM 6779 O O . LEU G 1 136 ? 28.157 40.502 9.880 1.00 77.65 177 LEU G O 1
ATOM 6784 N N . GLU G 1 137 ? 30.108 41.376 10.528 1.00 63.37 178 GLU G N 1
ATOM 6785 C CA . GLU G 1 137 ? 29.581 42.733 10.534 1.00 67.22 178 GLU G CA 1
ATOM 6786 C C . GLU G 1 137 ? 29.400 43.259 9.110 1.00 76.17 178 GLU G C 1
ATOM 6787 O O . GLU G 1 137 ? 28.337 43.786 8.773 1.00 89.02 178 GLU G O 1
ATOM 6793 N N . ASN G 1 138 ? 30.434 43.089 8.283 1.00 97.16 179 ASN G N 1
ATOM 6794 C CA . ASN G 1 138 ? 30.414 43.505 6.877 1.00 90.10 179 ASN G CA 1
ATOM 6795 C C . ASN G 1 138 ? 29.546 42.594 6.014 1.00 100.17 179 ASN G C 1
ATOM 6796 O O . ASN G 1 138 ? 29.745 42.505 4.805 1.00 100.61 179 ASN G O 1
ATOM 6801 N N . MET G 1 139 ? 28.587 41.913 6.630 1.00 84.56 180 MET G N 1
ATOM 6802 C CA . MET G 1 139 ? 27.862 40.868 5.922 1.00 97.54 180 MET G CA 1
ATOM 6803 C C . MET G 1 139 ? 26.408 41.225 5.640 1.00 116.06 180 MET G C 1
ATOM 6804 O O . MET G 1 139 ? 25.643 41.536 6.555 1.00 103.85 180 MET G O 1
ATOM 6809 N N . ASP G 1 140 ? 26.041 41.166 4.363 1.00 93.08 181 ASP G N 1
ATOM 6810 C CA . ASP G 1 140 ? 24.674 41.437 3.925 1.00 128.27 181 ASP G CA 1
ATOM 6811 C C . ASP G 1 140 ? 23.912 40.136 3.669 1.00 110.67 181 ASP G C 1
ATOM 6812 O O . ASP G 1 140 ? 24.089 39.495 2.629 1.00 83.41 181 ASP G O 1
ATOM 6817 N N . LEU G 1 141 ? 23.061 39.752 4.617 1.00 118.61 182 LEU G N 1
ATOM 6818 C CA . LEU G 1 141 ? 22.261 38.544 4.457 1.00 105.78 182 LEU G CA 1
ATOM 6819 C C . LEU G 1 141 ? 20.801 38.870 4.154 1.00 106.84 182 LEU G C 1
ATOM 6820 O O . LEU G 1 141 ? 20.258 38.438 3.137 1.00 108.31 182 LEU G O 1
ATOM 6825 N N . ARG H 1 31 ? 80.007 7.996 59.287 1.00 90.50 72 ARG H N 1
ATOM 6826 C CA . ARG H 1 31 ? 78.903 8.016 58.326 1.00 108.32 72 ARG H CA 1
ATOM 6827 C C . ARG H 1 31 ? 79.108 9.050 57.221 1.00 90.59 72 ARG H C 1
ATOM 6828 O O . ARG H 1 31 ? 78.898 10.244 57.440 1.00 87.52 72 ARG H O 1
ATOM 6836 N N . PRO H 1 32 ? 79.506 8.594 56.021 1.00 95.18 73 PRO H N 1
ATOM 6837 C CA . PRO H 1 32 ? 79.735 9.553 54.938 1.00 78.59 73 PRO H CA 1
ATOM 6838 C C . PRO H 1 32 ? 78.415 10.151 54.487 1.00 68.86 73 PRO H C 1
ATOM 6839 O O . PRO H 1 32 ? 77.398 9.465 54.531 1.00 78.15 73 PRO H O 1
ATOM 6843 N N . PRO H 1 33 ? 78.424 11.424 54.073 1.00 108.31 74 PRO H N 1
ATOM 6844 C CA . PRO H 1 33 ? 77.233 11.984 53.427 1.00 106.26 74 PRO H CA 1
ATOM 6845 C C . PRO H 1 33 ? 76.891 11.158 52.187 1.00 86.49 74 PRO H C 1
ATOM 6846 O O . PRO H 1 33 ? 77.816 10.666 51.528 1.00 71.68 74 PRO H O 1
ATOM 6850 N N . TRP H 1 34 ? 75.602 10.994 51.885 1.00 59.39 75 TRP H N 1
ATOM 6851 C CA . TRP H 1 34 ? 75.190 10.161 50.747 1.00 73.85 75 TRP H CA 1
ATOM 6852 C C . TRP H 1 34 ? 75.757 10.636 49.411 1.00 48.01 75 TRP H C 1
ATOM 6853 O O . TRP H 1 34 ? 76.242 9.825 48.622 1.00 51.90 75 TRP H O 1
ATOM 6864 N N . PRO H 1 35 ? 75.694 11.953 49.152 1.00 49.82 76 PRO H N 1
ATOM 6865 C CA . PRO H 1 35 ? 76.258 12.489 47.906 1.00 47.07 76 PRO H CA 1
ATOM 6866 C C . PRO H 1 35 ? 77.704 12.056 47.680 1.00 62.13 76 PRO H C 1
ATOM 6867 O O . PRO H 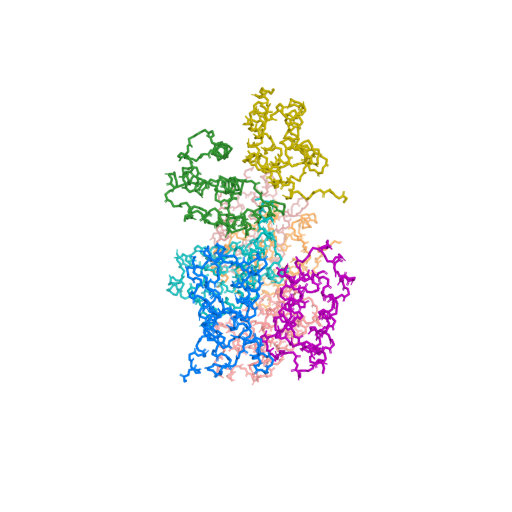1 35 ? 78.062 11.647 46.574 1.00 55.06 76 PRO H O 1
ATOM 6871 N N . LEU H 1 36 ? 78.518 12.133 48.729 1.00 68.15 77 LEU H N 1
ATOM 6872 C CA . LEU H 1 36 ? 79.927 11.768 48.630 1.00 71.91 77 LEU H CA 1
ATOM 6873 C C . LEU H 1 36 ? 80.083 10.267 48.408 1.00 61.51 77 LEU H C 1
ATOM 6874 O O . LEU H 1 36 ? 80.862 9.839 47.551 1.00 55.46 77 LEU H O 1
ATOM 6879 N N . LEU H 1 37 ? 79.332 9.475 49.172 1.00 67.29 78 LEU H N 1
ATOM 6880 C CA . LEU H 1 37 ? 79.332 8.023 49.006 1.00 72.35 78 LEU H CA 1
ATOM 6881 C C . LEU H 1 37 ? 78.967 7.609 47.577 1.00 62.81 78 LEU H C 1
ATOM 6882 O O . LEU H 1 37 ? 79.651 6.786 46.964 1.00 49.60 78 LEU H O 1
ATOM 6887 N N . HIS H 1 38 ? 77.885 8.187 47.057 1.00 65.63 79 HIS H N 1
ATOM 6888 C CA . HIS H 1 38 ? 77.489 8.003 45.663 1.00 53.78 79 HIS H CA 1
ATOM 6889 C C . HIS H 1 38 ? 78.608 8.375 44.699 1.00 49.34 79 HIS H C 1
ATOM 6890 O O . HIS H 1 3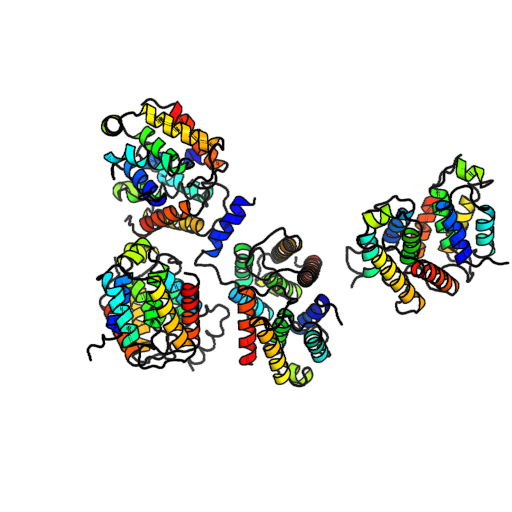8 ? 78.805 7.721 43.675 1.00 41.68 79 HIS H O 1
ATOM 6897 N N . GLN H 1 39 ? 79.337 9.433 45.033 1.00 63.22 80 GLN H N 1
ATOM 6898 C CA . GLN H 1 39 ? 80.410 9.919 44.176 1.00 65.50 80 GLN H CA 1
ATOM 6899 C C . GLN H 1 39 ? 81.504 8.878 44.015 1.00 70.17 80 GLN H C 1
ATOM 6900 O O . GLN H 1 39 ? 81.959 8.596 42.899 1.00 66.95 80 GLN H O 1
ATOM 6906 N N . ARG H 1 40 ? 81.923 8.308 45.138 1.00 56.89 81 ARG H N 1
ATOM 6907 C CA . ARG H 1 40 ? 82.998 7.328 45.127 1.00 76.22 81 ARG H CA 1
ATOM 6908 C C . ARG H 1 40 ? 82.598 6.072 44.367 1.00 73.71 81 ARG H C 1
ATOM 6909 O O . ARG H 1 40 ? 83.412 5.486 43.647 1.00 68.23 81 ARG H O 1
ATOM 6917 N N . VAL H 1 41 ? 81.344 5.659 44.521 1.00 66.74 82 VAL H N 1
ATOM 6918 C CA . VAL H 1 41 ? 80.870 4.465 43.834 1.00 71.87 82 VAL H CA 1
ATOM 6919 C C . VAL H 1 41 ? 80.909 4.665 42.323 1.00 65.51 82 VAL H C 1
ATOM 6920 O O . VAL H 1 41 ? 81.362 3.789 41.585 1.00 65.11 82 VAL H O 1
ATOM 6924 N N . VAL H 1 42 ? 80.451 5.831 41.879 1.00 50.96 83 VAL H N 1
ATOM 6925 C CA . VAL H 1 42 ? 80.447 6.187 40.460 1.00 63.01 83 VAL H CA 1
ATOM 6926 C C . VAL H 1 42 ? 81.849 6.139 39.854 1.00 62.14 83 VAL H C 1
ATOM 6927 O O . VAL H 1 42 ? 82.018 5.801 38.680 1.00 54.05 83 VAL H O 1
ATOM 6931 N N . LEU H 1 43 ? 82.847 6.490 40.660 1.00 54.49 84 LEU H N 1
ATOM 6932 C CA . LEU H 1 43 ? 84.240 6.467 40.225 1.00 53.34 84 LEU H CA 1
ATOM 6933 C C . LEU H 1 43 ? 84.727 5.052 39.941 1.00 51.73 84 LEU H C 1
ATOM 6934 O O . LEU H 1 43 ? 85.528 4.834 39.032 1.00 59.61 84 LEU H O 1
ATOM 6939 N N . LEU H 1 44 ? 84.253 4.095 40.730 1.00 60.52 85 LEU H N 1
ATOM 6940 C CA . LEU H 1 44 ? 84.627 2.702 40.527 1.00 69.83 85 LEU H CA 1
ATOM 6941 C C . LEU H 1 44 ? 84.195 2.236 39.144 1.00 77.99 85 LEU H C 1
ATOM 6942 O O . LEU H 1 44 ? 84.933 1.519 38.465 1.00 75.30 85 LEU H O 1
ATOM 6947 N N . ARG H 1 45 ? 83.000 2.658 38.730 1.00 77.32 86 ARG H N 1
ATOM 6948 C CA . ARG H 1 45 ? 82.471 2.314 37.411 1.00 64.25 86 ARG H CA 1
ATOM 6949 C C . ARG H 1 45 ? 83.439 2.752 36.317 1.00 82.73 86 ARG H C 1
ATOM 6950 O O . ARG H 1 45 ? 83.433 2.220 35.203 1.00 69.16 86 ARG H O 1
ATOM 6958 N N . GLU H 1 46 ? 84.276 3.728 36.648 1.00 92.37 87 GLU H N 1
ATOM 6959 C CA . GLU H 1 46 ? 85.272 4.229 35.717 1.00 82.71 87 GLU H CA 1
ATOM 6960 C C . GLU H 1 46 ? 86.643 3.624 35.996 1.00 78.78 87 GLU H C 1
ATOM 6961 O O . GLU H 1 46 ? 87.597 3.867 35.257 1.00 74.66 87 GLU H O 1
ATOM 6967 N N . GLY H 1 47 ? 86.727 2.824 37.057 1.00 79.91 88 GLY H N 1
ATOM 6968 C CA . GLY H 1 47 ? 88.004 2.345 37.556 1.00 94.95 88 GLY H CA 1
ATOM 6969 C C . GLY H 1 47 ? 88.892 3.527 37.895 1.00 85.32 88 GLY H C 1
ATOM 6970 O O . GLY H 1 47 ? 89.945 3.715 37.286 1.00 67.90 88 GLY H O 1
ATOM 6971 N N . LYS H 1 48 ? 88.459 4.330 38.866 1.00 83.74 89 LYS H N 1
ATOM 6972 C CA . LYS H 1 48 ? 89.123 5.595 39.173 1.00 65.06 89 LYS H CA 1
ATOM 6973 C C . LYS H 1 48 ? 88.934 6.063 40.618 1.00 71.03 89 LYS H C 1
ATOM 6974 O O . LYS H 1 48 ? 89.352 7.167 40.987 1.00 79.64 89 LYS H O 1
ATOM 6980 N N . GLY H 1 49 ? 88.303 5.231 41.437 1.00 76.58 90 GLY H N 1
ATOM 6981 C CA . GLY H 1 49 ? 88.059 5.595 42.820 1.00 71.83 90 GLY H CA 1
ATOM 6982 C C . GLY H 1 49 ? 88.976 4.860 43.775 1.00 82.28 90 GLY H C 1
ATOM 6983 O O . GLY H 1 49 ? 90.174 4.730 43.530 1.00 80.32 90 GLY H O 1
ATOM 6984 N N . ALA H 1 50 ? 88.407 4.378 44.871 1.00 97.91 91 ALA H N 1
ATOM 6985 C CA . ALA H 1 50 ? 89.154 3.587 45.832 1.00 88.62 91 ALA H CA 1
ATOM 6986 C C . ALA H 1 50 ? 88.682 2.144 45.762 1.00 86.21 91 ALA H C 1
ATOM 6987 O O . ALA H 1 50 ? 87.991 1.672 46.663 1.00 88.79 91 ALA H O 1
ATOM 6989 N N . PRO H 1 51 ? 89.060 1.435 44.687 1.00 67.78 92 PRO H N 1
ATOM 6990 C CA . PRO H 1 51 ? 88.619 0.048 44.521 1.00 71.84 92 PRO H CA 1
ATOM 6991 C C . PRO H 1 51 ? 88.938 -0.743 45.779 1.00 87.92 92 PRO H C 1
ATOM 6992 O O . PRO H 1 51 ? 88.303 -1.760 46.062 1.00 77.26 92 PRO H O 1
ATOM 6996 N N . GLU H 1 52 ? 89.926 -0.259 46.526 1.00 107.95 93 GLU H N 1
ATOM 6997 C CA . GLU H 1 52 ? 90.351 -0.885 47.768 1.00 83.45 93 GLU H CA 1
ATOM 6998 C C . GLU H 1 52 ? 89.233 -0.807 48.792 1.00 93.49 93 GLU H C 1
ATOM 6999 O O . GLU H 1 52 ? 89.170 -1.607 49.724 1.00 102.23 93 GLU H O 1
ATOM 7005 N N . ASP H 1 53 ? 88.344 0.161 48.609 1.00 91.73 94 ASP H N 1
ATOM 7006 C CA . ASP H 1 53 ? 87.292 0.417 49.581 1.00 82.65 94 ASP H CA 1
ATOM 7007 C C . ASP H 1 53 ? 85.914 -0.035 49.103 1.00 97.12 94 ASP H C 1
ATOM 7008 O O . ASP H 1 53 ? 84.894 0.406 49.636 1.00 91.41 94 ASP H O 1
ATOM 7013 N N . ILE H 1 54 ? 85.880 -0.909 48.099 1.00 84.69 95 ILE H N 1
ATOM 7014 C CA . ILE H 1 54 ? 84.611 -1.455 47.633 1.00 72.62 95 ILE H CA 1
ATOM 7015 C C . ILE H 1 54 ? 83.807 -1.994 48.813 1.00 86.44 95 ILE H C 1
ATOM 7016 O O . ILE H 1 54 ? 82.677 -1.565 49.058 1.00 91.02 95 ILE H O 1
ATOM 7021 N N . ALA H 1 55 ? 84.400 -2.929 49.546 1.00 78.63 96 ALA H N 1
ATOM 7022 C CA . ALA H 1 55 ? 83.745 -3.519 50.705 1.00 79.90 96 ALA H CA 1
ATOM 7023 C C . ALA H 1 55 ? 83.224 -2.427 51.625 1.00 74.80 96 ALA H C 1
ATOM 7024 O O . ALA H 1 55 ? 82.085 -2.476 52.092 1.00 72.79 96 ALA H O 1
ATOM 7026 N N . LEU H 1 56 ? 84.077 -1.440 51.874 1.00 86.14 97 LEU H N 1
ATOM 7027 C CA . LEU H 1 56 ? 83.762 -0.337 52.778 1.00 92.99 97 LEU H CA 1
ATOM 7028 C C . LEU H 1 56 ? 82.523 0.426 52.320 1.00 82.14 97 LEU H C 1
ATOM 7029 O O . LEU H 1 56 ? 81.539 0.530 53.058 1.00 66.63 97 LEU H O 1
ATOM 7034 N N . MET H 1 57 ? 82.589 0.971 51.105 1.00 73.06 98 MET H N 1
ATOM 7035 C CA . MET H 1 57 ? 81.491 1.760 50.558 1.00 68.26 98 MET H CA 1
ATOM 7036 C C . MET H 1 57 ? 80.202 0.968 50.642 1.00 54.67 98 MET H C 1
ATOM 7037 O O . MET H 1 57 ? 79.217 1.438 51.208 1.00 52.95 98 MET H O 1
ATOM 7042 N N . TRP H 1 58 ? 80.219 -0.245 50.097 1.00 68.87 99 TRP H N 1
ATOM 7043 C CA . TRP H 1 58 ? 79.025 -1.078 50.107 1.00 76.45 99 TRP H CA 1
ATOM 7044 C C . TRP H 1 58 ? 78.525 -1.350 51.524 1.00 53.08 99 TRP H C 1
ATOM 7045 O O . TRP H 1 58 ? 77.322 -1.475 51.752 1.00 63.58 99 TRP H O 1
ATOM 7056 N N . GLU H 1 59 ? 79.445 -1.425 52.479 1.00 73.73 100 GLU H N 1
ATOM 7057 C CA . GLU H 1 59 ? 79.056 -1.667 53.862 1.00 56.74 100 GLU H CA 1
ATOM 7058 C C . GLU H 1 59 ? 78.461 -0.414 54.493 1.00 67.80 100 GLU H C 1
ATOM 7059 O O . GLU H 1 59 ? 77.561 -0.490 55.333 1.00 71.33 100 GLU H O 1
ATOM 7065 N N . GLN H 1 60 ? 78.935 0.741 54.087 1.00 51.61 101 GLN H N 1
ATOM 7066 C CA . GLN H 1 60 ? 78.375 1.972 54.592 1.00 57.09 101 GLN H CA 1
ATOM 7067 C C . GLN H 1 60 ? 76.994 2.265 54.049 1.00 64.46 101 GLN H C 1
ATOM 7068 O O . GLN H 1 60 ? 76.140 2.760 54.756 1.00 47.94 101 GLN H O 1
ATOM 7074 N N . THR H 1 61 ? 76.775 1.963 52.784 1.00 61.55 102 THR H N 1
ATOM 7075 C CA . THR H 1 61 ? 75.460 2.122 52.217 1.00 56.74 102 THR H CA 1
ATOM 7076 C C . THR H 1 61 ? 74.495 1.158 52.864 1.00 48.30 102 THR H C 1
ATOM 7077 O O . THR H 1 61 ? 73.447 1.540 53.326 1.00 50.89 102 THR H O 1
ATOM 7081 N N . LYS H 1 62 ? 74.882 -0.093 52.941 1.00 62.06 103 LYS H N 1
ATOM 7082 C CA . LYS H 1 62 ? 74.095 -1.080 53.632 1.00 59.90 103 LYS H CA 1
ATOM 7083 C C . LYS H 1 62 ? 73.695 -0.583 55.001 1.00 62.68 103 LYS H C 1
ATOM 7084 O O . LYS H 1 62 ? 72.602 -0.798 55.468 1.00 63.22 103 LYS H O 1
ATOM 7090 N N . HIS H 1 63 ? 74.618 0.082 55.654 1.00 63.09 104 HIS H N 1
ATOM 7091 C CA . HIS H 1 63 ? 74.455 0.460 57.029 1.00 62.82 104 HIS H CA 1
ATOM 7092 C C . HIS H 1 63 ? 73.749 1.769 57.217 1.00 60.01 104 HIS H C 1
ATOM 7093 O O . HIS H 1 63 ? 72.859 1.868 58.019 1.00 64.72 104 HIS H O 1
ATOM 7100 N N . TYR H 1 64 ? 74.138 2.781 56.471 1.00 63.13 105 TYR H N 1
ATOM 7101 C CA . TYR H 1 64 ? 73.515 4.069 56.648 1.00 69.48 105 TYR H CA 1
ATOM 7102 C C . TYR H 1 64 ? 72.371 4.360 55.704 1.00 65.04 105 TYR H C 1
ATOM 7103 O O . TYR H 1 64 ? 71.469 5.084 56.051 1.00 53.72 105 TYR H O 1
ATOM 7112 N N . TYR H 1 65 ? 72.423 3.795 54.512 1.00 62.33 106 TYR H N 1
ATOM 7113 C CA . TYR H 1 65 ? 71.452 4.106 53.470 1.00 62.16 106 TYR H CA 1
ATOM 7114 C C . TYR H 1 65 ? 70.861 2.848 52.845 1.00 57.20 106 TYR H C 1
ATOM 7115 O O . TYR H 1 65 ? 71.064 2.580 51.659 1.00 48.58 106 TYR H O 1
ATOM 7124 N N . PRO H 1 66 ? 70.110 2.081 53.648 1.00 68.84 107 PRO H N 1
ATOM 7125 C CA . PRO H 1 66 ? 69.571 0.777 53.253 1.00 60.15 107 PRO H CA 1
ATOM 7126 C C . PRO H 1 66 ? 68.324 0.948 52.414 1.00 51.10 107 PRO H C 1
ATOM 7127 O O . PRO H 1 66 ? 67.791 -0.041 51.911 1.00 54.41 107 PRO H O 1
ATOM 7131 N N . ALA H 1 67 ? 67.856 2.186 52.279 1.00 38.88 108 ALA H N 1
ATOM 7132 C CA . ALA H 1 67 ? 66.630 2.451 51.530 1.00 60.22 108 ALA H CA 1
ATOM 7133 C C . ALA H 1 67 ? 66.966 2.987 50.151 1.00 43.65 108 ALA H C 1
ATOM 7134 O O . ALA H 1 67 ? 66.084 3.186 49.309 1.00 51.78 108 ALA H O 1
ATOM 7136 N N . ASP H 1 68 ? 68.257 3.209 49.930 1.00 41.29 109 ASP H N 1
ATOM 7137 C CA . ASP H 1 68 ? 68.738 3.721 48.656 1.00 39.38 109 ASP H CA 1
ATOM 7138 C C . ASP H 1 68 ? 68.725 2.626 47.606 1.00 40.35 109 ASP H C 1
ATOM 7139 O O . ASP H 1 68 ? 69.088 1.480 47.883 1.00 29.98 109 ASP H O 1
ATOM 7144 N N . TRP H 1 69 ? 68.314 2.999 46.398 1.00 50.00 110 TRP H N 1
ATOM 7145 C CA . TRP H 1 69 ? 68.306 2.095 45.261 1.00 45.67 110 TRP H CA 1
ATOM 7146 C C . TRP H 1 69 ? 69.397 2.481 44.255 1.00 57.47 110 TRP H C 1
ATOM 7147 O O . TRP H 1 69 ? 69.896 1.639 43.491 1.00 60.52 110 TRP H O 1
ATOM 7158 N N . LEU H 1 70 ? 69.770 3.758 44.283 1.00 32.98 111 LEU H N 1
ATOM 7159 C CA . LEU H 1 70 ? 70.701 4.348 43.319 1.00 37.98 111 LEU H CA 1
ATOM 7160 C C . LEU H 1 70 ? 72.132 3.817 43.419 1.00 47.46 111 LEU H C 1
ATOM 7161 O O . LEU H 1 70 ? 72.705 3.367 42.425 1.00 43.66 111 LEU H O 1
ATOM 7166 N N . ILE H 1 71 ? 72.723 3.875 44.608 1.00 43.38 112 ILE H N 1
ATOM 7167 C CA . ILE H 1 71 ? 74.070 3.338 44.766 1.00 37.50 112 ILE H CA 1
ATOM 7168 C C . ILE H 1 71 ? 74.116 1.868 44.343 1.00 36.85 112 ILE H C 1
ATOM 7169 O O . ILE H 1 71 ? 75.008 1.466 43.596 1.00 39.59 112 ILE H O 1
ATOM 7174 N N . PRO H 1 72 ? 73.146 1.062 44.816 1.00 33.54 113 PRO H N 1
ATOM 7175 C CA . PRO H 1 72 ? 73.061 -0.338 44.386 1.00 40.48 113 PRO H CA 1
ATOM 7176 C C . PRO H 1 72 ? 72.987 -0.512 42.867 1.00 45.21 113 PRO H C 1
ATOM 7177 O O . PRO H 1 72 ? 73.731 -1.352 42.354 1.00 37.66 113 PRO H O 1
ATOM 7181 N N . LEU H 1 73 ? 72.140 0.250 42.167 1.00 36.72 114 LEU H N 1
ATOM 7182 C CA . LEU H 1 73 ? 72.174 0.247 40.697 1.00 41.76 114 LEU H CA 1
ATOM 7183 C C . LEU H 1 73 ? 73.580 0.454 40.150 1.00 54.65 114 LEU H C 1
ATOM 7184 O O . LEU H 1 73 ? 74.059 -0.319 39.305 1.00 47.28 114 LEU H O 1
ATOM 7189 N N . GLU H 1 74 ? 74.233 1.516 40.617 1.00 36.00 115 GLU H N 1
ATOM 7190 C CA . GLU H 1 74 ? 75.595 1.801 40.186 1.00 48.07 115 GLU H CA 1
ATOM 7191 C C . GLU H 1 74 ? 76.462 0.577 40.460 1.00 47.55 115 GLU H C 1
ATOM 7192 O O . GLU H 1 74 ? 77.139 0.056 39.576 1.00 54.51 115 GLU H O 1
ATOM 7198 N N . LEU H 1 75 ? 76.418 0.119 41.703 1.00 36.47 116 LEU H N 1
ATOM 7199 C CA . LEU H 1 75 ? 77.167 -1.049 42.128 1.00 54.10 116 LEU H CA 1
ATOM 7200 C C . LEU H 1 75 ? 76.864 -2.238 41.228 1.00 52.48 116 LEU H C 1
ATOM 7201 O O . LEU H 1 75 ? 77.765 -2.989 40.865 1.00 50.93 116 LEU H O 1
ATOM 7206 N N . THR H 1 76 ? 75.592 -2.405 40.870 1.00 43.38 117 THR H N 1
ATOM 7207 C CA . THR H 1 76 ? 75.190 -3.493 39.988 1.00 39.21 117 THR H CA 1
ATOM 7208 C C . THR H 1 76 ? 75.974 -3.427 38.688 1.00 48.37 117 THR H C 1
ATOM 7209 O O . THR H 1 76 ? 76.350 -4.457 38.119 1.00 48.56 117 THR H O 1
ATOM 7213 N N . GLN H 1 77 ? 76.226 -2.207 38.226 1.00 34.32 118 GLN H N 1
ATOM 7214 C CA . GLN H 1 77 ? 76.952 -2.009 36.982 1.00 51.48 118 GLN H CA 1
ATOM 7215 C C . GLN H 1 77 ? 78.418 -2.349 37.181 1.00 53.61 118 GLN H C 1
ATOM 7216 O O . GLN H 1 77 ? 79.097 -2.772 36.244 1.00 48.52 118 GLN H O 1
ATOM 7222 N N . VAL H 1 78 ? 78.901 -2.163 38.405 1.00 44.72 119 VAL H N 1
ATOM 7223 C CA . VAL H 1 78 ? 80.285 -2.487 38.730 1.00 54.09 119 VAL H CA 1
ATOM 7224 C C . VAL H 1 78 ? 80.523 -3.990 38.643 1.00 54.29 119 VAL H C 1
ATOM 7225 O O . VAL H 1 78 ? 81.509 -4.440 38.059 1.00 53.93 119 VAL H O 1
ATOM 7229 N N . LEU H 1 79 ? 79.612 -4.763 39.228 1.00 44.94 120 LEU H N 1
ATOM 7230 C CA . LEU H 1 79 ? 79.723 -6.215 39.217 1.00 49.44 120 LEU H CA 1
ATOM 7231 C C . LEU H 1 79 ? 79.531 -6.743 37.813 1.00 59.14 120 LEU H C 1
ATOM 7232 O O . LEU H 1 79 ? 80.199 -7.684 37.392 1.00 65.23 120 LEU H O 1
ATOM 7237 N N . LYS H 1 80 ? 78.606 -6.122 37.094 1.00 76.46 121 LYS H N 1
ATOM 7238 C CA . LYS H 1 80 ? 78.230 -6.572 35.767 1.00 64.29 121 LYS H CA 1
ATOM 7239 C C . LYS H 1 80 ? 79.368 -6.474 34.752 1.00 83.58 121 LYS H C 1
ATOM 7240 O O . LYS H 1 80 ? 79.555 -7.389 33.949 1.00 78.23 121 LYS H O 1
ATOM 7246 N N . TYR H 1 81 ? 80.114 -5.386 34.779 1.00 65.73 122 TYR H N 1
ATOM 7247 C CA . TYR H 1 81 ? 81.085 -5.094 33.750 1.00 76.14 122 TYR H CA 1
ATOM 7248 C C . TYR H 1 81 ? 82.525 -5.060 34.200 1.00 88.88 122 TYR H C 1
ATOM 7249 O O . TYR H 1 81 ? 83.363 -4.538 33.507 1.00 84.79 122 TYR H O 1
ATOM 7258 N N . SER H 1 82 ? 82.828 -5.621 35.352 1.00 92.00 123 SER H N 1
ATOM 7259 C CA . SER H 1 82 ? 84.194 -5.621 35.841 1.00 86.44 123 SER H CA 1
ATOM 7260 C C . SER H 1 82 ? 84.891 -6.900 35.498 1.00 94.06 123 SER H C 1
ATOM 7261 O O . SER H 1 82 ? 84.267 -7.937 35.459 1.00 100.11 123 SER H O 1
ATOM 7264 N N . SER H 1 83 ? 86.191 -6.803 35.238 1.00 82.99 124 SER H N 1
ATOM 7265 C CA . SER H 1 83 ? 87.024 -7.928 34.856 1.00 102.73 124 SER H CA 1
ATOM 7266 C C . SER H 1 83 ? 87.075 -8.981 35.934 1.00 101.37 124 SER H C 1
ATOM 7267 O O . SER H 1 83 ? 87.483 -8.725 37.050 1.00 90.06 124 SER H O 1
ATOM 7270 N N . GLY H 1 84 ? 86.664 -10.181 35.601 1.00 76.59 125 GLY H N 1
ATOM 7271 C CA . GLY H 1 84 ? 86.629 -11.214 36.603 1.00 109.30 125 GLY H CA 1
ATOM 7272 C C . GLY H 1 84 ? 87.920 -11.218 37.369 1.00 98.07 125 GLY H C 1
ATOM 7273 O O . GLY H 1 84 ? 88.013 -11.734 38.460 1.00 92.17 125 GLY H O 1
ATOM 7274 N N . LYS H 1 85 ? 88.928 -10.639 36.761 1.00 94.53 126 LYS H N 1
ATOM 7275 C CA . LYS H 1 85 ? 90.228 -10.615 37.349 1.00 110.05 126 LYS H CA 1
ATOM 7276 C C . LYS H 1 85 ? 90.297 -9.471 38.325 1.00 104.16 126 LYS H C 1
ATOM 7277 O O . LYS H 1 85 ? 90.962 -9.543 39.349 1.00 108.67 126 LYS H O 1
ATOM 7283 N N . TYR H 1 86 ? 89.588 -8.412 37.999 1.00 98.04 127 TYR H N 1
ATOM 7284 C CA . TYR H 1 86 ? 89.532 -7.244 38.832 1.00 97.28 127 TYR H CA 1
ATOM 7285 C C . TYR H 1 86 ? 88.619 -7.562 39.958 1.00 103.61 127 TYR H C 1
ATOM 7286 O O . TYR H 1 86 ? 88.630 -6.917 40.988 1.00 82.34 127 TYR H O 1
ATOM 7295 N N . LEU H 1 87 ? 87.816 -8.577 39.753 1.00 88.75 128 LEU H N 1
ATOM 7296 C CA . LEU H 1 87 ? 86.837 -8.896 40.733 1.00 90.45 128 LEU H CA 1
ATOM 7297 C C . LEU H 1 87 ? 87.528 -9.593 41.865 1.00 107.83 128 LEU H C 1
ATOM 7298 O O . LEU H 1 87 ? 87.452 -9.166 43.009 1.00 86.46 128 LEU H O 1
ATOM 7303 N N . GLN H 1 88 ? 88.213 -10.675 41.547 1.00 95.85 129 GLN H N 1
ATOM 7304 C CA . GLN H 1 88 ? 88.836 -11.471 42.579 1.00 101.49 129 GLN H CA 1
ATOM 7305 C C . GLN H 1 88 ? 89.802 -10.604 43.334 1.00 106.45 129 GLN H C 1
ATOM 7306 O O . GLN H 1 88 ? 89.858 -10.622 44.549 1.00 104.57 129 GLN H O 1
ATOM 7312 N N . THR H 1 89 ? 90.507 -9.762 42.613 1.00 90.63 130 THR H N 1
ATOM 7313 C CA . THR H 1 89 ? 91.439 -8.918 43.287 1.00 84.08 130 THR H CA 1
ATOM 7314 C C . THR H 1 89 ? 90.751 -8.053 44.294 1.00 90.11 130 THR H C 1
ATOM 7315 O O . THR H 1 89 ? 91.113 -8.040 45.449 1.00 96.39 130 THR H O 1
ATOM 7319 N N . TYR H 1 90 ? 89.688 -7.393 43.881 1.00 104.11 131 TYR H N 1
ATOM 7320 C CA . TYR H 1 90 ? 89.153 -6.312 44.676 1.00 90.24 131 TYR H CA 1
ATOM 7321 C C . TYR H 1 90 ? 87.923 -6.627 45.491 1.00 93.28 131 TYR H C 1
ATOM 7322 O O . TYR H 1 90 ? 87.612 -5.916 46.429 1.00 89.24 131 TYR H O 1
ATOM 7331 N N . VAL H 1 91 ? 87.223 -7.694 45.142 1.00 100.11 132 VAL H N 1
ATOM 7332 C CA . VAL H 1 91 ? 85.986 -8.024 45.846 1.00 104.66 132 VAL H CA 1
ATOM 7333 C C . VAL H 1 91 ? 86.079 -9.347 46.563 1.00 96.94 132 VAL H C 1
ATOM 7334 O O . VAL H 1 91 ? 86.260 -10.365 45.951 1.00 85.83 132 VAL H O 1
ATOM 7338 N N . ALA H 1 92 ? 85.922 -9.328 47.867 1.00 72.27 133 ALA H N 1
ATOM 7339 C CA . ALA H 1 92 ? 86.261 -10.489 48.637 1.00 97.23 133 ALA H CA 1
ATOM 7340 C C . ALA H 1 92 ? 85.444 -11.724 48.328 1.00 98.40 133 ALA H C 1
ATOM 7341 O O . ALA H 1 92 ? 85.996 -12.765 48.038 1.00 105.14 133 ALA H O 1
ATOM 7343 N N . ASP H 1 93 ? 84.132 -11.599 48.311 1.00 84.13 134 ASP H N 1
ATOM 7344 C CA . ASP H 1 93 ? 83.293 -12.667 47.824 1.00 76.56 134 ASP H CA 1
ATOM 7345 C C . ASP H 1 93 ? 82.262 -12.024 46.960 1.00 75.69 134 ASP H C 1
ATOM 7346 O O . ASP H 1 93 ? 81.276 -11.506 47.418 1.00 62.52 134 ASP H O 1
ATOM 7351 N N . PRO H 1 94 ? 82.519 -12.093 45.684 1.00 76.32 135 PRO H N 1
ATOM 7352 C CA . PRO H 1 94 ? 81.706 -11.447 44.650 1.00 66.42 135 PRO H CA 1
ATOM 7353 C C . PRO H 1 94 ? 80.236 -11.848 44.715 1.00 64.05 135 PRO H C 1
ATOM 7354 O O . PRO H 1 94 ? 79.374 -10.982 44.864 1.00 67.70 135 PRO H O 1
ATOM 7358 N N . ASP H 1 95 ? 79.956 -13.142 44.608 1.00 62.98 136 ASP H N 1
ATOM 7359 C CA . ASP H 1 95 ? 78.577 -13.614 44.573 1.00 61.86 136 ASP H CA 1
ATOM 7360 C C . ASP H 1 95 ? 77.803 -13.165 45.804 1.00 60.98 136 ASP H C 1
ATOM 7361 O O . ASP H 1 95 ? 76.618 -12.851 45.717 1.00 59.46 136 ASP H O 1
ATOM 7366 N N . GLU H 1 96 ? 78.480 -13.145 46.948 1.00 75.21 137 GLU H N 1
ATOM 7367 C CA . GLU H 1 96 ? 77.887 -12.677 48.198 1.00 77.84 137 GLU H CA 1
ATOM 7368 C C . GLU H 1 96 ? 77.508 -11.201 48.094 1.00 73.31 137 GLU H C 1
ATOM 7369 O O . GLU H 1 96 ? 76.418 -10.788 48.499 1.00 62.15 137 GLU H O 1
ATOM 7375 N N . MET H 1 97 ? 78.421 -10.402 47.558 1.00 72.11 138 MET H N 1
ATOM 7376 C CA . MET H 1 97 ? 78.140 -8.999 47.311 1.00 71.35 138 MET H CA 1
ATOM 7377 C C . MET H 1 97 ? 76.905 -8.886 46.425 1.00 69.33 138 MET H C 1
ATOM 7378 O O . MET H 1 97 ? 75.932 -8.223 46.776 1.00 53.95 138 MET H O 1
ATOM 7383 N N . ARG H 1 98 ? 76.960 -9.558 45.279 1.00 54.01 139 ARG H N 1
ATOM 7384 C CA . ARG H 1 98 ? 75.870 -9.563 44.318 1.00 46.67 139 ARG H CA 1
ATOM 7385 C C . ARG H 1 98 ? 74.525 -9.859 44.973 1.00 40.64 139 ARG H C 1
ATOM 7386 O O . ARG H 1 98 ? 73.503 -9.283 44.601 1.00 48.25 139 ARG H O 1
ATOM 7394 N N . LYS H 1 99 ? 74.534 -10.751 45.955 1.00 65.54 140 LYS H N 1
ATOM 7395 C CA . LYS H 1 99 ? 73.307 -11.168 46.627 1.00 69.04 140 LYS H CA 1
ATOM 7396 C C . LYS H 1 99 ? 72.814 -10.132 47.622 1.00 56.80 140 LYS H C 1
ATOM 7397 O O . LYS H 1 99 ? 71.608 -9.988 47.830 1.00 50.10 140 LYS H O 1
ATOM 7403 N N . GLU H 1 100 ? 73.742 -9.416 48.245 1.00 54.24 141 GLU H N 1
ATOM 7404 C CA . GLU H 1 100 ? 73.354 -8.401 49.212 1.00 51.04 141 GLU H CA 1
ATOM 7405 C C . GLU H 1 100 ? 72.728 -7.215 48.479 1.00 45.75 141 GLU H C 1
ATOM 7406 O O . GLU H 1 100 ? 71.704 -6.680 48.907 1.00 49.08 141 GLU H O 1
ATOM 7412 N N . VAL H 1 101 ? 73.338 -6.834 47.358 1.00 44.53 142 VAL H N 1
ATOM 7413 C CA . VAL H 1 101 ? 72.830 -5.764 46.510 1.00 46.03 142 VAL H CA 1
ATOM 7414 C C . VAL H 1 101 ? 71.422 -6.072 46.049 1.00 42.67 142 VAL H C 1
ATOM 7415 O O . VAL H 1 101 ? 70.528 -5.230 46.121 1.00 39.53 142 VAL H O 1
ATOM 7419 N N . LEU H 1 102 ? 71.238 -7.288 45.560 1.00 45.57 143 LEU H N 1
ATOM 7420 C CA . LEU H 1 102 ? 69.923 -7.785 45.188 1.00 33.76 143 LEU H CA 1
ATOM 7421 C C . LEU H 1 102 ? 68.914 -7.675 46.338 1.00 40.81 143 LEU H C 1
ATOM 7422 O O . LEU H 1 102 ? 67.762 -7.256 46.139 1.00 39.06 143 LEU H O 1
ATOM 7427 N N . MET H 1 103 ? 69.348 -8.053 47.539 1.00 48.61 144 MET H N 1
ATOM 7428 C CA . MET H 1 103 ? 68.465 -8.047 48.707 1.00 54.71 144 MET H CA 1
ATOM 7429 C C . MET H 1 103 ? 67.996 -6.635 49.049 1.00 43.46 144 MET H C 1
ATOM 7430 O O . MET H 1 103 ? 66.815 -6.420 49.353 1.00 42.98 144 MET H O 1
ATOM 7435 N N . GLN H 1 104 ? 68.916 -5.673 49.007 1.00 37.52 145 GLN H N 1
ATOM 7436 C CA . GLN H 1 104 ? 68.542 -4.279 49.270 1.00 53.37 145 GLN H CA 1
ATOM 7437 C C . GLN H 1 104 ? 67.543 -3.764 48.221 1.00 43.10 145 GLN H C 1
ATOM 7438 O O . GLN H 1 104 ? 66.475 -3.246 48.566 1.00 49.12 145 GLN H O 1
ATOM 7444 N N . LEU H 1 105 ? 67.885 -3.929 46.943 1.00 33.55 146 LEU H N 1
ATOM 7445 C CA . LEU H 1 105 ? 67.006 -3.496 45.861 1.00 35.71 146 LEU H CA 1
ATOM 7446 C C . LEU H 1 105 ? 65.589 -4.049 46.004 1.00 33.34 146 LEU H C 1
ATOM 7447 O O . LEU H 1 105 ? 64.613 -3.331 45.767 1.00 42.52 146 LEU H O 1
ATOM 7452 N N . LEU H 1 106 ? 65.480 -5.316 46.399 1.00 33.53 147 LEU H N 1
ATOM 7453 C CA . LEU H 1 106 ? 64.171 -5.928 46.601 1.00 33.71 147 LEU H CA 1
ATOM 7454 C C . LEU H 1 106 ? 63.450 -5.239 47.750 1.00 39.48 147 LEU H C 1
ATOM 7455 O O . LEU H 1 106 ? 62.251 -4.962 47.665 1.00 44.97 147 LEU H O 1
ATOM 7460 N N . ASN H 1 107 ? 64.185 -4.939 48.816 1.00 41.73 148 ASN H N 1
ATOM 7461 C CA . ASN H 1 107 ? 63.599 -4.227 49.942 1.00 42.34 148 ASN H CA 1
ATOM 7462 C C . ASN H 1 107 ? 63.042 -2.902 49.470 1.00 44.35 148 ASN H C 1
ATOM 7463 O O . ASN H 1 107 ? 61.985 -2.461 49.923 1.00 43.83 148 ASN H O 1
ATOM 7468 N N . VAL H 1 108 ? 63.750 -2.268 48.541 1.00 38.40 149 VAL H N 1
ATOM 7469 C CA . VAL H 1 108 ? 63.281 -0.999 48.014 1.00 36.08 149 VAL H CA 1
ATOM 7470 C C . VAL H 1 108 ? 62.140 -1.198 47.024 1.00 47.15 149 VAL H C 1
ATOM 7471 O O . VAL H 1 108 ? 61.096 -0.565 47.150 1.00 47.79 149 VAL H O 1
ATOM 7475 N N . LYS H 1 109 ? 62.321 -2.085 46.051 1.00 36.14 150 LYS H N 1
ATOM 7476 C CA . LYS H 1 109 ? 61.278 -2.260 45.049 1.00 46.45 150 LYS H CA 1
ATOM 7477 C C . LYS H 1 109 ? 59.929 -2.524 45.705 1.00 59.65 150 LYS H C 1
ATOM 7478 O O . LYS H 1 109 ? 58.926 -1.940 45.313 1.00 77.37 150 LYS H O 1
ATOM 7484 N N . TYR H 1 110 ? 59.911 -3.397 46.708 1.00 56.25 151 TYR H N 1
ATOM 7485 C CA . TYR H 1 110 ? 58.662 -3.780 47.362 1.00 61.50 151 TYR H CA 1
ATOM 7486 C C . TYR H 1 110 ? 58.373 -2.938 48.609 1.00 75.22 151 TYR H C 1
ATOM 7487 O O . TYR H 1 110 ? 57.619 -3.346 49.493 1.00 66.96 151 TYR H O 1
ATOM 7496 N N . GLY H 1 111 ? 58.975 -1.750 48.652 1.00 64.13 152 GLY H N 1
ATOM 7497 C CA . GLY H 1 111 ? 58.675 -0.757 49.670 1.00 75.28 152 GLY H CA 1
ATOM 7498 C C . GLY H 1 111 ? 58.909 -1.265 51.074 1.00 71.80 152 GLY H C 1
ATOM 7499 O O . GLY H 1 111 ? 58.283 -0.811 52.031 1.00 61.61 152 GLY H O 1
ATOM 7500 N N . ARG H 1 112 ? 59.823 -2.218 51.185 1.00 69.71 153 ARG H N 1
ATOM 7501 C CA . ARG H 1 112 ? 60.144 -2.854 52.449 1.00 62.34 153 ARG H CA 1
ATOM 7502 C C . ARG H 1 112 ? 60.888 -1.877 53.359 1.00 61.37 153 ARG H C 1
ATOM 7503 O O . ARG H 1 112 ? 61.133 -2.162 54.529 1.00 73.62 153 ARG H O 1
ATOM 7511 N N . VAL H 1 113 ? 61.240 -0.718 52.814 1.00 58.30 154 VAL H N 1
ATOM 7512 C CA . VAL H 1 113 ? 62.071 0.253 53.526 1.00 67.98 154 VAL H CA 1
ATOM 7513 C C . VAL H 1 113 ? 61.878 1.663 52.965 1.00 73.92 154 VAL H C 1
ATOM 7514 O O . VAL H 1 113 ? 61.821 1.850 51.750 1.00 80.34 154 VAL H O 1
ATOM 7518 N N . SER H 1 114 ? 61.795 2.653 53.848 1.00 64.48 155 SER H N 1
ATOM 7519 C CA . SER H 1 114 ? 61.360 3.992 53.448 1.00 79.19 155 SER H CA 1
ATOM 7520 C C . SER H 1 114 ? 62.460 5.038 53.255 1.00 52.76 155 SER H C 1
ATOM 7521 O O . SER H 1 114 ? 63.582 4.891 53.750 1.00 62.90 155 SER H O 1
ATOM 7524 N N . ASP H 1 115 ? 62.097 6.099 52.533 1.00 82.15 156 ASP H N 1
ATOM 7525 C CA . ASP H 1 115 ? 62.959 7.259 52.289 1.00 83.66 156 ASP H CA 1
ATOM 7526 C C . ASP H 1 115 ? 64.227 6.960 51.506 1.00 55.31 156 ASP H C 1
ATOM 7527 O O . ASP H 1 115 ? 65.331 7.097 52.037 1.00 68.01 156 ASP H O 1
ATOM 7532 N N . PRO H 1 116 ? 64.077 6.564 50.233 1.00 70.86 157 PRO H N 1
ATOM 7533 C CA . PRO H 1 116 ? 65.272 6.252 49.446 1.00 62.09 157 PRO H CA 1
ATOM 7534 C C . PRO H 1 116 ? 66.037 7.533 49.156 1.00 54.21 157 PRO H C 1
ATOM 7535 O O . PRO H 1 116 ? 65.437 8.572 48.845 1.00 63.38 157 PRO H O 1
ATOM 7539 N N . ASN H 1 117 ? 67.355 7.464 49.276 1.00 64.42 158 ASN H N 1
ATOM 7540 C CA . ASN H 1 117 ? 68.192 8.626 49.025 1.00 70.00 158 ASN H CA 1
ATOM 7541 C C . ASN H 1 117 ? 68.154 9.033 47.555 1.00 78.62 158 ASN H C 1
ATOM 7542 O O . ASN H 1 117 ? 68.154 10.225 47.236 1.00 78.03 158 ASN H O 1
ATOM 7547 N N . GLY H 1 118 ? 68.100 8.037 46.670 1.00 50.63 159 GLY H N 1
ATOM 7548 C CA . GLY H 1 118 ? 68.001 8.277 45.239 1.00 43.92 159 GLY H CA 1
ATOM 7549 C C . GLY H 1 118 ? 66.670 8.862 44.785 1.00 43.11 159 GLY H C 1
ATOM 7550 O O . GLY H 1 118 ? 66.465 9.094 43.597 1.00 47.09 159 GLY H O 1
ATOM 7551 N N . GLY H 1 119 ? 65.758 9.094 45.725 1.00 43.00 160 GLY H N 1
ATOM 7552 C CA . GLY H 1 119 ? 64.495 9.741 45.409 1.00 64.17 160 GLY H CA 1
ATOM 7553 C C . GLY H 1 119 ? 63.308 8.795 45.386 1.00 61.14 160 GLY H C 1
ATOM 7554 O O . GLY H 1 119 ? 63.478 7.574 45.316 1.00 52.89 160 GLY H O 1
ATOM 7555 N N . ARG H 1 120 ? 62.104 9.367 45.442 1.00 67.85 161 ARG H N 1
ATOM 7556 C CA . ARG H 1 120 ? 60.864 8.587 45.448 1.00 78.44 161 ARG H CA 1
ATOM 7557 C C . ARG H 1 120 ? 60.837 7.510 44.359 1.00 85.34 161 ARG H C 1
ATOM 7558 O O . ARG H 1 120 ? 61.081 7.793 43.184 1.00 50.12 161 ARG H O 1
ATOM 7566 N N . VAL H 1 121 ? 60.542 6.273 44.746 1.00 60.66 162 VAL H N 1
ATOM 7567 C CA . VAL H 1 121 ? 60.465 5.205 43.764 1.00 56.25 162 VAL H CA 1
ATOM 7568 C C . VAL H 1 121 ? 59.128 5.228 43.035 1.00 47.09 162 VAL H C 1
ATOM 7569 O O . VAL H 1 121 ? 58.167 4.586 43.452 1.00 49.27 162 VAL H O 1
ATOM 7573 N N . ASN H 1 122 ? 59.071 5.985 41.949 1.00 44.62 163 ASN H N 1
ATOM 7574 C CA . ASN H 1 122 ? 57.893 5.998 41.104 1.00 37.70 163 ASN H CA 1
ATOM 7575 C C . ASN H 1 122 ? 57.958 4.825 40.137 1.00 37.63 163 ASN H C 1
ATOM 7576 O O . ASN H 1 122 ? 58.913 4.046 40.162 1.00 47.26 163 ASN H O 1
ATOM 7581 N N . LYS H 1 123 ? 56.950 4.706 39.286 1.00 36.81 164 LYS H N 1
ATOM 7582 C CA . LYS H 1 123 ? 56.862 3.584 38.365 1.00 34.03 164 LYS H CA 1
ATOM 7583 C C . LYS H 1 123 ? 58.147 3.465 37.546 1.00 41.28 164 LYS H C 1
ATOM 7584 O O . LYS H 1 123 ? 58.685 2.372 37.369 1.00 34.45 164 LYS H O 1
ATOM 7590 N N . ASP H 1 124 ? 58.640 4.600 37.063 1.00 42.28 165 ASP H N 1
ATOM 7591 C CA . ASP H 1 124 ? 59.869 4.628 36.276 1.00 34.65 165 ASP H CA 1
ATOM 7592 C C . ASP H 1 124 ? 61.052 4.028 37.017 1.00 36.77 165 ASP H C 1
ATOM 7593 O O . ASP H 1 124 ? 61.758 3.162 36.495 1.00 40.88 165 ASP H O 1
ATOM 7598 N N . VAL H 1 125 ? 61.271 4.489 38.237 1.00 32.59 166 VAL H N 1
ATOM 7599 C CA . VAL H 1 125 ? 62.379 3.990 39.033 1.00 32.86 166 VAL H CA 1
ATOM 7600 C C . VAL H 1 125 ? 62.185 2.502 39.357 1.00 33.43 166 VAL H C 1
ATOM 7601 O O . VAL H 1 125 ? 63.121 1.696 39.308 1.00 32.93 166 VAL H O 1
ATOM 7605 N N . GLU H 1 126 ? 60.952 2.132 39.656 1.00 33.03 167 GLU H N 1
ATOM 7606 C CA . GLU H 1 126 ? 60.665 0.746 39.960 1.00 35.38 167 GLU H CA 1
ATOM 7607 C C . GLU H 1 126 ? 61.133 -0.169 38.828 1.00 32.57 167 GLU H C 1
ATOM 7608 O O . GLU H 1 126 ? 61.775 -1.203 39.069 1.00 32.68 167 GLU H O 1
ATOM 7614 N N . GLU H 1 127 ? 60.837 0.219 37.591 1.00 35.18 168 GLU H N 1
ATOM 7615 C CA . GLU H 1 127 ? 61.241 -0.602 36.443 1.00 39.16 168 GLU H CA 1
ATOM 7616 C C . GLU H 1 127 ? 62.759 -0.751 36.247 1.00 36.65 168 GLU H C 1
ATOM 7617 O O . GLU H 1 127 ? 63.223 -1.843 35.906 1.00 32.28 168 GLU H O 1
ATOM 7623 N N . ILE H 1 128 ? 63.528 0.321 36.451 1.00 31.61 169 ILE H N 1
ATOM 7624 C CA . ILE H 1 128 ? 64.987 0.204 36.331 1.00 32.76 169 ILE H CA 1
ATOM 7625 C C . ILE H 1 128 ? 65.583 -0.520 37.541 1.00 32.37 169 ILE H C 1
ATOM 7626 O O . ILE H 1 128 ? 66.647 -1.123 37.450 1.00 31.67 169 ILE H O 1
ATOM 7631 N N . ILE H 1 129 ? 64.886 -0.471 38.670 1.00 31.94 170 ILE H N 1
ATOM 7632 C CA . ILE H 1 129 ? 65.251 -1.310 39.800 1.00 32.07 170 ILE H CA 1
ATOM 7633 C C . ILE H 1 129 ? 65.047 -2.782 39.414 1.00 32.23 170 ILE H C 1
ATOM 7634 O O . ILE H 1 129 ? 65.925 -3.614 39.611 1.00 32.08 170 ILE H O 1
ATOM 7639 N N . SER H 1 130 ? 63.891 -3.086 38.841 1.00 32.86 171 SER H N 1
ATOM 7640 C CA . SER H 1 130 ? 63.621 -4.419 38.296 1.00 33.24 171 SER H CA 1
ATOM 7641 C C . SER H 1 130 ? 64.672 -4.868 37.288 1.00 37.25 171 SER H C 1
ATOM 7642 O O . SER H 1 130 ? 65.096 -6.030 37.302 1.00 33.37 171 SER H O 1
ATOM 7645 N N . MET H 1 131 ? 65.080 -3.956 36.404 1.00 33.07 172 MET H N 1
ATOM 7646 C CA . MET H 1 131 ? 66.092 -4.283 35.407 1.00 33.64 172 MET H CA 1
ATOM 7647 C C . MET H 1 131 ? 67.392 -4.618 36.114 1.00 36.19 172 MET H C 1
ATOM 7648 O O . MET H 1 131 ? 68.175 -5.447 35.649 1.00 31.72 172 MET H O 1
ATOM 7653 N N . ALA H 1 132 ? 67.627 -3.962 37.241 1.00 33.52 173 ALA H N 1
ATOM 7654 C CA . ALA H 1 132 ? 68.840 -4.213 38.000 1.00 39.23 173 ALA H CA 1
ATOM 7655 C C . ALA H 1 132 ? 68.711 -5.549 38.740 1.00 47.57 173 ALA H C 1
ATOM 7656 O O . ALA H 1 132 ? 69.624 -6.376 38.732 1.00 42.91 173 ALA H O 1
ATOM 7658 N N . VAL H 1 133 ? 67.558 -5.745 39.370 1.00 34.36 174 VAL H N 1
ATOM 7659 C CA . VAL H 1 133 ? 67.244 -6.982 40.052 1.00 37.15 174 VAL H CA 1
ATOM 7660 C C . VAL H 1 133 ? 67.452 -8.165 39.107 1.00 40.34 174 VAL H C 1
ATOM 7661 O O . VAL H 1 133 ? 68.052 -9.169 39.485 1.00 39.67 174 VAL H O 1
ATOM 7665 N N . ASP H 1 134 ? 66.974 -8.038 37.874 1.00 34.66 175 ASP H N 1
ATOM 7666 C CA . ASP H 1 134 ? 67.192 -9.082 36.884 1.00 32.79 175 ASP H CA 1
ATOM 7667 C C . ASP H 1 134 ? 68.668 -9.273 36.613 1.00 42.47 175 ASP H C 1
ATOM 7668 O O . ASP H 1 134 ? 69.185 -10.392 36.686 1.00 48.33 175 ASP H O 1
ATOM 7673 N N . ASP H 1 135 ? 69.342 -8.175 36.294 1.00 36.50 176 ASP H N 1
ATOM 7674 C CA . ASP H 1 135 ? 70.772 -8.213 36.008 1.00 47.27 176 ASP H CA 1
ATOM 7675 C C . ASP H 1 135 ? 71.497 -9.080 37.048 1.00 54.47 176 ASP H C 1
ATOM 7676 O O . ASP H 1 135 ? 72.309 -9.939 36.699 1.00 48.73 176 ASP H O 1
ATOM 7681 N N . LEU H 1 136 ? 71.170 -8.857 38.320 1.00 38.64 177 LEU H N 1
ATOM 7682 C CA . LEU H 1 136 ? 71.832 -9.511 39.443 1.00 39.47 177 LEU H CA 1
ATOM 7683 C C . LEU H 1 136 ? 71.466 -10.996 39.570 1.00 56.18 177 LEU H C 1
ATOM 7684 O O . LEU H 1 136 ? 72.335 -11.849 39.778 1.00 60.14 177 LEU H O 1
ATOM 7689 N N . GLU H 1 137 ? 70.180 -11.303 39.441 1.00 49.98 178 GLU H N 1
ATOM 7690 C CA . GLU H 1 137 ? 69.722 -12.684 39.498 1.00 57.38 178 GLU H CA 1
ATOM 7691 C C . GLU H 1 137 ? 70.296 -13.560 38.369 1.00 66.81 178 GLU H C 1
ATOM 7692 O O . GLU H 1 137 ? 70.206 -14.782 38.423 1.00 76.26 178 GLU H O 1
ATOM 7698 N N . ASN H 1 138 ? 70.893 -12.936 37.359 1.00 49.99 179 ASN H N 1
ATOM 7699 C CA . ASN H 1 138 ? 71.446 -13.670 36.227 1.00 59.54 179 ASN H CA 1
ATOM 7700 C C . ASN H 1 138 ? 72.953 -13.500 36.087 1.00 59.26 179 ASN H C 1
ATOM 7701 O O . ASN H 1 138 ? 73.519 -13.729 35.022 1.00 58.65 179 ASN H O 1
ATOM 7706 N N . MET H 1 139 ? 73.606 -13.111 37.169 1.00 61.35 180 MET H N 1
ATOM 7707 C CA . MET H 1 139 ? 75.022 -12.787 37.105 1.00 69.18 180 MET H CA 1
ATOM 7708 C C . MET H 1 139 ? 75.822 -13.532 38.166 1.00 71.30 180 MET H C 1
ATOM 7709 O O . MET H 1 139 ? 75.425 -14.612 38.599 1.00 65.23 180 MET H O 1
#

Organism: Leishmania major (NCBI:txid5664)

Solvent-accessible surface area: 43256 Å² total; per-residue (Å²): 188,119,139,85,32,105,128,106,92,109,90,42,32,117,58,10,40,3,7,17,2,13,68,53,0,16,38,6,30,57,54,94,6,6,11,59,25,3,53,93,8,7,84,34,0,53,62,38,16,55,8,0,0,2,0,0,7,17,3,0,9,2,3,62,50,32,48,42,82,22,4,70,18,28,10,115,70,7,10,79,9,23,93,48,0,16,113,9,0,46,41,7,50,134,54,153,35,82,126,20,18,0,4,140,47,15,154,18,0,66,87,3,0,30,44,2,14,85,30,0,99,133,28,107,26,89,149,196,113,118,102,35,108,178,60,17,65,3,10,77,0,15,77,67,0,24,48,2,30,51,48,98,43,27,29,96,42,0,47,88,1,6,87,18,0,52,90,32,13,43,11,0,0,5,0,0,8,16,1,0,10,0,6,59,64,31,55,54,169,40,8,88,89,97,10,108,71,5,17,71,6,26,99,46,0,15,108,10,0,44,39,8,51,128,58,144,41,88,130,22,20,0,3,151,41,17,159,12,0,76,64,3,0,32,45,1,17,82,31,0,104,131,24,102,24,87,149,242,107,13,68,1,9,94,0,5,16,56,0,0,47,12,22,50,63,102,56,55,37,108,22,0,44,94,0,4,93,27,0,57,126,48,2,40,9,0,1,9,0,0,16,10,0,0,18,5,1,76,63,32,50,37,173,65,1,78,96,75,12,101,78,3,33,79,9,4,65,56,0,5,130,11,0,16,39,7,17,12,7,50,38,98,22,101,25,0,0,16,17,34,147,42,0,27,75,5,0,30,40,5,13,84,40,0,15,56,15,76,9,153,260,107,16,76,1,8,77,0,11,41,68,1,1,63,17,47,43,49,219,62,74,25,121,85,4,42,81,0,4,93,32,0,57,134,40,3,38,6,0,0,11,0,0,16,13,1,0,18,3,4,85,66,28,66,14,156,55,2,80,84,87,9,103,77,10,55,82,12,22,97,61,0,15,94,13,0,45,50,8,48,124,64,149,39,119,38,104,29,0,1,48,61,56,188,42,0,60,74,4,0,33,38,4,16,85,38,0,87,118,26,125,16,72,112,170,204,89,18,66,0,5,85,0,12,42,62,0,2,44,6,35,39,66,108,66,40,38,112,43,5,54,93,6,6,68,32,0,55,126,67,0,52,5,0,0,11,0,0,17,11,0,0,20,6,9,79,51,31,60,48,176,60,25,133,97,67,8,99,87,32,60,80,12,42,107,49,0,22,88,15,0,28,42,11,54,128,58,136,41,78,31,96,28,0,0,82,51,57,141,38,0,66,88,4,0,30,41,4,12,79,36,0,111,135,83,174,112,63,40,120,91,40,27,53,68,3,46,104,68,6,12,95,54,8,38,2,6,14,2,12,62,54,0,15,40,8,36,36,66,121,14,8,25,108,31,2,51,95,10,4,89,34,0,57,47,24,1,38,6,0,0,6,0,0,14,13,2,0,19,10,3,84,62,31,47,50,161,74,3,90,101,80,9,103,80,12,30,68,9,27,93,51,0,21,101,9,0,33,30,12,53,128,62,140,39,94,10,89,28,0,0,39,71,52,161,36,0,66,76,4,0,34,46,4,10,69,36,0,97,96,19,115,20,156,149,218,114,7,60,5,14,69,0,14,73,84,1,14,44,3,34,60,56,102,49,26,14,122,40,5,60,84,6,3,90,31,0,66,145,74,23,62,8,0,0,4,0,0,7,17,2,0,3,4,6,70,30,32,60,60,158,39,18,153,88,87,14,114,69,29,64,87,11,24,125,44,0,18,118,9,0,62,26,8,47,146,59,183,45,84,119,23,16,0,1,94,46,17,133,13,0,64,64,3,0,27,41,2,8,74,26,0,92,131,24,142,76,194,18,70,3,5,68,0,9,78,83,0,16,52,8,27,51,49,131,25,24,18,118,47,3,70,95,4,6,88,25,0,62,122,84,14,60,5,0,0,5,0,0,13,13,2,0,16,4,12,78,58,32,62,55,144,43,26,130,99,74,7,106,68,49,75,84,13,36,94,42,0,22,114,10,0,56,64,4,48,138,59,178,43,93,126,26,19,0,1,154,42,17,116,23,0,52,68,3,0,27,49,2,10,51,35,0,93,117,77

B-factor: mean 53.19, std 24.39, range [16.38, 175.48]

Radius of gyration: 38.77 Å; Cα contacts (8 Å, |Δi|>4): 1155; chains: 8; bounding box: 97×99×95 Å

Secondary structure (DSSP, 8-state):
--HHHHHHHHH-TTPPPHHHHHHHHHTGGGT-S-GGGHHHHHHHHHHH-TT-SHHHHHHHHHHHHS-HHHHHHH-S-HHHHHHHHHHHHHHHHTTSS---TT----HHHHHHHHHHHHHHHT-----/--SS-TTPPPHHHHHHHHHHGGGT-S-GGGHHHHHHHHHHH-TT-SHHHHHHHHHHHHS-HHHHHHH-S-HHHHHHHHHHHHHHHHTTSS---TT----HHHHHHHHHHHHHHHS-----/-PPPHHHHHHHHHHHHHT-S-TTHHHHHHHHHHHH-TT-SHHHHHHHHHHHT--HHHHHHH-SSHHHHHHHHHHHHHHHHTT-S--SSS----HHHHHHHHHHHHHHHT----/-PPPHHHHHHHHHHHHH-SSSPSPHHHHHHHHHHH-TT-SHHHHHHHHHHHHS-HHHHHHH-S-HHHHHHHHHHHHHHHHTT----SSS----HHHHHHHHHHHHHHHT-----/-----HHHHHHHHHHHHTT-S-TTHHHHHHHHHHHH-TT-SHHHHHHHHHHHHS-HHHHHHH-SSHHHHHHHHHHHHHHHHTTSS--SSS----HHHHHHHHHHHHHHHT-/--HHHHHHHHHHHH-TTPPPHHHHHHHHHHHHTT-S-GGGHHHHHHHHHHH-TT-SHHHHHHHHHHHHS-HHHHHHH-S-HHHHHHHHHHHHHHHHTTS---SSS----HHHHHHHHHHHHHHHT----/--PPPHHHHHHHHHHHHTT-S-GGGHHHHHHHHHHH-TT-SHHHHHHHHHHHHS-HHHHHHH-S-HHHHHHHHHHHHHHHHTTSS---TT----HHHHHHHHHHHHHHHT---/---HHHHHHHHHHHTTT-S-GGGHHHHHHHHHHH-TT-SHHHHHHHHHHHHS-HHHHHHH-SSHHHHHHHHHHHHHHHHTT-S---TT----HHHHHHHHHHHHHHHT-

Sequence (936 aa):
EELEAQRRQRHNDPRRPPWPLLHQRVVLLREGKGAPEDIALMWEQTKHYYPADWLIPLELTQVLKYSSGKYLQTYVADPDEMRKEVLMQLLNVKYGRVSDPNGGRVNKDVEEIISMAVDDLENMDLNPQRHNDPRRPPWPLLHQRVVLLREGKGAPEDIALMWEQTKHYYPADWLIPLELTQVLKYSSGKYLQTYVADPDEMRKEVLMQLLNVKYGRVSDPNGGRVNKDVEEIISMAVDDLENMDLNPRRPPWPLLHQQRVVLLREGKGAPEDIALMWEQTKHYYPADWLIPLEELTQVLKYSSGKYLQTYVADPDEMRKEVLMQLLNVKYGRVSDPNGGRVNKDVEEIISMAVDDLENMDLNRRPPWPLLHQRVVLLREGKGAPEDIALMWEQTKHYYPADWLIPLELTQVLKYSSGKYLQTYVADPDEEMRKEVLMQLLNVKYGRVSDPNGGRVNKDVEEIISMAVDDLENMDLNPPRRPPWPLLHQRVVLLREGKGAPEDIALMWEQTKHYYPADWLIPLELTQVLKYSSGKYLQTYVADPDEMRKEVLMQLLNVKYGRVSDPNGGRVNKDVEEIISMAVDDLENMELPEELEAQRQRHNDPRRPPWPLLHQRVVLLREGKGAPEDIALMWEQTKHYYPADWLIPLELTQVLKYSSGKYLQTYVADPDEEMRKEVLMQLLNVKYGRVSDPNGGRVNKDVEEIISMAVDDLENMDLNPRRPPWPLLHQRVVLLREGKGAPEDIALMWEEQTKHYYPADWLIPLELTQVLKYSSGKYLQTYVADPDEMRKEVLMQLLNVKYGRVSDPNGGRVNKDVEEIISMAVDDLENMDLRPPWPLLHQRVVLLREGKGAPEDIALMWEQTKHYYPADWLIPLELTQVLKYSSGKYLQTYVADPDEMRKEVLMQLLNVKYGRVSDPNGGRVNKDVEEIISMAVDDLENM

Foldseek 3Di:
DVVVLLVVLVPDPPQDPPVVLLVQLQCVVVPRHPLLCVVVSLVSCCRNPLQALSSLLSVLVVLQPPDLVSCVVRDVDPLVSLVSSLVSLVCNLVVVDDDYPVDDPDPVNSVSSVVSNVSSVVDDSDD/DLQVPPPQDPPVVLLVQLLQCVVPDDPLLCLVVSLVSCVSVFLQALNSLLSVLVCLLPPDLCSCVPRPVDSLVSLVSSLVSLVCNLVVVDDDHPVDDQDVVNNVSSVVSNVSSVPDDSDD/DQDDPVVLQVLLVCLLVVHDDLLVLVVSLVSCCVQPLQALNSLLSNLSSLLPDDLVSQVVRPVQSLVSLVSSLVSLVCNLVVVDDDPDYDDDDDVNNVVSVVSNVSSVPDDRD/DQDDPVVLLVLLLCLVVPDDDHDQPCVSLVSCCVVPLQALRSLLSVLVVQQPDALVNQVVRPVDNLVSLVVSLVSLVCNLVVNDDDDDHDHDDPVNSVVSVVSNVSSVPGDNHD/DPQPPPVVLLVQLVCCLVVHDDVLCLVVSLVRCVVQPLQDLSSLLSVLVSLLPPDPVSQVVRDPPSLVSLVVSLVSLVCNLVVVDDDPDDDDDDVVNNVVSVVSNVSSVVD/DVVVVVVLLVVLVPPPPQDAQVVLLVQLLCCLVVNRDLLCVVVSLVSCVRHPLQALSSLLSVLSVLQPPDLVSQVVRPVQSLVSLVVSLVSLVCNLVVVDDDPDHDDDDPVRSVSSVVSNVSSVPHDND/DPLDDPVVLQVQLVQVQVVDHDLLCLVVSLVSCVVVPLQALVSLLSVLVCQLPVDDCSCVVRPPDNLVVLVSSLVSLVCNLVVVDDDYPVDDCDPVNSVSSVVSNVSSVPGDD/DDDPVVLLVQLLCLLVPHHPLQCPVVSLVVCVPPQLLALNSLLSVLSNLLPDDPVSCVVRPPDSLVSLVVSLVSLVCNLVVVDDDHPVDDCDPVNSVSSVVSNVSSVVD

GO terms:
  GO:0042803 protein homodimerization activity (F, IDA)

CATH classification: 1.20.58.690

Nearest PDB structures (foldseek):
  3ha4-assembly4_H  TM=1.009E+00  e=4.597E-16  Leishmania major
  3ha4-assembly1_A  TM=9.995E-01  e=9.473E-15  Leishmania major
  3ha4-assembly2_B  TM=9.998E-01  e=2.642E-14  Leishmania major
  3ha4-assembly1_E  TM=9.732E-01  e=1.295E-13  Leishmania major
  3ha4-assembly3_C  TM=9.631E-01  e=1.590E-13  Leishmania major